Protein AF-0000000075629598 (afdb_homodimer)

Structure (mmCIF, N/CA/C/O backbone):
data_AF-0000000075629598-model_v1
#
loop_
_entity.id
_entity.type
_entity.pdbx_description
1 polymer 'Alanine glyoxylate transaminase'
#
loop_
_atom_site.group_PDB
_atom_site.id
_atom_site.type_symbol
_atom_site.label_atom_id
_atom_site.label_alt_id
_atom_site.label_comp_id
_atom_site.label_asym_id
_atom_site.label_entity_id
_atom_site.label_seq_id
_atom_site.pdbx_PDB_ins_code
_atom_site.Cartn_x
_atom_site.Cartn_y
_atom_site.Cartn_z
_atom_site.occupancy
_atom_site.B_iso_or_equiv
_atom_site.auth_seq_id
_atom_site.auth_comp_id
_atom_site.auth_asym_id
_atom_site.auth_atom_id
_atom_site.pdbx_PDB_model_num
ATOM 1 N N . MET A 1 1 ? -21.469 -3.256 -24.766 1 79.81 1 MET A N 1
ATOM 2 C CA . MET A 1 1 ? -20.688 -2.273 -24.016 1 79.81 1 MET A CA 1
ATOM 3 C C . MET A 1 1 ? -20.672 -2.609 -22.531 1 79.81 1 MET A C 1
ATOM 5 O O . MET A 1 1 ? -21.656 -3.125 -22 1 79.81 1 MET A O 1
ATOM 9 N N . VAL A 1 2 ? -19.547 -2.484 -21.953 1 90.31 2 VAL A N 1
ATOM 10 C CA . VAL A 1 2 ? -19.422 -2.816 -20.547 1 90.31 2 VAL A CA 1
ATOM 11 C C . VAL A 1 2 ? -20.219 -1.815 -19.703 1 90.31 2 VAL A C 1
ATOM 13 O O . VAL A 1 2 ? -20.109 -0.604 -19.922 1 90.31 2 VAL A O 1
ATOM 16 N N . ASP A 1 3 ? -21.062 -2.234 -18.859 1 92.81 3 ASP A N 1
ATOM 17 C CA . ASP A 1 3 ? -21.75 -1.384 -17.891 1 92.81 3 ASP A CA 1
ATOM 18 C C . ASP A 1 3 ? -20.906 -1.229 -16.625 1 92.81 3 ASP A C 1
ATOM 20 O O . ASP A 1 3 ? -21.188 -1.86 -15.602 1 92.81 3 ASP A O 1
ATOM 24 N N . TYR A 1 4 ? -19.984 -0.312 -16.641 1 92 4 TYR A N 1
ATOM 25 C CA . TYR A 1 4 ? -19.031 -0.159 -15.539 1 92 4 TYR A CA 1
ATOM 26 C C . TYR A 1 4 ? -19.734 0.245 -14.258 1 92 4 TYR A C 1
ATOM 28 O O . TYR A 1 4 ? -19.328 -0.156 -13.164 1 92 4 TYR A O 1
ATOM 36 N N . ASP A 1 5 ? -20.75 1.008 -14.328 1 89 5 ASP A N 1
ATOM 37 C CA . ASP A 1 5 ? -21.453 1.5 -13.141 1 89 5 ASP A CA 1
ATOM 38 C C . ASP A 1 5 ? -21.953 0.343 -12.281 1 89 5 ASP A C 1
ATOM 40 O O . ASP A 1 5 ? -21.891 0.404 -11.055 1 89 5 ASP A O 1
ATOM 44 N N . ARG A 1 6 ? -22.422 -0.652 -12.977 1 91.31 6 ARG A N 1
ATOM 45 C CA . ARG A 1 6 ? -22.906 -1.824 -12.258 1 91.31 6 ARG A CA 1
ATOM 46 C C . ARG A 1 6 ? -21.766 -2.578 -11.586 1 91.31 6 ARG A C 1
ATOM 48 O O . ARG A 1 6 ? -21.969 -3.24 -10.57 1 91.31 6 ARG A O 1
ATOM 55 N N . LEU A 1 7 ? -20.625 -2.379 -12.094 1 93 7 LEU A N 1
ATOM 56 C CA . LEU A 1 7 ? -19.5 -3.213 -11.695 1 93 7 LEU A CA 1
ATOM 57 C C . LEU A 1 7 ? -18.703 -2.561 -10.562 1 93 7 LEU A C 1
ATOM 59 O O . LEU A 1 7 ? -17.875 -3.209 -9.922 1 93 7 LEU A O 1
ATOM 63 N N . PHE A 1 8 ? -19.016 -1.327 -10.203 1 92.94 8 PHE A N 1
ATOM 64 C CA . PHE A 1 8 ? -18.25 -0.632 -9.164 1 92.94 8 PHE A CA 1
ATOM 65 C C . PHE A 1 8 ? -18.844 -0.899 -7.789 1 92.94 8 PHE A C 1
ATOM 67 O O . PHE A 1 8 ? -20.062 -1.073 -7.652 1 92.94 8 PHE A O 1
ATOM 74 N N . SER A 1 9 ? -17.984 -0.956 -6.824 1 94.69 9 SER A N 1
ATOM 75 C CA . SER A 1 9 ? -18.375 -1.256 -5.449 1 94.69 9 SER A CA 1
ATOM 76 C C . SER A 1 9 ? -18.984 -0.033 -4.762 1 94.69 9 SER A C 1
ATOM 78 O O . SER A 1 9 ? -18.953 1.069 -5.312 1 94.69 9 SER A O 1
ATOM 80 N N . GLU A 1 10 ? -19.484 -0.264 -3.543 1 91.69 10 GLU A N 1
ATOM 81 C CA . GLU A 1 10 ? -20.078 0.8 -2.738 1 91.69 10 GLU A CA 1
ATOM 82 C C . GLU A 1 10 ? -19.031 1.84 -2.344 1 91.69 10 GLU A C 1
ATOM 84 O O . GLU A 1 10 ? -19.328 3.037 -2.307 1 91.69 10 GLU A O 1
ATOM 89 N N . ILE A 1 11 ? -17.844 1.356 -2.039 1 91.94 11 ILE A N 1
ATOM 90 C CA . ILE A 1 11 ? -16.797 2.287 -1.646 1 91.94 11 ILE A CA 1
ATOM 91 C C . ILE A 1 11 ? -16.5 3.248 -2.795 1 91.94 11 ILE A C 1
ATOM 93 O O . ILE A 1 11 ? -16.328 4.449 -2.578 1 91.94 11 ILE A O 1
ATOM 97 N N . THR A 1 12 ? -16.453 2.746 -4 1 89.94 12 THR A N 1
ATOM 98 C CA . THR A 1 12 ? -16.203 3.553 -5.188 1 89.94 12 THR A CA 1
ATOM 99 C C . THR A 1 12 ? -17.344 4.547 -5.422 1 89.94 12 THR A C 1
ATOM 101 O O . THR A 1 12 ? -17.109 5.664 -5.891 1 89.94 12 THR A O 1
ATOM 104 N N . ARG A 1 13 ? -18.453 4.156 -5.129 1 86.69 13 ARG A N 1
ATOM 105 C CA . ARG A 1 13 ? -19.609 5.035 -5.316 1 86.69 13 ARG A CA 1
ATOM 106 C C . ARG A 1 13 ? -19.625 6.16 -4.289 1 86.69 13 ARG A C 1
ATOM 108 O O . ARG A 1 13 ? -20.062 7.273 -4.582 1 86.69 13 ARG A O 1
ATOM 115 N N . ARG A 1 14 ? -19.141 5.84 -3.125 1 84.19 14 ARG A N 1
ATOM 116 C CA . ARG A 1 14 ? -19.094 6.832 -2.057 1 84.19 14 ARG A CA 1
ATOM 117 C C . ARG A 1 14 ? -17.969 7.832 -2.289 1 84.19 14 ARG A C 1
ATOM 119 O O . ARG A 1 14 ? -18.125 9.031 -2.033 1 84.19 14 ARG A O 1
ATOM 126 N N . PHE A 1 15 ? -16.953 7.211 -2.807 1 80.81 15 PHE A N 1
ATOM 127 C CA . PHE A 1 15 ? -15.758 8.039 -2.824 1 80.81 15 PHE A CA 1
ATOM 128 C C . PHE A 1 15 ? -15.594 8.727 -4.18 1 80.81 15 PHE A C 1
ATOM 130 O O . PHE A 1 15 ? -15.391 8.055 -5.195 1 80.81 15 PHE A O 1
ATOM 137 N N . ARG A 1 16 ? -15.961 9.914 -4.254 1 70.94 16 ARG A N 1
ATOM 138 C CA . ARG A 1 16 ? -15.742 10.758 -5.422 1 70.94 16 ARG A CA 1
ATOM 139 C C . ARG A 1 16 ? -14.484 11.609 -5.258 1 70.94 16 ARG A C 1
ATOM 141 O O . ARG A 1 16 ? -14.086 11.93 -4.137 1 70.94 16 ARG A O 1
ATOM 148 N N . ALA A 1 17 ? -13.852 11.695 -6.363 1 62.41 17 ALA A N 1
ATOM 149 C CA . ALA A 1 17 ? -12.609 12.469 -6.355 1 62.41 17 ALA A CA 1
ATOM 150 C C . ALA A 1 17 ? -12.773 13.773 -5.582 1 62.41 17 ALA A C 1
ATOM 152 O O . ALA A 1 17 ? -13.852 14.375 -5.598 1 62.41 17 ALA A O 1
ATOM 153 N N . SER A 1 18 ? -11.727 14.078 -4.766 1 63.47 18 SER A N 1
ATOM 154 C CA . SER A 1 18 ? -11.742 15.32 -4.008 1 63.47 18 SER A CA 1
ATOM 155 C C . SER A 1 18 ? -11.695 16.531 -4.93 1 63.47 18 SER A C 1
ATOM 157 O O . SER A 1 18 ? -11.039 16.5 -5.977 1 63.47 18 SER A O 1
ATOM 159 N N . ASP A 1 19 ? -12.492 17.453 -4.672 1 61.81 19 ASP A N 1
ATOM 160 C CA . ASP A 1 19 ? -12.531 18.734 -5.359 1 61.81 19 ASP A CA 1
ATOM 161 C C . ASP A 1 19 ? -11.164 19.422 -5.324 1 61.81 19 ASP A C 1
ATOM 163 O O . ASP A 1 19 ? -10.773 20.094 -6.285 1 61.81 19 ASP A O 1
ATOM 167 N N . VAL A 1 20 ? -10.43 19.094 -4.359 1 58.66 20 VAL A N 1
ATOM 168 C CA . VAL A 1 20 ? -9.156 19.781 -4.188 1 58.66 20 VAL A CA 1
ATOM 169 C C . VAL A 1 20 ? -8.172 19.312 -5.258 1 58.66 20 VAL A C 1
ATOM 171 O O . VAL A 1 20 ? -7.43 20.109 -5.828 1 58.66 20 VAL A O 1
ATOM 174 N N . ARG A 1 21 ? -8.219 18.094 -5.492 1 61.78 21 ARG A N 1
ATOM 175 C CA . ARG A 1 21 ? -7.336 17.578 -6.527 1 61.78 21 ARG A CA 1
ATOM 176 C C . ARG A 1 21 ? -7.637 18.219 -7.879 1 61.78 21 ARG A C 1
ATOM 178 O O . ARG A 1 21 ? -6.719 18.531 -8.641 1 61.78 21 ARG A O 1
ATOM 185 N N . GLU A 1 22 ? -8.867 18.391 -7.945 1 65.38 22 GLU A N 1
ATOM 186 C CA . GLU A 1 22 ? -9.281 19.047 -9.188 1 65.38 22 GLU A CA 1
ATOM 187 C C . GLU A 1 22 ? -8.789 20.484 -9.25 1 65.38 22 GLU A C 1
ATOM 189 O O . GLU A 1 22 ? -8.398 20.969 -10.32 1 65.38 22 GLU A O 1
ATOM 194 N N . LEU A 1 23 ? -8.758 20.969 -8.156 1 63.88 23 LEU A N 1
ATOM 195 C CA . LEU A 1 23 ? -8.32 22.359 -8.102 1 63.88 23 LEU A CA 1
ATOM 196 C C . LEU A 1 23 ? -6.812 22.469 -8.312 1 63.88 23 LEU A C 1
ATOM 198 O O . LEU A 1 23 ? -6.344 23.375 -9.008 1 63.88 23 LEU A O 1
ATOM 202 N N . LEU A 1 24 ? -6.164 21.469 -7.832 1 65.44 24 LEU A N 1
ATOM 203 C CA . LEU A 1 24 ? -4.711 21.5 -7.957 1 65.44 24 LEU A CA 1
ATOM 204 C C . LEU A 1 24 ? -4.285 21.203 -9.391 1 65.44 24 LEU A C 1
ATOM 206 O O . LEU A 1 24 ? -3.221 21.641 -9.828 1 65.44 24 LEU A O 1
ATOM 210 N N . LYS A 1 25 ? -5.145 20.578 -10.031 1 66.06 25 LYS A N 1
ATOM 211 C CA . LYS A 1 25 ? -4.891 20.344 -11.445 1 66.06 25 LYS A CA 1
ATOM 212 C C . LYS A 1 25 ? -4.82 21.656 -12.219 1 66.06 25 LYS A C 1
ATOM 214 O O . LYS A 1 25 ? -4.129 21.75 -13.234 1 66.06 25 LYS A O 1
ATOM 219 N N . LEU A 1 26 ? -5.426 22.578 -11.625 1 65.19 26 LEU A N 1
ATOM 220 C CA . LEU A 1 26 ? -5.453 23.891 -12.273 1 65.19 26 LEU A CA 1
ATOM 221 C C . LEU A 1 26 ? -4.066 24.531 -12.273 1 65.19 26 LEU A C 1
ATOM 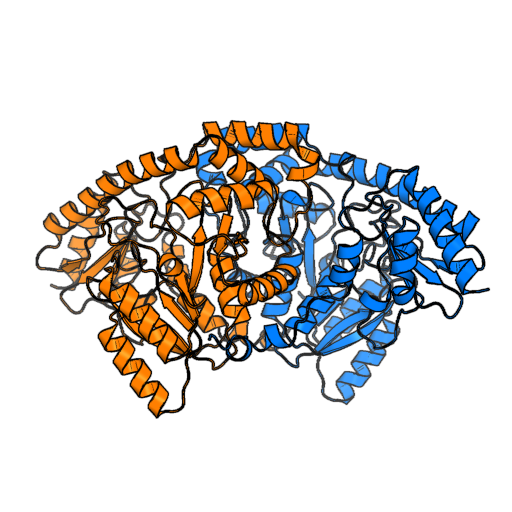223 O O . LEU A 1 26 ? -3.803 25.438 -13.055 1 65.19 26 LEU A O 1
ATOM 227 N N . THR A 1 27 ? -3.271 24.016 -11.438 1 69.81 27 THR A N 1
ATOM 228 C CA . THR A 1 27 ? -1.947 24.625 -11.305 1 69.81 27 THR A CA 1
ATOM 229 C C . THR A 1 27 ? -0.943 23.906 -12.211 1 69.81 27 THR A C 1
ATOM 231 O O . THR A 1 27 ? 0.169 24.406 -12.414 1 69.81 27 THR A O 1
ATOM 234 N N . GLU A 1 28 ? -1.396 22.844 -12.75 1 62.84 28 GLU A N 1
ATOM 235 C CA . GLU A 1 28 ? -0.475 22.047 -13.547 1 62.84 28 GLU A CA 1
ATOM 236 C C . GLU A 1 28 ? -0.024 22.797 -14.797 1 62.84 28 GLU A C 1
ATOM 238 O O . GLU A 1 28 ? -0.853 23.312 -15.555 1 62.84 28 GLU A O 1
ATOM 243 N N . GLY A 1 29 ? 1.29 22.938 -14.992 1 64.06 29 GLY A N 1
ATOM 244 C CA . GLY A 1 29 ? 1.848 23.562 -16.172 1 64.06 29 GLY A CA 1
ATOM 245 C C . GLY A 1 29 ? 1.931 25.062 -16.078 1 64.06 29 GLY A C 1
ATOM 246 O O . GLY A 1 29 ? 2.434 25.734 -16.984 1 64.06 29 GLY A O 1
ATOM 247 N N . LYS A 1 30 ? 1.443 25.656 -14.945 1 74.31 30 LYS A N 1
ATOM 248 C CA . LYS A 1 30 ? 1.45 27.109 -14.797 1 74.31 30 LYS A CA 1
ATOM 249 C C . LYS A 1 30 ? 2.568 27.562 -13.867 1 74.31 30 LYS A C 1
ATOM 251 O O . LYS A 1 30 ? 3.008 26.797 -13 1 74.31 30 LYS A O 1
ATOM 256 N N . ARG A 1 31 ? 3.086 28.703 -14.258 1 84.19 31 ARG A N 1
ATOM 257 C CA . ARG A 1 31 ? 4.031 29.344 -13.344 1 84.19 31 ARG A CA 1
ATOM 258 C C . ARG A 1 31 ? 3.307 30.016 -12.188 1 84.19 31 ARG A C 1
ATOM 260 O O . ARG A 1 31 ? 2.871 31.156 -12.297 1 84.19 31 ARG A O 1
ATOM 267 N N . VAL A 1 32 ? 3.061 29.312 -11.172 1 93.44 32 VAL A N 1
ATOM 268 C CA . VAL A 1 32 ? 2.289 29.781 -10.031 1 93.44 32 VAL A CA 1
ATOM 269 C C . VAL A 1 32 ? 3.08 29.547 -8.742 1 93.44 32 VAL A C 1
ATOM 271 O O . VAL A 1 32 ? 3.766 28.531 -8.602 1 93.44 32 VAL A O 1
ATOM 274 N N . ILE A 1 33 ? 3.094 30.562 -7.883 1 96.25 33 ILE A N 1
ATOM 275 C CA . ILE A 1 33 ? 3.564 30.359 -6.52 1 96.25 33 ILE A CA 1
ATOM 276 C C . ILE A 1 33 ? 2.533 29.547 -5.734 1 96.25 33 ILE A C 1
ATOM 278 O O . ILE A 1 33 ? 1.481 30.078 -5.359 1 96.25 33 ILE A O 1
ATOM 282 N N . SER A 1 34 ? 2.846 28.312 -5.52 1 95.19 34 SER A N 1
ATOM 283 C CA . SER A 1 34 ? 1.849 27.438 -4.914 1 95.19 34 SER A CA 1
ATOM 284 C C . SER A 1 34 ? 2.084 27.281 -3.416 1 95.19 34 SER A C 1
ATOM 286 O O . SER A 1 34 ? 3.107 26.734 -2.994 1 95.19 34 SER A O 1
ATOM 288 N N . PHE A 1 35 ? 1.106 27.75 -2.641 1 96.75 35 PHE A N 1
ATOM 289 C CA . PHE A 1 35 ? 1.072 27.469 -1.208 1 96.75 35 PHE A CA 1
ATOM 290 C C . PHE A 1 35 ? 0.204 26.266 -0.905 1 96.75 35 PHE A C 1
ATOM 292 O O . PHE A 1 35 ? -0.168 26.031 0.247 1 96.75 35 PHE A O 1
ATOM 299 N N . ALA A 1 36 ? -0.15 25.453 -1.925 1 92.75 36 ALA A N 1
ATOM 300 C CA . ALA A 1 36 ? -1.142 24.391 -1.769 1 92.75 36 ALA A CA 1
ATOM 301 C C . ALA A 1 36 ? -0.492 23.109 -1.273 1 92.75 36 ALA A C 1
ATOM 303 O O . ALA A 1 36 ? -1.054 22.406 -0.428 1 92.75 36 ALA A O 1
ATOM 304 N N . GLY A 1 37 ? 0.67 22.781 -1.712 1 87.81 37 GLY A N 1
ATOM 305 C CA . GLY A 1 37 ? 1.261 21.484 -1.434 1 87.81 37 GLY A CA 1
ATOM 306 C C . GLY A 1 37 ? 2.033 21.438 -0.128 1 87.81 37 GLY A C 1
ATOM 307 O O . GLY A 1 37 ? 2.766 22.375 0.192 1 87.81 37 GLY A O 1
ATOM 308 N N . GLY A 1 38 ? 1.829 20.453 0.689 1 90.75 38 GLY A N 1
ATOM 309 C CA . GLY A 1 38 ? 2.65 20.156 1.853 1 90.75 38 GLY A CA 1
ATOM 310 C C . GLY A 1 38 ? 3.861 19.297 1.529 1 90.75 38 GLY A C 1
ATOM 311 O O . GLY A 1 38 ? 4.016 18.203 2.072 1 90.75 38 GLY A O 1
ATOM 312 N N . LEU A 1 39 ? 4.77 19.859 0.706 1 94.5 39 LEU A N 1
ATOM 313 C CA . LEU A 1 39 ? 5.918 19.109 0.204 1 94.5 39 LEU A CA 1
ATOM 314 C C . LEU A 1 39 ? 7.195 19.531 0.927 1 94.5 39 LEU A C 1
ATOM 316 O O . LEU A 1 39 ? 7.414 20.719 1.182 1 94.5 39 LEU A O 1
ATOM 320 N N . PRO A 1 40 ? 8.023 18.578 1.231 1 97.06 40 PRO A N 1
ATOM 321 C CA . PRO A 1 40 ? 9.344 18.953 1.735 1 97.06 40 PRO A CA 1
ATOM 322 C C . PRO A 1 40 ? 10.164 19.734 0.715 1 97.06 40 PRO A C 1
ATOM 324 O O . PRO A 1 40 ? 10.039 19.516 -0.491 1 97.06 40 PRO A O 1
ATOM 327 N N . ASP A 1 41 ? 10.953 20.656 1.213 1 96.94 41 ASP A N 1
ATOM 328 C CA . ASP A 1 41 ? 11.938 21.344 0.398 1 96.94 41 ASP A CA 1
ATOM 329 C C . ASP A 1 41 ? 13.031 20.391 -0.081 1 96.94 41 ASP A C 1
ATOM 331 O O . ASP A 1 41 ? 13.672 19.719 0.729 1 96.94 41 ASP A O 1
ATOM 335 N N . PRO A 1 42 ? 13.227 20.328 -1.382 1 95.19 42 PRO A N 1
ATOM 336 C CA . PRO A 1 42 ? 14.25 19.406 -1.878 1 95.19 42 PRO A CA 1
ATOM 337 C C . PRO A 1 42 ? 15.633 19.688 -1.277 1 95.19 42 PRO A C 1
ATOM 339 O O . PRO A 1 42 ? 16.469 18.781 -1.199 1 95.19 42 PRO A O 1
ATOM 342 N N . ARG A 1 43 ? 15.969 20.953 -0.771 1 95.44 43 ARG A N 1
ATOM 343 C CA . ARG A 1 43 ? 17.25 21.328 -0.193 1 95.44 43 ARG A CA 1
ATOM 344 C C . ARG A 1 43 ? 17.531 20.531 1.083 1 95.44 43 ARG A C 1
ATOM 346 O O . ARG A 1 43 ? 18.672 20.469 1.543 1 95.44 43 ARG A O 1
ATOM 353 N N . VAL A 1 44 ? 16.453 19.906 1.657 1 97 44 VAL A N 1
ATOM 354 C CA . VAL A 1 44 ? 16.656 19.188 2.908 1 97 44 VAL A CA 1
ATOM 355 C C . VAL A 1 44 ? 17.031 17.734 2.609 1 97 44 VAL A C 1
ATOM 357 O O . VAL A 1 44 ? 17.469 17 3.502 1 97 44 VAL A O 1
ATOM 360 N N . PHE A 1 45 ? 16.812 17.25 1.365 1 97.56 45 PHE A N 1
ATOM 361 C CA . PHE A 1 45 ? 17.094 15.852 1.033 1 97.56 45 PHE A CA 1
ATOM 362 C C . PHE A 1 45 ? 18.594 15.562 1.135 1 97.56 45 PHE A C 1
ATOM 364 O O . PHE A 1 45 ? 19.406 16.312 0.591 1 97.56 45 PHE A O 1
ATOM 371 N N . PRO A 1 46 ? 18.922 14.539 1.771 1 97.94 46 PRO A N 1
ATOM 372 C CA . PRO A 1 46 ? 20.344 14.141 1.826 1 97.94 46 PRO A CA 1
ATOM 373 C C . PRO A 1 46 ? 20.766 13.305 0.622 1 97.94 46 PRO A C 1
ATOM 375 O O . PRO A 1 46 ? 21.203 12.164 0.783 1 97.94 46 PRO A O 1
ATOM 378 N N . ALA A 1 47 ? 20.719 13.898 -0.531 1 97.56 47 ALA A N 1
ATOM 379 C CA . ALA A 1 47 ? 20.844 13.172 -1.792 1 97.56 47 ALA A CA 1
ATOM 380 C C . ALA A 1 47 ? 22.203 12.484 -1.88 1 97.56 47 ALA A C 1
ATOM 382 O O . ALA A 1 47 ? 22.281 11.305 -2.244 1 97.56 47 ALA A O 1
ATOM 383 N N . GLU A 1 48 ? 23.281 13.18 -1.536 1 97.44 48 GLU A N 1
ATOM 384 C CA . GLU A 1 48 ? 24.609 12.602 -1.642 1 97.44 48 GLU A CA 1
ATOM 385 C C . GLU A 1 48 ? 24.781 11.414 -0.698 1 97.44 48 GLU A C 1
ATOM 387 O O . GLU A 1 48 ? 25.266 10.352 -1.101 1 97.44 48 GLU A O 1
ATOM 392 N N . GLU A 1 49 ? 24.375 11.609 0.54 1 98.44 49 GLU A N 1
ATOM 393 C CA . GLU A 1 49 ? 24.469 10.531 1.523 1 98.44 49 GLU A CA 1
ATOM 394 C C . GLU A 1 49 ? 23.609 9.344 1.132 1 98.44 49 GLU A C 1
ATOM 396 O O . GLU A 1 49 ? 24.031 8.188 1.242 1 98.44 49 GLU A O 1
ATOM 401 N N . LEU A 1 50 ? 22.406 9.578 0.635 1 98.69 50 LEU A N 1
ATOM 402 C CA . LEU A 1 50 ? 21.484 8.5 0.277 1 98.69 50 LEU A CA 1
ATOM 403 C C . LEU A 1 50 ? 21.969 7.781 -0.979 1 98.69 50 LEU A C 1
ATOM 405 O O . LEU A 1 50 ? 21.734 6.578 -1.133 1 98.69 50 LEU A O 1
ATOM 409 N N . ALA A 1 51 ? 22.609 8.547 -1.899 1 98.69 51 ALA A N 1
ATOM 410 C CA . ALA A 1 51 ? 23.188 7.895 -3.068 1 98.69 51 ALA A CA 1
ATOM 411 C C . ALA A 1 51 ? 24.219 6.84 -2.652 1 98.69 51 ALA A C 1
ATOM 413 O O . ALA A 1 51 ? 24.188 5.715 -3.152 1 98.69 51 ALA A O 1
ATOM 414 N N . ASP A 1 52 ? 25.062 7.207 -1.747 1 98.56 52 ASP A N 1
ATOM 415 C CA . ASP A 1 52 ? 26.078 6.281 -1.243 1 98.56 52 ASP A CA 1
ATOM 416 C C . ASP A 1 52 ? 25.438 5.113 -0.503 1 98.56 52 ASP A C 1
ATOM 418 O O . ASP A 1 52 ? 25.844 3.961 -0.681 1 98.56 52 ASP A O 1
ATOM 422 N N . ILE A 1 53 ? 24.516 5.387 0.292 1 98.75 53 ILE A N 1
ATOM 423 C CA . ILE A 1 53 ? 23.828 4.363 1.08 1 98.75 53 ILE A CA 1
ATOM 424 C C . ILE A 1 53 ? 23.125 3.387 0.15 1 98.75 53 ILE A C 1
ATOM 426 O O . ILE A 1 53 ? 23.203 2.17 0.339 1 98.75 53 ILE A O 1
ATOM 430 N N . ALA A 1 54 ? 22.391 3.943 -0.842 1 98.69 54 ALA A N 1
ATOM 431 C CA . ALA A 1 54 ? 21.672 3.084 -1.771 1 98.69 54 ALA A CA 1
ATOM 432 C C . ALA A 1 54 ? 22.609 2.117 -2.48 1 98.69 54 ALA A C 1
ATOM 434 O O . ALA A 1 54 ? 22.328 0.923 -2.588 1 98.69 54 ALA A O 1
ATOM 435 N N . ARG A 1 55 ? 23.703 2.658 -2.953 1 98.56 55 ARG A N 1
ATOM 436 C CA . ARG A 1 55 ? 24.688 1.812 -3.609 1 98.56 55 ARG A CA 1
ATOM 437 C C . ARG A 1 55 ? 25.203 0.736 -2.662 1 98.56 55 ARG A C 1
ATOM 439 O O . ARG A 1 55 ? 25.266 -0.442 -3.023 1 98.56 55 ARG A O 1
ATOM 446 N N . ASN A 1 56 ? 25.562 1.087 -1.467 1 98.25 56 ASN A N 1
ATOM 447 C CA . ASN A 1 56 ? 26.141 0.167 -0.497 1 98.25 56 ASN A CA 1
ATOM 448 C C . ASN A 1 56 ? 25.141 -0.905 -0.068 1 98.25 56 ASN A C 1
ATOM 450 O O . ASN A 1 56 ? 25.5 -2.072 0.082 1 98.25 56 ASN A O 1
ATOM 454 N N . VAL A 1 57 ? 23.906 -0.502 0.175 1 98.5 57 VAL A N 1
ATOM 455 C CA . VAL A 1 57 ? 22.875 -1.434 0.592 1 98.5 57 VAL A CA 1
ATOM 456 C C . VAL A 1 57 ? 22.672 -2.508 -0.476 1 98.5 57 VAL A C 1
ATOM 458 O O . VAL A 1 57 ? 22.641 -3.701 -0.164 1 98.5 57 VAL A O 1
ATOM 461 N N . VAL A 1 58 ? 22.609 -2.094 -1.732 1 98.25 58 VAL A N 1
ATOM 462 C CA . VAL A 1 58 ? 22.359 -3.053 -2.805 1 98.25 58 VAL A CA 1
ATOM 463 C C . VAL A 1 58 ? 23.594 -3.922 -3.016 1 98.25 58 VAL A C 1
ATOM 465 O O . VAL A 1 58 ? 23.484 -5.137 -3.193 1 98.25 58 VAL A O 1
ATOM 468 N N . SER A 1 59 ? 24.766 -3.32 -2.951 1 97.31 59 SER A N 1
ATOM 469 C CA . SER A 1 59 ? 26 -4.047 -3.219 1 97.31 59 SER A CA 1
ATOM 470 C C . SER A 1 59 ? 26.312 -5.055 -2.113 1 97.31 59 SER A C 1
ATOM 472 O O . SER A 1 59 ? 26.781 -6.16 -2.387 1 97.31 59 SER A O 1
ATOM 474 N N . GLU A 1 60 ? 26.031 -4.68 -0.885 1 97.25 60 GLU A N 1
ATOM 475 C CA . GLU A 1 60 ? 26.453 -5.5 0.251 1 97.25 60 GLU A CA 1
ATOM 476 C C . GLU A 1 60 ? 25.328 -6.426 0.705 1 97.25 60 GLU A C 1
ATOM 478 O O . GLU A 1 60 ? 25.578 -7.516 1.222 1 97.25 60 GLU A O 1
ATOM 483 N N . LEU A 1 61 ? 24.125 -5.973 0.519 1 96.5 61 LEU A N 1
ATOM 484 C CA . LEU A 1 61 ? 22.984 -6.703 1.052 1 96.5 61 LEU A CA 1
ATOM 485 C C . LEU A 1 61 ? 21.984 -7.02 -0.051 1 96.5 61 LEU A C 1
ATOM 487 O O . LEU A 1 61 ? 20.781 -7.172 0.217 1 96.5 61 LEU A O 1
ATOM 491 N N . GLY A 1 62 ? 22.406 -7.07 -1.234 1 95.06 62 GLY A N 1
ATOM 492 C CA . GLY A 1 62 ? 21.531 -7.238 -2.383 1 95.06 62 GLY A CA 1
ATOM 493 C C . GLY A 1 62 ? 20.594 -8.422 -2.25 1 95.06 62 GLY A C 1
ATOM 494 O O . GLY A 1 62 ? 19.406 -8.32 -2.574 1 95.06 62 GLY A O 1
ATOM 495 N N . ASP A 1 63 ? 21.031 -9.586 -1.739 1 94.19 63 ASP A N 1
ATOM 496 C CA . ASP A 1 63 ? 20.234 -10.805 -1.586 1 94.19 63 ASP A CA 1
ATOM 497 C C . ASP A 1 63 ? 19.047 -10.57 -0.644 1 94.19 63 ASP A C 1
ATOM 499 O O . ASP A 1 63 ? 18 -11.188 -0.793 1 94.19 63 ASP A O 1
ATOM 503 N N . LYS A 1 64 ? 19.25 -9.602 0.284 1 96.31 64 LYS A N 1
ATOM 504 C CA . LYS A 1 64 ? 18.219 -9.297 1.263 1 96.31 64 LYS A CA 1
ATOM 505 C C . LYS A 1 64 ? 17.391 -8.094 0.829 1 96.31 64 LYS A C 1
ATOM 507 O O . LYS A 1 64 ? 16.156 -8.172 0.743 1 96.31 64 LYS A O 1
ATOM 512 N N . ALA A 1 65 ? 18.062 -7.055 0.427 1 98.19 65 ALA A N 1
ATOM 513 C CA . ALA A 1 65 ? 17.406 -5.777 0.149 1 98.19 65 ALA A CA 1
ATOM 514 C C . ALA A 1 65 ? 16.547 -5.859 -1.107 1 98.19 65 ALA A C 1
ATOM 516 O O . ALA A 1 65 ? 15.586 -5.102 -1.262 1 98.19 65 ALA A O 1
ATOM 517 N N . LEU A 1 66 ? 16.906 -6.781 -2.014 1 98.5 66 LEU A N 1
ATOM 518 C CA . LEU A 1 66 ? 16.172 -6.918 -3.27 1 98.5 66 LEU A CA 1
ATOM 519 C C . LEU A 1 66 ? 15.164 -8.055 -3.193 1 98.5 66 LEU A C 1
ATOM 521 O O . LEU A 1 66 ? 14.477 -8.344 -4.172 1 98.5 66 LEU A O 1
ATOM 525 N N . GLN A 1 67 ? 14.961 -8.695 -2.051 1 97.31 67 GLN A N 1
ATOM 526 C CA . GLN A 1 67 ? 14.047 -9.812 -1.836 1 97.31 67 GLN A CA 1
ATOM 527 C C . GLN A 1 67 ? 12.812 -9.367 -1.055 1 97.31 67 GLN A C 1
ATOM 529 O O . GLN A 1 67 ? 12.797 -8.273 -0.484 1 97.31 67 GLN A O 1
ATOM 534 N N . TYR A 1 68 ? 11.766 -10.211 -1.017 1 95.56 68 TYR A N 1
ATOM 535 C CA . TYR A 1 68 ? 10.602 -10.008 -0.166 1 95.56 68 TYR A CA 1
ATOM 536 C C . TYR A 1 68 ? 11.008 -9.859 1.295 1 95.56 68 TYR A C 1
ATOM 538 O O . TYR A 1 68 ? 12.008 -10.438 1.728 1 95.56 68 TYR A O 1
ATOM 546 N N . SER A 1 69 ? 10.25 -9.125 2.002 1 94.75 69 SER A N 1
ATOM 547 C CA . SER A 1 69 ? 10.422 -8.984 3.443 1 94.75 69 SER A CA 1
ATOM 548 C C . SER A 1 69 ? 9.195 -9.469 4.203 1 94.75 69 SER A C 1
ATOM 550 O O . SER A 1 69 ? 8.141 -9.695 3.605 1 94.75 69 SER A O 1
ATOM 552 N N . PRO A 1 70 ? 9.391 -9.719 5.523 1 93.56 70 PRO A N 1
ATOM 553 C CA . PRO A 1 70 ? 8.18 -9.914 6.324 1 93.56 70 PRO A CA 1
ATOM 554 C C . PRO A 1 70 ? 7.238 -8.719 6.273 1 93.56 70 PRO A C 1
ATOM 556 O O . PRO A 1 70 ? 7.688 -7.582 6.105 1 93.56 70 PRO A O 1
ATOM 559 N N . THR A 1 71 ? 5.984 -8.953 6.488 1 95.38 71 THR A N 1
ATOM 560 C CA . THR A 1 71 ? 4.949 -7.93 6.41 1 95.38 71 THR A CA 1
ATOM 561 C C . THR A 1 71 ? 5.215 -6.816 7.418 1 95.38 71 THR A C 1
ATOM 563 O O . THR A 1 71 ? 5.082 -5.637 7.094 1 95.38 71 THR A O 1
ATOM 566 N N . PRO A 1 72 ? 5.652 -7.129 8.68 1 95.75 72 PRO A N 1
ATOM 567 C CA . PRO A 1 72 ? 5.855 -6.062 9.664 1 95.75 72 PRO A CA 1
ATOM 568 C C . PRO A 1 72 ? 7.004 -5.129 9.289 1 95.75 72 PRO A C 1
ATOM 570 O O . PRO A 1 72 ? 7.094 -4.016 9.812 1 95.75 72 PRO A O 1
ATOM 573 N N . GLY A 1 73 ? 7.914 -5.598 8.453 1 96.75 73 GLY A N 1
ATOM 574 C CA . GLY A 1 73 ? 9.102 -4.855 8.062 1 96.75 73 GLY A CA 1
ATOM 575 C C . GLY A 1 73 ? 10.391 -5.609 8.344 1 96.75 73 GLY A C 1
ATOM 576 O O . GLY A 1 73 ? 10.391 -6.617 9.055 1 96.75 73 GLY A O 1
ATOM 577 N N . VAL A 1 74 ? 11.477 -5.152 7.738 1 96.94 74 VAL A N 1
ATOM 578 C CA . VAL A 1 74 ? 12.773 -5.781 7.949 1 96.94 74 VAL A CA 1
ATOM 579 C C . VAL A 1 74 ? 13.242 -5.523 9.383 1 96.94 74 VAL A C 1
ATOM 581 O O . VAL A 1 74 ? 13.023 -4.441 9.93 1 96.94 74 VAL A O 1
ATOM 584 N N . SER A 1 75 ? 13.828 -6.508 10.008 1 95.12 75 SER A N 1
ATOM 585 C CA . SER A 1 75 ? 14.148 -6.488 11.43 1 95.12 75 SER A CA 1
ATOM 586 C C . SER A 1 75 ? 15.078 -5.328 11.773 1 95.12 75 SER A C 1
ATOM 588 O O . SER A 1 75 ? 14.859 -4.613 12.75 1 95.12 75 SER A O 1
ATOM 590 N N . ILE A 1 76 ? 16.078 -5.125 10.977 1 96.81 76 ILE A N 1
ATOM 591 C CA . ILE A 1 76 ? 17.078 -4.105 11.281 1 96.81 76 ILE A CA 1
ATOM 592 C C . ILE A 1 76 ? 16.422 -2.721 11.219 1 96.81 76 ILE A C 1
ATOM 594 O O . ILE A 1 76 ? 16.75 -1.84 12.016 1 96.81 76 ILE A O 1
ATOM 598 N N . PHE A 1 77 ? 15.555 -2.498 10.297 1 97.94 77 PHE A N 1
ATOM 599 C CA . PHE A 1 77 ? 14.867 -1.217 10.219 1 97.94 77 PHE A CA 1
ATOM 600 C C . PHE A 1 77 ? 13.93 -1.032 11.406 1 97.94 77 PHE A C 1
ATOM 602 O O . PHE A 1 77 ? 13.898 0.039 12.016 1 97.94 77 PHE A O 1
ATOM 609 N N . ARG A 1 78 ? 13.148 -2.027 11.703 1 96.88 78 ARG A N 1
ATOM 610 C CA . ARG A 1 78 ? 12.234 -1.956 12.844 1 96.88 78 ARG A CA 1
ATOM 611 C C . ARG A 1 78 ? 12.992 -1.641 14.133 1 96.88 78 ARG A C 1
ATOM 613 O O . ARG A 1 78 ? 12.547 -0.808 14.922 1 96.88 78 ARG A O 1
ATOM 620 N N . GLU A 1 79 ? 14.117 -2.262 14.305 1 95.88 79 GLU A N 1
ATOM 621 C CA . GLU A 1 79 ? 14.914 -2.045 15.508 1 95.88 79 GLU A CA 1
ATOM 622 C C . GLU A 1 79 ? 15.414 -0.604 15.586 1 95.88 79 GLU A C 1
ATOM 624 O O . GLU A 1 79 ? 15.289 0.04 16.625 1 95.88 79 GLU A O 1
ATOM 629 N N . ARG A 1 80 ? 15.961 -0.133 14.531 1 96.94 80 ARG A N 1
ATOM 630 C CA . ARG A 1 80 ? 16.484 1.226 14.516 1 96.94 80 ARG A CA 1
ATOM 631 C C . ARG A 1 80 ? 15.375 2.256 14.633 1 96.94 80 ARG A C 1
ATOM 633 O O . ARG A 1 80 ? 15.547 3.293 15.273 1 96.94 80 ARG A O 1
ATOM 640 N N . ALA A 1 81 ? 14.258 1.967 14.023 1 97.12 81 ALA A N 1
ATOM 641 C CA . ALA A 1 81 ? 13.109 2.855 14.117 1 97.12 81 ALA A CA 1
ATOM 642 C C . ALA A 1 81 ? 12.578 2.92 15.547 1 97.12 81 ALA A C 1
ATOM 644 O O . ALA A 1 81 ? 12.195 3.99 16.031 1 97.12 81 ALA A O 1
ATOM 645 N N . LEU A 1 82 ? 12.508 1.773 16.203 1 96.31 82 LEU A N 1
ATOM 646 C CA . LEU A 1 82 ? 12.062 1.742 17.594 1 96.31 82 LEU A CA 1
ATOM 647 C C . LEU A 1 82 ? 12.984 2.578 18.484 1 96.31 82 LEU A C 1
ATOM 649 O O . LEU A 1 82 ? 12.516 3.344 19.328 1 96.31 82 LEU A O 1
ATOM 653 N N . SER A 1 83 ? 14.25 2.42 18.266 1 95.75 83 SER A N 1
ATOM 654 C CA . SER A 1 83 ? 15.211 3.219 19.016 1 95.75 83 SER A CA 1
ATOM 655 C C . SER A 1 83 ? 15.008 4.711 18.766 1 95.75 83 SER A C 1
ATOM 657 O O . SER A 1 83 ? 15.094 5.52 19.688 1 95.75 83 SER A O 1
ATOM 659 N N . PHE A 1 84 ? 14.789 5.051 17.578 1 96.5 84 PHE A N 1
ATOM 660 C CA . PHE A 1 84 ? 14.547 6.434 17.203 1 96.5 84 PHE A CA 1
ATOM 661 C C . PHE A 1 84 ? 13.297 6.98 17.891 1 96.5 84 PHE A C 1
ATOM 663 O O . PHE A 1 84 ? 13.312 8.094 18.406 1 96.5 84 PHE A O 1
ATOM 670 N N . LEU A 1 85 ? 12.234 6.207 17.969 1 95.56 85 LEU A N 1
ATOM 671 C CA . LEU A 1 85 ? 10.969 6.629 18.547 1 95.56 85 LEU A CA 1
ATOM 672 C C . LEU A 1 85 ? 11.07 6.707 20.062 1 95.56 85 LEU A C 1
ATOM 674 O O . LEU A 1 85 ? 10.391 7.52 20.703 1 95.56 85 LEU A O 1
ATOM 678 N N . GLU A 1 86 ? 11.898 5.895 20.609 1 94.38 86 GLU A N 1
ATOM 679 C CA . GLU A 1 86 ? 12.094 5.895 22.062 1 94.38 86 GLU A CA 1
ATOM 680 C C . GLU A 1 86 ? 12.633 7.234 22.547 1 94.38 86 GLU A C 1
ATOM 682 O O . GLU A 1 86 ? 12.359 7.648 23.672 1 94.38 86 GLU A O 1
ATOM 687 N N . ARG A 1 87 ? 13.352 7.887 21.672 1 92.94 87 ARG A N 1
ATOM 688 C CA . ARG A 1 87 ? 13.906 9.195 22.016 1 92.94 87 ARG A CA 1
ATOM 689 C C . ARG A 1 87 ? 12.797 10.203 22.281 1 92.94 87 ARG A C 1
ATOM 691 O O . ARG A 1 87 ? 13.016 11.203 22.969 1 92.94 87 ARG A O 1
ATOM 698 N N . MET A 1 88 ? 11.633 9.898 21.75 1 92.31 88 MET A N 1
ATOM 699 C CA . MET A 1 88 ? 10.484 10.789 21.922 1 92.31 88 MET A CA 1
ATOM 700 C C . MET A 1 88 ? 9.664 10.391 23.141 1 92.31 88 MET A C 1
ATOM 702 O O . MET A 1 88 ? 8.617 10.984 23.422 1 92.31 88 MET A O 1
ATOM 706 N N . GLY A 1 89 ? 10.109 9.305 23.828 1 92.44 89 GLY A N 1
ATOM 707 C CA . GLY A 1 89 ? 9.414 8.844 25.016 1 92.44 89 GLY A CA 1
ATOM 708 C C . GLY A 1 89 ? 8.328 7.828 24.719 1 92.44 89 GLY A C 1
ATOM 709 O O . GLY A 1 89 ? 7.555 7.453 25.609 1 92.44 89 GLY A O 1
ATOM 710 N N . LEU A 1 90 ? 8.211 7.414 23.484 1 95.12 90 LEU A N 1
ATOM 711 C CA . LEU A 1 90 ? 7.203 6.418 23.141 1 95.12 90 LEU A CA 1
ATOM 712 C C . LEU A 1 90 ? 7.504 5.086 23.812 1 95.12 90 LEU A C 1
ATOM 714 O O . LEU A 1 90 ? 8.664 4.719 23.984 1 95.12 90 LEU A O 1
ATOM 718 N N . LYS A 1 91 ? 6.523 4.344 24.219 1 91.5 91 LYS A N 1
ATOM 719 C CA . LYS A 1 91 ? 6.637 3.014 24.812 1 91.5 91 LYS A CA 1
ATOM 720 C C . LYS A 1 91 ? 6.719 1.935 23.734 1 91.5 91 LYS A C 1
ATOM 722 O O . LYS A 1 91 ? 5.723 1.625 23.078 1 91.5 91 LYS A O 1
ATOM 727 N N . THR A 1 92 ? 7.875 1.242 23.594 1 87.25 92 THR A N 1
ATOM 728 C CA . THR A 1 92 ? 8.117 0.372 22.453 1 87.25 92 THR A CA 1
ATOM 729 C C . THR A 1 92 ? 8.25 -1.082 22.891 1 87.25 92 THR A C 1
ATOM 731 O O . THR A 1 92 ? 8.508 -1.967 22.078 1 87.25 92 THR A O 1
ATOM 734 N N . SER A 1 93 ? 8.234 -1.545 24.125 1 71 93 SER A N 1
ATOM 735 C CA . SER A 1 93 ? 8.477 -2.891 24.641 1 71 93 SER A CA 1
ATOM 736 C C . SER A 1 93 ? 7.508 -3.896 24.031 1 71 93 SER A C 1
ATOM 738 O O . SER A 1 93 ? 7.91 -4.98 23.609 1 71 93 SER A O 1
ATOM 740 N N . ASP A 1 94 ? 6.328 -3.854 24.328 1 60.12 94 ASP A N 1
ATOM 741 C CA . ASP A 1 94 ? 5.305 -4.824 23.938 1 60.12 94 ASP A CA 1
ATOM 742 C C . ASP A 1 94 ? 4.633 -4.43 22.625 1 60.12 94 ASP A C 1
ATOM 744 O O . ASP A 1 94 ? 3.803 -5.172 22.109 1 60.12 94 ASP A O 1
ATOM 748 N N . ARG A 1 95 ? 5.215 -3.408 21.906 1 60.66 95 ARG A N 1
ATOM 749 C CA . ARG A 1 95 ? 4.379 -2.705 20.938 1 60.66 95 ARG A CA 1
ATOM 750 C C . ARG A 1 95 ? 4.887 -2.922 19.516 1 60.66 95 ARG A C 1
ATOM 752 O O . ARG A 1 95 ? 5.746 -2.178 19.031 1 60.66 95 ARG A O 1
ATOM 759 N N . GLN A 1 96 ? 4.312 -3.713 18.922 1 81.06 96 GLN A N 1
ATOM 760 C CA . GLN A 1 96 ? 4.762 -4.145 17.594 1 81.06 96 GLN A CA 1
ATOM 761 C C . GLN A 1 96 ? 4.703 -2.994 16.594 1 81.06 96 GLN A C 1
ATOM 763 O O . GLN A 1 96 ? 3.658 -2.359 16.438 1 81.06 96 GLN A O 1
ATOM 768 N N . LEU A 1 97 ? 5.82 -2.623 16.188 1 95.81 97 LEU A N 1
ATOM 769 C CA . LEU A 1 97 ? 6.012 -1.644 15.117 1 95.81 97 LEU A CA 1
ATOM 770 C C . LEU A 1 97 ? 5.766 -2.273 13.75 1 95.81 97 LEU A C 1
ATOM 772 O O . LEU A 1 97 ? 6.312 -3.336 13.445 1 95.81 97 LEU A O 1
ATOM 776 N N . LEU A 1 98 ? 4.844 -1.673 13.062 1 97.5 98 LEU A N 1
ATOM 777 C CA . LEU A 1 98 ? 4.586 -2.092 11.688 1 97.5 98 LEU A CA 1
ATOM 778 C C . LEU A 1 98 ? 5.047 -1.024 10.695 1 97.5 98 LEU A C 1
ATOM 780 O O . LEU A 1 98 ? 4.738 0.158 10.867 1 97.5 98 LEU A O 1
ATOM 784 N N . VAL A 1 99 ? 5.848 -1.464 9.742 1 98.38 99 VAL A N 1
ATOM 785 C CA . VAL A 1 99 ? 6.266 -0.573 8.664 1 98.38 99 VAL A CA 1
ATOM 786 C C . VAL A 1 99 ? 5.164 -0.489 7.609 1 98.38 99 VAL A C 1
ATOM 788 O O . VAL A 1 99 ? 4.621 -1.512 7.188 1 98.38 99 VAL A O 1
ATOM 791 N N . THR A 1 100 ? 4.824 0.682 7.215 1 98.81 100 THR A N 1
ATOM 792 C CA . THR A 1 100 ? 3.775 0.885 6.223 1 98.81 100 THR A CA 1
ATOM 793 C C . THR A 1 100 ? 4.297 1.709 5.047 1 98.81 100 THR A C 1
ATOM 795 O O . THR A 1 100 ? 5.375 2.303 5.129 1 98.81 100 THR A O 1
ATOM 798 N N . THR A 1 101 ? 3.598 1.673 3.922 1 98.81 101 THR A N 1
ATOM 799 C CA . THR A 1 101 ? 3.924 2.473 2.746 1 98.81 101 THR A CA 1
ATOM 800 C C . THR A 1 101 ? 3.434 3.908 2.914 1 98.81 101 THR A C 1
ATOM 802 O O . THR A 1 101 ? 2.381 4.277 2.387 1 98.81 101 THR A O 1
ATOM 805 N N . GLY A 1 102 ? 4.207 4.648 3.648 1 98.44 102 GLY A N 1
ATOM 806 C CA . GLY A 1 102 ? 3.789 5.961 4.113 1 98.44 102 GLY A CA 1
ATOM 807 C C . GLY A 1 102 ? 2.803 5.898 5.266 1 98.44 102 GLY A C 1
ATOM 808 O O . GLY A 1 102 ? 2.219 4.848 5.535 1 98.44 102 GLY A O 1
ATOM 809 N N . SER A 1 103 ? 2.656 7.051 5.918 1 98.38 103 SER A N 1
ATOM 810 C CA . SER A 1 103 ? 1.713 7.09 7.031 1 98.38 103 SER A CA 1
ATOM 811 C C . SER A 1 103 ? 0.271 7.066 6.535 1 98.38 103 SER A C 1
ATOM 813 O O . SER A 1 103 ? -0.645 6.734 7.289 1 98.38 103 SER A O 1
ATOM 815 N N . GLN A 1 104 ? 0.085 7.414 5.262 1 98.19 104 GLN A N 1
ATOM 816 C CA . GLN A 1 104 ? -1.248 7.289 4.68 1 98.19 104 GLN A CA 1
ATOM 817 C C . GLN A 1 104 ? -1.756 5.852 4.773 1 98.19 104 GLN A C 1
ATOM 819 O O . GLN A 1 104 ? -2.92 5.621 5.105 1 98.19 104 GLN A O 1
ATOM 824 N N . GLU A 1 105 ? -0.877 4.898 4.469 1 98.88 105 GLU A N 1
ATOM 825 C CA . GLU A 1 105 ? -1.295 3.502 4.566 1 98.88 105 GLU A CA 1
ATOM 826 C C . GLU A 1 105 ? -1.59 3.117 6.012 1 98.88 105 GLU A C 1
ATOM 828 O O . GLU A 1 105 ? -2.502 2.33 6.277 1 98.88 105 GLU A O 1
ATOM 833 N N . ALA A 1 106 ? -0.781 3.645 6.941 1 98.75 106 ALA A N 1
ATOM 834 C CA . ALA A 1 106 ? -1.031 3.391 8.359 1 98.75 106 ALA A CA 1
ATOM 835 C C . ALA A 1 106 ? -2.436 3.838 8.758 1 98.75 106 ALA A C 1
ATOM 837 O O . ALA A 1 106 ? -3.158 3.105 9.43 1 98.75 106 ALA A O 1
ATOM 838 N N . LEU A 1 107 ? -2.785 5.016 8.328 1 98.75 107 LEU A N 1
ATOM 839 C CA . LEU A 1 107 ? -4.109 5.566 8.602 1 98.75 107 LEU A CA 1
ATOM 840 C C . LEU A 1 107 ? -5.195 4.695 7.977 1 98.75 107 LEU A C 1
ATOM 842 O O . LEU A 1 107 ? -6.172 4.344 8.648 1 98.75 107 LEU A O 1
ATOM 846 N N . PHE A 1 108 ? -5.008 4.305 6.723 1 98.81 108 PHE A N 1
ATOM 847 C CA . PHE A 1 108 ? -5.988 3.492 6.008 1 98.81 108 PHE A CA 1
ATOM 848 C C . PHE A 1 108 ? -6.176 2.143 6.691 1 98.81 108 PHE A C 1
ATOM 850 O O . PHE A 1 108 ? -7.305 1.719 6.945 1 98.81 108 PHE A O 1
ATOM 857 N N . LEU A 1 109 ? -5.07 1.482 7.004 1 98.75 109 LEU A N 1
ATOM 858 C CA . LEU A 1 109 ? -5.117 0.15 7.594 1 98.75 109 LEU A CA 1
ATOM 859 C C . LEU A 1 109 ? -5.754 0.194 8.984 1 98.75 109 LEU A C 1
ATOM 861 O O . LEU A 1 109 ? -6.508 -0.708 9.352 1 98.75 109 LEU A O 1
ATOM 865 N N . THR A 1 110 ? -5.406 1.214 9.766 1 98.38 110 THR A N 1
ATOM 866 C CA . THR A 1 110 ? -6.027 1.353 11.078 1 98.38 110 THR A CA 1
ATOM 867 C C . THR A 1 110 ? -7.535 1.557 10.945 1 98.38 110 THR A C 1
ATOM 869 O O . THR A 1 110 ? -8.32 0.904 11.641 1 98.38 110 THR A O 1
ATOM 872 N N . ALA A 1 111 ? -7.91 2.428 10.023 1 98.62 111 ALA A N 1
ATOM 873 C CA . ALA A 1 111 ? -9.336 2.676 9.797 1 98.62 111 ALA A CA 1
ATOM 874 C C . ALA A 1 111 ? -10.031 1.42 9.281 1 98.62 111 ALA A C 1
ATOM 876 O O . ALA A 1 111 ? -11.102 1.056 9.766 1 98.62 111 ALA A O 1
ATOM 877 N N . LEU A 1 112 ? -9.406 0.765 8.328 1 97.88 112 LEU A N 1
ATOM 878 C CA . LEU A 1 112 ? -9.969 -0.449 7.742 1 97.88 112 LEU A CA 1
ATOM 879 C C . LEU A 1 112 ? -10.164 -1.522 8.812 1 97.88 112 LEU A C 1
ATOM 881 O O . LEU A 1 112 ? -11.141 -2.273 8.766 1 97.88 112 LEU A O 1
ATOM 885 N N . SER A 1 113 ? -9.297 -1.599 9.766 1 97 113 SER A N 1
ATOM 886 C CA . SER A 1 113 ? -9.336 -2.633 10.797 1 97 113 SER A CA 1
ATOM 887 C C . SER A 1 113 ? -10.391 -2.318 11.859 1 97 113 SER A C 1
ATOM 889 O O . SER A 1 113 ? -10.812 -3.203 12.602 1 97 113 SER A O 1
ATOM 891 N N . THR A 1 114 ? -10.875 -1.065 11.906 1 97.5 114 THR A N 1
ATOM 892 C CA . THR A 1 114 ? -11.688 -0.678 13.062 1 97.5 114 THR A CA 1
ATOM 893 C C . THR A 1 114 ? -13.062 -0.18 12.609 1 97.5 114 THR A C 1
ATOM 895 O O . THR A 1 114 ? -14.008 -0.156 13.398 1 97.5 114 THR A O 1
ATOM 898 N N . LEU A 1 115 ? -13.203 0.212 11.328 1 97.5 115 LEU A N 1
ATOM 899 C CA . LEU A 1 115 ? -14.43 0.88 10.922 1 97.5 115 LEU A CA 1
ATOM 900 C C . LEU A 1 115 ? -15.188 0.047 9.898 1 97.5 115 LEU A C 1
ATOM 902 O O . LEU A 1 115 ? -14.594 -0.48 8.953 1 97.5 115 LEU A O 1
ATOM 906 N N . SER A 1 116 ? -16.422 -0.146 10.094 1 96.5 116 SER A N 1
ATOM 907 C CA . SER A 1 116 ? -17.406 -0.604 9.133 1 96.5 116 SER A CA 1
ATOM 908 C C . SER A 1 116 ? -18.375 0.515 8.766 1 96.5 116 SER A C 1
ATOM 910 O O . SER A 1 116 ? -18.484 1.516 9.477 1 96.5 116 SER A O 1
ATOM 912 N N . PRO A 1 117 ? -19.016 0.398 7.562 1 95.62 117 PRO A N 1
ATOM 913 C CA . PRO A 1 117 ? -20 1.431 7.223 1 95.62 117 PRO A CA 1
ATOM 914 C C . PRO A 1 117 ? -20.984 1.695 8.352 1 95.62 117 PRO A C 1
ATOM 916 O O . PRO A 1 117 ? -21.547 0.753 8.93 1 95.62 117 PRO A O 1
ATOM 919 N N . GLY A 1 118 ? -21.109 2.959 8.688 1 96.69 118 GLY A N 1
ATOM 920 C CA . GLY A 1 118 ? -22.047 3.342 9.734 1 96.69 118 GLY A CA 1
ATOM 921 C C . GLY A 1 118 ? -21.359 3.594 11.07 1 96.69 118 GLY A C 1
ATOM 922 O O . GLY A 1 118 ? -21.922 4.27 11.938 1 96.69 118 GLY A O 1
ATOM 923 N N . ASP A 1 119 ? -20.172 3.057 11.305 1 98.12 119 ASP A N 1
ATOM 924 C CA . ASP A 1 119 ? -19.453 3.305 12.547 1 98.12 119 ASP A CA 1
ATOM 925 C C . ASP A 1 119 ? -19.094 4.781 12.688 1 98.12 119 ASP A C 1
ATOM 927 O O . ASP A 1 119 ? -18.969 5.492 11.688 1 98.12 119 ASP A O 1
ATOM 931 N N . VAL A 1 120 ? -18.906 5.246 13.898 1 98.69 120 VAL A N 1
ATOM 932 C CA . VAL A 1 120 ? -18.703 6.66 14.18 1 98.69 120 VAL A CA 1
ATOM 933 C C . VAL A 1 120 ? -17.219 6.91 14.477 1 98.69 120 VAL A C 1
ATOM 935 O O . VAL A 1 120 ? -16.609 6.195 15.273 1 98.69 120 VAL A O 1
ATOM 938 N N . VAL A 1 121 ? -16.656 7.867 13.82 1 98.81 121 VAL A N 1
ATOM 939 C CA . VAL A 1 121 ? -15.305 8.375 14.086 1 98.81 121 VAL A CA 1
ATOM 940 C C . VAL A 1 121 ? -15.375 9.859 14.43 1 98.81 121 VAL A C 1
ATOM 942 O O . VAL A 1 121 ? -16.109 10.617 13.797 1 98.81 121 VAL A O 1
ATOM 945 N N . ILE A 1 122 ? -14.711 10.227 15.484 1 98.81 122 ILE A N 1
ATOM 946 C CA . ILE A 1 122 ? -14.594 11.633 15.875 1 98.81 122 ILE A CA 1
ATOM 947 C C . ILE A 1 122 ? -13.297 12.219 15.32 1 98.81 122 ILE A C 1
ATOM 949 O O . ILE A 1 122 ? -12.242 11.578 15.375 1 98.81 122 ILE A O 1
ATOM 953 N N . MET A 1 123 ? -13.359 13.398 14.75 1 98.19 123 MET A N 1
ATOM 954 C CA . MET A 1 123 ? -12.109 14.023 14.305 1 98.19 123 MET A CA 1
ATOM 955 C C . MET A 1 123 ? -12.18 15.539 14.445 1 98.19 123 MET A C 1
ATOM 957 O O . MET A 1 123 ? -13.266 16.109 14.555 1 98.19 123 MET A O 1
ATOM 961 N N . GLU A 1 124 ? -11.062 16.109 14.5 1 98.31 124 GLU A N 1
ATOM 962 C CA . GLU A 1 124 ? -10.945 17.562 14.57 1 98.31 124 GLU A CA 1
ATOM 963 C C . GLU A 1 124 ? -11.398 18.219 13.273 1 98.31 124 GLU A C 1
ATOM 965 O O . GLU A 1 124 ? -11.234 17.656 12.195 1 98.31 124 GLU A O 1
ATOM 970 N N . GLU A 1 125 ? -11.945 19.422 13.375 1 98.56 125 GLU A N 1
ATOM 971 C CA . GLU A 1 125 ? -12.352 20.234 12.242 1 98.56 125 GLU A CA 1
ATOM 972 C C . GLU A 1 125 ? -11.945 21.703 12.438 1 98.56 125 GLU A C 1
ATOM 974 O O . GLU A 1 125 ? -12.391 22.344 13.383 1 98.56 125 GLU A O 1
ATOM 979 N N . PRO A 1 126 ? -11.18 22.312 11.484 1 98.25 126 PRO A N 1
ATOM 980 C CA . PRO A 1 126 ? -10.656 21.656 10.281 1 98.25 126 PRO A CA 1
ATOM 981 C C . PRO A 1 126 ? -9.742 20.469 10.602 1 98.25 126 PRO A C 1
ATOM 983 O O . PRO A 1 126 ? -9.07 20.469 11.641 1 98.25 126 PRO A O 1
ATOM 986 N N . GLY A 1 127 ? -9.805 19.438 9.734 1 98.19 127 GLY A N 1
ATOM 987 C CA . GLY A 1 127 ? -8.977 18.25 9.898 1 98.19 127 GLY A CA 1
ATOM 988 C C . GLY A 1 127 ? -8.258 17.844 8.633 1 98.19 127 GLY A C 1
ATOM 989 O O . GLY A 1 127 ? -8.539 18.375 7.555 1 98.19 127 GLY A O 1
ATOM 990 N N . TYR A 1 128 ? -7.363 16.969 8.734 1 97.12 128 TYR A N 1
ATOM 991 C CA . TYR A 1 128 ? -6.531 16.516 7.625 1 97.12 128 TYR A CA 1
ATOM 992 C C . TYR A 1 128 ? -7.383 15.898 6.523 1 97.12 128 TYR A C 1
ATOM 994 O O . TYR A 1 128 ? -8.102 14.922 6.762 1 97.12 128 TYR A O 1
ATOM 1002 N N . LEU A 1 129 ? -7.27 16.359 5.344 1 95.44 129 LEU A N 1
ATOM 1003 C CA . LEU A 1 129 ? -8.133 16.031 4.219 1 95.44 129 LEU A CA 1
ATOM 1004 C C . LEU A 1 129 ? -8.031 14.539 3.889 1 95.44 129 LEU A C 1
ATOM 1006 O O . LEU A 1 129 ? -9.047 13.891 3.627 1 95.44 129 LEU A O 1
ATOM 1010 N N . ALA A 1 130 ? -6.828 13.992 3.891 1 95.06 130 ALA A N 1
ATOM 1011 C CA . ALA A 1 130 ? -6.676 12.586 3.518 1 95.06 130 ALA A CA 1
ATOM 1012 C C . ALA A 1 130 ? -7.336 11.672 4.543 1 95.06 130 ALA A C 1
ATOM 1014 O O . ALA A 1 130 ? -7.859 10.609 4.191 1 95.06 130 ALA A O 1
ATOM 1015 N N . ALA A 1 131 ? -7.309 12.039 5.797 1 97.62 131 ALA A N 1
ATOM 1016 C CA . ALA A 1 131 ? -8.031 11.273 6.809 1 97.62 131 ALA A CA 1
ATOM 1017 C C . ALA A 1 131 ? -9.539 11.32 6.566 1 97.62 131 ALA A C 1
ATOM 1019 O O . ALA A 1 131 ? -10.219 10.297 6.633 1 97.62 131 ALA A O 1
ATOM 1020 N N . ILE A 1 132 ? -10.062 12.523 6.27 1 96.81 132 ILE A N 1
ATOM 1021 C CA . ILE A 1 132 ? -11.469 12.688 5.941 1 96.81 132 ILE A CA 1
ATOM 1022 C C . ILE A 1 132 ? -11.852 11.742 4.805 1 96.81 132 ILE A C 1
ATOM 1024 O O . ILE A 1 132 ? -12.852 11.031 4.891 1 96.81 132 ILE A O 1
ATOM 1028 N N . ASN A 1 133 ? -11.016 11.727 3.801 1 95.06 133 ASN A N 1
ATOM 1029 C CA . ASN A 1 133 ? -11.297 10.906 2.625 1 95.06 133 ASN A CA 1
ATOM 1030 C C . ASN A 1 133 ? -11.305 9.422 2.965 1 95.06 133 ASN A C 1
ATOM 1032 O O . ASN A 1 133 ? -12.125 8.664 2.445 1 95.06 133 ASN A O 1
ATOM 1036 N N . VAL A 1 134 ? -10.391 8.953 3.836 1 97.12 134 VAL A N 1
ATOM 1037 C CA . VAL A 1 134 ? -10.352 7.559 4.266 1 97.12 134 VAL A CA 1
ATOM 1038 C C . VAL A 1 134 ? -11.648 7.195 4.973 1 97.12 134 VAL A C 1
ATOM 1040 O O . VAL A 1 134 ? -12.289 6.195 4.645 1 97.12 134 VAL A O 1
ATOM 1043 N N . PHE A 1 135 ? -12.055 8.016 5.934 1 97.56 135 PHE A N 1
ATOM 1044 C CA . PHE A 1 135 ? -13.234 7.723 6.742 1 97.56 135 PHE A CA 1
ATOM 1045 C C . PHE A 1 135 ? -14.492 7.742 5.883 1 97.56 135 PHE A C 1
ATOM 1047 O O . PHE A 1 135 ? -15.359 6.875 6.023 1 97.56 135 PHE A O 1
ATOM 1054 N N . LYS A 1 136 ? -14.547 8.727 4.93 1 95.62 136 LYS A N 1
ATOM 1055 C CA . LYS A 1 136 ? -15.688 8.797 4.02 1 95.62 136 LYS A CA 1
ATOM 1056 C C . LYS A 1 136 ? -15.75 7.566 3.119 1 95.62 136 LYS A C 1
ATOM 1058 O O . LYS A 1 136 ? -16.812 6.977 2.938 1 95.62 136 LYS A O 1
ATOM 1063 N N . ALA A 1 137 ? -14.641 7.227 2.59 1 94.88 137 ALA A N 1
ATOM 1064 C CA . ALA A 1 137 ? -14.578 6.09 1.677 1 94.88 137 ALA A CA 1
ATOM 1065 C C . ALA A 1 137 ? -15.039 4.809 2.363 1 94.88 137 ALA A C 1
ATOM 1067 O O . ALA A 1 137 ? -15.711 3.973 1.75 1 94.88 137 ALA A O 1
ATOM 1068 N N . LEU A 1 138 ? -14.719 4.648 3.629 1 96.31 138 LEU A N 1
ATOM 1069 C CA . LEU A 1 138 ? -15.039 3.434 4.367 1 96.31 138 LEU A CA 1
ATOM 1070 C C . LEU A 1 138 ? -16.469 3.488 4.898 1 96.31 138 LEU A C 1
ATOM 1072 O O . LEU A 1 138 ? -16.938 2.539 5.531 1 96.31 138 LEU A O 1
ATOM 1076 N N . GLY A 1 139 ? -17.188 4.621 4.668 1 95.81 139 GLY A N 1
ATOM 1077 C CA . GLY A 1 139 ? -18.594 4.738 5.012 1 95.81 139 GLY A CA 1
ATOM 1078 C C . GLY A 1 139 ? -18.812 5.098 6.469 1 95.81 139 GLY A C 1
ATOM 1079 O O . GLY A 1 139 ? -19.922 4.91 6.996 1 95.81 139 GLY A O 1
ATOM 1080 N N . ALA A 1 140 ? -17.812 5.609 7.137 1 97.38 140 ALA A N 1
ATOM 1081 C CA . ALA A 1 140 ? -17.938 6 8.539 1 97.38 140 ALA A CA 1
ATOM 1082 C C . ALA A 1 140 ? -18.719 7.301 8.672 1 97.38 140 ALA A C 1
ATOM 1084 O O . ALA A 1 140 ? -18.734 8.125 7.758 1 97.38 140 ALA A O 1
ATOM 1085 N N . ARG A 1 141 ? -19.422 7.379 9.727 1 98.12 141 ARG A N 1
ATOM 1086 C CA . ARG A 1 141 ? -20.016 8.656 10.117 1 98.12 141 ARG A CA 1
ATOM 1087 C C . ARG A 1 141 ? -19 9.516 10.867 1 98.12 141 ARG A C 1
ATOM 1089 O O . ARG A 1 141 ? -18.578 9.172 11.977 1 98.12 141 ARG A O 1
ATOM 1096 N N . ILE A 1 142 ? -18.641 10.625 10.289 1 98.56 142 ILE A N 1
ATOM 1097 C CA . ILE A 1 142 ? -17.656 11.523 10.891 1 98.56 142 ILE A CA 1
ATOM 1098 C C . ILE A 1 142 ? -18.359 12.539 11.781 1 98.56 142 ILE A C 1
ATOM 1100 O O . ILE A 1 142 ? -19.281 13.234 11.336 1 98.56 142 ILE A O 1
ATOM 1104 N N . VAL A 1 143 ? -17.969 12.602 13 1 98.81 143 VAL A N 1
ATOM 1105 C CA . VAL A 1 143 ? -18.453 13.617 13.93 1 98.81 143 VAL A CA 1
ATOM 1106 C C . VAL A 1 143 ? -17.344 14.633 14.203 1 98.81 143 VAL A C 1
ATOM 1108 O O . VAL A 1 143 ? -16.344 14.305 14.859 1 98.81 143 VAL A O 1
ATOM 1111 N N . PRO A 1 144 ? -17.516 15.844 13.75 1 98.69 144 PRO A N 1
ATOM 1112 C CA . PRO A 1 144 ? -16.453 16.844 13.891 1 98.69 144 PRO A CA 1
ATOM 1113 C C . PRO A 1 144 ? -16.438 17.5 15.273 1 98.69 144 PRO A C 1
ATOM 1115 O O . PRO A 1 144 ? -17.5 17.672 15.891 1 98.69 144 PRO A O 1
ATOM 1118 N N . VAL A 1 145 ? -15.289 17.797 15.75 1 98.81 145 VAL A N 1
ATOM 1119 C CA . VAL A 1 145 ? -15.039 18.594 16.953 1 98.81 145 VAL A CA 1
ATOM 1120 C C . VAL A 1 145 ? -14.148 19.781 16.594 1 98.81 145 VAL A C 1
ATOM 1122 O O . VAL A 1 145 ? -13.133 19.625 15.914 1 98.81 145 VAL A O 1
ATOM 1125 N N . PRO A 1 146 ? -14.469 20.953 17.047 1 98.38 146 PRO A N 1
ATOM 1126 C CA . PRO A 1 146 ? -13.727 22.141 16.625 1 98.38 146 PRO A CA 1
ATOM 1127 C C . PRO A 1 146 ? -12.297 22.172 17.172 1 98.38 146 PRO A C 1
ATOM 1129 O O . PRO A 1 146 ? -12.023 21.609 18.234 1 98.38 146 PRO A O 1
ATOM 1132 N N . VAL A 1 147 ? -11.461 22.812 16.391 1 98.06 147 VAL A N 1
ATOM 1133 C CA . VAL A 1 147 ? -10.086 23.125 16.766 1 98.06 147 VAL A CA 1
ATOM 1134 C C . VAL A 1 147 ? -9.961 24.609 17.109 1 98.06 147 VAL A C 1
ATOM 1136 O O . VAL A 1 147 ? -10.508 25.453 16.406 1 98.06 147 VAL A O 1
ATOM 1139 N N . ASP A 1 148 ? -9.391 24.906 18.234 1 96.88 148 ASP A N 1
ATOM 1140 C CA . ASP A 1 148 ? -9.031 26.281 18.562 1 96.88 148 ASP A CA 1
ATOM 1141 C C . ASP A 1 148 ? -7.516 26.469 18.547 1 96.88 148 ASP A C 1
ATOM 1143 O O . ASP A 1 148 ? -6.793 25.688 17.922 1 96.88 148 ASP A O 1
ATOM 1147 N N . ASP A 1 149 ? -6.996 27.531 19.094 1 94.88 149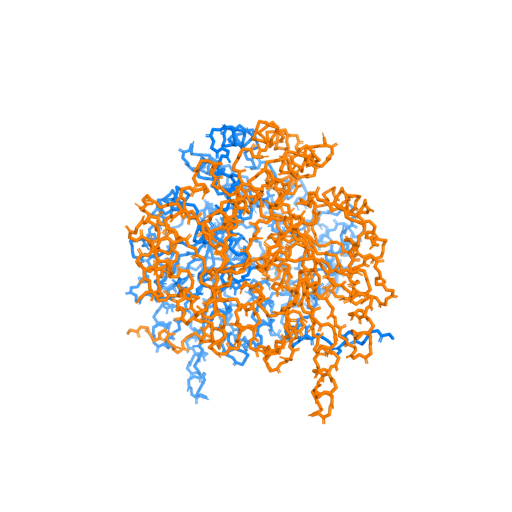 ASP A N 1
ATOM 1148 C CA . ASP A 1 149 ? -5.582 27.875 19.016 1 94.88 149 ASP A CA 1
ATOM 1149 C C . ASP A 1 149 ? -4.719 26.828 19.734 1 94.88 149 ASP A C 1
ATOM 1151 O O . ASP A 1 149 ? -3.498 26.797 19.547 1 94.88 149 ASP A O 1
ATOM 1155 N N . LYS A 1 150 ? -5.418 25.984 20.469 1 94.81 150 LYS A N 1
ATOM 1156 C CA . LYS A 1 150 ? -4.695 24.984 21.234 1 94.81 150 LYS A CA 1
ATOM 1157 C C . LYS A 1 150 ? -4.977 23.578 20.703 1 94.81 150 LYS A C 1
ATOM 1159 O O . LYS A 1 150 ? -4.707 22.578 21.375 1 94.81 150 LYS A O 1
ATOM 1164 N N . GLY A 1 151 ? -5.52 23.469 19.547 1 96.69 151 GLY A N 1
ATOM 1165 C CA . GLY A 1 151 ? -5.809 22.172 18.969 1 96.69 151 GLY A CA 1
ATOM 1166 C C . GLY A 1 151 ? -7.223 21.703 19.234 1 96.69 151 GLY A C 1
ATOM 1167 O O . GLY A 1 151 ? -8.125 22.516 19.422 1 96.69 151 GLY A O 1
ATOM 1168 N N . LEU A 1 152 ? -7.465 20.406 19.094 1 98.25 152 LEU A N 1
ATOM 1169 C CA . LEU A 1 152 ? -8.773 19.797 19.328 1 98.25 152 LEU A CA 1
ATOM 1170 C C . LEU A 1 152 ? -9.367 20.266 20.656 1 98.25 152 LEU A C 1
ATOM 1172 O O . LEU A 1 152 ? -8.703 20.203 21.688 1 98.25 152 LEU A O 1
ATOM 1176 N N . ASN A 1 153 ? -10.586 20.766 20.625 1 98.62 153 ASN A N 1
ATOM 1177 C CA . ASN A 1 153 ? -11.258 21.25 21.828 1 98.62 153 ASN A CA 1
ATOM 1178 C C . ASN A 1 153 ? -11.844 20.109 22.641 1 98.62 153 ASN A C 1
ATOM 1180 O O . ASN A 1 153 ? -12.93 19.625 22.344 1 98.62 153 ASN A O 1
ATOM 1184 N N . THR A 1 154 ? -11.219 19.797 23.75 1 98.56 154 THR A N 1
ATOM 1185 C CA . THR A 1 154 ? -11.617 18.625 24.516 1 98.56 154 THR A CA 1
ATOM 1186 C C . THR A 1 154 ? -12.891 18.906 25.312 1 98.56 154 THR A C 1
ATOM 1188 O O . THR A 1 154 ? -13.617 17.984 25.672 1 98.56 154 THR A O 1
ATOM 1191 N N . GLY A 1 155 ? -13.125 20.203 25.625 1 98.5 155 GLY A N 1
ATOM 1192 C CA . GLY A 1 155 ? -14.406 20.531 26.234 1 98.5 155 GLY A CA 1
ATOM 1193 C C . GLY A 1 155 ? -15.586 20.203 25.328 1 98.5 155 GLY A C 1
ATOM 1194 O O . GLY A 1 155 ? -16.547 19.562 25.766 1 98.5 155 GLY A O 1
ATOM 1195 N N . VAL A 1 156 ? -15.492 20.594 24.094 1 98.75 156 VAL A N 1
ATOM 1196 C CA . VAL A 1 156 ? -16.547 20.312 23.125 1 98.75 156 VAL A CA 1
ATOM 1197 C C . VAL A 1 156 ? -16.594 18.812 22.844 1 98.75 156 VAL A C 1
ATOM 1199 O O . VAL A 1 156 ? -17.672 18.25 22.625 1 98.75 156 VAL A O 1
ATOM 1202 N N . LEU A 1 157 ? -15.453 18.156 22.859 1 98.81 157 LEU A N 1
ATOM 1203 C CA . LEU A 1 157 ? -15.414 16.719 22.688 1 98.81 157 LEU A CA 1
ATOM 1204 C C . LEU A 1 157 ? -16.219 16.016 23.781 1 98.81 157 LEU A C 1
ATOM 1206 O O . LEU A 1 157 ? -17 15.102 23.5 1 98.81 157 LEU A O 1
ATOM 1210 N N . ALA A 1 158 ? -16.016 16.469 25 1 98.81 158 ALA A N 1
ATOM 1211 C CA . ALA A 1 158 ? -16.75 15.875 26.109 1 98.81 158 ALA A CA 1
ATOM 1212 C C . ALA A 1 158 ? -18.25 16.016 25.922 1 98.81 158 ALA A C 1
ATOM 1214 O O . ALA A 1 158 ? -19 15.055 26.125 1 98.81 158 ALA A O 1
ATOM 1215 N N . GLU A 1 159 ? -18.641 17.188 25.531 1 98.81 159 GLU A N 1
ATOM 1216 C CA . GLU A 1 159 ? -20.062 17.438 25.281 1 98.81 159 GLU A CA 1
ATOM 1217 C C . GLU A 1 159 ? -20.594 16.562 24.156 1 98.81 159 GLU A C 1
ATOM 1219 O O . GLU A 1 159 ? -21.688 16.031 24.234 1 98.81 159 GLU A O 1
ATOM 1224 N N . THR A 1 160 ? -19.828 16.469 23.125 1 98.75 160 THR A N 1
ATOM 1225 C CA . THR A 1 160 ? -20.188 15.664 21.953 1 98.75 160 THR A CA 1
ATOM 1226 C C . THR A 1 160 ? -20.359 14.195 22.344 1 98.75 160 THR A C 1
ATOM 1228 O O . THR A 1 160 ? -21.312 13.547 21.938 1 98.75 160 THR A O 1
ATOM 1231 N N . LEU A 1 161 ? -19.453 13.695 23.141 1 98.75 161 LEU A N 1
ATOM 1232 C CA . LEU A 1 161 ? -19.484 12.297 23.562 1 98.75 161 LEU A CA 1
ATOM 1233 C C . LEU A 1 161 ? -20.672 12.031 24.469 1 98.75 161 LEU A C 1
ATOM 1235 O O . LEU A 1 161 ? -21.312 10.984 24.375 1 98.75 161 LEU A O 1
ATOM 1239 N N . ASP A 1 162 ? -20.953 13 25.312 1 98.5 162 ASP A N 1
ATOM 1240 C CA . ASP A 1 162 ? -22.141 12.883 26.156 1 98.5 162 ASP A CA 1
ATOM 1241 C C . ASP A 1 162 ? -23.406 12.789 25.312 1 98.5 162 ASP A C 1
ATOM 1243 O O . ASP A 1 162 ? -24.281 11.969 25.578 1 98.5 162 ASP A O 1
ATOM 1247 N N . ARG A 1 163 ? -23.484 13.594 24.344 1 98.5 163 ARG A N 1
ATOM 1248 C CA . ARG A 1 163 ? -24.641 13.594 23.453 1 98.5 163 ARG A CA 1
ATOM 1249 C C . ARG A 1 163 ? -24.766 12.266 22.719 1 98.5 163 ARG A C 1
ATOM 1251 O O . ARG A 1 163 ? -25.859 11.695 22.641 1 98.5 163 ARG A O 1
ATOM 1258 N N . LEU A 1 164 ? -23.688 11.797 22.172 1 98.5 164 LEU A N 1
ATOM 1259 C CA . LEU A 1 164 ? -23.703 10.531 21.453 1 98.5 164 LEU A CA 1
ATOM 1260 C C . LEU A 1 164 ? -24.109 9.383 22.375 1 98.5 164 LEU A C 1
ATOM 1262 O O . LEU A 1 164 ? -24.891 8.516 21.969 1 98.5 164 LEU A O 1
ATOM 1266 N N . ASP A 1 165 ? -23.562 9.422 23.531 1 97.94 165 ASP A N 1
ATOM 1267 C CA . ASP A 1 165 ? -23.906 8.391 24.516 1 97.94 165 ASP A CA 1
ATOM 1268 C C . ASP A 1 165 ? -25.391 8.391 24.828 1 97.94 165 ASP A C 1
ATOM 1270 O O . ASP A 1 165 ? -26.016 7.328 24.938 1 97.94 165 ASP A O 1
ATOM 1274 N N . ALA A 1 166 ? -25.922 9.523 24.938 1 98.06 166 ALA A N 1
ATOM 1275 C CA . ALA A 1 166 ? -27.359 9.664 25.203 1 98.06 166 ALA A CA 1
ATOM 1276 C C . ALA A 1 166 ? -28.188 9.109 24.047 1 98.06 166 ALA A C 1
ATOM 1278 O O . ALA A 1 166 ? -29.297 8.625 24.25 1 98.06 166 ALA A O 1
ATOM 1279 N N . GLU A 1 167 ? -27.656 9.117 22.875 1 97.81 167 GLU A N 1
ATOM 1280 C CA . GLU A 1 167 ? -28.328 8.617 21.672 1 97.81 167 GLU A CA 1
ATOM 1281 C C . GLU A 1 167 ? -28.047 7.133 21.469 1 97.81 167 GLU A C 1
ATOM 1283 O O . GLU A 1 167 ? -28.5 6.543 20.484 1 97.81 167 GLU A O 1
ATOM 1288 N N . GLY A 1 168 ? -27.25 6.586 22.312 1 97.25 168 GLY A N 1
ATOM 1289 C CA . GLY A 1 168 ? -26.906 5.18 22.203 1 97.25 168 GLY A CA 1
ATOM 1290 C C . GLY A 1 168 ? -25.812 4.906 21.172 1 97.25 168 GLY A C 1
ATOM 1291 O O . GLY A 1 168 ? -25.672 3.777 20.703 1 97.25 168 GLY A O 1
ATOM 1292 N N . VAL A 1 169 ? -25.141 5.945 20.812 1 97.62 169 VAL A N 1
ATOM 1293 C CA . VAL A 1 169 ? -24.078 5.824 19.812 1 97.62 169 VAL A CA 1
ATOM 1294 C C . VAL A 1 169 ? -22.719 5.742 20.516 1 97.62 169 VAL A C 1
ATOM 1296 O O . VAL A 1 169 ? -22.391 6.59 21.344 1 97.62 169 VAL A O 1
ATOM 1299 N N . LYS A 1 170 ? -21.953 4.75 20.219 1 97.19 170 LYS A N 1
ATOM 1300 C CA . LYS A 1 170 ? -20.609 4.574 20.781 1 97.19 170 LYS A CA 1
ATOM 1301 C C . LYS A 1 170 ? -19.547 4.727 19.703 1 97.19 170 LYS A C 1
ATOM 1303 O O . LYS A 1 170 ? -19.281 3.793 18.938 1 97.19 170 LYS A O 1
ATOM 1308 N N . PRO A 1 171 ? -18.859 5.844 19.641 1 98.38 171 PRO A N 1
ATOM 1309 C CA . PRO A 1 171 ? -17.781 5.988 18.672 1 98.38 171 PRO A CA 1
ATOM 1310 C C . PRO A 1 171 ? -16.656 4.984 18.875 1 98.38 171 PRO A C 1
ATOM 1312 O O . PRO A 1 171 ? -16.438 4.516 20 1 98.38 171 PRO A O 1
ATOM 1315 N N . LYS A 1 172 ? -15.977 4.68 17.812 1 98.19 172 LYS A N 1
ATOM 1316 C CA . LYS A 1 172 ? -14.906 3.693 17.906 1 98.19 172 LYS A CA 1
ATOM 1317 C C . LYS A 1 172 ? -13.539 4.367 17.938 1 98.19 172 LYS A C 1
ATOM 1319 O O . LYS A 1 172 ? -12.594 3.844 18.531 1 98.19 172 LYS A O 1
ATOM 1324 N N . LEU A 1 173 ? -13.414 5.5 17.203 1 98.25 173 LEU A N 1
ATOM 1325 C CA . LEU A 1 173 ? -12.117 6.125 16.969 1 98.25 173 LEU A CA 1
ATOM 1326 C C . LEU A 1 173 ? -12.203 7.637 17.156 1 98.25 173 LEU A C 1
ATOM 1328 O O . LEU A 1 173 ? -13.211 8.25 16.812 1 98.25 173 LEU A O 1
ATOM 1332 N N . VAL A 1 174 ? -11.211 8.203 17.719 1 98.75 174 VAL A N 1
ATOM 1333 C CA . VAL A 1 174 ? -10.938 9.633 17.609 1 98.75 174 VAL A CA 1
ATOM 1334 C C . VAL A 1 174 ? -9.617 9.859 16.891 1 98.75 174 VAL A C 1
ATOM 1336 O O . VAL A 1 174 ? -8.602 9.242 17.219 1 98.75 174 VAL A O 1
ATOM 1339 N N . TYR A 1 175 ? -9.617 10.633 15.836 1 98.88 175 TYR A N 1
ATOM 1340 C CA . TYR A 1 175 ? -8.43 10.992 15.07 1 98.88 175 TYR A CA 1
ATOM 1341 C C . TYR A 1 175 ? -7.953 12.398 15.43 1 98.88 175 TYR A C 1
ATOM 1343 O O . TYR A 1 175 ? -8.75 13.336 15.453 1 98.88 175 TYR A O 1
ATOM 1351 N N . THR A 1 176 ? -6.621 12.547 15.664 1 98.69 176 THR A N 1
ATOM 1352 C CA . THR A 1 176 ? -6.074 13.883 15.906 1 98.69 176 THR A CA 1
ATOM 1353 C C . THR A 1 176 ? -4.629 13.969 15.438 1 98.69 176 THR A C 1
ATOM 1355 O O . THR A 1 176 ? -3.916 12.961 15.406 1 98.69 176 THR A O 1
ATOM 1358 N N . ASN A 1 177 ? -4.23 15.016 14.938 1 98.44 177 ASN A N 1
ATOM 1359 C CA . ASN A 1 177 ? -2.861 15.461 14.711 1 98.44 177 ASN A CA 1
ATOM 1360 C C . ASN A 1 177 ? -2.434 16.5 15.734 1 98.44 177 ASN A C 1
ATOM 1362 O O . ASN A 1 177 ? -2.479 17.703 15.461 1 98.44 177 ASN A O 1
ATOM 1366 N N . PRO A 1 178 ? -1.962 16.078 16.875 1 97.94 178 PRO A N 1
ATOM 1367 C CA . PRO A 1 178 ? -1.89 16.953 18.031 1 97.94 178 PRO A CA 1
ATOM 1368 C C . PRO A 1 178 ? -0.674 17.875 18 1 97.94 178 PRO A C 1
ATOM 1370 O O . PRO A 1 178 ? -0.594 18.828 18.781 1 97.94 178 PRO A O 1
ATOM 1373 N N . THR A 1 179 ? 0.294 17.547 17.219 1 97.44 179 THR A N 1
ATOM 1374 C CA . THR A 1 179 ? 1.509 18.359 17.156 1 97.44 179 THR A CA 1
ATOM 1375 C C . THR A 1 179 ? 1.724 18.906 15.75 1 97.44 179 THR A C 1
ATOM 1377 O O . THR A 1 179 ? 1.85 18.156 14.789 1 97.44 179 THR A O 1
ATOM 1380 N N . CYS A 1 180 ? 1.755 20.297 15.688 1 97.25 180 CYS A N 1
ATOM 1381 C CA . CYS A 1 180 ? 1.923 20.969 14.398 1 97.25 180 CYS A CA 1
ATOM 1382 C C . CYS A 1 180 ? 0.877 20.484 13.398 1 97.25 180 CYS A C 1
ATOM 1384 O O . CYS A 1 180 ? 1.22 20.031 12.305 1 97.25 180 CYS A O 1
ATOM 1386 N N . ASN A 1 181 ? -0.33 20.734 13.742 1 97.69 181 ASN A N 1
ATOM 1387 C CA . ASN A 1 181 ? -1.531 20.188 13.133 1 97.69 181 ASN A CA 1
ATOM 1388 C C . ASN A 1 181 ? -1.636 20.547 11.656 1 97.69 181 ASN A C 1
ATOM 1390 O O . ASN A 1 181 ? -1.368 21.703 11.281 1 97.69 181 ASN A O 1
ATOM 1394 N N . ASN A 1 182 ? -1.916 19.641 10.812 1 97.94 182 ASN A N 1
ATOM 1395 C CA . ASN A 1 182 ? -2.395 19.844 9.453 1 97.94 182 ASN A CA 1
ATOM 1396 C C . ASN A 1 182 ? -3.918 19.766 9.375 1 97.94 182 ASN A C 1
ATOM 1398 O O . ASN A 1 182 ? -4.5 18.703 9.57 1 97.94 182 ASN A O 1
ATOM 1402 N N . PRO A 1 183 ? -4.559 20.828 9.164 1 97.81 183 PRO A N 1
ATOM 1403 C CA . PRO A 1 183 ? -4.074 22 8.43 1 97.81 183 PRO A CA 1
ATOM 1404 C C . PRO A 1 183 ? -3.779 23.188 9.344 1 97.81 183 PRO A C 1
ATOM 1406 O O . PRO A 1 183 ? -3.266 24.203 8.883 1 97.81 183 PRO A O 1
ATOM 1409 N N . ASN A 1 184 ? -3.996 23.125 10.594 1 97.94 184 ASN A N 1
ATOM 1410 C CA . ASN A 1 184 ? -4.188 24.297 11.438 1 97.94 184 ASN A CA 1
ATOM 1411 C C . ASN A 1 184 ? -2.854 24.875 11.898 1 97.94 184 ASN A C 1
ATOM 1413 O O . ASN A 1 184 ? -2.779 26.047 12.281 1 97.94 184 ASN A O 1
ATOM 1417 N N . GLY A 1 185 ? -1.859 24.062 11.984 1 97.12 185 GLY A N 1
ATOM 1418 C CA . GLY A 1 185 ? -0.584 24.5 12.523 1 97.12 185 GLY A CA 1
ATOM 1419 C C . GLY A 1 185 ? -0.57 24.578 14.039 1 97.12 185 GLY A C 1
ATOM 1420 O O . GLY A 1 185 ? 0.431 24.969 14.641 1 97.12 185 GLY A O 1
ATOM 1421 N N . THR A 1 186 ? -1.586 24.125 14.695 1 96.5 186 THR A N 1
ATOM 1422 C CA . THR A 1 186 ? -1.693 24.219 16.141 1 96.5 186 THR A CA 1
ATOM 1423 C C . THR A 1 186 ? -1.007 23.031 16.812 1 96.5 186 THR A C 1
ATOM 1425 O O . THR A 1 186 ? -0.745 22.016 16.172 1 96.5 186 THR A O 1
ATOM 1428 N N . THR A 1 187 ? -0.692 23.188 18.078 1 97.31 187 THR A N 1
ATOM 1429 C CA . THR A 1 187 ? -0.139 22.141 18.922 1 97.31 187 THR A CA 1
ATOM 1430 C C . THR A 1 187 ? -0.912 22.047 20.234 1 97.31 187 THR A C 1
ATOM 1432 O O . THR A 1 187 ? -1.059 23.031 20.953 1 97.31 187 THR A O 1
ATOM 1435 N N . MET A 1 188 ? -1.374 20.875 20.469 1 97.25 188 MET A N 1
ATOM 1436 C CA . MET A 1 188 ? -2.182 20.609 21.656 1 97.25 188 MET A CA 1
ATOM 1437 C C . MET A 1 188 ? -1.323 20.625 22.922 1 97.25 188 MET A C 1
ATOM 1439 O O . MET A 1 188 ? -0.263 20 22.969 1 97.25 188 MET A O 1
ATOM 1443 N N . PRO A 1 189 ? -1.745 21.375 23.953 1 96.62 189 PRO A N 1
ATOM 1444 C CA . PRO A 1 189 ? -0.968 21.359 25.188 1 96.62 189 PRO A CA 1
ATOM 1445 C C . PRO A 1 189 ? -1.156 20.078 26 1 96.62 189 PRO A C 1
ATOM 1447 O O . PRO A 1 189 ? -2.07 19.297 25.719 1 96.62 189 PRO A O 1
ATOM 1450 N N . LEU A 1 190 ? -0.338 19.859 27 1 96.94 190 LEU A N 1
ATOM 1451 C CA . LEU A 1 190 ? -0.251 18.625 27.766 1 96.94 190 LEU A CA 1
ATOM 1452 C C . LEU A 1 190 ? -1.566 18.344 28.484 1 96.94 190 LEU A C 1
ATOM 1454 O O . LEU A 1 190 ? -2.01 17.188 28.531 1 96.94 190 LEU A O 1
ATOM 1458 N N . ASP A 1 191 ? -2.154 19.328 29.062 1 96.69 191 ASP A N 1
ATOM 1459 C CA . ASP A 1 191 ? -3.389 19.125 29.812 1 96.69 191 ASP A CA 1
ATOM 1460 C C . ASP A 1 191 ? -4.508 18.609 28.906 1 96.69 191 ASP A C 1
ATOM 1462 O O . ASP A 1 191 ? -5.25 17.703 29.281 1 96.69 191 ASP A O 1
ATOM 1466 N N . ARG A 1 192 ? -4.594 19.125 27.734 1 97.12 192 ARG A N 1
ATOM 1467 C CA . ARG A 1 192 ? -5.617 18.672 26.797 1 97.12 192 ARG A CA 1
ATOM 1468 C C . ARG A 1 192 ? -5.324 17.266 26.281 1 97.12 192 ARG A C 1
ATOM 1470 O O . ARG A 1 192 ? -6.25 16.5 26 1 97.12 192 ARG A O 1
ATOM 1477 N N . ARG A 1 193 ? -4.074 16.969 26.125 1 98.31 193 ARG A N 1
ATOM 1478 C CA . ARG A 1 193 ? -3.703 15.602 25.75 1 98.31 193 ARG A CA 1
ATOM 1479 C C . ARG A 1 193 ? -4.176 14.602 26.797 1 98.31 193 ARG A C 1
ATOM 1481 O O . ARG A 1 193 ? -4.723 13.547 26.453 1 98.31 193 ARG A O 1
ATOM 1488 N N . ARG A 1 194 ? -3.988 14.914 28.047 1 98.19 194 ARG A N 1
ATOM 1489 C CA . ARG A 1 194 ? -4.441 14.062 29.141 1 98.19 194 ARG A CA 1
ATOM 1490 C C . ARG A 1 194 ? -5.965 13.953 29.156 1 98.19 194 ARG A C 1
ATOM 1492 O O . ARG A 1 194 ? -6.516 12.875 29.375 1 98.19 194 ARG A O 1
ATOM 1499 N N . GLU A 1 195 ? -6.609 15.086 28.922 1 98.56 195 GLU A N 1
ATOM 1500 C CA . GLU A 1 195 ? -8.07 15.094 28.859 1 98.56 195 GLU A CA 1
ATOM 1501 C C . GLU A 1 195 ? -8.57 14.195 27.734 1 98.56 195 GLU A C 1
ATOM 1503 O O . GLU A 1 195 ? -9.539 13.453 27.922 1 98.56 195 GLU A O 1
ATOM 1508 N N . LEU A 1 196 ? -7.953 14.289 26.609 1 98.69 196 LEU A N 1
ATOM 1509 C CA . LEU A 1 196 ? -8.336 13.461 25.469 1 98.69 196 LEU A CA 1
ATOM 1510 C C . LEU A 1 196 ? -8.227 11.984 25.812 1 98.69 196 LEU A C 1
ATOM 1512 O O . LEU A 1 196 ? -9.133 11.203 25.5 1 98.69 196 LEU A O 1
ATOM 1516 N N . LEU A 1 197 ? -7.121 11.57 26.438 1 98.62 197 LEU A N 1
ATOM 1517 C CA . LEU A 1 197 ? -6.93 10.172 26.812 1 98.62 197 LEU A CA 1
ATOM 1518 C C . LEU A 1 197 ? -7.965 9.734 27.828 1 98.62 197 LEU A C 1
ATOM 1520 O O . LEU A 1 197 ? -8.438 8.594 27.797 1 98.62 197 LEU A O 1
ATOM 1524 N N . GLN A 1 198 ? -8.281 10.656 28.734 1 98.69 198 GLN A N 1
ATOM 1525 C CA . GLN A 1 198 ? -9.312 10.352 29.719 1 98.69 198 GLN A CA 1
ATOM 1526 C C . GLN A 1 198 ? -10.672 10.133 29.047 1 98.69 198 GLN A C 1
ATOM 1528 O O . GLN A 1 198 ? -11.391 9.195 29.391 1 98.69 198 GLN A O 1
ATOM 1533 N N . LEU A 1 199 ? -11 10.984 28.141 1 98.75 199 LEU A N 1
ATOM 1534 C CA . LEU A 1 199 ? -12.25 10.836 27.406 1 98.75 199 LEU A CA 1
ATOM 1535 C C . LEU A 1 199 ? -12.258 9.547 26.594 1 98.75 199 LEU A C 1
ATOM 1537 O O . LEU A 1 199 ? -13.266 8.852 26.531 1 98.75 199 LEU A O 1
ATOM 1541 N N . ALA A 1 200 ? -11.125 9.234 25.953 1 98.56 200 ALA A N 1
ATOM 1542 C CA . ALA A 1 200 ? -11.016 7.992 25.188 1 98.56 200 ALA A CA 1
ATOM 1543 C C . ALA A 1 200 ? -11.242 6.781 26.094 1 98.56 200 ALA A C 1
ATOM 1545 O O . ALA A 1 200 ? -11.867 5.801 25.688 1 98.56 200 ALA A O 1
ATOM 1546 N N . SER A 1 201 ? -10.734 6.852 27.312 1 98.19 201 SER A N 1
ATOM 1547 C CA . SER A 1 201 ? -10.922 5.789 28.281 1 98.19 201 SER A CA 1
ATOM 1548 C C . SER A 1 201 ? -12.383 5.668 28.703 1 98.19 201 SER A C 1
ATOM 1550 O O . SER A 1 201 ? -12.961 4.578 28.672 1 98.19 201 SER A O 1
ATOM 1552 N N . ASN A 1 202 ? -12.961 6.812 29.062 1 98 202 ASN A N 1
ATOM 1553 C CA . ASN A 1 202 ? -14.328 6.832 29.562 1 98 202 ASN A CA 1
ATOM 1554 C C . ASN A 1 202 ? -15.305 6.258 28.531 1 98 202 ASN A C 1
ATOM 1556 O O . ASN A 1 202 ? -16.297 5.617 28.906 1 98 202 ASN A O 1
ATOM 1560 N N . TYR A 1 203 ? -15.008 6.48 27.297 1 97.88 203 TYR A N 1
ATOM 1561 C CA . TYR A 1 203 ? -15.969 6.102 26.266 1 97.88 203 TYR A CA 1
ATOM 1562 C C . TYR A 1 203 ? -15.453 4.93 25.438 1 97.88 203 TYR A C 1
ATOM 1564 O O . TYR A 1 203 ? -16.031 4.578 24.406 1 97.88 203 TYR A O 1
ATOM 1572 N N . ASP A 1 204 ? -14.336 4.387 25.797 1 97.75 204 ASP A N 1
ATOM 1573 C CA . ASP A 1 204 ? -13.727 3.191 25.234 1 97.75 204 ASP A CA 1
ATOM 1574 C C . ASP A 1 204 ? -13.492 3.357 23.734 1 97.75 204 ASP A C 1
ATOM 1576 O O . ASP A 1 204 ? -13.984 2.557 22.938 1 97.75 204 ASP A O 1
ATOM 1580 N N . MET A 1 205 ? -12.727 4.32 23.406 1 98 205 MET A N 1
ATOM 1581 C CA . MET A 1 205 ? -12.336 4.594 22.016 1 98 205 MET A CA 1
ATOM 1582 C C . MET A 1 205 ? -10.844 4.355 21.812 1 98 205 MET A C 1
ATOM 1584 O O . MET A 1 205 ? -10.055 4.465 22.766 1 98 205 MET A O 1
ATOM 1588 N N . LEU A 1 206 ? -10.445 3.973 20.641 1 98.25 206 LEU A N 1
ATOM 1589 C CA . LEU A 1 206 ? -9.047 4.09 20.219 1 98.25 206 LEU A CA 1
ATOM 1590 C C . LEU A 1 206 ? -8.734 5.516 19.781 1 98.25 206 LEU A C 1
ATOM 1592 O O . LEU A 1 206 ? -9.625 6.254 19.359 1 98.25 206 LEU A O 1
ATOM 1596 N N . VAL A 1 207 ? -7.508 5.895 19.938 1 98.62 207 VAL A N 1
ATOM 1597 C CA . VAL A 1 207 ? -7.023 7.191 19.484 1 98.62 207 VAL A CA 1
ATOM 1598 C C . VAL A 1 207 ? -5.992 6.996 18.359 1 98.62 207 VAL A C 1
ATOM 1600 O O . VAL A 1 207 ? -4.988 6.305 18.562 1 98.62 207 VAL A O 1
ATOM 1603 N N . ILE A 1 208 ? -6.242 7.512 17.203 1 98.81 208 ILE A N 1
ATOM 1604 C CA . ILE A 1 208 ? -5.188 7.637 16.203 1 98.81 208 ILE A CA 1
ATOM 1605 C C . ILE A 1 208 ? -4.434 8.945 16.406 1 98.81 208 ILE A C 1
ATOM 1607 O O . ILE A 1 208 ? -4.996 10.031 16.234 1 98.81 208 ILE A O 1
ATOM 1611 N N . GLU A 1 209 ? -3.25 8.836 16.828 1 98.81 209 GLU A N 1
ATOM 1612 C CA . GLU A 1 209 ? -2.334 9.969 16.922 1 98.81 209 GLU A CA 1
ATOM 1613 C C . GLU A 1 209 ? -1.468 10.086 15.68 1 98.81 209 GLU A C 1
ATOM 1615 O O . GLU A 1 209 ? -0.485 9.359 15.523 1 98.81 209 GLU A O 1
ATOM 1620 N N . ASP A 1 210 ? -1.834 10.977 14.789 1 98.75 210 ASP A N 1
ATOM 1621 C CA . ASP A 1 210 ? -1.092 11.258 13.562 1 98.75 210 ASP A CA 1
ATOM 1622 C C . ASP A 1 210 ? 0.016 12.273 13.812 1 98.75 210 ASP A C 1
ATOM 1624 O O . ASP A 1 210 ? -0.26 13.438 14.117 1 98.75 210 ASP A O 1
ATOM 1628 N N . ASP A 1 211 ? 1.273 11.828 13.625 1 98.19 211 ASP A N 1
ATOM 1629 C CA . ASP A 1 211 ? 2.375 12.695 14.023 1 98.19 211 ASP A CA 1
ATOM 1630 C C . ASP A 1 211 ? 3.457 12.742 12.945 1 98.19 211 ASP A C 1
ATOM 1632 O O . ASP A 1 211 ? 4.578 12.281 13.164 1 98.19 211 ASP A O 1
ATOM 1636 N N . PRO A 1 212 ? 3.217 13.43 11.891 1 98 212 PRO A N 1
ATOM 1637 C CA . PRO A 1 212 ? 4.254 13.547 10.867 1 98 212 PRO A CA 1
ATOM 1638 C C . PRO A 1 212 ? 5.23 14.688 11.141 1 98 212 PRO A C 1
ATOM 1640 O O . PRO A 1 212 ? 6.273 14.789 10.492 1 98 212 PRO A O 1
ATOM 1643 N N . TYR A 1 213 ? 5.004 15.562 12.195 1 97.19 213 TYR A N 1
ATOM 1644 C CA . TYR A 1 213 ? 5.715 16.844 12.188 1 97.19 213 TYR A CA 1
ATOM 1645 C C . TYR A 1 213 ? 6.449 17.062 13.5 1 97.19 213 TYR A C 1
ATOM 1647 O O . TYR A 1 213 ? 7.195 18.031 13.648 1 97.19 213 TYR A O 1
ATOM 1655 N N . SER A 1 214 ? 6.312 16.172 14.461 1 96.12 214 SER A N 1
ATOM 1656 C CA . SER A 1 214 ? 6.871 16.438 15.781 1 96.12 214 SER A CA 1
ATOM 1657 C C . SER A 1 214 ? 8.375 16.688 15.711 1 96.12 214 SER A C 1
ATOM 1659 O O . SER A 1 214 ? 8.914 17.5 16.469 1 96.12 214 SER A O 1
ATOM 1661 N N . HIS A 1 215 ? 9.023 16.094 14.797 1 95.44 215 HIS A N 1
ATOM 1662 C CA . HIS A 1 215 ? 10.477 16.203 14.688 1 95.44 215 HIS A CA 1
ATOM 1663 C C . HIS A 1 215 ? 10.883 17.531 14.047 1 95.44 215 HIS A C 1
ATOM 1665 O O . HIS A 1 215 ? 12.047 17.938 14.117 1 95.44 215 HIS A O 1
ATOM 1671 N N . ILE A 1 216 ? 9.945 18.203 13.43 1 96.19 216 ILE A N 1
ATOM 1672 C CA . ILE A 1 216 ? 10.266 19.484 12.805 1 96.19 216 ILE A CA 1
ATOM 1673 C C . ILE A 1 216 ? 9.539 20.609 13.539 1 96.19 216 ILE A C 1
ATOM 1675 O O . ILE A 1 216 ? 9.023 21.531 12.906 1 96.19 216 ILE A O 1
ATOM 1679 N N . ALA A 1 217 ? 9.438 20.5 14.797 1 95.5 217 ALA A N 1
ATOM 1680 C CA . ALA A 1 217 ? 9.031 21.594 15.664 1 95.5 217 ALA A CA 1
ATOM 1681 C C . ALA A 1 217 ? 10.203 22.531 15.938 1 95.5 217 ALA A C 1
ATOM 1683 O O . ALA A 1 217 ? 11.305 22.094 16.234 1 95.5 217 ALA A O 1
ATOM 1684 N N . PHE A 1 218 ? 9.961 23.859 15.828 1 93.31 218 PHE A N 1
ATOM 1685 C CA . PHE A 1 218 ? 11 24.859 15.898 1 93.31 218 PHE A CA 1
ATOM 1686 C C . PHE A 1 218 ? 11.188 25.359 17.328 1 93.31 218 PHE A C 1
ATOM 1688 O O . PHE A 1 218 ? 12.273 25.797 17.703 1 93.31 218 PHE A O 1
ATOM 1695 N N . GLU A 1 219 ? 10.086 25.422 18 1 88.62 219 GLU A N 1
ATOM 1696 C CA . GLU A 1 219 ? 10.047 26 19.344 1 88.62 219 GLU A CA 1
ATOM 1697 C C . GLU A 1 219 ? 9.453 25.016 20.344 1 88.62 219 GLU A C 1
ATOM 1699 O O . GLU A 1 219 ? 8.391 25.266 20.922 1 88.62 219 GLU A O 1
ATOM 1704 N N . LYS A 1 220 ? 10.195 24.078 20.641 1 82.62 220 LYS A N 1
ATOM 1705 C CA . LYS A 1 220 ? 9.672 23.078 21.562 1 82.62 220 LYS A CA 1
ATOM 1706 C C . LYS A 1 220 ? 9.414 23.672 22.938 1 82.62 220 LYS A C 1
ATOM 1708 O O . LYS A 1 220 ? 10.227 24.453 23.438 1 82.62 220 LYS A O 1
ATOM 1713 N N . THR A 1 221 ? 8.297 23.438 23.406 1 81.88 221 THR A N 1
ATOM 1714 C CA . THR A 1 221 ? 7.883 23.953 24.703 1 81.88 221 THR A CA 1
ATOM 1715 C C . THR A 1 221 ? 7.945 22.844 25.766 1 81.88 221 THR A C 1
ATOM 1717 O O . THR A 1 221 ? 7.895 23.125 26.953 1 81.88 221 THR A O 1
ATOM 1720 N N . GLY A 1 222 ? 8.023 21.672 25.359 1 83.12 222 GLY A N 1
ATOM 1721 C CA . GLY A 1 222 ? 7.945 20.531 26.266 1 83.12 222 GLY A CA 1
ATOM 1722 C C . GLY A 1 222 ? 6.555 19.938 26.359 1 83.12 222 GLY A C 1
ATOM 1723 O O . GLY A 1 222 ? 6.383 18.828 26.875 1 83.12 222 GLY A O 1
ATOM 1724 N N . GLU A 1 223 ? 5.637 20.578 25.797 1 81.81 223 GLU A N 1
ATOM 1725 C CA . GLU A 1 223 ? 4.25 20.141 25.828 1 81.81 223 GLU A CA 1
ATOM 1726 C C . GLU A 1 223 ? 3.959 19.125 24.719 1 81.81 223 GLU A C 1
ATOM 1728 O O . GLU A 1 223 ? 2.941 18.438 24.766 1 81.81 223 GLU A O 1
ATOM 1733 N N . GLU A 1 224 ? 4.887 18.969 23.844 1 89.5 224 GLU A N 1
ATOM 1734 C CA . GLU A 1 224 ? 4.652 18.172 22.641 1 89.5 224 GLU A CA 1
ATOM 1735 C C . GLU A 1 224 ? 4.957 16.688 22.891 1 89.5 224 GLU A C 1
ATOM 1737 O O . GLU A 1 224 ? 5.551 16.031 22.047 1 89.5 224 GLU A O 1
ATOM 1742 N N . VAL A 1 225 ? 4.469 16.234 24.125 1 94.12 225 VAL A N 1
ATOM 1743 C CA . VAL A 1 225 ? 4.602 14.82 24.453 1 94.12 225 VAL A CA 1
ATOM 1744 C C . VAL A 1 225 ? 3.574 14.008 23.656 1 94.12 225 VAL A C 1
ATOM 1746 O O . VAL A 1 225 ? 2.393 14.359 23.625 1 94.12 225 VAL A O 1
ATOM 1749 N N . PRO A 1 226 ? 4.055 12.93 22.984 1 97.25 226 PRO A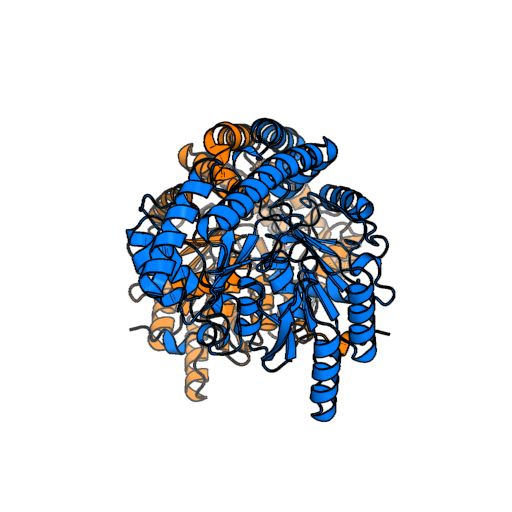 N 1
ATOM 1750 C CA . PRO A 1 226 ? 3.078 12.125 22.25 1 97.25 226 PRO A CA 1
ATOM 1751 C C . PRO A 1 226 ? 1.998 11.539 23.156 1 97.25 226 PRO A C 1
ATOM 1753 O O . PRO A 1 226 ? 2.287 11.125 24.281 1 97.25 226 PRO A O 1
ATOM 1756 N N . LEU A 1 227 ? 0.749 11.453 22.672 1 98.25 227 LEU A N 1
ATOM 1757 C CA . LEU A 1 227 ? -0.332 10.773 23.375 1 98.25 227 LEU A CA 1
ATOM 1758 C C . LEU A 1 227 ? 0.059 9.344 23.719 1 98.25 227 LEU A C 1
ATOM 1760 O O . LEU A 1 227 ? -0.234 8.859 24.812 1 98.25 227 LEU A O 1
ATOM 1764 N N . GLN A 1 228 ? 0.697 8.695 22.812 1 97.38 228 GLN A N 1
ATOM 1765 C CA . GLN A 1 228 ? 1.13 7.312 22.984 1 97.38 228 GLN A CA 1
ATOM 1766 C C . GLN A 1 228 ? 2.023 7.164 24.219 1 97.38 228 GLN A C 1
ATOM 1768 O O . GLN A 1 228 ? 1.926 6.18 24.953 1 97.38 228 GLN A O 1
ATOM 1773 N N . ALA A 1 229 ? 2.875 8.102 24.438 1 96.31 229 ALA A N 1
ATOM 1774 C CA . ALA A 1 229 ? 3.773 8.062 25.578 1 96.31 229 ALA A CA 1
ATOM 1775 C C . ALA A 1 229 ? 2.994 8.164 26.891 1 96.31 229 ALA A C 1
ATOM 1777 O O . ALA A 1 229 ? 3.438 7.664 27.922 1 96.31 229 ALA A O 1
ATOM 1778 N N . LEU A 1 230 ? 1.85 8.781 26.844 1 96.94 230 LEU A N 1
ATOM 1779 C CA . LEU A 1 230 ? 1.027 9.023 28.031 1 96.94 230 LEU A CA 1
ATOM 1780 C C . LEU A 1 230 ? 0.029 7.887 28.234 1 96.94 230 LEU A C 1
ATOM 1782 O O . LEU A 1 230 ? -0.571 7.766 29.297 1 96.94 230 LEU A O 1
ATOM 1786 N N . ASP A 1 231 ? -0.141 7.09 27.203 1 96.25 231 ASP A N 1
ATOM 1787 C CA . ASP A 1 231 ? -1.169 6.051 27.203 1 96.25 231 ASP A CA 1
ATOM 1788 C C . ASP A 1 231 ? -0.811 4.922 28.172 1 96.25 231 ASP A C 1
ATOM 1790 O O . ASP A 1 231 ? 0.247 4.301 28.031 1 96.25 231 ASP A O 1
ATOM 1794 N N . SER A 1 232 ? -1.706 4.609 29.078 1 94.06 232 SER A N 1
ATOM 1795 C CA . SER A 1 232 ? -1.448 3.545 30.047 1 94.06 232 SER A CA 1
ATOM 1796 C C . SER A 1 232 ? -2.395 2.369 29.828 1 94.06 232 SER A C 1
ATOM 1798 O O . SER A 1 232 ? -2.301 1.355 30.531 1 94.06 232 SER A O 1
ATOM 1800 N N . GLU A 1 233 ? -3.244 2.475 28.859 1 95.25 233 GLU A N 1
ATOM 1801 C CA . GLU A 1 233 ? -4.289 1.463 28.75 1 95.25 233 GLU A CA 1
ATOM 1802 C C . GLU A 1 233 ? -4.18 0.707 27.422 1 95.25 233 GLU A C 1
ATOM 1804 O O . GLU A 1 233 ? -4.848 -0.311 27.234 1 95.25 233 GLU A O 1
ATOM 1809 N N . GLY A 1 234 ? -3.354 1.171 26.562 1 94.12 234 GLY A N 1
ATOM 1810 C CA . GLY A 1 234 ? -3.248 0.552 25.25 1 94.12 234 GLY A CA 1
ATOM 1811 C C . GLY A 1 234 ? -4.332 0.999 24.281 1 94.12 234 GLY A C 1
ATOM 1812 O O . GLY A 1 234 ? -4.996 0.168 23.656 1 94.12 234 GLY A O 1
ATOM 1813 N N . ARG A 1 235 ? -4.461 2.408 24.172 1 95.75 235 ARG A N 1
ATOM 1814 C CA . ARG A 1 235 ? -5.551 2.943 23.359 1 95.75 235 ARG A CA 1
ATOM 1815 C C . ARG A 1 235 ? -5.012 3.693 22.156 1 95.75 235 ARG A C 1
ATOM 1817 O O . ARG A 1 235 ? -5.742 3.936 21.188 1 95.75 235 ARG A O 1
ATOM 1824 N N . VAL A 1 236 ? -3.742 3.986 22.125 1 97.62 236 VAL A N 1
ATOM 1825 C CA . VAL A 1 236 ? -3.238 4.918 21.125 1 97.62 236 VAL A CA 1
ATOM 1826 C C . VAL A 1 236 ? -2.561 4.148 20 1 97.62 236 VAL A C 1
ATOM 1828 O O . VAL A 1 236 ? -1.702 3.299 20.25 1 97.62 236 VAL A O 1
ATOM 1831 N N . VAL A 1 237 ? -2.994 4.363 18.797 1 97.56 237 VAL A N 1
ATOM 1832 C CA . VAL A 1 237 ? -2.283 4 17.578 1 97.56 237 VAL A CA 1
ATOM 1833 C C . VAL A 1 237 ? -1.483 5.199 17.062 1 97.56 237 VAL A C 1
ATOM 1835 O O . VAL A 1 237 ? -2.053 6.145 16.516 1 97.56 237 VAL A O 1
ATOM 1838 N N . TYR A 1 238 ? -0.211 5.129 17.266 1 98.12 238 TYR A N 1
ATOM 1839 C CA . TYR A 1 238 ? 0.692 6.195 16.844 1 98.12 238 TYR A CA 1
ATOM 1840 C C . TYR A 1 238 ? 1.157 5.98 15.414 1 98.12 238 TYR A C 1
ATOM 1842 O O . TYR A 1 238 ? 1.677 4.914 15.07 1 98.12 238 TYR A O 1
ATOM 1850 N N . VAL A 1 239 ? 0.924 6.984 14.57 1 98.5 239 VAL A N 1
ATOM 1851 C CA . VAL A 1 239 ? 1.282 6.934 13.156 1 98.5 239 VAL A CA 1
ATOM 1852 C C . VAL A 1 239 ? 2.27 8.055 12.828 1 98.5 239 VAL A C 1
ATOM 1854 O O . VAL A 1 239 ? 2.035 9.211 13.172 1 98.5 239 VAL A O 1
ATOM 1857 N N . THR A 1 240 ? 3.375 7.668 12.195 1 98.44 240 THR A N 1
ATOM 1858 C CA . THR A 1 240 ? 4.363 8.664 11.789 1 98.44 240 THR A CA 1
ATOM 1859 C C . THR A 1 240 ? 5 8.281 10.453 1 98.44 240 THR A C 1
ATOM 1861 O O . THR A 1 240 ? 4.598 7.301 9.828 1 98.44 240 THR A O 1
ATOM 1864 N N . THR A 1 241 ? 5.93 9.109 9.938 1 98.56 241 THR A N 1
ATOM 1865 C CA . THR A 1 241 ? 6.457 8.914 8.594 1 98.56 241 THR A CA 1
ATOM 1866 C C . THR A 1 241 ? 7.895 9.422 8.5 1 98.56 241 THR A C 1
ATOM 1868 O O . THR A 1 241 ? 8.305 10.289 9.266 1 98.56 241 THR A O 1
ATOM 1871 N N . PHE A 1 242 ? 8.633 8.898 7.605 1 98.69 242 PHE A N 1
ATOM 1872 C CA . PHE A 1 242 ? 9.969 9.383 7.277 1 98.69 242 PHE A CA 1
ATOM 1873 C C . PHE A 1 242 ? 9.914 10.398 6.145 1 98.69 242 PHE A C 1
ATOM 1875 O O . PHE A 1 242 ? 10.938 10.961 5.754 1 98.69 242 PHE A O 1
ATOM 1882 N N . SER A 1 243 ? 8.758 10.719 5.672 1 98.31 243 SER A N 1
ATOM 1883 C CA . SER A 1 243 ? 8.578 11.609 4.531 1 98.31 243 SER A CA 1
ATOM 1884 C C . SER A 1 243 ? 9.062 13.016 4.848 1 98.31 243 SER A C 1
ATOM 1886 O O . SER A 1 243 ? 9.484 13.75 3.951 1 98.31 243 SER A O 1
ATOM 1888 N N . LYS A 1 244 ? 8.984 13.375 6.152 1 98 244 LYS A N 1
ATOM 1889 C CA . LYS A 1 244 ? 9.289 14.75 6.535 1 98 244 LYS A CA 1
ATOM 1890 C C . LYS A 1 244 ? 10.68 14.852 7.156 1 98 244 LYS A C 1
ATOM 1892 O O . LYS A 1 244 ? 11.211 15.953 7.309 1 98 244 LYS A O 1
ATOM 1897 N N . ILE A 1 245 ? 11.258 13.68 7.395 1 98.31 245 ILE A N 1
ATOM 1898 C CA . ILE A 1 245 ? 12.508 13.719 8.148 1 98.31 245 ILE A CA 1
ATOM 1899 C C . ILE A 1 245 ? 13.602 12.984 7.371 1 98.31 245 ILE A C 1
ATOM 1901 O O . ILE A 1 245 ? 14.734 12.883 7.84 1 98.31 245 ILE A O 1
ATOM 1905 N N . LEU A 1 246 ? 13.258 12.414 6.234 1 98.5 246 LEU A N 1
ATOM 1906 C CA . LEU A 1 246 ? 14.219 11.789 5.332 1 98.5 246 LEU A CA 1
ATOM 1907 C C . LEU A 1 246 ? 13.883 12.109 3.879 1 98.5 246 LEU A C 1
ATOM 1909 O O . LEU A 1 246 ? 14.414 13.062 3.309 1 98.5 246 LEU A O 1
ATOM 1913 N N . ALA A 1 247 ? 12.883 11.398 3.318 1 98.44 247 ALA A N 1
ATOM 1914 C CA . ALA A 1 247 ? 12.477 11.641 1.94 1 98.44 247 ALA A CA 1
ATOM 1915 C C . ALA A 1 247 ? 11.117 11.016 1.652 1 98.44 247 ALA A C 1
ATOM 1917 O O . ALA A 1 247 ? 10.922 9.812 1.852 1 98.44 247 ALA A O 1
ATOM 1918 N N . PRO A 1 248 ? 10.195 11.852 1.163 1 98.19 248 PRO A N 1
ATOM 1919 C CA . PRO A 1 248 ? 8.867 11.289 0.888 1 98.19 248 PRO A CA 1
ATOM 1920 C C . PRO A 1 248 ? 8.883 10.258 -0.236 1 98.19 248 PRO A C 1
ATOM 1922 O O . PRO A 1 248 ? 8.023 9.375 -0.284 1 98.19 248 PRO A O 1
ATOM 1925 N N . GLY A 1 249 ? 9.891 10.273 -1.082 1 98.44 249 GLY A N 1
ATOM 1926 C CA . GLY A 1 249 ? 9.977 9.352 -2.203 1 98.44 249 GLY A CA 1
ATOM 1927 C C . GLY A 1 249 ? 10.188 7.91 -1.774 1 98.44 249 GLY A C 1
ATOM 1928 O O . GLY A 1 249 ? 9.984 6.984 -2.566 1 98.44 249 GLY A O 1
ATOM 1929 N N . LEU A 1 250 ? 10.602 7.688 -0.518 1 98.75 250 LEU A N 1
ATOM 1930 C CA . LEU A 1 250 ? 10.828 6.34 -0.005 1 98.75 250 LEU A CA 1
ATOM 1931 C C . LEU A 1 250 ? 9.516 5.703 0.451 1 98.75 250 LEU A C 1
ATOM 1933 O O . LEU A 1 250 ? 9.445 4.484 0.629 1 98.75 250 LEU A O 1
ATOM 1937 N N . ARG A 1 251 ? 8.5 6.516 0.749 1 98.69 251 ARG A N 1
ATOM 1938 C CA . ARG A 1 251 ? 7.184 6.059 1.179 1 98.69 251 ARG A CA 1
ATOM 1939 C C . ARG A 1 251 ? 7.289 5.145 2.395 1 98.69 251 ARG A C 1
ATOM 1941 O O . ARG A 1 251 ? 6.711 4.055 2.412 1 98.69 251 ARG A O 1
ATOM 1948 N N . LEU A 1 252 ? 7.961 5.629 3.428 1 98.88 252 LEU A N 1
ATOM 1949 C CA . LEU A 1 252 ? 8.109 4.836 4.641 1 98.88 252 LEU A CA 1
ATOM 1950 C C . LEU A 1 252 ? 7.332 5.457 5.797 1 98.88 252 LEU A C 1
ATOM 1952 O O . LEU A 1 252 ? 7.586 6.605 6.176 1 98.88 252 LEU A O 1
ATOM 1956 N N . GLY A 1 253 ? 6.348 4.77 6.289 1 98.75 253 GLY A N 1
ATOM 1957 C CA . GLY A 1 253 ? 5.598 5.113 7.488 1 98.75 253 GLY A CA 1
ATOM 1958 C C . GLY A 1 253 ? 5.707 4.07 8.578 1 98.75 253 GLY A C 1
ATOM 1959 O O . GLY A 1 253 ? 6.227 2.975 8.352 1 98.75 253 GLY A O 1
ATOM 1960 N N . LEU A 1 254 ? 5.324 4.414 9.766 1 98.12 254 LEU A N 1
ATOM 1961 C CA . LEU A 1 254 ? 5.336 3.527 10.922 1 98.12 254 LEU A CA 1
ATOM 1962 C C . LEU A 1 254 ? 4.016 3.598 11.68 1 98.12 254 LEU A C 1
ATOM 1964 O O . LEU A 1 254 ? 3.398 4.66 11.766 1 98.12 254 LEU A O 1
ATOM 1968 N N . THR A 1 255 ? 3.668 2.479 12.18 1 97.75 255 THR A N 1
ATOM 1969 C CA . THR A 1 255 ? 2.562 2.383 13.125 1 97.75 255 THR A CA 1
ATOM 1970 C C . THR A 1 255 ? 3.01 1.703 14.414 1 97.75 255 THR A C 1
ATOM 1972 O O . THR A 1 255 ? 3.555 0.598 14.383 1 97.75 255 THR A O 1
ATOM 1975 N N . LEU A 1 256 ? 2.893 2.359 15.445 1 97.19 256 LEU A N 1
ATOM 1976 C CA . LEU A 1 256 ? 3.072 1.8 16.781 1 97.19 256 LEU A CA 1
ATOM 1977 C C . LEU A 1 256 ? 1.738 1.696 17.516 1 97.19 256 LEU A C 1
ATOM 1979 O O . LEU A 1 256 ? 1.099 2.713 17.797 1 97.19 256 LEU A O 1
ATOM 1983 N N . ALA A 1 257 ? 1.289 0.514 17.781 1 95.94 257 ALA A N 1
ATOM 1984 C CA . ALA A 1 257 ? -0.041 0.262 18.328 1 95.94 257 ALA A CA 1
ATOM 1985 C C . ALA A 1 257 ? -0.02 -0.921 19.297 1 95.94 257 ALA A C 1
ATOM 1987 O O . ALA A 1 257 ? 0.95 -1.683 19.328 1 95.94 257 ALA A O 1
ATOM 1988 N N . PRO A 1 258 ? -1.084 -1.062 20.109 1 93.69 258 PRO A N 1
ATOM 1989 C CA . PRO A 1 258 ? -1.197 -2.264 20.938 1 93.69 258 PRO A CA 1
ATOM 1990 C C . PRO A 1 258 ? -1.157 -3.553 20.125 1 93.69 258 PRO A C 1
ATOM 1992 O O . PRO A 1 258 ? -1.621 -3.576 18.984 1 93.69 258 PRO A O 1
ATOM 1995 N N . SER A 1 259 ? -0.674 -4.613 20.75 1 92.56 259 SER A N 1
ATOM 1996 C CA . SER A 1 259 ? -0.387 -5.867 20.062 1 92.56 259 SER A CA 1
ATOM 1997 C C . SER A 1 259 ? -1.629 -6.41 19.359 1 92.56 259 SER A C 1
ATOM 1999 O O . SER A 1 259 ? -1.541 -6.93 18.25 1 92.56 259 SER A O 1
ATOM 2001 N N . GLU A 1 260 ? -2.762 -6.266 19.984 1 91.44 260 GLU A N 1
ATOM 2002 C CA . GLU A 1 260 ? -3.998 -6.781 19.406 1 91.44 260 GLU A CA 1
ATOM 2003 C C . GLU A 1 260 ? -4.371 -6.023 18.141 1 91.44 260 GLU A C 1
ATOM 2005 O O . GLU A 1 260 ? -4.824 -6.625 17.156 1 91.44 260 GLU A O 1
ATOM 2010 N N . VAL A 1 261 ? -4.168 -4.734 18.188 1 94.25 261 VAL A N 1
ATOM 2011 C CA . VAL A 1 261 ? -4.48 -3.887 17.031 1 94.25 261 VAL A CA 1
ATOM 2012 C C . VAL A 1 261 ? -3.453 -4.117 15.93 1 94.25 261 VAL A C 1
ATOM 2014 O O . VAL A 1 261 ? -3.814 -4.262 14.758 1 94.25 261 VAL A O 1
ATOM 2017 N N . THR A 1 262 ? -2.197 -4.23 16.344 1 95 262 THR A N 1
ATOM 2018 C CA . THR A 1 262 ? -1.107 -4.438 15.398 1 95 262 THR A CA 1
ATOM 2019 C C . THR A 1 262 ? -1.306 -5.734 14.625 1 95 262 THR A C 1
ATOM 2021 O O . THR A 1 262 ? -1.079 -5.781 13.414 1 95 262 THR A O 1
ATOM 2024 N N . ALA A 1 263 ? -1.719 -6.742 15.297 1 92.06 263 ALA A N 1
ATOM 2025 C CA . ALA A 1 263 ? -1.921 -8.039 14.664 1 92.06 263 ALA A CA 1
ATOM 2026 C C . ALA A 1 263 ? -2.975 -7.957 13.562 1 92.06 263 ALA A C 1
ATOM 2028 O O . ALA A 1 263 ? -2.824 -8.562 12.5 1 92.06 263 ALA A O 1
ATOM 2029 N N . ARG A 1 264 ? -4.02 -7.203 13.789 1 93.56 264 ARG A N 1
ATOM 2030 C CA . ARG A 1 264 ? -5.082 -7.059 12.805 1 93.56 264 ARG A CA 1
ATOM 2031 C C . ARG A 1 264 ? -4.621 -6.207 11.625 1 93.56 264 ARG A C 1
ATOM 2033 O O . ARG A 1 264 ? -4.91 -6.527 10.469 1 93.56 264 ARG A O 1
ATOM 2040 N N . ILE A 1 265 ? -3.898 -5.156 11.945 1 96.31 265 ILE A N 1
ATOM 2041 C CA . ILE A 1 265 ? -3.383 -4.289 10.891 1 96.31 265 ILE A CA 1
ATOM 2042 C C . ILE A 1 265 ? -2.418 -5.074 10.008 1 96.31 265 ILE A C 1
ATOM 2044 O O . ILE A 1 265 ? -2.428 -4.93 8.781 1 96.31 265 ILE A O 1
ATOM 2048 N N . GLU A 1 266 ? -1.629 -5.875 10.617 1 94.94 266 GLU A N 1
ATOM 2049 C CA . GLU A 1 266 ? -0.659 -6.676 9.875 1 94.94 266 GLU A CA 1
ATOM 2050 C C . GLU A 1 266 ? -1.354 -7.633 8.914 1 94.94 266 GLU A C 1
ATOM 2052 O O . GLU A 1 266 ? -0.927 -7.785 7.766 1 94.94 266 GLU A O 1
ATOM 2057 N N . LEU A 1 267 ? -2.385 -8.289 9.383 1 93.38 267 LEU A N 1
ATOM 2058 C CA . LEU A 1 267 ? -3.141 -9.203 8.539 1 93.38 267 LEU A CA 1
ATOM 2059 C C . LEU A 1 267 ? -3.734 -8.477 7.344 1 93.38 267 LEU A C 1
ATOM 2061 O O . LEU A 1 267 ? -3.703 -8.984 6.219 1 93.38 267 LEU A O 1
ATOM 2065 N N . LEU A 1 268 ? -4.246 -7.316 7.555 1 96.56 268 LEU A N 1
ATOM 2066 C CA . LEU A 1 268 ? -4.832 -6.531 6.473 1 96.56 268 LEU A CA 1
ATOM 2067 C C . LEU A 1 268 ? -3.754 -6.047 5.508 1 96.56 268 LEU A C 1
ATOM 2069 O O . LEU A 1 268 ? -3.975 -5.996 4.297 1 96.56 268 LEU A O 1
ATOM 2073 N N . LYS A 1 269 ? -2.621 -5.707 6.078 1 97.06 269 LYS A N 1
ATOM 2074 C CA . LYS A 1 269 ? -1.535 -5.266 5.211 1 97.06 269 LYS A CA 1
ATOM 2075 C C . LYS A 1 269 ? -1.1 -6.379 4.262 1 97.06 269 LYS A C 1
ATOM 2077 O O . LYS A 1 269 ? -0.766 -6.121 3.105 1 97.06 269 LYS A O 1
ATOM 2082 N N . GLN A 1 270 ? -1.119 -7.578 4.727 1 94.56 270 GLN A N 1
ATOM 2083 C CA . GLN A 1 270 ? -0.769 -8.719 3.889 1 94.56 270 GLN A CA 1
ATOM 2084 C C . GLN A 1 270 ? -1.644 -8.773 2.639 1 94.56 270 GLN A C 1
ATOM 2086 O O . GLN A 1 270 ? -1.162 -9.102 1.552 1 94.56 270 GLN A O 1
ATOM 2091 N N . ILE A 1 271 ? -2.869 -8.422 2.828 1 95.06 271 ILE A N 1
ATOM 2092 C CA . ILE A 1 271 ? -3.793 -8.539 1.705 1 95.06 271 ILE A CA 1
ATOM 2093 C C . ILE A 1 271 ? -3.729 -7.273 0.849 1 95.06 271 ILE A C 1
ATOM 2095 O O . ILE A 1 271 ? -4.004 -7.316 -0.352 1 95.06 271 ILE A O 1
ATOM 2099 N N . VAL A 1 272 ? -3.258 -6.172 1.461 1 98.06 272 VAL A N 1
ATOM 2100 C CA . VAL A 1 272 ? -3.26 -4.895 0.756 1 98.06 272 VAL A CA 1
ATOM 2101 C C . VAL A 1 272 ? -2.035 -4.805 -0.153 1 98.06 272 VAL A C 1
ATOM 2103 O O . VAL A 1 272 ? -2.162 -4.547 -1.353 1 98.06 272 VAL A O 1
ATOM 2106 N N . ASP A 1 273 ? -0.867 -5.105 0.478 1 98.38 273 ASP A N 1
ATOM 2107 C CA . ASP A 1 273 ? 0.302 -4.91 -0.375 1 98.38 273 ASP A CA 1
ATOM 2108 C C . ASP A 1 273 ? 1.447 -5.828 0.049 1 98.38 273 ASP A C 1
ATOM 2110 O O . ASP A 1 273 ? 2.584 -5.656 -0.397 1 98.38 273 ASP A O 1
ATOM 2114 N N . LEU A 1 274 ? 1.216 -6.852 0.893 1 96.44 274 LEU A N 1
ATOM 2115 C CA . LEU A 1 274 ? 2.189 -7.801 1.418 1 96.44 274 LEU A CA 1
ATOM 2116 C C . LEU A 1 274 ? 3.158 -7.117 2.375 1 96.44 274 LEU A C 1
ATOM 2118 O O . LEU A 1 274 ? 3.219 -7.461 3.557 1 96.44 274 LEU A O 1
ATOM 2122 N N . HIS A 1 275 ? 3.922 -6.188 1.912 1 97.88 275 HIS A N 1
ATOM 2123 C CA . HIS A 1 275 ? 4.879 -5.434 2.717 1 97.88 275 HIS A CA 1
ATOM 2124 C C . HIS A 1 275 ? 5.402 -4.219 1.958 1 97.88 275 HIS A C 1
ATOM 2126 O O . HIS A 1 275 ? 5.117 -4.055 0.77 1 97.88 275 HIS A O 1
ATOM 2132 N N . THR A 1 276 ? 6.031 -3.369 2.662 1 98.69 276 THR A N 1
ATOM 2133 C CA . THR A 1 276 ? 6.633 -2.15 2.131 1 98.69 276 THR A CA 1
ATOM 2134 C C . THR A 1 276 ? 7.977 -2.453 1.473 1 98.69 276 THR A C 1
ATOM 2136 O O . THR A 1 276 ? 8.625 -3.443 1.807 1 98.69 276 THR A O 1
ATOM 2139 N N . SER A 1 277 ? 8.43 -1.619 0.541 1 98.88 277 SER A N 1
ATOM 2140 C CA . SER A 1 277 ? 9.688 -1.807 -0.175 1 98.88 277 SER A CA 1
ATOM 2141 C C . SER A 1 277 ? 10.812 -2.209 0.776 1 98.88 277 SER A C 1
ATOM 2143 O O . SER A 1 277 ? 11.117 -1.481 1.723 1 98.88 277 SER A O 1
ATOM 2145 N N . THR A 1 278 ? 11.391 -3.363 0.491 1 98.75 278 THR A N 1
ATOM 2146 C CA . THR A 1 278 ? 12.508 -3.854 1.294 1 98.75 278 THR A CA 1
ATOM 2147 C C . THR A 1 278 ? 13.734 -2.961 1.118 1 98.75 278 THR A C 1
ATOM 2149 O O . THR A 1 278 ? 14.414 -2.631 2.094 1 98.75 278 THR A O 1
ATOM 2152 N N . LEU A 1 279 ? 13.961 -2.543 -0.092 1 98.88 279 LEU A N 1
ATOM 2153 C CA . LEU A 1 279 ? 15.117 -1.701 -0.389 1 98.88 279 LEU A CA 1
ATOM 2154 C C . LEU A 1 279 ? 15.039 -0.384 0.375 1 98.88 279 LEU A C 1
ATOM 2156 O O . LEU A 1 279 ? 16.016 0.028 1.011 1 98.88 279 LEU A O 1
ATOM 2160 N N . ASP A 1 280 ? 13.867 0.234 0.333 1 98.94 280 ASP A N 1
ATOM 2161 C CA . ASP A 1 280 ? 13.703 1.521 1 1 98.94 280 ASP A CA 1
ATOM 2162 C C . ASP A 1 280 ? 13.906 1.389 2.508 1 98.94 280 ASP A C 1
ATOM 2164 O O . ASP A 1 280 ? 14.438 2.295 3.15 1 98.94 280 ASP A O 1
ATOM 2168 N N . GLN A 1 281 ? 13.477 0.259 3.074 1 98.88 281 GLN A N 1
ATOM 2169 C CA . GLN A 1 281 ? 13.648 0.019 4.504 1 98.88 281 GLN A CA 1
ATOM 2170 C C . GLN A 1 281 ? 15.125 -0.096 4.863 1 98.88 281 GLN A C 1
ATOM 2172 O O . GLN A 1 281 ? 15.578 0.479 5.855 1 98.88 281 GLN A O 1
ATOM 2177 N N . TYR A 1 282 ? 15.875 -0.825 4.059 1 98.88 282 TYR A N 1
ATOM 2178 C CA . TYR A 1 282 ? 17.297 -0.968 4.328 1 98.88 282 TYR A CA 1
ATOM 2179 C C . TYR A 1 282 ? 18.031 0.367 4.18 1 98.88 282 TYR A C 1
ATOM 2181 O O . TYR A 1 282 ? 18.938 0.677 4.953 1 98.88 282 TYR A O 1
ATOM 2189 N N . ILE A 1 283 ? 17.641 1.142 3.195 1 98.88 283 ILE A N 1
ATOM 2190 C CA . ILE A 1 283 ? 18.219 2.467 3.012 1 98.88 283 ILE A CA 1
ATOM 2191 C C . ILE A 1 283 ? 17.953 3.326 4.246 1 98.88 283 ILE A C 1
ATOM 2193 O O . ILE A 1 283 ? 18.859 3.951 4.789 1 98.88 283 ILE A O 1
ATOM 2197 N N . ALA A 1 284 ? 16.75 3.32 4.719 1 98.88 284 ALA A N 1
ATOM 2198 C CA . ALA A 1 284 ? 16.375 4.121 5.883 1 98.88 284 ALA A CA 1
ATOM 2199 C C . ALA A 1 284 ? 17.078 3.617 7.141 1 98.88 284 ALA A C 1
ATOM 2201 O O . ALA A 1 284 ? 17.469 4.41 8 1 98.88 284 ALA A O 1
ATOM 2202 N N . ALA A 1 285 ? 17.203 2.281 7.238 1 98.75 285 ALA A N 1
ATOM 2203 C CA . ALA A 1 285 ? 17.922 1.712 8.383 1 98.75 285 ALA A CA 1
ATOM 2204 C C . ALA A 1 285 ? 19.344 2.227 8.445 1 98.75 285 ALA A C 1
ATOM 2206 O O . ALA A 1 285 ? 19.844 2.598 9.516 1 98.75 285 ALA A O 1
ATOM 2207 N N . GLU A 1 286 ? 19.984 2.223 7.305 1 98.81 286 GLU A N 1
ATOM 2208 C CA . GLU A 1 286 ? 21.359 2.713 7.246 1 98.81 286 GLU A CA 1
ATOM 2209 C C . GLU A 1 286 ? 21.422 4.215 7.52 1 98.81 286 GLU A C 1
ATOM 2211 O O . GLU A 1 286 ? 22.344 4.695 8.164 1 98.81 286 GLU A O 1
ATOM 2216 N N . ALA A 1 287 ? 20.469 4.977 7.004 1 98.88 287 ALA A N 1
ATOM 2217 C CA . ALA A 1 287 ? 20.422 6.414 7.25 1 98.88 287 ALA A CA 1
ATOM 2218 C C . ALA A 1 287 ? 20.281 6.711 8.742 1 98.88 287 ALA A C 1
ATOM 2220 O O . ALA A 1 287 ? 20.906 7.637 9.258 1 98.88 287 ALA A O 1
ATOM 2221 N N . LEU A 1 288 ? 19.453 5.945 9.43 1 98.81 288 LEU A N 1
ATOM 2222 C CA . LEU A 1 288 ? 19.297 6.086 10.875 1 98.81 288 LEU A CA 1
ATOM 2223 C C . LEU A 1 288 ? 20.609 5.77 11.586 1 98.81 288 LEU A C 1
ATOM 2225 O O . LEU A 1 288 ? 21.031 6.516 12.477 1 98.81 288 LEU A O 1
ATOM 2229 N N . GLU A 1 289 ? 21.203 4.699 11.172 1 98.31 289 GLU A N 1
ATOM 2230 C CA . GLU A 1 289 ? 22.438 4.238 11.805 1 98.31 289 GLU A CA 1
ATOM 2231 C C . GLU A 1 289 ? 23.547 5.273 11.672 1 98.31 289 GLU A C 1
ATOM 2233 O O . GLU A 1 289 ? 24.312 5.496 12.609 1 98.31 289 GLU A O 1
ATOM 2238 N N . ARG A 1 290 ? 23.594 5.941 10.555 1 98.38 290 ARG A N 1
ATOM 2239 C CA . ARG A 1 290 ? 24.688 6.871 10.242 1 98.38 290 ARG A CA 1
ATOM 2240 C C . ARG A 1 290 ? 24.344 8.273 10.742 1 98.38 290 ARG A C 1
ATOM 2242 O O . ARG A 1 290 ? 25.125 9.211 10.539 1 98.38 290 ARG A O 1
ATOM 2249 N N . GLY A 1 291 ? 23.188 8.492 11.273 1 98.38 291 GLY A N 1
ATOM 2250 C CA . GLY A 1 291 ? 22.812 9.781 11.828 1 98.38 291 GLY A CA 1
ATOM 2251 C C . GLY A 1 291 ? 22.312 10.758 10.773 1 98.38 291 GLY A C 1
ATOM 2252 O O . GLY A 1 291 ? 22.219 11.961 11.023 1 98.38 291 GLY A O 1
ATOM 2253 N N . ILE A 1 292 ? 22.031 10.273 9.609 1 98.75 292 ILE A N 1
ATOM 2254 C CA . ILE A 1 292 ? 21.609 11.133 8.508 1 98.75 292 ILE A CA 1
ATOM 2255 C C . ILE A 1 292 ? 20.234 11.719 8.797 1 98.75 292 ILE A C 1
ATOM 2257 O O . ILE A 1 292 ? 19.969 12.883 8.477 1 98.75 292 ILE A O 1
ATOM 2261 N N . VAL A 1 293 ? 19.344 10.969 9.414 1 98.75 293 VAL A N 1
ATOM 2262 C CA . VAL A 1 293 ? 18 11.445 9.75 1 98.75 293 VAL A CA 1
ATOM 2263 C C . VAL A 1 293 ? 18.094 12.656 10.672 1 98.75 293 VAL A C 1
ATOM 2265 O O . VAL A 1 293 ? 17.422 13.656 10.461 1 98.75 293 VAL A O 1
ATOM 2268 N N . ASP A 1 294 ? 18.969 12.586 11.641 1 98.38 294 ASP A N 1
ATOM 2269 C CA . ASP A 1 294 ? 19.156 13.703 12.555 1 98.38 294 ASP A CA 1
ATOM 2270 C C . ASP A 1 294 ? 19.656 14.945 11.812 1 98.38 294 ASP A C 1
ATOM 2272 O O . ASP A 1 294 ? 19.234 16.062 12.117 1 98.38 294 ASP A O 1
ATOM 2276 N N . LYS A 1 295 ? 20.547 14.734 10.891 1 98.25 295 LYS A N 1
ATOM 2277 C CA . LYS A 1 295 ? 21.062 15.836 10.102 1 98.25 295 LYS A CA 1
ATOM 2278 C C . LYS A 1 295 ? 19.969 16.484 9.258 1 98.25 295 LYS A C 1
ATOM 2280 O O . LYS A 1 295 ? 19.906 17.719 9.141 1 98.25 295 LYS A O 1
ATOM 2285 N N . VAL A 1 296 ? 19.156 15.672 8.703 1 98.56 296 VAL A N 1
ATOM 2286 C CA . VAL A 1 296 ? 18.047 16.172 7.895 1 98.56 296 VAL A CA 1
ATOM 2287 C C . VAL A 1 296 ? 17.094 16.984 8.773 1 98.56 296 VAL A C 1
ATOM 2289 O O . VAL A 1 296 ? 16.641 18.062 8.383 1 98.56 296 VAL A O 1
ATOM 2292 N N . ILE A 1 297 ? 16.766 16.469 9.953 1 98.19 297 ILE A N 1
ATOM 2293 C CA . ILE A 1 297 ? 15.867 17.156 10.875 1 98.19 297 ILE A CA 1
ATOM 2294 C C . ILE A 1 297 ? 16.438 18.516 11.242 1 98.19 297 ILE A C 1
ATOM 2296 O O . ILE A 1 297 ? 15.727 19.531 11.203 1 98.19 297 ILE A O 1
ATOM 2300 N N . SER A 1 298 ? 17.703 18.547 11.523 1 97.94 298 SER A N 1
ATOM 2301 C CA . SER A 1 298 ? 18.359 19.812 11.883 1 97.94 298 SER A CA 1
ATOM 2302 C C . SER A 1 298 ? 18.266 20.828 10.75 1 97.94 298 SER A C 1
ATOM 2304 O O . SER A 1 298 ? 17.953 22 10.984 1 97.94 298 SER A O 1
ATOM 2306 N N . ARG A 1 299 ? 18.531 20.375 9.578 1 97.75 299 ARG A N 1
ATOM 2307 C CA . ARG A 1 299 ? 18.453 21.234 8.406 1 97.75 299 ARG A CA 1
ATOM 2308 C C . ARG A 1 299 ? 17.016 21.703 8.18 1 97.75 299 ARG A C 1
ATOM 2310 O O . ARG A 1 299 ? 16.781 22.875 7.883 1 97.75 299 ARG A O 1
ATOM 2317 N N . ALA A 1 300 ? 16.094 20.812 8.297 1 98.19 300 ALA A N 1
ATOM 2318 C CA . ALA A 1 300 ? 14.672 21.109 8.094 1 98.19 300 ALA A CA 1
ATOM 2319 C C . ALA A 1 300 ? 14.188 22.156 9.094 1 98.19 300 ALA A C 1
ATOM 2321 O O . ALA A 1 300 ? 13.508 23.125 8.719 1 98.19 300 ALA A O 1
ATOM 2322 N N . VAL A 1 301 ? 14.539 21.969 10.344 1 97.88 301 VAL A N 1
ATOM 2323 C CA . VAL A 1 301 ? 14.125 22.906 11.398 1 97.88 301 VAL A CA 1
ATOM 2324 C C . VAL A 1 301 ? 14.617 24.312 11.07 1 97.88 301 VAL A C 1
ATOM 2326 O O . VAL A 1 301 ? 13.859 25.281 11.172 1 97.88 301 VAL A O 1
ATOM 2329 N N . SER A 1 302 ? 15.812 24.422 10.648 1 97.69 302 SER A N 1
ATOM 2330 C CA . SER A 1 302 ? 16.406 25.719 10.328 1 97.69 302 SER A CA 1
ATOM 2331 C C . SER A 1 302 ? 15.695 26.359 9.133 1 97.69 302 SER A C 1
ATOM 2333 O O . SER A 1 302 ? 15.289 27.516 9.203 1 97.69 302 SER A O 1
ATOM 2335 N N . ILE A 1 303 ? 15.516 25.625 8.109 1 98.06 303 ILE A N 1
ATOM 2336 C CA . ILE A 1 303 ? 14.961 26.141 6.855 1 98.06 303 ILE A CA 1
ATOM 2337 C C . ILE A 1 303 ? 13.492 26.5 7.055 1 98.06 303 ILE A C 1
ATOM 2339 O O . ILE A 1 303 ? 13.055 27.578 6.676 1 98.06 303 ILE A O 1
ATOM 2343 N N . TYR A 1 304 ? 12.75 25.609 7.664 1 98.44 304 TYR A N 1
ATOM 2344 C CA . TYR A 1 304 ? 11.312 25.812 7.762 1 98.44 304 TYR A CA 1
ATOM 2345 C C . TYR A 1 304 ? 10.969 26.875 8.805 1 98.44 304 TYR A C 1
ATOM 2347 O O . TYR A 1 304 ? 9.992 27.609 8.664 1 98.44 304 TYR A O 1
ATOM 2355 N N . ARG A 1 305 ? 11.797 27 9.875 1 98.25 305 ARG A N 1
ATOM 2356 C CA . ARG A 1 305 ? 11.602 28.078 10.828 1 98.25 305 ARG A CA 1
ATOM 2357 C C . ARG A 1 305 ? 11.703 29.438 10.141 1 98.25 305 ARG A C 1
ATOM 2359 O O . ARG A 1 305 ? 10.852 30.312 10.344 1 98.25 305 ARG A O 1
ATOM 2366 N N . ARG A 1 306 ? 12.695 29.625 9.375 1 98.31 306 ARG A N 1
ATOM 2367 C CA . ARG A 1 306 ? 12.906 30.875 8.656 1 98.31 306 ARG A CA 1
ATOM 2368 C C . ARG A 1 306 ? 11.75 31.156 7.707 1 98.31 306 ARG A C 1
ATOM 2370 O O . ARG A 1 306 ? 11.242 32.281 7.656 1 98.31 306 ARG A O 1
ATOM 2377 N N . LYS A 1 307 ? 11.344 30.188 6.984 1 98.62 307 LYS A N 1
ATOM 2378 C CA . LYS A 1 307 ? 10.258 30.359 6.023 1 98.62 307 LYS A CA 1
ATOM 2379 C C . LYS A 1 307 ? 8.938 30.672 6.73 1 98.62 307 LYS A C 1
ATOM 2381 O O . LYS A 1 307 ? 8.164 31.516 6.254 1 98.62 307 LYS A O 1
ATOM 2386 N N . ARG A 1 308 ? 8.711 29.984 7.812 1 98.44 308 ARG A N 1
ATOM 2387 C CA . ARG A 1 308 ? 7.551 30.281 8.648 1 98.44 308 ARG A CA 1
ATOM 2388 C C . ARG A 1 308 ? 7.57 31.734 9.102 1 98.44 308 ARG A C 1
ATOM 2390 O O . ARG A 1 308 ? 6.562 32.438 8.984 1 98.44 308 ARG A O 1
ATOM 2397 N N . ASP A 1 309 ? 8.695 32.188 9.57 1 98.69 309 ASP A N 1
ATOM 2398 C CA . ASP A 1 309 ? 8.82 33.562 10.039 1 98.69 309 ASP A CA 1
ATOM 2399 C C . ASP A 1 309 ? 8.562 34.562 8.914 1 98.69 309 ASP A C 1
ATOM 2401 O O . ASP A 1 309 ? 7.879 35.562 9.109 1 98.69 309 ASP A O 1
ATOM 2405 N N . ILE A 1 310 ? 9.078 34.25 7.766 1 98.81 310 ILE A N 1
ATOM 2406 C CA . ILE A 1 310 ? 8.898 35.125 6.609 1 98.81 310 ILE A CA 1
ATOM 2407 C C . ILE A 1 310 ? 7.422 35.219 6.238 1 98.81 310 ILE A C 1
ATOM 2409 O O . ILE A 1 310 ? 6.906 36.281 5.93 1 98.81 310 ILE A O 1
ATOM 2413 N N . MET A 1 311 ? 6.746 34.094 6.266 1 98.81 311 MET A N 1
ATOM 2414 C CA . MET A 1 311 ? 5.332 34.094 5.906 1 98.81 311 MET A CA 1
ATOM 2415 C C . MET A 1 311 ? 4.512 34.844 6.941 1 98.81 311 MET A C 1
ATOM 2417 O O . MET A 1 311 ? 3.611 35.625 6.582 1 98.81 311 MET A O 1
ATOM 2421 N N . ILE A 1 312 ? 4.793 34.688 8.195 1 98.69 312 ILE A N 1
ATOM 2422 C CA . ILE A 1 312 ? 4.082 35.375 9.266 1 98.69 312 ILE A CA 1
ATOM 2423 C C . ILE A 1 312 ? 4.305 36.875 9.125 1 98.69 312 ILE A C 1
ATOM 2425 O O . ILE A 1 312 ? 3.355 37.688 9.195 1 98.69 312 ILE A O 1
ATOM 2429 N N . GLU A 1 313 ? 5.523 37.25 8.898 1 98.75 313 GLU A N 1
ATOM 2430 C CA . GLU A 1 313 ? 5.844 38.656 8.711 1 98.75 313 GLU A CA 1
ATOM 2431 C C . GLU A 1 313 ? 5.109 39.219 7.5 1 98.75 313 GLU A C 1
ATOM 2433 O O . GLU A 1 313 ? 4.59 40.344 7.555 1 98.75 313 GLU A O 1
ATOM 2438 N N . SER A 1 314 ? 5.121 38.469 6.469 1 98.81 314 SER A N 1
ATOM 2439 C CA . SER A 1 314 ? 4.441 38.906 5.254 1 98.81 314 SER A CA 1
ATOM 2440 C C . SER A 1 314 ? 2.943 39.062 5.488 1 98.81 314 SER A C 1
ATOM 2442 O O . SER A 1 314 ? 2.324 39.969 4.969 1 98.81 314 SER A O 1
ATOM 2444 N N . LEU A 1 315 ? 2.355 38.156 6.203 1 98.81 315 LEU A N 1
ATOM 2445 C CA . LEU A 1 315 ? 0.94 38.25 6.547 1 98.81 315 LEU A CA 1
ATOM 2446 C C . LEU A 1 315 ? 0.672 39.469 7.43 1 98.81 315 LEU A C 1
ATOM 2448 O O . LEU A 1 315 ? -0.315 40.188 7.227 1 98.81 315 LEU A O 1
ATOM 2452 N N . GLU A 1 316 ? 1.52 39.719 8.375 1 98.69 316 GLU A N 1
ATOM 2453 C CA . GLU A 1 316 ? 1.382 40.875 9.25 1 98.69 316 GLU A CA 1
ATOM 2454 C C . GLU A 1 316 ? 1.42 42.156 8.453 1 98.69 316 GLU A C 1
ATOM 2456 O O . GLU A 1 316 ? 0.625 43.062 8.695 1 98.69 316 GLU A O 1
ATOM 2461 N N . GLU A 1 317 ? 2.258 42.188 7.527 1 98.38 317 GLU A N 1
ATOM 2462 C CA . GLU A 1 317 ? 2.447 43.375 6.719 1 98.38 317 GLU A CA 1
ATOM 2463 C C . GLU A 1 317 ? 1.271 43.594 5.773 1 98.38 317 GLU A C 1
ATOM 2465 O O . GLU A 1 317 ? 0.893 44.75 5.5 1 98.38 317 GLU A O 1
ATOM 2470 N N . ASN A 1 318 ? 0.702 42.531 5.332 1 98.31 318 ASN A N 1
ATOM 2471 C CA . ASN A 1 318 ? -0.195 42.688 4.191 1 98.31 318 ASN A CA 1
ATOM 2472 C C . ASN A 1 318 ? -1.646 42.406 4.578 1 98.31 318 ASN A C 1
ATOM 2474 O O . ASN A 1 318 ? -2.57 42.844 3.891 1 98.31 318 ASN A O 1
ATOM 2478 N N . MET A 1 319 ? -1.876 41.719 5.652 1 97.75 319 MET A N 1
ATOM 2479 C CA . MET A 1 319 ? -3.225 41.188 5.855 1 97.75 319 MET A CA 1
ATOM 2480 C C . MET A 1 319 ? -3.75 41.562 7.238 1 97.75 319 MET A C 1
ATOM 2482 O O . MET A 1 319 ? -4.844 41.156 7.625 1 97.75 319 MET A O 1
ATOM 2486 N N . SER A 1 320 ? -2.949 42.25 7.973 1 97.38 320 SER A N 1
ATOM 2487 C CA . SER A 1 320 ? -3.422 42.719 9.273 1 97.38 320 SER A CA 1
ATOM 2488 C C . SER A 1 320 ? -4.746 43.469 9.148 1 97.38 320 SER A C 1
ATOM 2490 O O . SER A 1 320 ? -4.898 44.344 8.281 1 97.38 320 SER A O 1
ATOM 2492 N N . GLY A 1 321 ? -5.672 43.062 10.023 1 96.31 321 GLY A N 1
ATOM 2493 C CA . GLY A 1 321 ? -6.988 43.688 9.984 1 96.31 321 GLY A CA 1
ATOM 2494 C C . GLY A 1 321 ? -7.934 43 9.008 1 96.31 321 GLY A C 1
ATOM 2495 O O . GLY A 1 321 ? -9.156 43.094 9.148 1 96.31 321 GLY A O 1
ATOM 2496 N N . VAL A 1 322 ? -7.422 42.312 8.125 1 97 322 VAL A N 1
ATOM 2497 C CA . VAL A 1 322 ? -8.203 41.688 7.055 1 97 322 VAL A CA 1
ATOM 2498 C C . VAL A 1 322 ? -8.398 40.219 7.34 1 97 322 VAL A C 1
ATOM 2500 O O . VAL A 1 322 ? -9.406 39.625 6.938 1 97 322 VAL A O 1
ATOM 2503 N N . ALA A 1 323 ? -7.449 39.688 8.047 1 98.38 323 ALA A N 1
ATOM 2504 C CA . ALA A 1 323 ? -7.457 38.25 8.32 1 98.38 323 ALA A CA 1
ATOM 2505 C C . ALA A 1 323 ? -6.754 37.938 9.641 1 98.38 323 ALA A C 1
ATOM 2507 O O . ALA A 1 323 ? -6.066 38.812 10.195 1 98.38 323 ALA A O 1
ATOM 2508 N N . THR A 1 324 ? 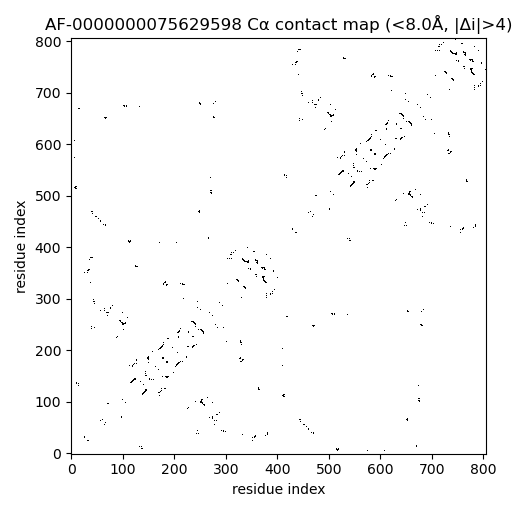-7.031 36.812 10.164 1 98.19 324 THR A N 1
ATOM 2509 C CA . THR A 1 324 ? -6.281 36.188 11.25 1 98.19 324 THR A CA 1
ATOM 2510 C C . THR A 1 324 ? -5.66 34.875 10.797 1 98.19 324 THR A C 1
ATOM 2512 O O . THR A 1 324 ? -6.066 34.312 9.781 1 98.19 324 THR A O 1
ATOM 2515 N N . TRP A 1 325 ? -4.633 34.438 11.461 1 98.38 325 TRP A N 1
ATOM 2516 C CA . TRP A 1 325 ? -3.949 33.219 11.07 1 98.38 325 TRP A CA 1
ATOM 2517 C C . TRP A 1 325 ? -3.285 32.531 12.273 1 98.38 325 TRP A C 1
ATOM 2519 O O . TRP A 1 325 ? -3.059 33.188 13.297 1 98.38 325 TRP A O 1
ATOM 2529 N N . THR A 1 326 ? -3.053 31.281 12.156 1 97.94 326 THR A N 1
ATOM 2530 C CA . THR A 1 326 ? -2.354 30.531 13.195 1 97.94 326 THR A CA 1
ATOM 2531 C C . THR A 1 326 ? -0.854 30.812 13.148 1 97.94 326 THR A C 1
ATOM 2533 O O . THR A 1 326 ? -0.336 31.281 12.133 1 97.94 326 THR A O 1
ATOM 2536 N N . LYS A 1 327 ? -0.179 30.625 14.234 1 96.38 327 LYS A N 1
ATOM 2537 C CA . LYS A 1 327 ? 1.27 30.766 14.367 1 96.38 327 LYS A CA 1
ATOM 2538 C C . LYS A 1 327 ? 1.901 29.438 14.812 1 96.38 327 LYS A C 1
ATOM 2540 O O . LYS A 1 327 ? 2.146 29.234 16 1 96.38 327 LYS A O 1
ATOM 2545 N N . PRO A 1 328 ? 2.209 28.578 13.859 1 96.75 328 PRO A N 1
ATOM 2546 C CA . PRO A 1 328 ? 2.693 27.234 14.195 1 96.75 328 PRO A CA 1
ATOM 2547 C C . PRO A 1 328 ? 4.078 27.25 14.836 1 96.75 328 PRO A C 1
ATOM 2549 O O . PRO A 1 328 ? 4.926 28.062 14.469 1 96.75 328 PRO A O 1
ATOM 2552 N N . ILE A 1 329 ? 4.328 26.328 15.695 1 96.5 329 ILE A N 1
ATOM 2553 C CA . ILE A 1 329 ? 5.641 26.188 16.312 1 96.5 329 ILE A CA 1
ATOM 2554 C C . ILE A 1 329 ? 6.504 25.234 15.492 1 96.5 329 ILE A C 1
ATOM 2556 O O . ILE A 1 329 ? 7.641 24.938 15.867 1 96.5 329 ILE A O 1
ATOM 2560 N N . GLY A 1 330 ? 5.945 24.688 14.477 1 96.69 330 GLY A N 1
ATOM 2561 C CA . GLY A 1 330 ? 6.59 23.75 13.57 1 96.69 330 GLY A CA 1
ATOM 2562 C C . GLY A 1 330 ? 5.684 23.297 12.445 1 96.69 330 GLY A C 1
ATOM 2563 O O . GLY A 1 330 ? 4.629 23.875 12.211 1 96.69 330 GLY A O 1
ATOM 2564 N N . GLY A 1 331 ? 6.145 22.297 11.688 1 97.06 331 GLY A N 1
ATOM 2565 C CA . GLY A 1 331 ? 5.379 21.766 10.57 1 97.06 331 GLY A CA 1
ATOM 2566 C C . GLY A 1 331 ? 5.48 22.609 9.32 1 97.06 331 GLY A C 1
ATOM 2567 O O . GLY A 1 331 ? 6.516 23.234 9.062 1 97.06 331 GLY A O 1
ATOM 2568 N N . PHE A 1 332 ? 4.363 22.531 8.5 1 98.31 332 PHE A N 1
ATOM 2569 C CA . PHE A 1 332 ? 4.453 23.109 7.164 1 98.31 332 PHE A CA 1
ATOM 2570 C C . PHE A 1 332 ? 3.393 24.188 6.969 1 98.31 332 PHE A C 1
ATOM 2572 O O . PHE A 1 332 ? 3.404 24.891 5.965 1 98.31 332 PHE A O 1
ATOM 2579 N N . PHE A 1 333 ? 2.449 24.453 7.984 1 98.44 333 PHE A N 1
ATOM 2580 C CA . PHE A 1 333 ? 1.208 25.047 7.512 1 98.44 333 PHE A CA 1
ATOM 2581 C C . PHE A 1 333 ? 0.783 26.203 8.422 1 98.44 333 PHE A C 1
ATOM 2583 O O . PHE A 1 333 ? 0.991 26.141 9.641 1 98.44 333 PHE A O 1
ATOM 2590 N N . ILE A 1 334 ? 0.223 27.188 7.82 1 98.56 334 ILE A N 1
ATOM 2591 C CA . ILE A 1 334 ? -0.525 28.266 8.461 1 98.56 334 ILE A CA 1
ATOM 2592 C C . ILE A 1 334 ? -1.971 28.25 7.969 1 98.56 334 ILE A C 1
ATOM 2594 O O . ILE A 1 334 ? -2.227 28.062 6.777 1 98.56 334 ILE A O 1
ATOM 2598 N N . PHE A 1 335 ? -2.896 28.312 8.875 1 98.69 335 PHE A N 1
ATOM 2599 C CA . PHE A 1 335 ? -4.309 28.375 8.516 1 98.69 335 PHE A CA 1
ATOM 2600 C C . PHE A 1 335 ? -4.828 29.797 8.578 1 98.69 335 PHE A C 1
ATOM 2602 O O . PHE A 1 335 ? -4.762 30.453 9.617 1 98.69 335 PHE A O 1
ATOM 2609 N N . LEU A 1 336 ? -5.312 30.266 7.457 1 98.69 336 LEU A N 1
ATOM 2610 C CA . LEU A 1 336 ? -5.75 31.641 7.262 1 98.69 336 LEU A CA 1
ATOM 2611 C C . LEU A 1 336 ? -7.27 31.75 7.352 1 98.69 336 LEU A C 1
ATOM 2613 O O . LEU A 1 336 ? -7.988 30.906 6.816 1 98.69 336 LEU A O 1
ATOM 2617 N N . ARG A 1 337 ? -7.734 32.75 8.062 1 98.44 337 ARG A N 1
ATOM 2618 C CA . ARG A 1 337 ? -9.156 33.062 8.141 1 98.44 337 ARG A CA 1
ATOM 2619 C C . ARG A 1 337 ? -9.406 34.531 7.762 1 98.44 337 ARG A C 1
ATOM 2621 O O . ARG A 1 337 ? -8.922 35.438 8.43 1 98.44 337 ARG A O 1
ATOM 2628 N N . ILE A 1 338 ? -10.156 34.688 6.746 1 98.62 338 ILE A N 1
ATOM 2629 C CA . ILE A 1 338 ? -10.477 36.062 6.301 1 98.62 338 ILE A CA 1
ATOM 2630 C C . ILE A 1 338 ? -11.594 36.625 7.164 1 98.62 338 ILE A C 1
ATOM 2632 O O . ILE A 1 338 ? -12.578 35.938 7.449 1 98.62 338 ILE A O 1
ATOM 2636 N N . ASN A 1 339 ? -11.352 37.875 7.547 1 96.75 339 ASN A N 1
ATOM 2637 C CA . ASN A 1 339 ? -12.398 38.594 8.273 1 96.75 339 ASN A CA 1
ATOM 2638 C C . ASN A 1 339 ? -13.461 39.156 7.328 1 96.75 339 ASN A C 1
ATOM 2640 O O . ASN A 1 339 ? -13.414 40.312 6.949 1 96.75 339 ASN A O 1
ATOM 2644 N N . GLY A 1 340 ? -14.398 38.438 6.98 1 93.94 340 GLY A N 1
ATOM 2645 C CA . GLY A 1 340 ? -15.445 38.844 6.051 1 93.94 340 GLY A CA 1
ATOM 2646 C C . GLY A 1 340 ? -15.969 37.688 5.203 1 93.94 340 GLY A C 1
ATOM 2647 O O . GLY A 1 340 ? -15.5 36.562 5.324 1 93.94 340 GLY A O 1
ATOM 2648 N N . PRO A 1 341 ? -16.953 38 4.43 1 93.44 341 PRO A N 1
ATOM 2649 C CA . PRO A 1 341 ? -17.594 36.969 3.633 1 93.44 341 PRO A CA 1
ATOM 2650 C C . PRO A 1 341 ? -16.875 36.688 2.314 1 93.44 341 PRO A C 1
ATOM 2652 O O . PRO A 1 341 ? -17.344 37.094 1.253 1 93.44 341 PRO A O 1
ATOM 2655 N N . VAL A 1 342 ? -15.812 36.062 2.367 1 96.12 342 VAL A N 1
ATOM 2656 C CA . VAL A 1 342 ? -15.07 35.656 1.176 1 96.12 342 VAL A CA 1
ATOM 2657 C C . VAL A 1 342 ? -15.125 34.156 1.007 1 96.12 342 VAL A C 1
ATOM 2659 O O . VAL A 1 342 ? -14.914 33.406 1.967 1 96.12 342 VAL A O 1
ATOM 2662 N N . ASP A 1 343 ? -15.5 33.75 -0.169 1 97.19 343 ASP A N 1
ATOM 2663 C CA . ASP A 1 343 ? -15.43 32.344 -0.521 1 97.19 343 ASP A CA 1
ATOM 2664 C C . ASP A 1 343 ? -14.086 31.984 -1.157 1 97.19 343 ASP A C 1
ATOM 2666 O O . ASP A 1 343 ? -13.891 32.188 -2.355 1 97.19 343 ASP A O 1
ATOM 2670 N N . MET A 1 344 ? -13.266 31.391 -0.368 1 97.12 344 MET A N 1
ATOM 2671 C CA . MET A 1 344 ? -11.883 31.156 -0.795 1 97.12 344 MET A CA 1
ATOM 2672 C C . MET A 1 344 ? -11.828 30.109 -1.904 1 97.12 344 MET A C 1
ATOM 2674 O O . MET A 1 344 ? -10.883 30.094 -2.697 1 97.12 344 MET A O 1
ATOM 2678 N N . ARG A 1 345 ? -12.773 29.172 -1.941 1 95.38 345 ARG A N 1
ATOM 2679 C CA . ARG A 1 345 ? -12.836 28.234 -3.057 1 95.38 345 ARG A CA 1
ATOM 2680 C C . ARG A 1 345 ? -13.172 28.953 -4.359 1 95.38 345 ARG A C 1
ATOM 2682 O O . ARG A 1 345 ? -12.539 28.703 -5.387 1 95.38 345 ARG A O 1
ATOM 2689 N N . ALA A 1 346 ? -14.117 29.812 -4.312 1 94.25 346 ALA A N 1
ATOM 2690 C CA . ALA A 1 346 ? -14.539 30.547 -5.496 1 94.25 346 ALA A CA 1
ATOM 2691 C C . ALA A 1 346 ? -13.438 31.484 -5.98 1 94.25 346 ALA A C 1
ATOM 2693 O O . ALA A 1 346 ? -13.359 31.797 -7.172 1 94.25 346 ALA A O 1
ATOM 2694 N N . LEU A 1 347 ? -12.586 31.891 -5.082 1 95.56 347 LEU A N 1
ATOM 2695 C CA . LEU A 1 347 ? -11.539 32.844 -5.398 1 95.56 347 LEU A CA 1
ATOM 2696 C C . LEU A 1 347 ? -10.336 32.156 -6.027 1 95.56 347 LEU A C 1
ATOM 2698 O O . LEU A 1 347 ? -9.484 32.812 -6.637 1 95.56 347 LEU A O 1
ATOM 2702 N N . MET A 1 348 ? -10.211 30.922 -5.949 1 93.81 348 MET A N 1
ATOM 2703 C CA . MET A 1 348 ? -9.023 30.141 -6.289 1 93.81 348 MET A CA 1
ATOM 2704 C C . MET A 1 348 ? -8.68 30.297 -7.766 1 93.81 348 MET A C 1
ATOM 2706 O O . MET A 1 348 ? -7.52 30.5 -8.117 1 93.81 348 MET A O 1
ATOM 2710 N N . PRO A 1 349 ? -9.695 30.188 -8.688 1 91.88 349 PRO A N 1
ATOM 2711 C CA . PRO A 1 349 ? -9.352 30.359 -10.102 1 91.88 349 PRO A CA 1
ATOM 2712 C C . PRO A 1 349 ? -8.719 31.719 -10.406 1 91.88 349 PRO A C 1
ATOM 2714 O O . PRO A 1 349 ? -7.758 31.797 -11.172 1 91.88 349 PRO A O 1
ATOM 2717 N N . LYS A 1 350 ? -9.25 32.688 -9.812 1 93.69 350 LYS A N 1
ATOM 2718 C CA . LYS A 1 350 ? -8.688 34.031 -9.992 1 93.69 350 LYS A CA 1
ATOM 2719 C C . LYS A 1 3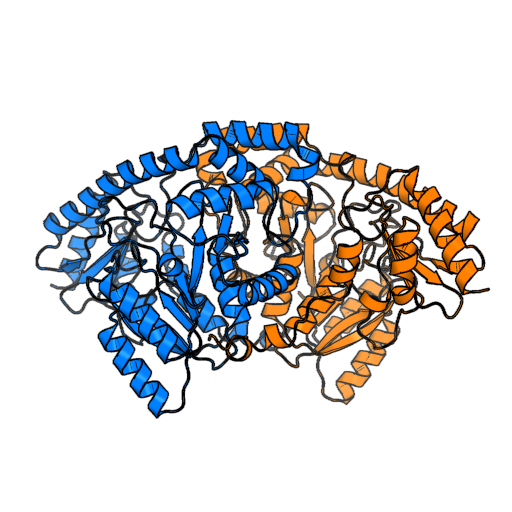50 ? -7.289 34.125 -9.391 1 93.69 350 LYS A C 1
ATOM 2721 O O . LYS A 1 350 ? -6.418 34.781 -9.945 1 93.69 350 LYS A O 1
ATOM 2726 N N . ALA A 1 351 ? -7.098 33.531 -8.258 1 96 351 ALA A N 1
ATOM 2727 C CA . ALA A 1 351 ? -5.785 33.531 -7.613 1 96 351 ALA A CA 1
ATOM 2728 C C . ALA A 1 351 ? -4.746 32.875 -8.516 1 96 351 ALA A C 1
ATOM 2730 O O . ALA A 1 351 ? -3.637 33.375 -8.672 1 96 351 ALA A O 1
ATOM 2731 N N . VAL A 1 352 ? -5.125 31.75 -9.117 1 94.5 352 VAL A N 1
ATOM 2732 C CA . VAL A 1 352 ? -4.223 31.031 -10.008 1 94.5 352 VAL A CA 1
ATOM 2733 C C . VAL A 1 352 ? -3.883 31.891 -11.219 1 94.5 352 VAL A C 1
ATOM 2735 O O . VAL A 1 352 ? -2.73 31.922 -11.656 1 94.5 352 VAL A O 1
ATOM 2738 N N . GLU A 1 353 ? -4.875 32.531 -11.711 1 92.94 353 GLU A N 1
ATOM 2739 C CA . GLU A 1 353 ? -4.648 33.438 -12.836 1 92.94 353 GLU A CA 1
ATOM 2740 C C . GLU A 1 353 ? -3.65 34.531 -12.477 1 92.94 353 GLU A C 1
ATOM 2742 O O . GLU A 1 353 ? -2.875 34.969 -13.32 1 92.94 353 GLU A O 1
ATOM 2747 N N . ARG A 1 354 ? -3.703 34.906 -11.227 1 95.19 354 ARG A N 1
ATOM 2748 C CA . ARG A 1 354 ? -2.818 35.969 -10.766 1 95.19 354 ARG A CA 1
ATOM 2749 C C . ARG A 1 354 ? -1.477 35.406 -10.312 1 95.19 354 ARG A C 1
ATOM 2751 O O . ARG A 1 354 ? -0.575 36.156 -9.938 1 95.19 354 ARG A O 1
ATOM 2758 N N . GLY A 1 355 ? -1.406 34.094 -10.242 1 94.88 355 GLY A N 1
ATOM 2759 C CA . GLY A 1 355 ? -0.094 33.5 -10.047 1 94.88 355 GLY A CA 1
ATOM 2760 C C . GLY A 1 355 ? 0.095 32.906 -8.664 1 94.88 355 GLY A C 1
ATOM 2761 O O . GLY A 1 355 ? 1.225 32.656 -8.242 1 94.88 355 GLY A O 1
ATOM 2762 N N . VAL A 1 356 ? -0.974 32.75 -7.906 1 96.62 356 VAL A N 1
ATOM 2763 C CA . VAL A 1 356 ? -0.83 32.125 -6.586 1 96.62 356 VAL A CA 1
ATOM 2764 C C . VAL A 1 356 ? -1.88 31.047 -6.402 1 96.62 356 VAL A C 1
ATOM 2766 O O . VAL A 1 356 ? -2.973 31.125 -6.969 1 96.62 356 VAL A O 1
ATOM 2769 N N . ALA A 1 357 ? -1.517 30 -5.691 1 95.81 357 ALA A N 1
ATOM 2770 C CA . ALA A 1 357 ? -2.447 28.922 -5.375 1 95.81 357 ALA A CA 1
ATOM 2771 C C . ALA A 1 357 ? -2.408 28.578 -3.889 1 95.81 357 ALA A C 1
ATOM 2773 O O . ALA A 1 357 ? -1.384 28.781 -3.229 1 95.81 357 ALA A O 1
ATOM 2774 N N . TYR A 1 358 ? -3.434 28.203 -3.34 1 96.38 358 TYR A N 1
ATOM 2775 C CA . TYR A 1 358 ? -3.609 27.734 -1.967 1 96.38 358 TYR A CA 1
ATOM 2776 C C . TYR A 1 358 ? -4.652 26.625 -1.893 1 96.38 358 TYR A C 1
ATOM 2778 O O . TYR A 1 358 ? -5.23 26.234 -2.912 1 96.38 358 TYR A O 1
ATOM 2786 N N . VAL A 1 359 ? -4.859 26.031 -0.723 1 96.06 359 VAL A N 1
ATOM 2787 C CA . VAL A 1 359 ? -5.953 25.078 -0.557 1 96.06 359 VAL A CA 1
ATOM 2788 C C . VAL A 1 359 ? -7.113 25.75 0.177 1 96.06 359 VAL A C 1
ATOM 2790 O O . VAL A 1 359 ? -6.949 26.234 1.3 1 96.06 359 VAL A O 1
ATOM 2793 N N . PRO A 1 360 ? -8.25 25.781 -0.504 1 96.62 360 PRO A N 1
ATOM 2794 C CA . PRO A 1 360 ? -9.414 26.312 0.204 1 96.62 360 PRO A CA 1
ATOM 2795 C C . PRO A 1 360 ? -9.727 25.562 1.488 1 96.62 360 PRO A C 1
ATOM 2797 O O . PRO A 1 360 ? -9.68 24.328 1.509 1 96.62 360 PRO A O 1
ATOM 2800 N N . GLY A 1 361 ? -10.078 26.312 2.5 1 97.12 361 GLY A N 1
ATOM 2801 C CA . GLY A 1 361 ? -10.203 25.75 3.832 1 97.12 361 GLY A CA 1
ATOM 2802 C C . GLY A 1 361 ? -11.383 24.812 3.969 1 97.12 361 GLY A C 1
ATOM 2803 O O . GLY A 1 361 ? -11.383 23.922 4.836 1 97.12 361 GLY A O 1
ATOM 2804 N N . ASP A 1 362 ? -12.414 24.984 3.141 1 96.25 362 ASP A N 1
ATOM 2805 C CA . ASP A 1 362 ? -13.602 24.141 3.221 1 96.25 362 ASP A CA 1
ATOM 2806 C C . ASP A 1 362 ? -13.258 22.688 2.953 1 96.25 362 ASP A C 1
ATOM 2808 O O . ASP A 1 362 ? -13.961 21.781 3.408 1 96.25 362 ASP A O 1
ATOM 2812 N N . ALA A 1 363 ? -12.156 22.422 2.275 1 94.75 363 ALA A N 1
ATOM 2813 C CA . ALA A 1 363 ? -11.727 21.062 1.965 1 94.75 363 ALA A CA 1
ATOM 2814 C C . ALA A 1 363 ? -11.375 20.297 3.236 1 94.75 363 ALA A C 1
ATOM 2816 O O . ALA A 1 363 ? -11.398 19.062 3.252 1 94.75 363 ALA A O 1
ATOM 2817 N N . PHE A 1 364 ? -11.062 21.031 4.297 1 97.25 364 PHE A N 1
ATOM 2818 C CA . PHE A 1 364 ? -10.641 20.422 5.551 1 97.25 364 PHE A CA 1
ATOM 2819 C C . PHE A 1 364 ? -11.805 20.312 6.523 1 97.25 364 PHE A C 1
ATOM 2821 O O . PHE A 1 364 ? -11.602 20.062 7.715 1 97.25 364 PHE A O 1
ATOM 2828 N N . HIS A 1 365 ? -13.047 20.547 6.012 1 97.44 365 HIS A N 1
ATOM 2829 C CA . HIS A 1 365 ? -14.258 20.516 6.832 1 97.44 365 HIS A CA 1
ATOM 2830 C C . HIS A 1 365 ? -15.234 19.469 6.328 1 97.44 365 HIS A C 1
ATOM 2832 O O . HIS A 1 365 ? -15.391 19.281 5.117 1 97.44 365 HIS A O 1
ATOM 2838 N N . VAL A 1 366 ? -15.758 18.75 7.211 1 96.5 366 VAL A N 1
ATOM 2839 C CA . VAL A 1 366 ? -16.797 17.797 6.859 1 96.5 366 VAL A CA 1
ATOM 2840 C C . VAL A 1 366 ? -18.172 18.453 6.984 1 96.5 366 VAL A C 1
ATOM 2842 O O . VAL A 1 366 ? -19.141 18.047 6.328 1 96.5 366 VAL A O 1
ATOM 2845 N N . THR A 1 367 ? -18.266 19.484 7.875 1 97 367 THR A N 1
ATOM 2846 C CA . THR A 1 367 ? -19.516 20.234 8.055 1 97 367 THR A CA 1
ATOM 2847 C C . THR A 1 367 ? -19.844 21.047 6.805 1 97 367 THR A C 1
ATOM 2849 O O . THR A 1 367 ? -19.031 21.875 6.367 1 97 367 THR A O 1
ATOM 2852 N N . PRO A 1 368 ? -20.984 20.859 6.27 1 94.62 368 PRO A N 1
ATOM 2853 C CA . PRO A 1 368 ? -21.344 21.594 5.062 1 94.62 368 PRO A CA 1
ATOM 2854 C C . PRO A 1 368 ? -21.312 23.109 5.266 1 94.62 368 PRO A C 1
ATOM 2856 O O . PRO A 1 368 ? -21.828 23.609 6.266 1 94.62 368 PRO A O 1
ATOM 2859 N N . GLY A 1 369 ? -20.656 23.75 4.367 1 94.19 369 GLY A N 1
ATOM 2860 C CA . GLY A 1 369 ? -20.641 25.203 4.375 1 94.19 369 GLY A CA 1
ATOM 2861 C C . GLY A 1 369 ? -19.562 25.781 5.285 1 94.19 369 GLY A C 1
ATOM 2862 O O . GLY A 1 369 ? -19.312 26.984 5.266 1 94.19 369 GLY A O 1
ATOM 2863 N N . ALA A 1 370 ? -18.922 24.953 6.023 1 96.75 370 ALA A N 1
ATOM 2864 C CA . ALA A 1 370 ? -17.906 25.438 6.961 1 96.75 370 ALA A CA 1
ATOM 2865 C C . ALA A 1 370 ? -16.594 25.719 6.254 1 96.75 370 ALA A C 1
ATOM 2867 O O . ALA A 1 370 ? -16.297 25.109 5.219 1 96.75 370 ALA A O 1
ATOM 2868 N N . GLY A 1 371 ? -15.844 26.688 6.73 1 97.56 371 GLY A N 1
ATOM 2869 C CA . GLY A 1 371 ? -14.477 26.953 6.316 1 97.56 371 GLY A CA 1
ATOM 2870 C C . GLY A 1 371 ? -14.383 27.703 5 1 97.56 371 GLY A C 1
ATOM 2871 O O . GLY A 1 371 ? -13.336 27.734 4.363 1 97.56 371 GLY A O 1
ATOM 2872 N N . ARG A 1 372 ? -15.438 28.344 4.535 1 97.38 372 ARG A N 1
ATOM 2873 C CA . ARG A 1 372 ? -15.477 29 3.23 1 97.38 372 ARG A CA 1
ATOM 2874 C C . ARG A 1 372 ? -14.523 30.188 3.182 1 97.38 372 ARG A C 1
ATOM 2876 O O . ARG A 1 372 ? -13.961 30.5 2.127 1 97.38 372 ARG A O 1
ATOM 2883 N N . ASN A 1 373 ? -14.375 30.812 4.301 1 98.25 373 ASN A N 1
ATOM 2884 C CA . ASN A 1 373 ? -13.531 32 4.352 1 98.25 373 ASN A CA 1
ATOM 2885 C C . ASN A 1 373 ? -12.117 31.672 4.824 1 98.25 373 ASN A C 1
ATOM 2887 O O . ASN A 1 373 ? -11.422 32.531 5.367 1 98.25 373 ASN A O 1
ATOM 2891 N N . THR A 1 374 ? -11.711 30.422 4.719 1 98.31 374 THR A N 1
ATOM 2892 C CA . THR A 1 374 ? -10.414 30 5.23 1 98.31 374 THR A CA 1
ATOM 2893 C C . THR A 1 374 ? -9.57 29.375 4.125 1 98.31 374 THR A C 1
ATOM 2895 O O . THR A 1 374 ? -10.094 29.047 3.055 1 98.31 374 THR A O 1
ATOM 2898 N N . ALA A 1 375 ? -8.266 29.297 4.336 1 98.06 375 ALA A N 1
ATOM 2899 C CA . ALA A 1 375 ? -7.293 28.656 3.443 1 98.06 375 ALA A CA 1
ATOM 2900 C C . ALA A 1 375 ? -6.113 28.094 4.227 1 98.06 375 ALA A C 1
ATOM 2902 O O . ALA A 1 375 ? -5.738 28.625 5.27 1 98.06 375 ALA A O 1
ATOM 2903 N N . ARG A 1 376 ? -5.598 27 3.754 1 98.19 376 ARG A N 1
ATOM 2904 C CA . ARG A 1 376 ? -4.312 26.531 4.254 1 98.19 376 ARG A CA 1
ATOM 2905 C C . ARG A 1 376 ? -3.17 27.016 3.365 1 98.19 376 ARG A C 1
ATOM 2907 O O . ARG A 1 376 ? -3.219 26.859 2.143 1 98.19 376 ARG A O 1
ATOM 2914 N N . LEU A 1 377 ? -2.176 27.547 3.965 1 98.44 377 LEU A N 1
ATOM 2915 C CA . LEU A 1 377 ? -0.962 27.984 3.285 1 98.44 377 LEU A CA 1
ATOM 2916 C C . LEU A 1 377 ? 0.241 27.172 3.736 1 98.44 377 LEU A C 1
ATOM 2918 O O . LEU A 1 377 ? 0.52 27.078 4.934 1 98.44 377 LEU A O 1
ATOM 2922 N N . SER A 1 378 ? 0.95 26.625 2.811 1 98.06 378 SER A N 1
ATOM 2923 C CA . SER A 1 378 ? 2.178 25.891 3.104 1 98.06 378 SER A CA 1
ATOM 2924 C C . SER A 1 378 ? 3.41 26.75 2.816 1 98.06 378 SER A C 1
ATOM 2926 O O . SER A 1 378 ? 3.482 27.422 1.783 1 98.06 378 SER A O 1
ATOM 2928 N N . TYR A 1 379 ? 4.348 26.766 3.697 1 98.25 379 TYR A N 1
ATOM 2929 C CA . TYR A 1 379 ? 5.562 27.547 3.486 1 98.25 379 TYR A CA 1
ATOM 2930 C C . TYR A 1 379 ? 6.754 26.656 3.203 1 98.25 379 TYR A C 1
ATOM 2932 O O . TYR A 1 379 ? 7.867 27.125 2.988 1 98.25 379 TYR A O 1
ATOM 2940 N N . SER A 1 380 ? 6.555 25.375 3.129 1 97.19 380 SER A N 1
ATOM 2941 C CA . SER A 1 380 ? 7.648 24.406 3.17 1 97.19 380 SER A CA 1
ATOM 2942 C C . SER A 1 380 ? 8.414 24.375 1.849 1 97.19 380 SER A C 1
ATOM 2944 O O . SER A 1 380 ? 9.641 24.312 1.836 1 97.19 380 SER A O 1
ATOM 2946 N N . PHE A 1 381 ? 7.715 24.516 0.712 1 95.12 381 PHE A N 1
ATOM 2947 C CA . PHE A 1 381 ? 8.32 24.203 -0.578 1 95.12 381 PHE A CA 1
ATOM 2948 C C . PHE A 1 381 ? 8.859 25.469 -1.235 1 95.12 381 PHE A C 1
ATOM 2950 O O . PHE A 1 381 ? 9.875 25.438 -1.937 1 95.12 381 PHE A O 1
ATOM 2957 N N . ASN A 1 382 ? 8.273 26.609 -1.022 1 95.75 382 ASN A N 1
ATOM 2958 C CA . ASN A 1 382 ? 8.586 27.875 -1.701 1 95.75 382 ASN A CA 1
ATOM 2959 C C . ASN A 1 382 ? 9.914 28.453 -1.231 1 95.75 382 ASN A C 1
ATOM 2961 O O . ASN A 1 382 ? 10.344 28.203 -0.1 1 95.75 382 ASN A O 1
ATOM 2965 N N . THR A 1 383 ? 10.516 29.188 -2.107 1 96.94 383 THR A N 1
ATOM 2966 C CA . THR A 1 383 ? 11.703 29.938 -1.716 1 96.94 383 THR A CA 1
ATOM 2967 C C . THR A 1 383 ? 11.328 31.109 -0.797 1 96.94 383 THR A C 1
ATOM 2969 O O . THR A 1 383 ? 10.164 31.5 -0.735 1 96.94 383 THR A O 1
ATOM 2972 N N . GLU A 1 384 ? 12.289 31.594 -0.131 1 98.06 384 GLU A N 1
ATOM 2973 C CA . GLU A 1 384 ? 12.086 32.688 0.788 1 98.06 384 GLU A CA 1
ATOM 2974 C C . GLU A 1 384 ? 11.602 33.938 0.047 1 98.06 384 GLU A C 1
ATOM 2976 O O . GLU A 1 384 ? 10.891 34.781 0.617 1 98.06 384 GLU A O 1
ATOM 2981 N N . GLU A 1 385 ? 11.938 34.062 -1.242 1 98 385 GLU A N 1
ATOM 2982 C CA . GLU A 1 385 ? 11.523 35.188 -2.051 1 98 385 GLU A CA 1
ATOM 2983 C C . GLU A 1 385 ? 10.086 35.031 -2.547 1 98 385 GLU A C 1
ATOM 2985 O O . GLU A 1 385 ? 9.336 36 -2.625 1 98 385 GLU A O 1
ATOM 2990 N N . GLU A 1 386 ? 9.703 33.844 -2.83 1 98 386 GLU A N 1
ATOM 2991 C CA . GLU A 1 386 ? 8.375 33.562 -3.367 1 98 386 GLU A CA 1
ATOM 2992 C C . GLU A 1 386 ? 7.289 33.812 -2.318 1 98 386 GLU A C 1
ATOM 2994 O O . GLU A 1 386 ? 6.164 34.188 -2.652 1 98 386 GLU A O 1
ATOM 2999 N N . ILE A 1 387 ? 7.621 33.656 -1.034 1 98.69 387 ILE A N 1
ATOM 3000 C CA . ILE A 1 387 ? 6.633 33.688 0.038 1 98.69 387 ILE A CA 1
ATOM 3001 C C . ILE A 1 387 ? 6.051 35.094 0.161 1 98.69 387 ILE A C 1
ATOM 3003 O O . ILE A 1 387 ? 4.84 35.312 0.019 1 98.69 387 ILE A O 1
ATOM 3007 N N . PRO A 1 388 ? 6.898 36.125 0.312 1 98.69 388 PRO A N 1
ATOM 3008 C CA . PRO A 1 388 ? 6.312 37.469 0.388 1 98.69 388 PRO A CA 1
ATOM 3009 C C . PRO A 1 388 ? 5.586 37.875 -0.895 1 98.69 388 PRO A C 1
ATOM 3011 O O . PRO A 1 388 ? 4.543 38.531 -0.841 1 98.69 388 PRO A O 1
ATOM 3014 N N . GLU A 1 389 ? 6.141 37.469 -2.004 1 98.38 389 GLU A N 1
ATOM 3015 C CA . GLU A 1 389 ? 5.504 37.781 -3.281 1 98.38 389 GLU A CA 1
ATOM 3016 C C . GLU A 1 389 ? 4.113 37.156 -3.369 1 98.38 389 GLU A C 1
ATOM 3018 O O . GLU A 1 389 ? 3.148 37.844 -3.738 1 98.38 389 GLU A O 1
ATOM 3023 N N . GLY A 1 390 ? 3.996 35.906 -3.043 1 98.44 390 GLY A N 1
ATOM 3024 C CA . GLY A 1 390 ? 2.717 35.219 -3.088 1 98.44 390 GLY A CA 1
ATOM 3025 C C . GLY A 1 390 ? 1.697 35.781 -2.119 1 98.44 390 GLY A C 1
ATOM 3026 O O . GLY A 1 390 ? 0.519 35.906 -2.457 1 98.44 390 GLY A O 1
ATOM 3027 N N . ILE A 1 391 ? 2.152 36.125 -0.934 1 98.75 391 ILE A N 1
ATOM 3028 C CA . ILE A 1 391 ? 1.264 36.688 0.08 1 98.75 391 ILE A CA 1
ATOM 3029 C C . ILE A 1 391 ? 0.752 38.031 -0.377 1 98.75 391 ILE A C 1
ATOM 3031 O O . ILE A 1 391 ? -0.416 38.375 -0.164 1 98.75 391 ILE A O 1
ATOM 3035 N N . SER A 1 392 ? 1.621 38.812 -0.975 1 98.56 392 SER A N 1
ATOM 3036 C CA . SER A 1 392 ? 1.223 40.125 -1.496 1 98.56 392 SER A CA 1
ATOM 3037 C C . SER A 1 392 ? 0.126 39.969 -2.547 1 98.56 392 SER A C 1
ATOM 3039 O O . SER A 1 392 ? -0.866 40.719 -2.516 1 98.56 392 SER A O 1
ATOM 3041 N N . ILE A 1 393 ? 0.31 39.094 -3.436 1 98.12 393 ILE A N 1
ATOM 3042 C CA . ILE A 1 393 ? -0.677 38.844 -4.484 1 98.12 393 ILE A CA 1
ATOM 3043 C C . ILE A 1 393 ? -2.002 38.406 -3.857 1 98.12 393 ILE A C 1
ATOM 3045 O O . ILE A 1 393 ? -3.061 38.938 -4.203 1 98.12 393 ILE A O 1
ATOM 3049 N N . LEU A 1 394 ? -1.965 37.5 -2.912 1 98.19 394 LEU A N 1
ATOM 3050 C CA . LEU A 1 394 ? -3.162 36.969 -2.252 1 98.19 394 LEU A CA 1
ATOM 3051 C C . LEU A 1 394 ? -3.883 38.094 -1.498 1 98.19 394 LEU A C 1
ATOM 3053 O O . LEU A 1 394 ? -5.113 38.188 -1.546 1 98.19 394 LEU A O 1
ATOM 3057 N N . SER A 1 395 ? -3.127 38.906 -0.84 1 98.12 395 SER A N 1
ATOM 3058 C CA . SER A 1 395 ? -3.682 40 -0.076 1 98.12 395 SER A CA 1
ATOM 3059 C C . SER A 1 395 ? -4.453 40.969 -0.978 1 98.12 395 SER A C 1
ATOM 3061 O O . SER A 1 395 ? -5.566 41.375 -0.645 1 98.12 395 SER A O 1
ATOM 3063 N N . LYS A 1 396 ? -3.855 41.312 -2.07 1 97.88 396 LYS A N 1
ATOM 3064 C CA . LYS A 1 396 ? -4.508 42.219 -3.01 1 97.88 396 LYS A CA 1
ATOM 3065 C C . LYS A 1 396 ? -5.824 41.656 -3.518 1 97.88 396 LYS A C 1
ATOM 3067 O O . LYS A 1 396 ? -6.832 42.344 -3.602 1 97.88 396 LYS A O 1
ATOM 3072 N N . LEU A 1 397 ? -5.793 40.406 -3.805 1 97.44 397 LEU A N 1
ATOM 3073 C CA . LEU A 1 397 ? -6.984 39.75 -4.312 1 97.44 397 LEU A CA 1
ATOM 3074 C C . LEU A 1 397 ? -8.094 39.75 -3.27 1 97.44 397 LEU A C 1
ATOM 3076 O O . LEU A 1 397 ? -9.258 40 -3.596 1 97.44 397 LEU A O 1
ATOM 3080 N N . VAL A 1 398 ? -7.781 39.406 -2.027 1 97.88 398 VAL A N 1
ATOM 3081 C CA . VAL A 1 398 ? -8.75 39.375 -0.94 1 97.88 398 VAL A CA 1
ATOM 3082 C C . VAL A 1 398 ? -9.344 40.75 -0.708 1 97.88 398 VAL A C 1
ATOM 3084 O O . VAL A 1 398 ? -10.562 40.906 -0.557 1 97.88 398 VAL A O 1
ATOM 3087 N N . LYS A 1 399 ? -8.531 41.75 -0.765 1 96.81 399 LYS A N 1
ATOM 3088 C CA . LYS A 1 399 ? -8.984 43.125 -0.531 1 96.81 399 LYS A CA 1
ATOM 3089 C C . LYS A 1 399 ? -9.891 43.594 -1.662 1 96.81 399 LYS A C 1
ATOM 3091 O O . LYS A 1 399 ? -10.852 44.344 -1.427 1 96.81 399 LYS A O 1
ATOM 3096 N N . GLU A 1 400 ? -9.594 43.094 -2.84 1 96.25 400 GLU A N 1
ATOM 3097 C CA . GLU A 1 400 ? -10.43 43.438 -3.984 1 96.25 400 GLU A CA 1
ATOM 3098 C C . GLU A 1 400 ? -11.844 42.875 -3.818 1 96.25 400 GLU A C 1
ATOM 3100 O O . GLU A 1 400 ? -12.82 43.531 -4.195 1 96.25 400 GLU A O 1
ATOM 3105 N N . VAL A 1 401 ? -11.914 41.688 -3.299 1 94.38 401 VAL A N 1
ATOM 3106 C CA . VAL A 1 401 ? -13.203 41.031 -3.164 1 94.38 401 VAL A CA 1
ATOM 3107 C C . VAL A 1 401 ? -13.969 41.594 -1.974 1 94.38 401 VAL A C 1
ATOM 3109 O O . VAL A 1 401 ? -15.203 41.656 -1.989 1 94.38 401 VAL A O 1
ATOM 3112 N N . LEU A 1 402 ? -13.297 42.031 -1.022 1 92.88 402 LEU A N 1
ATOM 3113 C CA . LEU A 1 402 ? -13.938 42.594 0.164 1 92.88 402 LEU A CA 1
ATOM 3114 C C . LEU A 1 402 ? -14.398 44.031 -0.095 1 92.88 402 LEU A C 1
ATOM 3116 O O . LEU A 1 402 ? -15.266 44.531 0.614 1 92.88 402 LEU A O 1
ATOM 3120 N N . SER A 1 403 ? -13.82 44.688 -1.043 1 88.12 403 SER A N 1
ATOM 3121 C CA . SER A 1 403 ? -14.234 46.031 -1.401 1 88.12 403 SER A CA 1
ATOM 3122 C C . SER A 1 403 ? -15.453 46.031 -2.314 1 88.12 403 SER A C 1
ATOM 3124 O O . SER A 1 403 ? -16.328 46.906 -2.213 1 88.12 403 SER A O 1
ATOM 3126 N N . MET B 1 1 ? -10.242 -1.695 30.906 1 80.62 1 MET B N 1
ATOM 3127 C CA . MET B 1 1 ? -9.547 -2.436 29.859 1 80.62 1 MET B CA 1
ATOM 3128 C C . MET B 1 1 ? -10.203 -2.211 28.5 1 80.62 1 MET B C 1
ATOM 3130 O O . MET B 1 1 ? -11.422 -2.059 28.422 1 80.62 1 MET B O 1
ATOM 3134 N N . VAL B 1 2 ? -9.406 -2.029 27.531 1 90.75 2 VAL B N 1
ATOM 3135 C CA . VAL B 1 2 ? -9.938 -1.77 26.203 1 90.75 2 VAL B CA 1
ATOM 3136 C C . VAL B 1 2 ? -10.656 -3.01 25.672 1 90.75 2 VAL B C 1
ATOM 3138 O O . VAL B 1 2 ? -10.141 -4.125 25.766 1 90.75 2 VAL B O 1
ATOM 3141 N N . ASP B 1 3 ? -11.836 -2.91 25.25 1 93.12 3 ASP B N 1
ATOM 3142 C CA . ASP B 1 3 ? -12.555 -3.982 24.578 1 93.12 3 ASP B CA 1
ATOM 3143 C C . ASP B 1 3 ? -12.266 -3.971 23.078 1 93.12 3 ASP B C 1
ATOM 3145 O O . ASP B 1 3 ? -13.094 -3.527 22.281 1 93.12 3 ASP B O 1
ATOM 3149 N N . TYR B 1 4 ? -11.188 -4.574 22.672 1 92.25 4 TYR B N 1
ATOM 3150 C CA . TYR B 1 4 ? -10.734 -4.516 21.297 1 92.25 4 TYR B CA 1
ATOM 3151 C C . TYR B 1 4 ? -11.727 -5.191 20.359 1 92.25 4 TYR B C 1
ATOM 3153 O O . TYR B 1 4 ? -11.906 -4.762 19.219 1 92.25 4 TYR B O 1
ATOM 3161 N N . ASP B 1 5 ? -12.352 -6.199 20.766 1 89.31 5 ASP B N 1
ATOM 3162 C CA . ASP B 1 5 ? -13.273 -6.945 19.922 1 89.31 5 ASP B CA 1
ATOM 3163 C C . ASP B 1 5 ? -14.391 -6.043 19.391 1 89.31 5 ASP B C 1
ATOM 3165 O O . ASP B 1 5 ? -14.789 -6.16 18.234 1 89.31 5 ASP B O 1
ATOM 3169 N N . ARG B 1 6 ? -14.828 -5.191 20.266 1 91.5 6 ARG B N 1
ATOM 3170 C CA . ARG B 1 6 ? -15.883 -4.266 19.859 1 91.5 6 ARG B CA 1
ATOM 3171 C C . ARG B 1 6 ? -15.367 -3.25 18.844 1 91.5 6 ARG B C 1
ATOM 3173 O O . ARG B 1 6 ? -16.125 -2.738 18.031 1 91.5 6 ARG B O 1
ATOM 3180 N N . LEU B 1 7 ? -14.109 -3.07 18.859 1 93.19 7 LEU B N 1
ATOM 3181 C CA . LEU B 1 7 ? -13.516 -1.971 18.109 1 93.19 7 LEU B CA 1
ATOM 3182 C C . LEU B 1 7 ? -13.078 -2.436 16.719 1 93.19 7 LEU B C 1
ATOM 3184 O O . LEU B 1 7 ? -12.797 -1.613 15.852 1 93.19 7 LEU B O 1
ATOM 3188 N N . PHE B 1 8 ? -13.117 -3.715 16.438 1 93.31 8 PHE B N 1
ATOM 3189 C CA . PHE B 1 8 ? -12.648 -4.223 15.141 1 93.31 8 PHE B CA 1
ATOM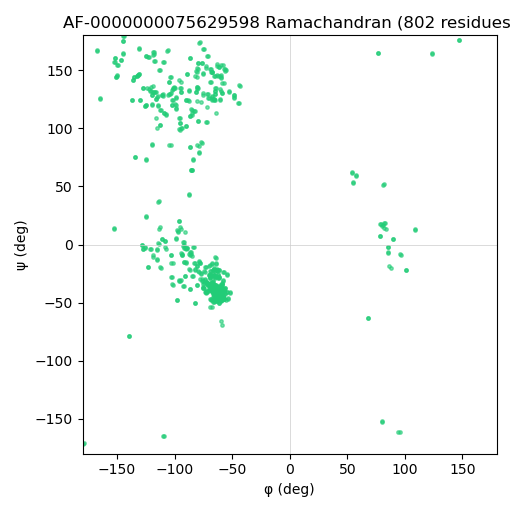 3190 C C . PHE B 1 8 ? -13.781 -4.227 14.125 1 93.31 8 PHE B C 1
ATOM 3192 O O . PHE B 1 8 ? -14.945 -4.422 14.477 1 93.31 8 PHE B O 1
ATOM 3199 N N . SER B 1 9 ? -13.43 -3.986 12.906 1 94.81 9 SER B N 1
ATOM 3200 C CA . SER B 1 9 ? -14.391 -3.895 11.812 1 94.81 9 SER B CA 1
ATOM 3201 C C . SER B 1 9 ? -14.82 -5.277 11.336 1 94.81 9 SER B C 1
ATOM 3203 O O . SER B 1 9 ? -14.266 -6.289 11.766 1 94.81 9 SER B O 1
ATOM 3205 N N . GLU B 1 10 ? -15.812 -5.273 10.43 1 91.94 10 GLU B N 1
ATOM 3206 C CA . GLU B 1 10 ? -16.328 -6.512 9.844 1 91.94 10 GLU B CA 1
ATOM 3207 C C . GLU B 1 10 ? -15.266 -7.223 9.016 1 91.94 10 GLU B C 1
ATOM 3209 O O . GLU B 1 10 ? -15.18 -8.453 9.023 1 91.94 10 GLU B O 1
ATOM 3214 N N . ILE B 1 11 ? -14.477 -6.438 8.305 1 92.25 11 ILE B N 1
ATOM 3215 C CA . ILE B 1 11 ? -13.438 -7.043 7.48 1 92.25 11 ILE B CA 1
ATOM 3216 C C . ILE B 1 11 ? -12.453 -7.801 8.367 1 92.25 11 ILE B C 1
ATOM 3218 O O . ILE B 1 11 ? -12.031 -8.906 8.023 1 92.25 11 ILE B O 1
ATOM 3222 N N . THR B 1 12 ? -12.094 -7.227 9.484 1 90.12 12 THR B N 1
ATOM 3223 C CA . THR B 1 12 ? -11.172 -7.848 10.43 1 90.12 12 THR B CA 1
ATOM 3224 C C . THR B 1 12 ? -11.781 -9.109 11.031 1 90.12 12 THR B C 1
ATOM 3226 O O . THR B 1 12 ? -11.07 -10.086 11.297 1 90.12 12 THR B O 1
ATOM 3229 N N . ARG B 1 13 ? -12.992 -9.094 11.219 1 86.81 13 ARG B N 1
ATOM 3230 C CA . ARG B 1 13 ? -13.672 -10.25 11.781 1 86.81 13 ARG B CA 1
ATOM 3231 C C . ARG B 1 13 ? -13.742 -11.391 10.766 1 86.81 13 ARG B C 1
ATOM 3233 O O . ARG B 1 13 ? -13.68 -12.562 11.141 1 86.81 13 ARG B O 1
ATOM 3240 N N . ARG B 1 14 ? -13.875 -11.023 9.531 1 84.25 14 ARG B N 1
ATOM 3241 C CA . ARG B 1 14 ? -13.953 -12.016 8.469 1 84.25 14 ARG B CA 1
ATOM 3242 C C . ARG B 1 14 ? -12.586 -12.633 8.188 1 84.25 14 ARG B C 1
ATOM 3244 O O . ARG B 1 14 ? -12.477 -13.836 7.945 1 84.25 14 ARG B O 1
ATOM 3251 N N . PHE B 1 15 ? -11.688 -11.695 8.305 1 80.75 15 PHE B N 1
ATOM 3252 C CA . PHE B 1 15 ? -10.391 -12.141 7.809 1 80.75 15 PHE B CA 1
ATOM 3253 C C . PHE B 1 15 ? -9.523 -12.664 8.953 1 80.75 15 PHE B C 1
ATOM 3255 O O . PHE B 1 15 ? -9.156 -11.914 9.852 1 80.75 15 PHE B O 1
ATOM 3262 N N . ARG B 1 16 ? -9.5 -13.898 9.102 1 70.44 16 ARG B N 1
ATOM 3263 C CA . ARG B 1 16 ? -8.617 -14.578 10.047 1 70.44 16 ARG B CA 1
ATOM 3264 C C . ARG B 1 16 ? -7.336 -15.039 9.359 1 70.44 16 ARG B C 1
ATOM 3266 O O . ARG B 1 16 ? -7.328 -15.297 8.156 1 70.44 16 ARG B O 1
ATOM 3273 N N . ALA B 1 17 ? -6.305 -14.852 10.117 1 62 17 ALA B N 1
ATOM 3274 C CA . ALA B 1 17 ? -4.996 -15.219 9.586 1 62 17 ALA B CA 1
ATOM 3275 C C . ALA B 1 17 ? -5.055 -16.562 8.859 1 62 17 ALA B C 1
ATOM 3277 O O . ALA B 1 17 ? -5.809 -17.453 9.25 1 62 17 ALA B O 1
ATOM 3278 N N . SER B 1 18 ? -4.375 -16.578 7.66 1 62.28 18 SER B N 1
ATOM 3279 C CA . SER B 1 18 ? -4.312 -17.812 6.891 1 62.28 18 SER B CA 1
ATOM 3280 C C . SER B 1 18 ? -3.547 -18.891 7.648 1 62.28 18 SER B C 1
ATOM 3282 O O . SER B 1 18 ? -2.592 -18.609 8.367 1 62.28 18 SER B O 1
ATOM 3284 N N . ASP B 1 19 ? -4.051 -20.047 7.668 1 61.25 19 ASP B N 1
ATOM 3285 C CA . ASP B 1 19 ? -3.432 -21.25 8.227 1 61.25 19 ASP B CA 1
ATOM 3286 C C . ASP B 1 19 ? -2.051 -21.484 7.613 1 61.25 19 ASP B C 1
ATOM 3288 O O . ASP B 1 19 ? -1.131 -21.938 8.305 1 61.25 19 ASP B O 1
ATOM 3292 N N . VAL B 1 20 ? -1.882 -20.984 6.461 1 58.38 20 VAL B N 1
ATOM 3293 C CA . VAL B 1 20 ? -0.629 -21.266 5.766 1 58.38 20 VAL B CA 1
ATOM 3294 C C . VAL B 1 20 ? 0.503 -20.469 6.402 1 58.38 20 VAL B C 1
ATOM 3296 O O . VAL B 1 20 ? 1.609 -20.969 6.586 1 58.38 20 VAL B O 1
ATOM 3299 N N . ARG B 1 21 ? 0.206 -19.297 6.723 1 61.12 21 ARG B N 1
ATOM 3300 C CA . ARG B 1 21 ? 1.228 -18.484 7.367 1 61.12 21 ARG B CA 1
ATOM 3301 C C . ARG B 1 21 ? 1.677 -19.109 8.688 1 61.12 21 ARG B C 1
ATOM 3303 O O . ARG B 1 21 ? 2.865 -19.094 9.008 1 61.12 21 ARG B O 1
ATOM 3310 N N . GLU B 1 22 ? 0.672 -19.656 9.203 1 64.62 22 GLU B N 1
ATOM 3311 C CA . GLU B 1 22 ? 0.986 -20.344 10.461 1 64.62 22 GLU B CA 1
ATOM 3312 C C . GLU B 1 22 ? 1.876 -21.562 10.219 1 64.62 22 GLU B C 1
ATOM 3314 O O . GLU B 1 22 ? 2.771 -21.844 11.016 1 64.62 22 GLU B O 1
ATOM 3319 N N . LEU B 1 23 ? 1.63 -22.047 9.164 1 63.69 23 LEU B N 1
ATOM 3320 C CA . LEU B 1 23 ? 2.404 -23.25 8.844 1 63.69 23 LEU B CA 1
ATOM 3321 C C . LEU B 1 23 ? 3.834 -22.875 8.453 1 63.69 23 LEU B C 1
ATOM 3323 O O . LEU B 1 23 ? 4.781 -23.562 8.852 1 63.69 23 LEU B O 1
ATOM 3327 N N . LEU B 1 24 ? 3.906 -21.75 7.828 1 64.81 24 LEU B N 1
ATOM 3328 C CA . LEU B 1 24 ? 5.23 -21.328 7.391 1 64.81 24 LEU B CA 1
ATOM 3329 C C . LEU B 1 24 ? 6.07 -20.859 8.57 1 64.81 24 LEU B C 1
ATOM 3331 O O . LEU B 1 24 ? 7.301 -20.953 8.547 1 64.81 24 LEU B O 1
ATOM 3335 N N . LYS B 1 25 ? 5.383 -20.484 9.547 1 65.81 25 LYS B N 1
ATOM 3336 C CA . LYS B 1 25 ? 6.082 -20.125 10.773 1 65.81 25 LYS B CA 1
ATOM 3337 C C . LYS B 1 25 ? 6.82 -21.328 11.367 1 65.81 25 LYS B C 1
ATOM 3339 O O . LYS B 1 25 ? 7.844 -21.156 12.031 1 65.81 25 LYS B O 1
ATOM 3344 N N . LEU B 1 26 ? 6.336 -22.406 10.969 1 64.5 26 LEU B N 1
ATOM 3345 C CA . LEU B 1 26 ? 6.938 -23.641 11.484 1 64.5 26 LEU B CA 1
ATOM 3346 C C . LEU B 1 26 ? 8.336 -23.844 10.914 1 64.5 26 LEU B C 1
ATOM 3348 O O . LEU B 1 26 ? 9.133 -24.594 11.469 1 64.5 26 LEU B O 1
ATOM 3352 N N . THR B 1 27 ? 8.562 -23.156 9.867 1 69.5 27 THR B N 1
ATOM 3353 C CA . THR B 1 27 ? 9.844 -23.359 9.195 1 69.5 27 THR B CA 1
ATOM 3354 C C . THR B 1 27 ? 10.875 -22.344 9.68 1 69.5 27 THR B C 1
ATOM 3356 O O . THR B 1 27 ? 12.062 -22.469 9.391 1 69.5 27 THR B O 1
ATOM 3359 N N . GLU B 1 28 ? 10.375 -21.422 10.422 1 62.69 28 GLU B N 1
ATOM 3360 C CA . GLU B 1 28 ? 11.258 -20.344 10.836 1 62.69 28 GLU B CA 1
ATOM 3361 C C . GLU B 1 28 ? 12.352 -20.859 11.766 1 62.69 28 GLU B C 1
ATOM 3363 O O . GLU B 1 28 ? 12.07 -21.531 12.758 1 62.69 28 GLU B O 1
ATOM 3368 N N . GLY B 1 29 ? 13.617 -20.609 11.43 1 64.12 29 GLY B N 1
ATOM 3369 C CA . GLY B 1 29 ? 14.75 -20.969 12.273 1 64.12 29 GLY B CA 1
ATOM 3370 C C . GLY B 1 29 ? 15.219 -22.391 12.062 1 64.12 29 GLY B C 1
ATOM 3371 O O . GLY B 1 29 ? 16.203 -22.812 12.664 1 64.12 29 GLY B O 1
ATOM 3372 N N . LYS B 1 30 ? 14.523 -23.156 11.18 1 74.31 30 LYS B N 1
ATOM 3373 C CA . LYS B 1 30 ? 14.891 -24.547 10.969 1 74.31 30 LYS B CA 1
ATOM 3374 C C . LYS B 1 30 ? 15.641 -24.719 9.648 1 74.31 30 LYS B C 1
ATOM 3376 O O . LYS B 1 30 ? 15.477 -23.922 8.727 1 74.31 30 LYS B O 1
ATOM 3381 N N . ARG B 1 31 ? 16.578 -25.641 9.742 1 84.19 31 ARG B N 1
ATOM 3382 C CA . ARG B 1 31 ? 17.234 -26.031 8.5 1 84.19 31 ARG B CA 1
ATOM 3383 C C . ARG B 1 31 ? 16.344 -26.953 7.672 1 84.19 31 ARG B C 1
ATOM 3385 O O . ARG B 1 31 ? 16.328 -28.172 7.887 1 84.19 31 ARG B O 1
ATOM 3392 N N . VAL B 1 32 ? 15.547 -26.422 6.887 1 93.25 32 VAL B N 1
ATOM 3393 C CA . VAL B 1 32 ? 14.555 -27.156 6.102 1 93.25 32 VAL B CA 1
ATOM 3394 C C . VAL B 1 32 ? 14.688 -26.781 4.629 1 93.25 32 VAL B C 1
ATOM 3396 O O . VAL B 1 32 ? 14.93 -25.625 4.293 1 93.25 32 VAL B O 1
ATOM 3399 N N . ILE B 1 33 ? 14.656 -27.812 3.766 1 96.25 33 ILE B N 1
ATOM 3400 C CA . ILE B 1 33 ? 14.477 -27.562 2.34 1 96.25 33 ILE B CA 1
ATOM 3401 C C . ILE B 1 33 ? 13.031 -27.141 2.068 1 96.25 33 ILE B C 1
ATOM 3403 O O . ILE B 1 33 ? 12.125 -27.969 2.094 1 96.25 33 ILE B O 1
ATOM 3407 N N . SER B 1 34 ? 12.859 -25.875 1.822 1 95.06 34 SER B N 1
ATOM 3408 C CA . SER B 1 34 ? 11.5 -25.375 1.708 1 95.06 34 SER B CA 1
ATOM 3409 C C . SER B 1 34 ? 11.07 -25.25 0.249 1 95.06 34 SER B C 1
ATOM 3411 O O . SER B 1 34 ? 11.648 -24.453 -0.503 1 95.06 34 SER B O 1
ATOM 3413 N N . PHE B 1 35 ? 10.055 -26.016 -0.112 1 96.69 35 PHE B N 1
ATOM 3414 C CA . PHE B 1 35 ? 9.383 -25.859 -1.398 1 96.69 35 PHE B CA 1
ATOM 3415 C C . PHE B 1 35 ? 8.156 -24.969 -1.263 1 96.69 35 PHE B C 1
ATOM 3417 O O . PHE B 1 35 ? 7.312 -24.922 -2.162 1 96.69 35 PHE B O 1
ATOM 3424 N N . ALA B 1 36 ? 8.008 -24.25 -0.135 1 92.69 36 ALA B N 1
ATOM 3425 C CA . ALA B 1 36 ? 6.77 -23.531 0.172 1 92.69 36 ALA B CA 1
ATOM 3426 C C . ALA B 1 36 ? 6.766 -22.141 -0.457 1 92.69 36 ALA B C 1
ATOM 3428 O O . ALA B 1 36 ? 5.742 -21.688 -0.975 1 92.69 36 ALA B O 1
ATOM 3429 N N . GLY B 1 37 ? 7.863 -21.469 -0.481 1 87.75 37 GLY B N 1
ATOM 3430 C CA . GLY B 1 37 ? 7.891 -20.062 -0.888 1 87.75 37 GLY B CA 1
ATOM 3431 C C . GLY B 1 37 ? 8.055 -19.891 -2.385 1 87.75 37 GLY B C 1
ATOM 3432 O O . GLY B 1 37 ? 8.844 -20.578 -3.02 1 87.75 37 GLY B O 1
ATOM 3433 N N . GLY B 1 38 ? 7.254 -19.047 -2.996 1 90.62 38 GLY B N 1
ATOM 3434 C CA . GLY B 1 38 ? 7.438 -18.594 -4.367 1 90.62 38 GLY B CA 1
ATOM 3435 C C . GLY B 1 38 ? 8.375 -17.406 -4.488 1 90.62 38 GLY B C 1
ATOM 3436 O O . GLY B 1 38 ? 7.98 -16.359 -4.992 1 90.62 38 GLY B O 1
ATOM 3437 N N . LEU B 1 39 ? 9.656 -17.641 -4.125 1 94.44 39 LEU B N 1
ATOM 3438 C CA . LEU B 1 39 ? 10.633 -16.562 -4.062 1 94.44 39 LEU B CA 1
ATOM 3439 C C . LEU B 1 39 ? 11.586 -16.625 -5.25 1 94.44 39 LEU B C 1
ATOM 3441 O O . LEU B 1 39 ? 12.031 -17.703 -5.641 1 94.44 39 LEU B O 1
ATOM 3445 N N . PRO B 1 40 ? 11.906 -15.477 -5.797 1 97 40 PRO B N 1
ATOM 3446 C CA . PRO B 1 40 ? 12.977 -15.477 -6.793 1 97 40 PRO B CA 1
ATOM 3447 C C . PRO B 1 40 ? 14.32 -15.922 -6.223 1 97 40 PRO B C 1
ATOM 3449 O O . PRO B 1 40 ? 14.609 -15.672 -5.051 1 97 40 PRO B O 1
ATOM 3452 N N . ASP B 1 41 ? 15.086 -16.609 -7.031 1 96.81 41 ASP B N 1
ATOM 3453 C CA . ASP B 1 41 ? 16.469 -16.922 -6.707 1 96.81 41 ASP B CA 1
ATOM 3454 C C . ASP B 1 41 ? 17.328 -15.664 -6.625 1 96.81 41 ASP B C 1
ATOM 3456 O O . ASP B 1 41 ? 17.375 -14.883 -7.578 1 96.81 41 ASP B O 1
ATOM 3460 N N . PRO B 1 42 ? 17.984 -15.484 -5.508 1 95.12 42 PRO B N 1
ATOM 3461 C CA . PRO B 1 42 ? 18.797 -14.273 -5.391 1 95.12 42 PRO B CA 1
ATOM 3462 C C . PRO B 1 42 ? 19.844 -14.164 -6.488 1 95.12 42 PRO B C 1
ATOM 3464 O O . PRO B 1 42 ? 20.281 -13.055 -6.828 1 95.12 42 PRO B O 1
ATOM 3467 N N . ARG B 1 43 ? 20.328 -15.297 -7.176 1 95.44 43 ARG B N 1
ATOM 3468 C CA . ARG B 1 43 ? 21.328 -15.312 -8.227 1 95.44 43 ARG B CA 1
ATOM 3469 C C . ARG B 1 43 ? 20.844 -14.555 -9.461 1 95.44 43 ARG B C 1
ATOM 3471 O O . ARG B 1 43 ? 21.656 -14.188 -10.32 1 95.44 43 ARG B O 1
ATOM 3478 N N . VAL B 1 44 ? 19.5 -14.297 -9.531 1 96.94 44 VAL B N 1
ATOM 3479 C CA . VAL B 1 44 ? 18.984 -13.625 -10.711 1 96.94 44 VAL B CA 1
ATOM 3480 C C . VAL B 1 44 ? 19 -12.109 -10.5 1 96.94 44 VAL B C 1
ATOM 3482 O O . VAL B 1 44 ? 18.828 -11.344 -11.445 1 96.94 44 VAL B O 1
ATOM 3485 N N . PHE B 1 45 ? 19.156 -11.633 -9.242 1 97.56 45 PHE B N 1
ATOM 3486 C CA . PHE B 1 45 ? 19.125 -10.203 -8.961 1 97.56 45 PHE B CA 1
ATOM 3487 C C . PHE B 1 45 ? 20.297 -9.492 -9.617 1 97.56 45 PHE B C 1
ATOM 3489 O O . PHE B 1 45 ? 21.438 -9.922 -9.484 1 97.56 45 PHE B O 1
ATOM 3496 N N . PRO B 1 46 ? 20.047 -8.453 -10.273 1 97.94 46 PRO B N 1
ATOM 3497 C CA . PRO B 1 46 ? 21.141 -7.664 -10.844 1 97.94 46 PRO B CA 1
ATOM 3498 C C . PRO B 1 46 ? 21.734 -6.664 -9.852 1 97.94 46 PRO B C 1
ATOM 3500 O O . PRO B 1 46 ? 21.719 -5.457 -10.102 1 97.94 46 PRO B O 1
ATOM 3503 N N . ALA B 1 47 ? 22.312 -7.18 -8.812 1 97.56 47 ALA B N 1
ATOM 3504 C CA . ALA B 1 47 ? 22.703 -6.371 -7.664 1 97.56 47 ALA B CA 1
ATOM 3505 C C . ALA B 1 47 ? 23.719 -5.305 -8.07 1 97.56 47 ALA B C 1
ATOM 3507 O O . ALA B 1 47 ? 23.578 -4.137 -7.699 1 97.56 47 ALA B O 1
ATOM 3508 N N . GLU B 1 48 ? 24.734 -5.664 -8.844 1 97.44 48 GLU B N 1
ATOM 3509 C CA . GLU B 1 48 ? 25.766 -4.707 -9.234 1 97.44 48 GLU B CA 1
ATOM 3510 C C . GLU B 1 48 ? 25.188 -3.588 -10.094 1 97.44 48 GLU B C 1
ATOM 3512 O O . GLU B 1 48 ? 25.453 -2.41 -9.852 1 97.44 48 GLU B O 1
ATOM 3517 N N . GLU B 1 49 ? 24.406 -3.979 -11.086 1 98.44 49 GLU B N 1
ATOM 3518 C CA . GLU B 1 49 ? 23.781 -2.988 -11.961 1 98.44 49 GLU B CA 1
ATOM 3519 C C . GLU B 1 49 ? 22.828 -2.08 -11.195 1 98.44 49 GLU B C 1
ATOM 3521 O O . GLU B 1 49 ? 22.828 -0.864 -11.391 1 98.44 49 GLU B O 1
ATOM 3526 N N . LEU B 1 50 ? 22.047 -2.629 -10.273 1 98.69 50 LEU B N 1
ATOM 3527 C CA . LEU B 1 50 ? 21.078 -1.85 -9.523 1 98.69 50 LEU B CA 1
ATOM 3528 C C . LEU B 1 50 ? 21.766 -0.944 -8.508 1 98.69 50 LEU B C 1
ATOM 3530 O O . LEU B 1 50 ? 21.266 0.143 -8.203 1 98.69 50 LEU B O 1
ATOM 3534 N N . ALA B 1 51 ? 22.922 -1.429 -7.969 1 98.69 51 ALA B N 1
ATOM 3535 C CA . ALA B 1 51 ? 23.688 -0.562 -7.082 1 98.69 51 ALA B CA 1
ATOM 3536 C C . ALA B 1 51 ? 24.109 0.718 -7.797 1 98.69 51 ALA B C 1
ATOM 3538 O O . ALA B 1 51 ? 23.953 1.817 -7.262 1 98.69 51 ALA B O 1
ATOM 3539 N N . ASP B 1 52 ? 24.609 0.567 -8.977 1 98.5 52 ASP B N 1
ATOM 3540 C CA . ASP B 1 52 ? 25.016 1.714 -9.773 1 98.5 52 ASP B CA 1
ATOM 3541 C C . ASP B 1 52 ? 23.828 2.596 -10.141 1 98.5 52 ASP B C 1
ATOM 3543 O O . ASP B 1 52 ? 23.906 3.824 -10.062 1 98.5 52 ASP B O 1
ATOM 3547 N N . ILE B 1 53 ? 22.797 2.01 -10.523 1 98.75 53 ILE B N 1
ATOM 3548 C CA . ILE B 1 53 ? 21.594 2.736 -10.922 1 98.75 53 ILE B CA 1
ATOM 3549 C C . ILE B 1 53 ? 21.047 3.518 -9.734 1 98.75 53 ILE B C 1
ATOM 3551 O O . ILE B 1 53 ? 20.688 4.688 -9.867 1 98.75 53 ILE B O 1
ATOM 3555 N N . ALA B 1 54 ? 20.969 2.832 -8.57 1 98.69 54 ALA B N 1
ATOM 3556 C CA . ALA B 1 54 ? 20.438 3.494 -7.383 1 98.69 54 ALA B CA 1
ATOM 3557 C C . ALA B 1 54 ? 21.25 4.738 -7.039 1 98.69 54 ALA B C 1
ATOM 3559 O O . ALA B 1 54 ? 20.688 5.797 -6.758 1 98.69 54 ALA B O 1
ATOM 3560 N N . ARG B 1 55 ? 22.547 4.574 -7.062 1 98.56 55 ARG B N 1
ATOM 3561 C CA . ARG B 1 55 ? 23.422 5.715 -6.793 1 98.56 55 ARG B CA 1
ATOM 3562 C C . ARG B 1 55 ? 23.188 6.832 -7.797 1 98.56 55 ARG B C 1
ATOM 3564 O O . ARG B 1 55 ? 23.031 7.996 -7.418 1 98.56 55 ARG B O 1
ATOM 3571 N N . ASN B 1 56 ? 23.125 6.527 -9.055 1 98.25 56 ASN B N 1
ATOM 3572 C CA . ASN B 1 56 ? 22.984 7.516 -10.117 1 98.25 56 ASN B CA 1
ATOM 3573 C C . ASN B 1 56 ? 21.641 8.219 -10.055 1 98.25 56 ASN B C 1
ATOM 3575 O O . ASN B 1 56 ? 21.547 9.43 -10.258 1 98.25 56 ASN B O 1
ATOM 3579 N N . VAL B 1 57 ? 20.594 7.457 -9.82 1 98.5 57 VAL B N 1
ATOM 3580 C CA . VAL B 1 57 ? 19.234 8.016 -9.742 1 98.5 57 VAL B CA 1
ATOM 3581 C C . VAL B 1 57 ? 19.172 9.047 -8.625 1 98.5 57 VAL B C 1
ATOM 3583 O O . VAL B 1 57 ? 18.656 10.148 -8.82 1 98.5 57 VAL B O 1
ATOM 3586 N N . VAL B 1 58 ? 19.719 8.703 -7.461 1 98.31 58 VAL B N 1
ATOM 3587 C CA . VAL B 1 58 ? 19.641 9.617 -6.324 1 98.31 58 VAL B CA 1
ATOM 3588 C C . VAL B 1 58 ? 20.547 10.82 -6.559 1 98.31 58 VAL B C 1
ATOM 3590 O O . VAL B 1 58 ? 20.156 11.961 -6.285 1 98.31 58 VAL B O 1
ATOM 3593 N N . SER B 1 59 ? 21.719 10.586 -7.109 1 97.31 59 SER B N 1
ATOM 3594 C CA . SER B 1 59 ? 22.688 11.656 -7.305 1 97.31 59 SER B CA 1
ATOM 3595 C C . SER B 1 59 ? 22.219 12.641 -8.375 1 97.31 59 SER B C 1
ATOM 3597 O O . SER B 1 59 ? 22.406 13.852 -8.242 1 97.31 59 SER B O 1
ATOM 3599 N N . GLU B 1 60 ? 21.625 12.125 -9.422 1 97.25 60 GLU B N 1
ATOM 3600 C CA . GLU B 1 60 ? 21.297 12.961 -10.578 1 97.25 60 GLU B CA 1
ATOM 3601 C C . GLU B 1 60 ? 19.875 13.484 -10.5 1 97.25 60 GLU B C 1
ATOM 3603 O O . GLU B 1 60 ? 19.578 14.562 -11.008 1 97.25 60 GLU B O 1
ATOM 3608 N N . LEU B 1 61 ? 19.031 12.711 -9.891 1 96.5 61 LEU B N 1
ATOM 3609 C CA . LEU B 1 61 ? 17.609 13.047 -9.891 1 96.5 61 LEU B CA 1
ATOM 3610 C C . LEU B 1 61 ? 17.062 13.117 -8.469 1 96.5 61 LEU B C 1
ATOM 3612 O O . LEU B 1 61 ? 15.875 12.898 -8.242 1 96.5 61 LEU B O 1
ATOM 3616 N N . GLY B 1 62 ? 17.891 13.367 -7.543 1 95.12 62 GLY B N 1
ATOM 3617 C CA . GLY B 1 62 ? 17.516 13.344 -6.137 1 95.12 62 GLY B CA 1
ATOM 3618 C C . GLY B 1 62 ? 16.297 14.188 -5.824 1 95.12 62 GLY B C 1
ATOM 3619 O O . GLY B 1 62 ? 15.422 13.758 -5.07 1 95.12 62 GLY B O 1
ATOM 3620 N N . ASP B 1 63 ? 16.141 15.398 -6.387 1 94.25 63 ASP B N 1
ATOM 3621 C CA . ASP B 1 63 ? 15.023 16.312 -6.145 1 94.25 63 ASP B CA 1
ATOM 3622 C C . ASP B 1 63 ? 13.695 15.68 -6.566 1 94.25 63 ASP B C 1
ATOM 3624 O O . ASP B 1 63 ? 12.656 15.969 -5.977 1 94.25 63 ASP B O 1
ATOM 3628 N N . LYS B 1 64 ? 13.805 14.758 -7.566 1 96.38 64 LYS B N 1
ATOM 3629 C CA . LYS B 1 64 ? 12.609 14.102 -8.078 1 96.38 64 LYS B CA 1
ATOM 3630 C C . LYS B 1 64 ? 12.414 12.734 -7.434 1 96.38 64 LYS B C 1
ATOM 3632 O O . LYS B 1 64 ? 11.352 12.453 -6.875 1 96.38 64 LYS B O 1
ATOM 3637 N N . ALA B 1 65 ? 13.461 11.969 -7.391 1 98.25 65 ALA B N 1
ATOM 3638 C CA . ALA B 1 65 ? 13.383 10.57 -6.961 1 98.25 65 ALA B CA 1
ATOM 3639 C C . ALA B 1 65 ? 13.094 10.477 -5.465 1 98.25 65 ALA B C 1
ATOM 3641 O O . ALA B 1 65 ? 12.539 9.477 -5 1 98.25 65 ALA B O 1
ATOM 3642 N N . LEU B 1 66 ? 13.484 11.516 -4.711 1 98.56 66 LEU B N 1
ATOM 3643 C CA . LEU B 1 66 ? 13.297 11.5 -3.266 1 98.56 66 LEU B CA 1
ATOM 3644 C C . LEU B 1 66 ? 12.047 12.281 -2.871 1 98.56 66 LEU B C 1
ATOM 3646 O O . LEU B 1 66 ? 11.734 12.414 -1.684 1 98.56 66 LEU B O 1
ATOM 3650 N N . GLN B 1 67 ? 11.242 12.781 -3.799 1 97.44 67 GLN B N 1
ATOM 3651 C CA . GLN B 1 67 ? 10.031 13.555 -3.57 1 97.44 67 GLN B CA 1
ATOM 3652 C C . GLN B 1 67 ? 8.781 12.727 -3.842 1 97.44 67 GLN B C 1
ATOM 3654 O O . GLN B 1 67 ? 8.867 11.641 -4.422 1 97.44 67 GLN B O 1
ATOM 3659 N N . TYR B 1 68 ? 7.602 13.227 -3.426 1 95.69 68 TYR B N 1
ATOM 3660 C CA . TYR B 1 68 ? 6.309 12.641 -3.77 1 95.69 68 TYR B CA 1
ATOM 3661 C C . TYR B 1 68 ? 6.145 12.539 -5.281 1 95.69 68 TYR B C 1
ATOM 3663 O O . TYR B 1 68 ? 6.676 13.359 -6.027 1 95.69 68 TYR B O 1
ATOM 3671 N N . SER B 1 69 ? 5.434 11.562 -5.68 1 94.94 69 SER B N 1
ATOM 3672 C CA . SER B 1 69 ? 5.066 11.398 -7.082 1 94.94 69 SER B CA 1
ATOM 3673 C C . SER B 1 69 ? 3.555 11.453 -7.27 1 94.94 69 SER B C 1
ATOM 3675 O O . SER B 1 69 ? 2.801 11.398 -6.297 1 94.94 69 SER B O 1
ATOM 3677 N N . PRO B 1 70 ? 3.137 11.656 -8.547 1 93.81 70 PRO B N 1
ATOM 3678 C CA . PRO B 1 70 ? 1.71 11.445 -8.797 1 93.81 70 PRO B CA 1
ATOM 3679 C C . PRO B 1 70 ? 1.256 10.023 -8.461 1 93.81 70 PRO B C 1
ATOM 3681 O O . PRO B 1 70 ? 2.047 9.086 -8.547 1 93.81 70 PRO B O 1
ATOM 3684 N N . THR B 1 71 ? 0 9.875 -8.156 1 95.62 71 THR B N 1
ATOM 3685 C CA . THR B 1 71 ? -0.571 8.594 -7.742 1 95.62 71 THR B CA 1
ATOM 3686 C C . THR B 1 71 ? -0.405 7.551 -8.844 1 95.62 71 THR B C 1
ATOM 3688 O O . THR B 1 71 ? -0.048 6.402 -8.562 1 95.62 71 THR B O 1
ATOM 3691 N N . PRO B 1 72 ? -0.603 7.906 -10.148 1 95.81 72 PRO B N 1
ATOM 3692 C CA . PRO B 1 72 ? -0.496 6.887 -11.195 1 95.81 72 PRO B CA 1
ATOM 3693 C C . PRO B 1 72 ? 0.926 6.352 -11.352 1 95.81 72 PRO B C 1
ATOM 3695 O O . PRO B 1 72 ? 1.126 5.281 -11.938 1 95.81 72 PRO B O 1
ATOM 3698 N N . GLY B 1 73 ? 1.908 7.113 -10.906 1 96.75 73 GLY B N 1
ATOM 3699 C CA . GLY B 1 73 ? 3.314 6.777 -11.062 1 96.75 73 GLY B CA 1
ATOM 3700 C C . GLY B 1 73 ? 4.113 7.855 -11.766 1 96.75 73 GLY B C 1
ATOM 3701 O O . GLY B 1 73 ? 3.543 8.773 -12.359 1 96.75 73 GLY B O 1
ATOM 3702 N N . VAL B 1 74 ? 5.426 7.777 -11.664 1 97 74 VAL B N 1
ATOM 3703 C CA . VAL B 1 74 ? 6.293 8.75 -12.32 1 97 74 VAL B CA 1
ATOM 3704 C C . VAL B 1 74 ? 6.223 8.555 -13.836 1 97 74 VAL B C 1
ATOM 3706 O O . VAL B 1 74 ? 6.145 7.426 -14.32 1 97 74 VAL B O 1
ATOM 3709 N N . SER B 1 75 ? 6.207 9.625 -14.578 1 95.25 75 SER B N 1
ATOM 3710 C CA . SER B 1 75 ? 5.941 9.617 -16.016 1 95.25 75 SER B CA 1
ATOM 3711 C C . SER B 1 75 ? 6.961 8.758 -16.75 1 95.25 75 SER B C 1
ATOM 3713 O O . SER B 1 75 ? 6.594 7.957 -17.609 1 95.25 75 SER B O 1
ATOM 3715 N N . ILE B 1 76 ? 8.195 8.906 -16.422 1 96.88 76 ILE B N 1
ATOM 3716 C CA . ILE B 1 76 ? 9.242 8.211 -17.156 1 96.88 76 ILE B CA 1
ATOM 3717 C C . ILE B 1 76 ? 9.117 6.703 -16.938 1 96.88 76 ILE B C 1
ATOM 3719 O O . ILE B 1 76 ? 9.352 5.91 -17.859 1 96.88 76 ILE B O 1
ATOM 3723 N N . PHE B 1 77 ? 8.773 6.293 -15.766 1 97.94 77 PHE B N 1
ATOM 3724 C CA . PHE B 1 77 ? 8.578 4.871 -15.508 1 97.94 77 PHE B CA 1
ATOM 3725 C C . PHE B 1 77 ? 7.352 4.352 -16.25 1 97.94 77 PHE B C 1
ATOM 3727 O O . PHE B 1 77 ? 7.398 3.281 -16.859 1 97.94 77 PHE B O 1
ATOM 3734 N N . ARG B 1 78 ? 6.266 5.055 -16.156 1 96.88 78 ARG B N 1
ATOM 3735 C CA . ARG B 1 78 ? 5.047 4.648 -16.844 1 96.88 78 ARG B CA 1
ATOM 3736 C C . ARG B 1 78 ? 5.297 4.492 -18.344 1 96.88 78 ARG B C 1
ATOM 3738 O O . ARG B 1 78 ? 4.848 3.521 -18.953 1 96.88 78 ARG B O 1
ATOM 3745 N N . GLU B 1 79 ? 6.039 5.41 -18.906 1 95.88 79 GLU B N 1
ATOM 3746 C CA . GLU B 1 79 ? 6.336 5.367 -20.328 1 95.88 79 GLU B CA 1
ATOM 3747 C C . GLU B 1 79 ? 7.156 4.133 -20.688 1 95.88 79 GLU B C 1
ATOM 3749 O O . GLU B 1 79 ? 6.836 3.418 -21.641 1 95.88 79 GLU B O 1
ATOM 3754 N N . ARG B 1 80 ? 8.188 3.902 -19.953 1 97 80 ARG B N 1
ATOM 3755 C CA . ARG B 1 80 ? 9.055 2.764 -20.219 1 97 80 ARG B CA 1
ATOM 3756 C C . ARG B 1 80 ? 8.336 1.445 -19.969 1 97 80 ARG B C 1
ATOM 3758 O O . ARG B 1 80 ? 8.539 0.468 -20.688 1 97 80 ARG B O 1
ATOM 3765 N N . ALA B 1 81 ? 7.512 1.428 -18.953 1 97.19 81 ALA B N 1
ATOM 3766 C CA . ALA B 1 81 ? 6.727 0.234 -18.656 1 97.19 81 ALA B CA 1
ATOM 3767 C C . ALA B 1 81 ? 5.73 -0.064 -19.766 1 97.19 81 ALA B C 1
ATOM 3769 O O . ALA B 1 81 ? 5.523 -1.225 -20.125 1 97.19 81 ALA B O 1
ATOM 3770 N N . LEU B 1 82 ? 5.074 0.967 -20.281 1 96.44 82 LEU B N 1
ATOM 3771 C CA . LEU B 1 82 ? 4.141 0.786 -21.375 1 96.44 82 LEU B CA 1
ATOM 3772 C C . LEU B 1 82 ? 4.848 0.208 -22.594 1 96.44 82 LEU B C 1
ATOM 3774 O O . LEU B 1 82 ? 4.332 -0.708 -23.25 1 96.44 82 LEU B O 1
ATOM 3778 N N . SER B 1 83 ? 5.992 0.743 -22.875 1 95.81 83 SER B N 1
ATOM 3779 C CA . SER B 1 83 ? 6.773 0.219 -24 1 95.81 83 SER B CA 1
ATOM 3780 C C . SER B 1 83 ? 7.133 -1.248 -23.781 1 95.81 83 SER B C 1
ATOM 3782 O O . SER B 1 83 ? 7.082 -2.049 -24.719 1 95.81 83 SER B O 1
ATOM 3784 N N . PHE B 1 84 ? 7.488 -1.562 -22.625 1 96.5 84 PHE B N 1
ATOM 3785 C CA . PHE B 1 84 ? 7.832 -2.93 -22.266 1 96.5 84 PHE B CA 1
ATOM 3786 C C . PHE B 1 84 ? 6.637 -3.857 -22.453 1 96.5 84 PHE B C 1
ATOM 3788 O O . PHE B 1 84 ? 6.773 -4.949 -23.016 1 96.5 84 PHE B O 1
ATOM 3795 N N . LEU B 1 85 ? 5.449 -3.436 -22.062 1 95.5 85 LEU B N 1
ATOM 3796 C CA . LEU B 1 85 ? 4.238 -4.246 -22.125 1 95.5 85 LEU B CA 1
ATOM 3797 C C . LEU B 1 85 ? 3.764 -4.379 -23.578 1 95.5 85 LEU B C 1
ATOM 3799 O O . LEU B 1 85 ? 3.162 -5.391 -23.938 1 95.5 85 LEU B O 1
ATOM 3803 N N . GLU B 1 86 ? 4.035 -3.4 -24.344 1 94.38 86 GLU B N 1
ATOM 3804 C CA . GLU B 1 86 ? 3.648 -3.424 -25.75 1 94.38 86 GLU B CA 1
ATOM 3805 C C . GLU B 1 86 ? 4.324 -4.574 -26.5 1 94.38 86 GLU B C 1
ATOM 3807 O O . GLU B 1 86 ? 3.764 -5.121 -27.453 1 94.38 86 GLU B O 1
ATOM 3812 N N . ARG B 1 87 ? 5.484 -4.93 -26.016 1 92.81 87 ARG B N 1
ATOM 3813 C CA . ARG B 1 87 ? 6.215 -6.035 -26.625 1 92.81 87 ARG B CA 1
ATOM 3814 C C . ARG B 1 87 ? 5.441 -7.34 -26.5 1 92.81 87 ARG B C 1
ATOM 3816 O O . ARG B 1 87 ? 5.656 -8.273 -27.281 1 92.81 87 ARG B O 1
ATOM 3823 N N . MET B 1 88 ? 4.547 -7.363 -25.531 1 92.19 88 MET B N 1
ATOM 3824 C CA . MET B 1 88 ? 3.74 -8.562 -25.297 1 92.19 88 MET B CA 1
ATOM 3825 C C . MET B 1 88 ? 2.428 -8.492 -26.078 1 92.19 88 MET B C 1
ATOM 3827 O O . MET B 1 88 ? 1.585 -9.383 -25.969 1 92.19 88 MET B O 1
ATOM 3831 N N . GLY B 1 89 ? 2.227 -7.379 -26.828 1 92.44 89 GLY B N 1
ATOM 3832 C CA . GLY B 1 89 ? 1.021 -7.215 -27.609 1 92.44 89 GLY B CA 1
ATOM 3833 C C . GLY B 1 89 ? -0.109 -6.543 -26.859 1 92.44 89 GLY B C 1
ATOM 3834 O O . GLY B 1 89 ? -1.238 -6.473 -27.344 1 92.44 89 GLY B O 1
ATOM 3835 N N . LEU B 1 90 ? 0.154 -6.109 -25.641 1 95.12 90 LEU B N 1
ATOM 3836 C CA . LEU B 1 90 ? -0.884 -5.434 -24.875 1 95.12 90 LEU B CA 1
ATOM 3837 C C . LEU B 1 90 ? -1.276 -4.113 -25.531 1 95.12 90 LEU B C 1
ATOM 3839 O O . LEU B 1 90 ? -0.436 -3.438 -26.125 1 95.12 90 LEU B O 1
ATOM 3843 N N . LYS B 1 91 ? -2.512 -3.713 -25.469 1 91.5 91 LYS B N 1
ATOM 3844 C CA . LYS B 1 91 ? -3.037 -2.453 -25.984 1 91.5 91 LYS B CA 1
ATOM 3845 C C . LYS B 1 91 ? -2.861 -1.328 -24.969 1 91.5 91 LYS B C 1
ATOM 3847 O O . LYS B 1 91 ? -3.576 -1.273 -23.969 1 91.5 91 LYS B O 1
ATOM 3852 N N . THR B 1 92 ? -1.987 -0.321 -25.234 1 87.19 92 THR B N 1
ATOM 3853 C CA . THR B 1 92 ? -1.587 0.652 -24.234 1 87.19 92 THR B CA 1
ATOM 3854 C C . THR B 1 92 ? -2.066 2.051 -24.609 1 87.19 92 THR B C 1
ATOM 3856 O O . THR B 1 92 ? -1.811 3.016 -23.891 1 87.19 92 THR B O 1
ATOM 3859 N N . SER B 1 93 ? -2.684 2.424 -25.719 1 71.25 93 SER B N 1
ATOM 3860 C CA . SER B 1 93 ? -3.061 3.748 -26.203 1 71.25 93 SER B CA 1
ATOM 3861 C C . SER B 1 93 ? -4.008 4.441 -25.219 1 71.25 93 SER B C 1
ATOM 3863 O O . SER B 1 93 ? -3.822 5.617 -24.906 1 71.25 93 SER B O 1
ATOM 3865 N N . ASP B 1 94 ? -5.113 3.984 -25.031 1 60.69 94 ASP B N 1
ATOM 3866 C CA . ASP B 1 94 ? -6.172 4.621 -24.25 1 60.69 94 ASP B CA 1
ATOM 3867 C C . ASP B 1 94 ? -6.219 4.055 -22.828 1 60.69 94 ASP B C 1
ATOM 3869 O O . ASP B 1 94 ? -6.992 4.531 -21.984 1 60.69 94 ASP B O 1
ATOM 3873 N N . ARG B 1 95 ? -5.145 3.285 -22.453 1 61.56 95 ARG B N 1
ATOM 3874 C CA . ARG B 1 95 ? -5.273 2.467 -21.25 1 61.56 95 ARG B CA 1
ATOM 3875 C C . ARG B 1 95 ? -4.297 2.918 -20.172 1 61.56 95 ARG B C 1
ATOM 3877 O O . ARG B 1 95 ? -3.09 2.695 -20.281 1 61.56 95 ARG B O 1
ATOM 3884 N N . GLN B 1 96 ? -4.809 3.459 -19.25 1 82.56 96 GLN B N 1
ATOM 3885 C CA . GLN B 1 96 ? -4.004 4.102 -18.219 1 82.56 96 GLN B CA 1
ATOM 3886 C C . GLN B 1 96 ? -3.303 3.066 -17.344 1 82.56 96 GLN B C 1
ATOM 3888 O O . GLN B 1 96 ? -3.941 2.141 -16.844 1 82.56 96 GLN B O 1
ATOM 3893 N N . LEU B 1 97 ? -2.07 3.166 -17.422 1 96.12 97 LEU B N 1
ATOM 3894 C CA . LEU B 1 97 ? -1.198 2.363 -16.578 1 96.12 97 LEU B CA 1
ATOM 3895 C C . LEU B 1 97 ? -1.071 2.982 -15.18 1 96.12 97 LEU B C 1
ATOM 3897 O O . LEU B 1 97 ? -0.799 4.18 -15.055 1 96.12 97 LEU B O 1
ATOM 3901 N N . LEU B 1 98 ? -1.413 2.186 -14.203 1 97.56 98 LEU B N 1
ATOM 3902 C CA . LEU B 1 98 ? -1.224 2.598 -12.82 1 97.56 98 LEU B CA 1
ATOM 3903 C C . LEU B 1 98 ? -0.125 1.776 -12.156 1 97.56 98 LEU B C 1
ATOM 3905 O O . LEU B 1 98 ? -0.104 0.549 -12.266 1 97.56 98 LEU B O 1
ATOM 3909 N N . VAL B 1 99 ? 0.813 2.49 -11.547 1 98.44 99 VAL B N 1
ATOM 3910 C CA . VAL B 1 99 ? 1.857 1.83 -10.773 1 98.44 99 VAL B CA 1
ATOM 3911 C C . VAL B 1 99 ? 1.331 1.493 -9.383 1 98.44 99 VAL B C 1
ATOM 3913 O O . VAL B 1 99 ? 0.723 2.338 -8.719 1 98.44 99 VAL B O 1
ATOM 3916 N N . THR B 1 100 ? 1.529 0.296 -8.961 1 98.81 100 THR B N 1
ATOM 3917 C CA . THR B 1 100 ? 1.06 -0.143 -7.648 1 98.81 100 THR B CA 1
ATOM 3918 C C . THR B 1 100 ? 2.213 -0.708 -6.82 1 98.81 100 THR B C 1
ATOM 3920 O O . THR B 1 100 ? 3.291 -0.975 -7.355 1 98.81 100 THR B O 1
ATOM 3923 N N . THR B 1 101 ? 2.029 -0.798 -5.512 1 98.81 101 THR B N 1
ATOM 3924 C CA . THR B 1 101 ? 3.006 -1.391 -4.602 1 98.81 101 THR B CA 1
ATOM 3925 C C . THR B 1 101 ? 2.936 -2.914 -4.652 1 98.81 101 THR B C 1
ATOM 3927 O O . THR B 1 101 ? 2.338 -3.543 -3.777 1 98.81 101 THR B O 1
ATOM 3930 N N . GLY B 1 102 ? 3.535 -3.439 -5.676 1 98.44 102 GLY B N 1
ATOM 3931 C CA . GLY B 1 102 ? 3.381 -4.844 -6.02 1 98.44 102 GLY B CA 1
ATOM 3932 C C . GLY B 1 102 ? 2.055 -5.152 -6.691 1 98.44 102 GLY B C 1
ATOM 3933 O O . GLY B 1 102 ? 1.131 -4.336 -6.652 1 98.44 102 GLY B O 1
ATOM 3934 N N . SER B 1 103 ? 2.016 -6.336 -7.305 1 98.31 103 SER B N 1
ATOM 3935 C CA . SER B 1 103 ? 0.774 -6.723 -7.969 1 98.31 103 SER B CA 1
ATOM 3936 C C . SER B 1 103 ? -0.302 -7.094 -6.953 1 98.31 103 SER B C 1
ATOM 3938 O O . SER B 1 103 ? -1.492 -7.094 -7.273 1 98.31 103 SER B O 1
ATOM 3940 N N . GLN B 1 104 ? 0.127 -7.398 -5.73 1 98.12 104 GLN B N 1
ATOM 3941 C CA . GLN B 1 104 ? -0.851 -7.637 -4.676 1 98.12 104 GLN B CA 1
ATOM 3942 C C . GLN B 1 104 ? -1.751 -6.422 -4.473 1 98.12 104 GLN B C 1
ATOM 3944 O O . GLN B 1 104 ? -2.965 -6.562 -4.312 1 98.12 104 GLN B O 1
ATOM 3949 N N . GLU B 1 105 ? -1.142 -5.23 -4.469 1 98.88 105 GLU B N 1
ATOM 3950 C CA . GLU B 1 105 ? -1.955 -4.031 -4.316 1 98.88 105 GLU B CA 1
ATOM 3951 C C . GLU B 1 105 ? -2.887 -3.836 -5.508 1 98.88 105 GLU B C 1
ATOM 3953 O O . GLU B 1 105 ? -4.016 -3.369 -5.352 1 98.88 105 GLU B O 1
ATOM 3958 N N . ALA B 1 106 ? -2.389 -4.164 -6.699 1 98.75 106 ALA B N 1
ATOM 3959 C CA . ALA B 1 106 ? -3.23 -4.082 -7.891 1 98.75 106 ALA B CA 1
ATOM 3960 C C . ALA B 1 106 ? -4.48 -4.945 -7.742 1 98.75 106 ALA B C 1
ATOM 3962 O O . ALA B 1 106 ? -5.59 -4.496 -8.039 1 98.75 106 ALA B O 1
ATOM 3963 N N . LEU B 1 107 ? -4.273 -6.141 -7.293 1 98.75 107 LEU B N 1
ATOM 3964 C CA . LEU B 1 107 ? -5.371 -7.074 -7.059 1 98.75 107 LEU B CA 1
ATOM 3965 C C . LEU B 1 107 ? -6.336 -6.523 -6.016 1 98.75 107 LEU B C 1
ATOM 3967 O O . LEU B 1 107 ? -7.551 -6.516 -6.23 1 98.75 107 LEU B O 1
ATOM 3971 N N . PHE B 1 108 ? -5.801 -6.012 -4.906 1 98.81 108 PHE B N 1
ATOM 3972 C CA . PHE B 1 108 ? -6.621 -5.484 -3.822 1 98.81 108 PHE B CA 1
ATOM 3973 C C . PHE B 1 108 ? -7.445 -4.293 -4.297 1 98.81 108 PHE B C 1
ATOM 3975 O O . PHE B 1 108 ? -8.656 -4.238 -4.07 1 98.81 108 PHE B O 1
ATOM 3982 N N . LEU B 1 109 ? -6.793 -3.361 -4.973 1 98.75 109 LEU B N 1
ATOM 3983 C CA . LEU B 1 109 ? -7.457 -2.143 -5.418 1 98.75 109 LEU B CA 1
ATOM 3984 C C . LEU B 1 109 ? -8.539 -2.455 -6.449 1 98.75 109 LEU B C 1
ATOM 3986 O O . LEU B 1 109 ? -9.609 -1.842 -6.441 1 98.75 109 LEU B O 1
ATOM 3990 N N . THR B 1 110 ? -8.234 -3.371 -7.363 1 98.38 110 THR B N 1
ATOM 3991 C CA . THR B 1 110 ? -9.25 -3.768 -8.344 1 98.38 110 THR B CA 1
ATOM 3992 C C . THR B 1 110 ? -10.453 -4.398 -7.648 1 98.38 110 THR B C 1
ATOM 3994 O O . THR B 1 110 ? -11.594 -4.047 -7.941 1 98.38 110 THR B O 1
ATOM 3997 N N . ALA B 1 111 ? -10.172 -5.281 -6.707 1 98.62 111 ALA B N 1
ATOM 3998 C CA . ALA B 1 111 ? -11.258 -5.922 -5.965 1 98.62 111 ALA B CA 1
ATOM 3999 C C . ALA B 1 111 ? -12.031 -4.898 -5.145 1 98.62 111 ALA B C 1
ATOM 4001 O O . ALA B 1 111 ? -13.266 -4.898 -5.152 1 98.62 111 ALA B O 1
ATOM 4002 N N . LEU B 1 112 ? -11.312 -4.035 -4.465 1 97.88 112 LEU B N 1
ATOM 4003 C CA . LEU B 1 112 ? -11.938 -3.01 -3.637 1 97.88 112 LEU B CA 1
ATOM 4004 C C . LEU B 1 112 ? -12.836 -2.109 -4.477 1 97.88 112 LEU B C 1
ATOM 4006 O O . LEU B 1 112 ? -13.891 -1.677 -4.016 1 97.88 112 LEU B O 1
ATOM 4010 N N . SER B 1 113 ? -12.461 -1.837 -5.691 1 97.06 113 SER B N 1
ATOM 4011 C CA . SER B 1 113 ? -13.203 -0.926 -6.559 1 97.06 113 SER B CA 1
ATOM 4012 C C . SER B 1 113 ? -14.438 -1.601 -7.145 1 97.06 113 SER B C 1
ATOM 4014 O O . SER B 1 113 ? -15.359 -0.926 -7.605 1 97.06 113 SER B O 1
ATOM 4016 N N . THR B 1 114 ? -14.523 -2.938 -7.082 1 97.5 114 THR B N 1
ATOM 4017 C CA . THR B 1 114 ? -15.562 -3.617 -7.848 1 97.5 114 THR B CA 1
ATOM 4018 C C . THR B 1 114 ? -16.438 -4.469 -6.934 1 97.5 114 THR B C 1
ATOM 4020 O O . THR B 1 114 ? -17.562 -4.812 -7.293 1 97.5 114 THR B O 1
ATOM 4023 N N . LEU B 1 115 ? -15.953 -4.805 -5.727 1 97.5 115 LEU B N 1
ATOM 4024 C CA . LEU B 1 115 ? -16.688 -5.777 -4.918 1 97.5 115 LEU B CA 1
ATOM 4025 C C . LEU B 1 115 ? -17.188 -5.145 -3.627 1 97.5 115 LEU B C 1
ATOM 4027 O O . LEU B 1 115 ? -16.453 -4.41 -2.959 1 97.5 115 LEU B O 1
ATOM 4031 N N . SER B 1 116 ? -18.391 -5.328 -3.324 1 96.5 116 SER B N 1
ATOM 4032 C CA . SER B 1 116 ? -19.016 -5.125 -2.025 1 96.5 116 SER B CA 1
ATOM 4033 C C . SER B 1 116 ? -19.391 -6.453 -1.377 1 96.5 116 SER B C 1
ATOM 4035 O O . SER B 1 116 ? -19.453 -7.48 -2.053 1 96.5 116 SER B O 1
ATOM 4037 N N . PRO B 1 117 ? -19.516 -6.449 -0.011 1 95.56 117 PRO B N 1
ATOM 4038 C CA . PRO B 1 117 ? -19.938 -7.703 0.621 1 95.56 117 PRO B CA 1
ATOM 4039 C C . PRO B 1 117 ? -21.156 -8.312 -0.049 1 95.56 117 PRO B C 1
ATOM 4041 O O . PRO B 1 117 ? -22.141 -7.617 -0.309 1 95.56 117 PRO B O 1
ATOM 4044 N N . GLY B 1 118 ? -21.031 -9.562 -0.39 1 96.69 118 GLY B N 1
ATOM 4045 C CA . GLY B 1 118 ? -22.141 -10.266 -1.016 1 96.69 118 GLY B CA 1
ATOM 4046 C C . GLY B 1 118 ? -21.984 -10.391 -2.52 1 96.69 118 GLY B C 1
ATOM 4047 O O . GLY B 1 118 ? -22.609 -11.258 -3.141 1 96.69 118 GLY B O 1
ATOM 4048 N N . ASP B 1 119 ? -21.203 -9.555 -3.168 1 98.12 119 ASP B N 1
ATOM 4049 C CA . ASP B 1 119 ? -20.969 -9.648 -4.605 1 98.12 119 ASP B CA 1
ATOM 4050 C C . ASP B 1 119 ? -20.281 -10.961 -4.961 1 98.12 119 ASP B C 1
ATOM 4052 O O . ASP B 1 119 ? -19.578 -11.539 -4.133 1 98.12 119 ASP B O 1
ATOM 4056 N N . VAL B 1 120 ? -20.469 -11.43 -6.176 1 98.69 120 VAL B N 1
ATOM 4057 C CA . VAL B 1 120 ? -19.969 -12.734 -6.598 1 98.69 120 VAL B CA 1
ATOM 4058 C C . VAL B 1 120 ? -18.719 -12.555 -7.461 1 98.69 120 VAL B C 1
ATOM 4060 O O . VAL B 1 120 ? -18.703 -11.742 -8.391 1 98.69 120 VAL B O 1
ATOM 4063 N N . VAL B 1 121 ? -17.688 -13.266 -7.137 1 98.81 121 VAL B N 1
ATOM 4064 C CA . VAL B 1 121 ? -16.469 -13.375 -7.934 1 98.81 121 VAL B CA 1
ATOM 4065 C C . VAL B 1 121 ? -16.219 -14.828 -8.312 1 98.81 121 VAL B C 1
ATOM 4067 O O . VAL B 1 121 ? -16.391 -15.734 -7.488 1 98.81 121 VAL B O 1
ATOM 4070 N N . ILE B 1 122 ? -15.938 -15.047 -9.562 1 98.81 122 ILE B N 1
ATOM 4071 C CA . ILE B 1 122 ? -15.578 -16.375 -10.055 1 98.81 122 ILE B CA 1
ATOM 4072 C C . ILE B 1 122 ? -14.055 -16.516 -10.078 1 98.81 122 ILE B C 1
ATOM 4074 O O . ILE B 1 122 ? -13.344 -15.602 -10.5 1 98.81 122 ILE B O 1
ATOM 4078 N N . MET B 1 123 ? -13.539 -17.625 -9.602 1 98.19 123 MET B N 1
ATOM 4079 C CA . MET B 1 123 ? -12.094 -17.828 -9.719 1 98.19 123 MET B CA 1
ATOM 4080 C C . MET B 1 123 ? -11.766 -19.297 -9.906 1 98.19 123 MET B C 1
ATOM 4082 O O . MET B 1 123 ? -12.586 -20.172 -9.617 1 98.19 123 MET B O 1
ATOM 4086 N N . GLU B 1 124 ? -10.641 -19.531 -10.43 1 98.31 124 GLU B N 1
ATOM 4087 C CA . GLU B 1 124 ? -10.133 -20.875 -10.633 1 98.31 124 GLU B CA 1
ATOM 4088 C C . GLU B 1 124 ? -9.836 -21.562 -9.297 1 98.31 124 GLU B C 1
ATOM 4090 O O . GLU B 1 124 ? -9.445 -20.906 -8.336 1 98.31 124 GLU B O 1
ATOM 4095 N N . GLU B 1 125 ? -9.992 -22.875 -9.25 1 98.56 125 GLU B N 1
ATOM 4096 C CA . GLU B 1 125 ? -9.672 -23.703 -8.102 1 98.56 125 GLU B CA 1
ATOM 4097 C C . GLU B 1 125 ? -8.961 -24.984 -8.523 1 98.56 125 GLU B C 1
ATOM 4099 O O . GLU B 1 125 ? -9.531 -25.797 -9.25 1 98.56 125 GLU B O 1
ATOM 4104 N N . PRO B 1 126 ? -7.754 -25.281 -7.984 1 98.25 126 PRO B N 1
ATOM 4105 C CA . PRO B 1 126 ? -7.027 -24.438 -7.043 1 98.25 126 PRO B CA 1
ATOM 4106 C C . PRO B 1 126 ? -6.691 -23.062 -7.625 1 98.25 126 PRO B C 1
ATOM 4108 O O . PRO B 1 126 ? -6.512 -22.922 -8.836 1 98.25 126 PRO B O 1
ATOM 4111 N N . GLY B 1 127 ? -6.715 -22.031 -6.738 1 98.19 127 GLY B N 1
ATOM 4112 C CA . GLY B 1 127 ? -6.398 -20.672 -7.141 1 98.19 127 GLY B CA 1
ATOM 4113 C C . GLY B 1 127 ? -5.402 -20 -6.219 1 98.19 127 GLY B C 1
ATOM 4114 O O . GLY B 1 127 ? -5.078 -20.516 -5.152 1 98.19 127 GLY B O 1
ATOM 4115 N N . TYR B 1 128 ? -4.91 -18.922 -6.609 1 97.06 128 TYR B N 1
ATOM 4116 C CA . TYR B 1 128 ? -3.891 -18.172 -5.883 1 97.06 128 TYR B CA 1
ATOM 4117 C C . TYR B 1 128 ? -4.391 -17.75 -4.504 1 97.06 128 TYR B C 1
ATOM 4119 O O . TYR B 1 128 ? -5.395 -17.047 -4.387 1 97.06 128 TYR B O 1
ATOM 4127 N N . LEU B 1 129 ? -3.699 -18.094 -3.492 1 95.31 129 LEU B N 1
ATOM 4128 C CA . LEU B 1 129 ? -4.113 -17.953 -2.1 1 95.31 129 LEU B CA 1
ATOM 4129 C C . LEU B 1 129 ? -4.34 -16.484 -1.745 1 95.31 129 LEU B C 1
ATOM 4131 O O . LEU B 1 129 ? -5.312 -16.141 -1.07 1 95.31 129 LEU B O 1
ATOM 4135 N N . ALA B 1 130 ? -3.445 -15.609 -2.184 1 95 130 ALA B N 1
ATOM 4136 C CA . ALA B 1 130 ? -3.576 -14.203 -1.814 1 95 130 ALA B CA 1
ATOM 4137 C C . ALA B 1 130 ? -4.82 -13.586 -2.447 1 95 130 ALA B C 1
ATOM 4139 O O . ALA B 1 130 ? -5.449 -12.703 -1.859 1 95 130 ALA B O 1
ATOM 4140 N N . ALA B 1 131 ? -5.18 -14 -3.633 1 97.56 131 ALA B N 1
ATOM 4141 C CA . ALA B 1 131 ? -6.426 -13.547 -4.238 1 97.56 131 ALA B CA 1
ATOM 4142 C C . ALA B 1 131 ? -7.633 -14.023 -3.436 1 97.56 131 ALA B C 1
ATOM 4144 O O . ALA B 1 131 ? -8.555 -13.25 -3.17 1 97.56 131 ALA B O 1
ATOM 4145 N N . ILE B 1 132 ? -7.621 -15.305 -3.027 1 96.75 132 ILE B N 1
ATOM 4146 C CA . ILE B 1 132 ? -8.68 -15.859 -2.186 1 96.75 132 ILE B CA 1
ATOM 4147 C C . ILE B 1 132 ? -8.852 -14.992 -0.94 1 96.75 132 ILE B C 1
ATOM 4149 O O . ILE B 1 132 ? -9.977 -14.609 -0.592 1 96.75 132 ILE B O 1
ATOM 4153 N N . ASN B 1 133 ? -7.742 -14.672 -0.339 1 95 133 ASN B N 1
ATOM 4154 C CA . ASN B 1 133 ? -7.773 -13.906 0.9 1 95 133 ASN B CA 1
ATOM 4155 C C . ASN B 1 133 ? -8.344 -12.508 0.679 1 95 133 ASN B C 1
ATOM 4157 O O . ASN B 1 133 ? -9.086 -11.992 1.521 1 95 133 ASN B O 1
ATOM 4161 N N . VAL B 1 134 ? -8.023 -11.852 -0.45 1 97.06 134 VAL B N 1
ATOM 4162 C CA . VAL B 1 134 ? -8.562 -10.539 -0.777 1 97.06 134 VAL B CA 1
ATOM 4163 C C . VAL B 1 134 ? -10.078 -10.625 -0.905 1 97.06 134 VAL B C 1
ATOM 4165 O O . VAL B 1 134 ? -10.805 -9.828 -0.296 1 97.06 134 VAL B O 1
ATOM 4168 N N . PHE B 1 135 ? -10.562 -11.578 -1.675 1 97.5 135 PHE B N 1
ATOM 4169 C CA . PHE B 1 135 ? -11.992 -11.695 -1.941 1 97.5 135 PHE B CA 1
ATOM 4170 C C . PHE B 1 135 ? -12.758 -12.031 -0.666 1 97.5 135 PHE B C 1
ATOM 4172 O O . PHE B 1 135 ? -13.82 -11.469 -0.407 1 97.5 135 PHE B O 1
ATOM 4179 N N . LYS B 1 136 ? -12.148 -12.922 0.168 1 95.56 136 LYS B N 1
ATOM 4180 C CA . LYS B 1 136 ? -12.773 -13.266 1.441 1 95.56 136 LYS B CA 1
ATOM 4181 C C . LYS B 1 136 ? -12.836 -12.055 2.367 1 95.56 136 LYS B C 1
ATOM 4183 O O . LYS B 1 136 ? -13.875 -11.797 2.982 1 95.56 136 LYS B O 1
ATOM 4188 N N . ALA B 1 137 ? -11.758 -11.383 2.447 1 94.88 137 ALA B N 1
ATOM 4189 C CA . ALA B 1 137 ? -11.688 -10.227 3.332 1 94.88 137 ALA B CA 1
ATOM 4190 C C . ALA B 1 137 ? -12.734 -9.18 2.955 1 94.88 137 ALA B C 1
ATOM 4192 O O . ALA B 1 137 ? -13.32 -8.539 3.828 1 94.88 137 ALA B O 1
ATOM 4193 N N . LEU B 1 138 ? -12.984 -9.016 1.68 1 96.31 138 LEU B N 1
ATOM 4194 C CA . LEU B 1 138 ? -13.914 -7.996 1.197 1 96.31 138 LEU B CA 1
ATOM 4195 C C . LEU B 1 138 ? -15.352 -8.492 1.262 1 96.31 138 LEU B C 1
ATOM 4197 O O . LEU B 1 138 ? -16.281 -7.766 0.911 1 96.31 138 LEU B O 1
ATOM 4201 N N . GLY B 1 139 ? -15.547 -9.766 1.693 1 95.81 139 GLY B N 1
ATOM 4202 C CA . GLY B 1 139 ? -16.875 -10.312 1.914 1 95.81 139 GLY B CA 1
ATOM 4203 C C . GLY B 1 139 ? -17.547 -10.805 0.642 1 95.81 139 GLY B C 1
ATOM 4204 O O . GLY B 1 139 ? -18.766 -10.977 0.594 1 95.81 139 GLY B O 1
ATOM 4205 N N . ALA B 1 140 ? -16.766 -11.039 -0.403 1 97.31 140 ALA B N 1
ATOM 4206 C CA . ALA B 1 140 ? -17.312 -11.531 -1.664 1 97.31 140 ALA B CA 1
ATOM 4207 C C . ALA B 1 140 ? -17.672 -13.016 -1.562 1 97.31 140 ALA B C 1
ATOM 4209 O O . ALA B 1 140 ? -17.078 -13.75 -0.77 1 97.31 140 ALA B O 1
ATOM 4210 N N . ARG B 1 141 ? -18.656 -13.359 -2.262 1 98.12 141 ARG B N 1
ATOM 4211 C CA . ARG B 1 141 ? -18.953 -14.773 -2.475 1 98.12 141 ARG B CA 1
ATOM 4212 C C . ARG B 1 141 ? -18.094 -15.344 -3.604 1 98.12 141 ARG B C 1
ATOM 4214 O O . ARG B 1 141 ? -18.266 -14.961 -4.766 1 98.12 141 ARG B O 1
ATOM 4221 N N . ILE B 1 142 ? -17.234 -16.266 -3.281 1 98.56 142 ILE B N 1
ATOM 4222 C CA . ILE B 1 142 ? -16.344 -16.875 -4.27 1 98.56 142 ILE B CA 1
ATOM 4223 C C . ILE B 1 142 ? -17.016 -18.109 -4.879 1 98.56 142 ILE B C 1
ATOM 4225 O O . ILE B 1 142 ? -17.438 -19.016 -4.156 1 98.56 142 ILE B O 1
ATOM 4229 N N . VAL B 1 143 ? -17.125 -18.109 -6.152 1 98.81 143 VAL B N 1
ATOM 4230 C CA . VAL B 1 143 ? -17.609 -19.281 -6.887 1 98.81 143 VAL B CA 1
ATOM 4231 C C . VAL B 1 143 ? -16.453 -19.938 -7.633 1 98.81 143 VAL B C 1
ATOM 4233 O O . VAL B 1 143 ? -15.93 -19.375 -8.602 1 98.81 143 VAL B O 1
ATOM 4236 N N . PRO B 1 144 ? -16.062 -21.109 -7.215 1 98.69 144 PRO B N 1
ATOM 4237 C CA . PRO B 1 144 ? -14.898 -21.766 -7.82 1 98.69 144 PRO B CA 1
ATOM 4238 C C . PRO B 1 144 ? -15.234 -22.469 -9.133 1 98.69 144 PRO B C 1
ATOM 4240 O O . PRO B 1 144 ? -16.344 -22.984 -9.297 1 98.69 144 PRO B O 1
ATOM 4243 N N . VAL B 1 145 ? -14.328 -22.438 -10.055 1 98.81 145 VAL B N 1
ATOM 4244 C CA . VAL B 1 145 ? -14.344 -23.203 -11.297 1 98.81 145 VAL B CA 1
ATOM 4245 C C . VAL B 1 145 ? -13.078 -24.062 -11.391 1 98.81 145 VAL B C 1
ATOM 4247 O O . VAL B 1 145 ? -11.977 -23.562 -11.164 1 98.81 145 VAL B O 1
ATOM 4250 N N . PRO B 1 146 ? -13.188 -25.297 -11.742 1 98.38 146 PRO B N 1
ATOM 4251 C CA . PRO B 1 146 ? -12.031 -26.188 -11.719 1 98.38 146 PRO B CA 1
ATOM 4252 C C . PRO B 1 146 ? -10.984 -25.828 -12.773 1 98.38 146 PRO B C 1
ATOM 4254 O O . PRO B 1 146 ? -11.32 -25.281 -13.82 1 98.38 146 PRO B O 1
ATOM 4257 N N . VAL B 1 147 ? -9.758 -26.156 -12.422 1 98 147 VAL B N 1
ATOM 4258 C CA . VAL B 1 147 ? -8.609 -26.062 -13.32 1 98 147 VAL B CA 1
ATOM 4259 C C . VAL B 1 147 ? -8.195 -27.469 -13.773 1 98 147 VAL B C 1
ATOM 4261 O O . VAL B 1 147 ? -8.148 -28.391 -12.969 1 98 147 VAL B O 1
ATOM 4264 N N . ASP B 1 148 ? -8.055 -27.656 -15.039 1 96.81 148 ASP B N 1
ATOM 4265 C CA . ASP B 1 148 ? -7.457 -28.875 -15.562 1 96.81 148 ASP B CA 1
ATOM 4266 C C . ASP B 1 148 ? -6.07 -28.609 -16.156 1 96.81 148 ASP B C 1
ATOM 4268 O O . ASP B 1 148 ? -5.434 -27.609 -15.812 1 96.81 148 ASP B O 1
ATOM 4272 N N . ASP B 1 149 ? -5.523 -29.5 -16.922 1 94.75 149 ASP B N 1
ATOM 4273 C CA . ASP B 1 149 ? -4.152 -29.406 -17.422 1 94.75 149 ASP B CA 1
ATOM 4274 C C . ASP B 1 149 ? -3.979 -28.219 -18.344 1 94.75 149 ASP B C 1
ATOM 4276 O O . ASP B 1 149 ? -2.854 -27.812 -18.656 1 94.75 149 ASP B O 1
ATOM 4280 N N . LYS B 1 150 ? -5.121 -27.656 -18.688 1 94.75 150 LYS B N 1
ATOM 4281 C CA . LYS B 1 150 ? -5.086 -26.531 -19.625 1 94.75 150 LYS B CA 1
ATOM 4282 C C . LYS B 1 150 ? -5.531 -25.234 -18.938 1 94.75 150 LYS B C 1
ATOM 4284 O O . LYS B 1 150 ? -5.848 -24.25 -19.609 1 94.75 150 LYS B O 1
ATOM 4289 N N . GLY B 1 151 ? -5.598 -25.234 -17.656 1 96.62 151 GLY B N 1
ATOM 4290 C CA . GLY B 1 151 ? -6.004 -24.031 -16.938 1 96.62 151 GLY B CA 1
ATOM 4291 C C . GLY B 1 151 ? -7.484 -24.016 -16.594 1 96.62 151 GLY B C 1
ATOM 4292 O O . GLY B 1 151 ? -8.109 -25.062 -16.469 1 96.62 151 GLY B O 1
ATOM 4293 N N . LEU B 1 152 ? -8.023 -22.844 -16.297 1 98.19 152 LEU B N 1
ATOM 4294 C CA . LEU B 1 152 ? -9.43 -22.656 -15.969 1 98.19 152 LEU B CA 1
ATOM 4295 C C . LEU B 1 152 ? -10.328 -23.359 -16.984 1 98.19 152 LEU B C 1
ATOM 4297 O O . LEU B 1 152 ? -10.172 -23.156 -18.188 1 98.19 152 LEU B O 1
ATOM 4301 N N . ASN B 1 153 ? -11.234 -24.203 -16.531 1 98.62 153 ASN B N 1
ATOM 4302 C CA . ASN B 1 153 ? -12.141 -24.938 -17.406 1 98.62 153 ASN B CA 1
ATOM 4303 C C . ASN B 1 153 ? -13.305 -24.062 -17.859 1 98.62 153 ASN B C 1
ATOM 4305 O O . ASN B 1 153 ? -14.281 -23.891 -17.125 1 98.62 153 ASN B O 1
ATOM 4309 N N . THR B 1 154 ? -13.281 -23.641 -19.094 1 98.56 154 THR B N 1
ATOM 4310 C CA . THR B 1 154 ? -14.273 -22.688 -19.578 1 98.56 154 THR B CA 1
ATOM 4311 C C . THR B 1 154 ? -15.609 -23.375 -19.844 1 98.56 154 THR B C 1
ATOM 4313 O O . THR B 1 154 ? -16.656 -22.734 -19.828 1 98.56 154 THR B O 1
ATOM 4316 N N . GLY B 1 155 ? -15.555 -24.703 -20.109 1 98.5 155 GLY B N 1
ATOM 4317 C CA . GLY B 1 155 ? -16.797 -25.438 -20.188 1 98.5 155 GLY B CA 1
ATOM 4318 C C . GLY B 1 155 ? -17.578 -25.422 -18.875 1 98.5 155 GLY B C 1
ATOM 4319 O O . GLY B 1 155 ? -18.781 -25.125 -18.875 1 98.5 155 GLY B O 1
ATOM 4320 N N . VAL B 1 156 ? -16.922 -25.688 -17.797 1 98.75 156 VAL B N 1
ATOM 4321 C CA . VAL B 1 156 ? -17.547 -25.672 -16.484 1 98.75 156 VAL B CA 1
ATOM 4322 C C . VAL B 1 156 ? -17.922 -24.234 -16.109 1 98.75 156 VAL B C 1
ATOM 4324 O O . VAL B 1 156 ? -18.938 -24 -15.461 1 98.75 156 VAL B O 1
ATOM 4327 N N . LEU B 1 157 ? -17.125 -23.281 -16.547 1 98.81 157 LEU B N 1
ATOM 4328 C CA . LEU B 1 157 ? -17.438 -21.875 -16.312 1 98.81 157 LEU B CA 1
ATOM 4329 C C . LEU B 1 157 ? -18.766 -21.516 -16.969 1 98.81 157 LEU B C 1
ATOM 4331 O O . LEU B 1 157 ? -19.609 -20.844 -16.359 1 98.81 157 LEU B O 1
ATOM 4335 N N . ALA B 1 158 ? -18.938 -21.953 -18.188 1 98.81 158 ALA B N 1
ATOM 4336 C CA . ALA B 1 158 ? -20.188 -21.656 -18.891 1 98.81 158 ALA B CA 1
ATOM 4337 C C . ALA B 1 158 ? -21.391 -22.234 -18.141 1 98.81 158 ALA B C 1
ATOM 4339 O O . ALA B 1 158 ? -22.406 -21.547 -17.984 1 98.81 158 ALA B O 1
ATOM 4340 N N . GLU B 1 159 ? -21.234 -23.438 -17.703 1 98.81 159 GLU B N 1
ATOM 4341 C CA . GLU B 1 159 ? -22.297 -24.078 -16.938 1 98.81 159 GLU B CA 1
ATOM 4342 C C . GLU B 1 159 ? -22.578 -23.328 -15.641 1 98.81 159 GLU B C 1
ATOM 4344 O O . GLU B 1 159 ? -23.734 -23.156 -15.258 1 98.81 159 GLU B O 1
ATOM 4349 N N . THR B 1 160 ? -21.547 -22.953 -14.984 1 98.75 160 THR B N 1
ATOM 4350 C CA . THR B 1 160 ? -21.641 -22.219 -13.727 1 98.75 160 THR B CA 1
ATOM 4351 C C . THR B 1 160 ? -22.359 -20.891 -13.922 1 98.75 160 THR B C 1
ATOM 4353 O O . THR B 1 160 ? -23.234 -20.531 -13.133 1 98.75 160 THR B O 1
ATOM 4356 N N . LEU B 1 161 ? -22.031 -20.203 -14.984 1 98.75 161 LEU B N 1
ATOM 4357 C CA . LEU B 1 161 ? -22.641 -18.906 -15.281 1 98.75 161 LEU B CA 1
ATOM 4358 C C . LEU B 1 161 ? -24.109 -19.062 -15.633 1 98.75 161 LEU B C 1
ATOM 4360 O O . LEU B 1 161 ? -24.938 -18.234 -15.227 1 98.75 161 LEU B O 1
ATOM 4364 N N . ASP B 1 162 ? -24.391 -20.109 -16.359 1 98.5 162 ASP B N 1
ATOM 4365 C CA . ASP B 1 162 ? -25.781 -20.406 -16.656 1 98.5 162 ASP B CA 1
ATOM 4366 C C . ASP B 1 162 ? -26.594 -20.625 -15.391 1 98.5 162 ASP B C 1
ATOM 4368 O O . ASP B 1 162 ? -27.703 -20.125 -15.25 1 98.5 162 ASP B O 1
ATOM 4372 N N . ARG B 1 163 ? -26.062 -21.359 -14.523 1 98.5 163 ARG B N 1
ATOM 4373 C CA . ARG B 1 163 ? -26.719 -21.656 -13.258 1 98.5 163 ARG B CA 1
ATOM 4374 C C . ARG B 1 163 ? -26.938 -20.375 -12.445 1 98.5 163 ARG B C 1
ATOM 4376 O O . ARG B 1 163 ? -28.031 -20.156 -11.914 1 98.5 163 ARG B O 1
ATOM 4383 N N . LEU B 1 164 ? -25.922 -19.578 -12.336 1 98.5 164 LEU B N 1
ATOM 4384 C CA . LEU B 1 164 ? -26.016 -18.328 -11.594 1 98.5 164 LEU B CA 1
ATOM 4385 C C . LEU B 1 164 ? -27.062 -17.406 -12.211 1 98.5 164 LEU B C 1
ATOM 4387 O O . LEU B 1 164 ? -27.859 -16.797 -11.492 1 98.5 164 LEU B O 1
ATOM 4391 N N . ASP B 1 165 ? -27.031 -17.359 -13.5 1 97.94 165 ASP B N 1
ATOM 4392 C CA . ASP B 1 165 ? -28 -16.531 -14.203 1 97.94 165 ASP B CA 1
ATOM 4393 C C . ASP B 1 165 ? -29.422 -16.984 -13.914 1 97.94 165 ASP B C 1
ATOM 4395 O O . ASP B 1 165 ? -30.328 -16.156 -13.719 1 97.94 165 ASP B O 1
ATOM 4399 N N . ALA B 1 166 ? -29.609 -18.234 -13.875 1 98.06 166 ALA B N 1
ATOM 4400 C CA . ALA B 1 166 ? -30.922 -18.812 -13.57 1 98.06 166 ALA B CA 1
ATOM 4401 C C . ALA B 1 166 ? -31.359 -18.453 -12.148 1 98.06 166 ALA B C 1
ATOM 4403 O O . ALA B 1 166 ? -32.562 -18.328 -11.875 1 98.06 166 ALA B O 1
ATOM 4404 N N . GLU B 1 167 ? -30.453 -18.234 -11.281 1 97.81 167 GLU B N 1
ATOM 4405 C CA . GLU B 1 167 ? -30.703 -17.875 -9.891 1 97.81 167 GLU B CA 1
ATOM 4406 C C . GLU B 1 167 ? -30.812 -16.359 -9.719 1 97.81 167 GLU B C 1
ATOM 4408 O O . GLU B 1 167 ? -31 -15.875 -8.602 1 97.81 167 GLU B O 1
ATOM 4413 N N . GLY B 1 168 ? -30.609 -15.664 -10.766 1 97.25 168 GLY B N 1
ATOM 4414 C CA . GLY B 1 168 ? -30.672 -14.211 -10.711 1 97.25 168 GLY B CA 1
ATOM 4415 C C . GLY B 1 168 ? -29.406 -13.57 -10.172 1 97.25 168 GLY B C 1
ATOM 4416 O O . GLY B 1 168 ? -29.422 -12.422 -9.734 1 97.25 168 GLY B O 1
ATOM 4417 N N . VAL B 1 169 ? -28.359 -14.344 -10.156 1 97.62 169 VAL B N 1
ATOM 4418 C CA . VAL B 1 169 ? -27.094 -13.859 -9.648 1 97.62 169 VAL B CA 1
ATOM 4419 C C . VAL B 1 169 ? -26.203 -13.43 -10.805 1 97.62 169 VAL B C 1
ATOM 4421 O O . VAL B 1 169 ? -25.984 -14.188 -11.75 1 97.62 169 VAL B O 1
ATOM 4424 N N . LYS B 1 170 ? -25.703 -12.234 -10.781 1 97.19 170 LYS B N 1
ATOM 4425 C CA . LYS B 1 170 ? -24.797 -11.703 -11.805 1 97.19 170 LYS B CA 1
ATOM 4426 C C . LYS B 1 170 ? -23.406 -11.469 -11.234 1 97.19 170 LYS B C 1
ATOM 4428 O O . LYS B 1 170 ? -23.156 -10.453 -10.578 1 97.19 170 LYS B O 1
ATOM 4433 N N . PRO B 1 171 ? -22.469 -12.336 -11.508 1 98.38 171 PRO B N 1
ATOM 4434 C CA . PRO B 1 171 ? -21.094 -12.102 -11.039 1 98.38 171 PRO B CA 1
ATOM 4435 C C . PRO B 1 171 ? -20.484 -10.82 -11.609 1 98.38 171 PRO B C 1
ATOM 4437 O O . PRO B 1 171 ? -20.875 -10.383 -12.695 1 98.38 171 PRO B O 1
ATOM 4440 N N . LYS B 1 172 ? -19.578 -10.258 -10.875 1 98.19 172 LYS B N 1
ATOM 4441 C CA . LYS B 1 172 ? -18.953 -9.008 -11.312 1 98.19 172 LYS B CA 1
ATOM 4442 C C . LYS B 1 172 ? -17.578 -9.258 -11.914 1 98.19 172 LYS B C 1
ATOM 4444 O O . LYS B 1 172 ? -17.141 -8.508 -12.797 1 98.19 172 LYS B O 1
ATOM 4449 N N . LEU B 1 173 ? -16.859 -10.258 -11.367 1 98.25 173 LEU B N 1
ATOM 4450 C CA . LEU B 1 173 ? -15.445 -10.461 -11.688 1 98.25 173 LEU B CA 1
ATOM 4451 C C . LEU B 1 173 ? -15.148 -11.938 -11.914 1 98.25 173 LEU B C 1
ATOM 4453 O O . LEU B 1 173 ? -15.711 -12.805 -11.242 1 98.25 173 LEU B O 1
ATOM 4457 N N . VAL B 1 174 ? -14.336 -12.219 -12.836 1 98.75 174 VAL B N 1
ATOM 4458 C CA . VAL B 1 174 ? -13.641 -13.492 -12.945 1 98.75 174 VAL B CA 1
ATOM 4459 C C . VAL B 1 174 ? -12.133 -13.281 -12.805 1 98.75 174 VAL B C 1
ATOM 4461 O O . VAL B 1 174 ? -11.562 -12.414 -13.461 1 98.75 174 VAL B O 1
ATOM 4464 N N . TYR B 1 175 ? -11.5 -13.961 -11.891 1 98.88 175 TYR B N 1
ATOM 4465 C CA . TYR B 1 175 ? -10.062 -13.906 -11.664 1 98.88 175 TYR B CA 1
ATOM 4466 C C . TYR B 1 175 ? -9.367 -15.133 -12.266 1 98.88 175 TYR B C 1
ATOM 4468 O O . TYR B 1 175 ? -9.797 -16.266 -12.039 1 98.88 175 TYR B O 1
ATOM 4476 N N . THR B 1 176 ? -8.258 -14.891 -13 1 98.69 176 THR B N 1
ATOM 4477 C CA . THR B 1 176 ? -7.484 -16.016 -13.516 1 98.69 176 THR B CA 1
ATOM 4478 C C . THR B 1 176 ? -6.008 -15.641 -13.648 1 98.69 176 THR B C 1
ATOM 4480 O O . THR B 1 176 ? -5.672 -14.469 -13.836 1 98.69 176 THR B O 1
ATOM 4483 N N . ASN B 1 177 ? -5.16 -16.5 -13.414 1 98.44 177 ASN B N 1
ATOM 4484 C CA . ASN B 1 177 ? -3.742 -16.5 -13.766 1 98.44 177 ASN B CA 1
ATOM 4485 C C . ASN B 1 177 ? -3.461 -17.438 -14.938 1 98.44 177 ASN B C 1
ATOM 4487 O O . ASN B 1 177 ? -3.043 -18.578 -14.742 1 98.44 177 ASN B O 1
ATOM 4491 N N . PRO B 1 178 ? -3.613 -16.953 -16.141 1 97.88 178 PRO B N 1
ATOM 4492 C CA . PRO B 1 178 ? -3.746 -17.844 -17.297 1 97.88 178 PRO B CA 1
ATOM 4493 C C . PRO B 1 178 ? -2.4 -18.375 -17.797 1 97.88 178 PRO B C 1
ATOM 4495 O O . PRO B 1 178 ? -2.359 -19.297 -18.594 1 97.88 178 PRO B O 1
ATOM 4498 N N . THR B 1 179 ? -1.346 -17.719 -17.422 1 97.44 179 THR B N 1
ATOM 4499 C CA . THR B 1 179 ? -0.028 -18.141 -17.891 1 97.44 179 THR B CA 1
ATOM 4500 C C . THR B 1 179 ? 0.87 -18.516 -16.719 1 97.44 179 THR B C 1
ATOM 4502 O O . THR B 1 179 ? 1.13 -17.703 -15.828 1 97.44 179 THR B O 1
ATOM 4505 N N . CYS B 1 180 ? 1.333 -19.828 -16.75 1 97.12 180 CYS B N 1
ATOM 4506 C CA . CYS B 1 180 ? 2.178 -20.328 -15.68 1 97.12 180 CYS B CA 1
ATOM 4507 C C . CYS B 1 180 ? 1.516 -20.125 -14.32 1 97.12 180 CYS B C 1
ATOM 4509 O O . CYS B 1 180 ? 2.107 -19.516 -13.422 1 97.12 180 CYS B O 1
ATOM 4511 N N . ASN B 1 181 ? 0.404 -20.75 -14.18 1 97.69 181 ASN B N 1
ATOM 4512 C CA . ASN B 1 181 ? -0.573 -20.531 -13.117 1 97.69 181 ASN B CA 1
ATOM 4513 C C . ASN B 1 181 ? 0.019 -20.812 -11.742 1 97.69 181 ASN B C 1
ATOM 4515 O O . ASN B 1 181 ? 0.741 -21.797 -11.57 1 97.69 181 ASN B O 1
ATOM 4519 N N . ASN B 1 182 ? -0.18 -19.984 -10.789 1 97.94 182 ASN B N 1
ATOM 4520 C CA . ASN B 1 182 ? -0.008 -20.234 -9.367 1 97.94 182 ASN B CA 1
ATOM 4521 C C . ASN B 1 182 ? -1.33 -20.609 -8.703 1 97.94 182 ASN B C 1
ATOM 4523 O O . ASN B 1 182 ? -2.229 -19.766 -8.594 1 97.94 182 ASN B O 1
ATOM 4527 N N . PRO B 1 183 ? -1.505 -21.781 -8.336 1 97.81 183 PRO B N 1
ATOM 4528 C CA . PRO B 1 183 ? -0.451 -22.719 -7.918 1 97.81 183 PRO B CA 1
ATOM 4529 C C . PRO B 1 183 ? -0.198 -23.812 -8.945 1 97.81 183 PRO B C 1
ATOM 4531 O O . PRO B 1 183 ? 0.731 -24.609 -8.781 1 97.81 183 PRO B O 1
ATOM 4534 N N . ASN B 1 184 ? -0.895 -23.906 -10 1 98 184 ASN B N 1
ATOM 4535 C CA . ASN B 1 184 ? -1.042 -25.125 -10.773 1 98 184 ASN B CA 1
ATOM 4536 C C . ASN B 1 184 ? 0.113 -25.328 -11.758 1 98 184 ASN B C 1
ATOM 4538 O O . ASN B 1 184 ? 0.373 -26.438 -12.203 1 98 184 ASN B O 1
ATOM 4542 N N . GLY B 1 185 ? 0.706 -24.266 -12.164 1 97.06 185 GLY B N 1
ATOM 4543 C CA . GLY B 1 185 ? 1.741 -24.344 -13.18 1 97.06 185 GLY B CA 1
ATOM 4544 C C . GLY B 1 185 ? 1.188 -24.5 -14.586 1 97.06 185 GLY B C 1
ATOM 4545 O O . GLY B 1 185 ? 1.947 -24.625 -15.547 1 97.06 185 GLY B O 1
ATOM 4546 N N . THR B 1 186 ? -0.087 -24.406 -14.766 1 96.44 186 THR B N 1
ATOM 4547 C CA . THR B 1 186 ? -0.716 -24.609 -16.062 1 96.44 186 THR B CA 1
ATOM 4548 C C . THR B 1 186 ? -0.731 -23.328 -16.875 1 96.44 186 THR B C 1
ATOM 4550 O O . THR B 1 186 ? -0.56 -22.234 -16.312 1 96.44 186 THR B O 1
ATOM 4553 N N . THR B 1 187 ? -0.893 -23.438 -18.156 1 97.19 187 THR B N 1
ATOM 4554 C CA . THR B 1 187 ? -1.05 -22.328 -19.094 1 97.19 187 THR B CA 1
ATOM 4555 C C . THR B 1 187 ? -2.262 -22.547 -19.984 1 97.19 187 THR B C 1
ATOM 4557 O O . THR B 1 187 ? -2.375 -23.594 -20.641 1 97.19 187 THR B O 1
ATOM 4560 N N . MET B 1 188 ? -3.104 -21.594 -19.953 1 97.19 188 MET B N 1
ATOM 4561 C CA . MET B 1 188 ? -4.348 -21.641 -20.719 1 97.19 188 MET B CA 1
ATOM 4562 C C . MET B 1 188 ? -4.078 -21.484 -22.219 1 97.19 188 MET B C 1
ATOM 4564 O O . MET B 1 188 ? -3.354 -20.578 -22.625 1 97.19 188 MET B O 1
ATOM 4568 N N . PRO B 1 189 ? -4.625 -22.375 -23.031 1 96.62 189 PRO B N 1
ATOM 4569 C CA . PRO B 1 189 ? -4.43 -22.219 -24.484 1 96.62 189 PRO B CA 1
ATOM 4570 C C . PRO B 1 189 ? -5.281 -21.094 -25.078 1 96.62 189 PRO B C 1
ATOM 4572 O O . PRO B 1 189 ? -6.203 -20.609 -24.406 1 96.62 189 PRO B O 1
ATOM 4575 N N . LEU B 1 190 ? -5.012 -20.719 -26.297 1 96.94 190 LEU B N 1
ATOM 4576 C CA . LEU B 1 190 ? -5.598 -19.547 -26.953 1 96.94 190 LEU B CA 1
ATOM 4577 C C . LEU B 1 190 ? -7.109 -19.703 -27.094 1 96.94 190 LEU B C 1
ATOM 4579 O O . LEU B 1 190 ? -7.852 -18.734 -26.906 1 96.94 190 LEU B O 1
ATOM 4583 N N . ASP B 1 191 ? -7.555 -20.859 -27.469 1 96.69 191 ASP B N 1
ATOM 4584 C CA . ASP B 1 191 ? -8.984 -21.078 -27.672 1 96.69 191 ASP B CA 1
ATOM 4585 C C . ASP B 1 191 ? -9.758 -20.859 -26.375 1 96.69 191 ASP B C 1
ATOM 4587 O O . ASP B 1 191 ? -10.82 -20.234 -26.375 1 96.69 191 ASP B O 1
ATOM 4591 N N . ARG B 1 192 ? -9.234 -21.297 -25.281 1 97.12 192 ARG B N 1
ATOM 4592 C CA . ARG B 1 192 ? -9.891 -21.109 -24 1 97.12 192 ARG B CA 1
ATOM 4593 C C . ARG B 1 192 ? -9.852 -19.656 -23.562 1 97.12 192 ARG B C 1
ATOM 4595 O O . ARG B 1 192 ? -10.781 -19.172 -22.891 1 97.12 192 ARG B O 1
ATOM 4602 N N . ARG B 1 193 ? -8.789 -18.984 -23.875 1 98.31 193 ARG B N 1
ATOM 4603 C CA . ARG B 1 193 ? -8.719 -17.547 -23.594 1 98.31 193 ARG B CA 1
ATOM 4604 C C . ARG B 1 193 ? -9.836 -16.797 -24.312 1 98.31 193 ARG B C 1
ATOM 4606 O O . ARG B 1 193 ? -10.484 -15.938 -23.734 1 98.31 193 ARG B O 1
ATOM 4613 N N . ARG B 1 194 ? -10.062 -17.125 -25.547 1 98.19 194 ARG B N 1
ATOM 4614 C CA . ARG B 1 194 ? -11.141 -16.5 -26.328 1 98.19 194 ARG B CA 1
ATOM 4615 C C . ARG B 1 194 ? -12.5 -16.859 -25.734 1 98.19 194 ARG B C 1
ATOM 4617 O O . ARG B 1 194 ? -13.391 -16 -25.672 1 98.19 194 ARG B O 1
ATOM 4624 N N . GLU B 1 195 ? -12.641 -18.125 -25.344 1 98.56 195 GLU B N 1
ATOM 4625 C CA . GLU B 1 195 ? -13.883 -18.547 -24.719 1 98.56 195 GLU B CA 1
ATOM 4626 C C . GLU B 1 195 ? -14.156 -17.766 -23.438 1 98.56 195 GLU B C 1
ATOM 4628 O O . GLU B 1 195 ? -15.289 -17.359 -23.188 1 98.56 195 GLU B O 1
ATOM 4633 N N . LEU B 1 196 ? -13.148 -17.609 -22.641 1 98.69 196 LEU B N 1
ATOM 4634 C CA . LEU B 1 196 ? -13.289 -16.859 -21.406 1 98.69 196 LEU B CA 1
ATOM 4635 C C . LEU B 1 196 ? -13.758 -15.438 -21.672 1 98.69 196 LEU B C 1
ATOM 4637 O O . LEU B 1 196 ? -14.656 -14.938 -20.984 1 98.69 196 LEU B O 1
ATOM 4641 N N . LEU B 1 197 ? -13.156 -14.766 -22.656 1 98.62 197 LEU B N 1
ATOM 4642 C CA . LEU B 1 197 ? -13.539 -13.391 -22.984 1 98.62 197 LEU B CA 1
ATOM 4643 C C . LEU B 1 197 ? -14.969 -13.344 -23.5 1 98.62 197 LEU B C 1
ATOM 4645 O O . LEU B 1 197 ? -15.703 -12.391 -23.203 1 98.62 197 LEU B O 1
ATOM 4649 N N . GLN B 1 198 ? -15.336 -14.367 -24.25 1 98.69 198 GLN B N 1
ATOM 4650 C CA . GLN B 1 198 ? -16.703 -14.438 -24.734 1 98.69 198 GLN B CA 1
ATOM 4651 C C . GLN B 1 198 ? -17.688 -14.586 -23.578 1 98.69 198 GLN B C 1
ATOM 4653 O O . GLN B 1 198 ? -18.734 -13.93 -23.562 1 98.69 198 GLN B O 1
ATOM 4658 N N . LEU B 1 199 ? -17.391 -15.438 -22.672 1 98.75 199 LEU B N 1
ATOM 4659 C CA . LEU B 1 199 ? -18.234 -15.625 -21.5 1 98.75 199 LEU B CA 1
ATOM 4660 C C . LEU B 1 199 ? -18.297 -14.352 -20.672 1 98.75 199 LEU B C 1
ATOM 4662 O O . LEU B 1 199 ? -19.359 -13.977 -20.188 1 98.75 199 LEU B O 1
ATOM 4666 N N . ALA B 1 200 ? -17.141 -13.68 -20.516 1 98.5 200 ALA B N 1
ATOM 4667 C CA . ALA B 1 200 ? -17.125 -12.414 -19.781 1 98.5 200 ALA B CA 1
ATOM 4668 C C . ALA B 1 200 ? -18.031 -11.383 -20.453 1 98.5 200 ALA B C 1
ATOM 4670 O O . ALA B 1 200 ? -18.703 -10.602 -19.766 1 98.5 200 ALA B O 1
ATOM 4671 N N . SER B 1 201 ? -18.031 -11.367 -21.766 1 98.12 201 SER B N 1
ATOM 4672 C CA . SER B 1 201 ? -18.891 -10.469 -22.531 1 98.12 201 SER B CA 1
ATOM 4673 C C . SER B 1 201 ? -20.359 -10.805 -22.344 1 98.12 201 SER B C 1
ATOM 4675 O O . SER B 1 201 ? -21.172 -9.93 -22.016 1 98.12 201 SER B O 1
ATOM 4677 N N . ASN B 1 202 ? -20.656 -12.094 -22.516 1 97.94 202 ASN B N 1
ATOM 4678 C CA . ASN B 1 202 ? -22.047 -12.547 -22.438 1 97.94 202 ASN B CA 1
ATOM 4679 C C . ASN B 1 202 ? -22.672 -12.219 -21.078 1 97.94 202 ASN B C 1
ATOM 4681 O O . ASN B 1 202 ? -23.859 -11.922 -21 1 97.94 202 ASN B O 1
ATOM 4685 N N . TYR B 1 203 ? -21.875 -12.266 -20.078 1 97.81 203 TYR B N 1
ATOM 4686 C CA . TYR B 1 203 ? -22.422 -12.117 -18.734 1 97.81 203 TYR B CA 1
ATOM 4687 C C . TYR B 1 203 ? -22 -10.797 -18.109 1 97.81 203 TYR B C 1
ATOM 4689 O O . TYR B 1 203 ? -22.203 -10.57 -16.922 1 97.81 203 TYR B O 1
ATOM 4697 N N . ASP B 1 204 ? -21.328 -9.969 -18.844 1 97.69 204 ASP B N 1
ATOM 4698 C CA . ASP B 1 204 ? -20.922 -8.617 -18.484 1 97.69 204 ASP B CA 1
ATOM 4699 C C . ASP B 1 204 ? -20.078 -8.617 -17.203 1 97.69 204 ASP B C 1
ATOM 4701 O O . ASP B 1 204 ? -20.422 -7.934 -16.234 1 97.69 204 ASP B O 1
ATOM 4705 N N . MET B 1 205 ? -19 -9.305 -17.25 1 98 205 MET B N 1
ATOM 4706 C CA . MET B 1 205 ? -18.047 -9.367 -16.156 1 98 205 MET B CA 1
ATOM 4707 C C . MET B 1 205 ? -16.734 -8.688 -16.531 1 98 205 MET B C 1
ATOM 4709 O O . MET B 1 205 ? -16.391 -8.617 -17.703 1 98 205 MET B O 1
ATOM 4713 N N . LEU B 1 206 ? -16.047 -8.141 -15.57 1 98.25 206 LEU B N 1
ATOM 4714 C CA . LEU B 1 206 ? -14.633 -7.82 -15.742 1 98.25 206 LEU B CA 1
ATOM 4715 C C . LEU B 1 206 ? -13.766 -9.062 -15.539 1 98.25 206 LEU B C 1
ATOM 4717 O O . LEU B 1 206 ? -14.164 -10 -14.852 1 98.25 206 LEU B O 1
ATOM 4721 N N . VAL B 1 207 ? -12.641 -9.062 -16.188 1 98.62 207 VAL B N 1
ATOM 4722 C CA . VAL B 1 207 ? -11.656 -10.133 -16.031 1 98.62 207 VAL B CA 1
ATOM 4723 C C . VAL B 1 207 ? -10.391 -9.578 -15.398 1 98.62 207 VAL B C 1
ATOM 4725 O O . VAL B 1 207 ? -9.789 -8.633 -15.922 1 98.62 207 VAL B O 1
ATOM 4728 N N . ILE B 1 208 ? -10.008 -10.07 -14.258 1 98.81 208 ILE B N 1
ATOM 4729 C CA . ILE B 1 208 ? -8.656 -9.82 -13.758 1 98.81 208 ILE B CA 1
ATOM 4730 C C . ILE B 1 208 ? -7.695 -10.859 -14.32 1 98.81 208 ILE B C 1
ATOM 4732 O O . ILE B 1 208 ? -7.801 -12.055 -14.016 1 98.81 208 ILE B O 1
ATOM 4736 N N . GLU B 1 209 ? -6.859 -10.43 -15.164 1 98.81 209 GLU B N 1
ATOM 4737 C CA . GLU B 1 209 ? -5.762 -11.25 -15.68 1 98.81 209 GLU B CA 1
ATOM 4738 C C . GLU B 1 209 ? -4.484 -11.031 -14.867 1 98.81 209 GLU B C 1
ATOM 4740 O O . GLU B 1 209 ? -3.783 -10.031 -15.062 1 98.81 209 GLU B O 1
ATOM 4745 N N . ASP B 1 210 ? -4.199 -11.938 -13.961 1 98.75 210 ASP B N 1
ATOM 4746 C CA . ASP B 1 210 ? -2.992 -11.906 -13.141 1 98.75 210 ASP B CA 1
ATOM 4747 C C . ASP B 1 210 ? -1.82 -12.57 -13.859 1 98.75 210 ASP B C 1
ATOM 4749 O O . ASP B 1 210 ? -1.837 -13.781 -14.102 1 98.75 210 ASP B O 1
ATOM 4753 N N . ASP B 1 211 ? -0.778 -11.758 -14.148 1 98.19 211 ASP B N 1
ATOM 4754 C CA . ASP B 1 211 ? 0.287 -12.289 -14.992 1 98.19 211 ASP B CA 1
ATOM 4755 C C . ASP B 1 211 ? 1.662 -11.953 -14.422 1 98.19 211 ASP B C 1
ATOM 4757 O O . ASP B 1 211 ? 2.42 -11.188 -15.023 1 98.19 211 ASP B O 1
ATOM 4761 N N . PRO B 1 212 ? 2.066 -12.617 -13.414 1 97.94 212 PRO B N 1
ATOM 4762 C CA . PRO B 1 212 ? 3.406 -12.367 -12.875 1 97.94 212 PRO B CA 1
ATOM 4763 C C . PRO B 1 212 ? 4.484 -13.188 -13.578 1 97.94 212 PRO B C 1
ATOM 4765 O O . PRO B 1 212 ? 5.68 -12.938 -13.391 1 97.94 212 PRO B O 1
ATOM 4768 N N . TYR B 1 213 ? 4.129 -14.148 -14.516 1 97.12 213 TYR B N 1
ATOM 4769 C CA . TYR B 1 213 ? 5.129 -15.156 -14.859 1 97.12 213 TYR B CA 1
ATOM 4770 C C . TYR B 1 213 ? 5.324 -15.234 -16.359 1 97.12 213 TYR B C 1
ATOM 4772 O O . TYR B 1 213 ? 6.211 -15.945 -16.844 1 97.12 213 TYR B O 1
ATOM 4780 N N . SER B 1 214 ? 4.578 -14.5 -17.141 1 96 214 SER B N 1
ATOM 4781 C CA . SER B 1 214 ? 4.633 -14.664 -18.594 1 96 214 SER B CA 1
ATOM 4782 C C . SER B 1 214 ? 6.047 -14.453 -19.125 1 96 214 SER B C 1
ATOM 4784 O O . SER B 1 214 ? 6.461 -15.109 -20.078 1 96 214 SER B O 1
ATOM 4786 N N . HIS B 1 215 ? 6.793 -13.633 -18.5 1 95.38 215 HIS B N 1
ATOM 4787 C CA . HIS B 1 215 ? 8.133 -13.312 -18.969 1 95.38 215 HIS B CA 1
ATOM 4788 C C . HIS B 1 215 ? 9.125 -14.414 -18.609 1 95.38 215 HIS B C 1
ATOM 4790 O O . HIS B 1 215 ? 10.234 -14.453 -19.141 1 95.38 215 HIS B O 1
ATOM 4796 N N . ILE B 1 216 ? 8.75 -15.289 -17.734 1 96.19 216 ILE B N 1
ATOM 4797 C CA . ILE B 1 216 ? 9.648 -16.375 -17.359 1 96.19 216 ILE B CA 1
ATOM 4798 C C . ILE B 1 216 ? 9.062 -17.719 -17.812 1 96.19 216 ILE B C 1
ATOM 4800 O O . ILE B 1 216 ? 9.133 -18.703 -17.094 1 96.19 216 ILE B O 1
ATOM 4804 N N . ALA B 1 217 ? 8.445 -17.703 -18.922 1 95.31 217 ALA B N 1
ATOM 4805 C CA . ALA B 1 217 ? 8.078 -18.938 -19.625 1 95.31 217 ALA B CA 1
ATOM 4806 C C . ALA B 1 217 ? 9.266 -19.5 -20.391 1 95.31 217 ALA B C 1
ATOM 4808 O O . ALA B 1 217 ? 9.984 -18.766 -21.078 1 95.31 217 ALA B O 1
ATOM 4809 N N . PHE B 1 218 ? 9.484 -20.828 -20.297 1 93.12 218 PHE B N 1
ATOM 4810 C CA . PHE B 1 218 ? 10.672 -21.5 -20.828 1 93.12 218 PHE B CA 1
ATOM 4811 C C . PHE B 1 218 ? 10.414 -22 -22.25 1 93.12 218 PHE B C 1
ATOM 4813 O O . PHE B 1 218 ? 11.352 -22.156 -23.031 1 93.12 218 PHE B O 1
ATOM 4820 N N . GLU B 1 219 ? 9.211 -22.406 -22.422 1 88.38 219 GLU B N 1
ATOM 4821 C CA . GLU B 1 219 ? 8.82 -23.062 -23.672 1 88.38 219 GLU B CA 1
ATOM 4822 C C . GLU B 1 219 ? 7.629 -22.359 -24.312 1 88.38 219 GLU B C 1
ATOM 4824 O O . GLU B 1 219 ? 6.559 -22.953 -24.469 1 88.38 219 GLU B O 1
ATOM 4829 N N . LYS B 1 220 ? 7.887 -21.266 -24.812 1 82.25 220 LYS B N 1
ATOM 4830 C CA . LYS B 1 220 ? 6.773 -20.516 -25.391 1 82.25 220 LYS B CA 1
ATOM 4831 C C . LYS B 1 220 ? 6.184 -21.25 -26.594 1 82.25 220 LYS B C 1
ATOM 4833 O O . LYS B 1 220 ? 6.922 -21.797 -27.422 1 82.25 220 LYS B O 1
ATOM 4838 N N . THR B 1 221 ? 4.965 -21.391 -26.562 1 81.12 221 THR B N 1
ATOM 4839 C CA . THR B 1 221 ? 4.238 -22.078 -27.625 1 81.12 221 THR B CA 1
ATOM 4840 C C . THR B 1 221 ? 3.562 -21.094 -28.562 1 81.12 221 THR B C 1
ATOM 4842 O O . THR B 1 221 ? 3.131 -21.453 -29.656 1 81.12 221 THR B O 1
ATOM 4845 N N . GLY B 1 222 ? 3.443 -19.906 -28.156 1 82.69 222 GLY B N 1
ATOM 4846 C CA . GLY B 1 222 ? 2.693 -18.906 -28.906 1 82.69 222 GLY B CA 1
ATOM 4847 C C . GLY B 1 222 ? 1.269 -18.734 -28.406 1 82.69 222 GLY B C 1
ATOM 4848 O O . GLY B 1 222 ? 0.596 -17.766 -28.75 1 82.69 222 GLY B O 1
ATOM 4849 N N . GLU B 1 223 ? 0.88 -19.578 -27.562 1 81.38 223 GLU B N 1
ATOM 4850 C CA . GLU B 1 223 ? -0.481 -19.547 -27.031 1 81.38 223 GLU B CA 1
ATOM 4851 C C . GLU B 1 223 ? -0.594 -18.609 -25.844 1 81.38 223 GLU B C 1
ATOM 4853 O O . GLU B 1 223 ? -1.7 -18.25 -25.422 1 81.38 223 GLU B O 1
ATOM 4858 N N . GLU B 1 224 ? 0.504 -18.125 -25.391 1 89.25 224 GLU B N 1
ATOM 4859 C CA . GLU B 1 224 ? 0.533 -17.344 -24.156 1 89.25 224 GLU B CA 1
ATOM 4860 C C . GLU B 1 224 ? 0.267 -15.875 -24.422 1 89.25 224 GLU B C 1
ATOM 4862 O O . GLU B 1 224 ? 0.922 -15 -23.844 1 89.25 224 GLU B O 1
ATOM 4867 N N . VAL B 1 225 ? -0.781 -15.656 -25.328 1 94 225 VAL B N 1
ATOM 4868 C CA . VAL B 1 225 ? -1.216 -14.289 -25.594 1 94 225 VAL B CA 1
ATOM 4869 C C . VAL B 1 225 ? -2.039 -13.773 -24.422 1 94 225 VAL B C 1
ATOM 4871 O O . VAL B 1 225 ? -2.955 -14.445 -23.953 1 94 225 VAL B O 1
ATOM 4874 N N . PRO B 1 226 ? -1.672 -12.562 -23.906 1 97.19 226 PRO B N 1
ATOM 4875 C CA . PRO B 1 226 ? -2.473 -12.039 -22.797 1 97.19 226 PRO B CA 1
ATOM 4876 C C . PRO B 1 226 ? -3.941 -11.844 -23.172 1 97.19 226 PRO B C 1
ATOM 4878 O O . PRO B 1 226 ? -4.246 -11.438 -24.297 1 97.19 226 PRO B O 1
ATOM 4881 N N . LEU B 1 227 ? -4.867 -12.094 -22.234 1 98.19 227 LEU B N 1
ATOM 4882 C CA . LEU B 1 227 ? -6.285 -11.812 -22.422 1 98.19 227 LEU B CA 1
ATOM 4883 C C . LEU B 1 227 ? -6.496 -10.352 -22.812 1 98.19 227 LEU B C 1
ATOM 4885 O O . LEU B 1 227 ? -7.324 -10.039 -23.672 1 98.19 227 LEU B O 1
ATOM 4889 N N . GLN B 1 228 ? -5.777 -9.492 -22.188 1 97.31 228 GLN B N 1
ATOM 4890 C CA . GLN B 1 228 ? -5.871 -8.062 -22.422 1 97.31 228 GLN B CA 1
ATOM 4891 C C . GLN B 1 228 ? -5.613 -7.734 -23.891 1 97.31 228 GLN B C 1
ATOM 4893 O O . GLN B 1 228 ? -6.273 -6.867 -24.469 1 97.31 228 GLN B O 1
ATOM 4898 N N . ALA B 1 229 ? -4.68 -8.383 -24.484 1 96.25 229 ALA B N 1
ATOM 4899 C CA . ALA B 1 229 ? -4.352 -8.156 -25.891 1 96.25 229 ALA B CA 1
ATOM 4900 C C . ALA B 1 229 ? -5.508 -8.57 -26.797 1 96.25 229 ALA B C 1
ATOM 4902 O O . ALA B 1 229 ? -5.672 -8.023 -27.891 1 96.25 229 ALA B O 1
ATOM 4903 N N . LEU B 1 230 ? -6.309 -9.484 -26.344 1 96.88 230 LEU B N 1
ATOM 4904 C CA . LEU B 1 230 ? -7.414 -10.031 -27.125 1 96.88 230 LEU B CA 1
ATOM 4905 C C . LEU B 1 230 ? -8.703 -9.25 -26.859 1 96.88 230 LEU B C 1
ATOM 4907 O O . LEU B 1 230 ? -9.672 -9.383 -27.609 1 96.88 230 LEU B O 1
ATOM 4911 N N . ASP B 1 231 ? -8.68 -8.484 -25.797 1 96.19 231 ASP B N 1
ATOM 4912 C CA . ASP B 1 231 ? -9.883 -7.801 -25.344 1 96.19 231 ASP B CA 1
ATOM 4913 C C . ASP B 1 231 ? -10.273 -6.676 -26.297 1 96.19 231 ASP B C 1
ATOM 4915 O O . ASP B 1 231 ? -9.484 -5.77 -26.547 1 96.19 231 ASP B O 1
ATOM 4919 N N . SER B 1 232 ? -11.508 -6.695 -26.766 1 93.88 232 SER B N 1
ATOM 4920 C CA . SER B 1 232 ? -11.969 -5.66 -27.688 1 93.88 232 SER B CA 1
ATOM 4921 C C . SER B 1 232 ? -13.062 -4.805 -27.062 1 93.88 232 SER B C 1
ATOM 4923 O O . SER B 1 232 ? -13.547 -3.855 -27.672 1 93.88 232 SER B O 1
ATOM 4925 N N . GLU B 1 233 ? -13.391 -5.094 -25.844 1 95.19 233 GLU B N 1
ATOM 4926 C CA . GLU B 1 233 ? -14.555 -4.43 -25.266 1 95.19 233 GLU B CA 1
ATOM 4927 C C . GLU B 1 233 ? -14.164 -3.59 -24.047 1 95.19 233 GLU B C 1
ATOM 4929 O O . GLU B 1 233 ? -14.961 -2.795 -23.562 1 95.19 233 GLU B O 1
ATOM 4934 N N . GLY B 1 234 ? -12.969 -3.746 -23.594 1 94.25 234 GLY B N 1
ATOM 4935 C CA . GLY B 1 234 ? -12.547 -3.045 -22.391 1 94.25 234 GLY B CA 1
ATOM 4936 C C . GLY B 1 234 ? -12.992 -3.732 -21.109 1 94.25 234 GLY B C 1
ATOM 4937 O O . GLY B 1 234 ? -13.578 -3.098 -20.234 1 94.25 234 GLY B O 1
ATOM 4938 N N . ARG B 1 235 ? -12.648 -5.102 -21.047 1 95.81 235 ARG B N 1
ATOM 4939 C CA . ARG B 1 235 ? -13.133 -5.883 -19.906 1 95.81 235 ARG B CA 1
ATOM 4940 C C . ARG B 1 235 ? -11.969 -6.363 -19.047 1 95.81 235 ARG B C 1
ATOM 4942 O O . ARG B 1 235 ? -12.156 -6.754 -17.891 1 95.81 235 ARG B O 1
ATOM 4949 N N . VAL B 1 236 ? -10.766 -6.266 -19.547 1 97.56 236 VAL B N 1
ATOM 4950 C CA . VAL B 1 236 ? -9.664 -6.945 -18.891 1 97.56 236 VAL B CA 1
ATOM 4951 C C . VAL B 1 236 ? -8.859 -5.941 -18.062 1 97.56 236 VAL B C 1
ATOM 4953 O O . VAL B 1 236 ? -8.461 -4.895 -18.562 1 97.56 236 VAL B O 1
ATOM 4956 N N . VAL B 1 237 ? -8.711 -6.207 -16.797 1 97.69 237 VAL B N 1
ATOM 4957 C CA . VAL B 1 237 ? -7.723 -5.574 -15.922 1 97.69 237 VAL B CA 1
ATOM 4958 C C . VAL B 1 237 ? -6.473 -6.449 -15.836 1 97.69 237 VAL B C 1
ATOM 4960 O O . VAL B 1 237 ? -6.477 -7.488 -15.172 1 97.69 237 VAL B O 1
ATOM 4963 N N . TYR B 1 238 ? -5.461 -6.027 -16.516 1 98.19 238 TYR B N 1
ATOM 4964 C CA . TYR B 1 238 ? -4.195 -6.75 -16.547 1 98.19 238 TYR B CA 1
ATOM 4965 C C . TYR B 1 238 ? -3.295 -6.324 -15.398 1 98.19 238 TYR B C 1
ATOM 4967 O O . TYR B 1 238 ? -3.023 -5.133 -15.227 1 98.19 238 TYR B O 1
ATOM 4975 N N . VAL B 1 239 ? -2.875 -7.305 -14.594 1 98.5 239 VAL B N 1
ATOM 4976 C CA . VAL B 1 239 ? -2.029 -7.066 -13.43 1 98.5 239 VAL B CA 1
ATOM 4977 C C . VAL B 1 239 ? -0.713 -7.824 -13.578 1 98.5 239 VAL B C 1
ATOM 4979 O O . VAL B 1 239 ? -0.71 -9.023 -13.867 1 98.5 239 VAL B O 1
ATOM 4982 N N . THR B 1 240 ? 0.391 -7.09 -13.398 1 98.44 240 THR B N 1
ATOM 4983 C CA . THR B 1 240 ? 1.702 -7.727 -13.469 1 98.44 240 THR B CA 1
ATOM 4984 C C . THR B 1 240 ? 2.664 -7.09 -12.469 1 98.44 240 THR B C 1
ATOM 4986 O O . THR B 1 240 ? 2.268 -6.234 -11.68 1 98.44 240 THR B O 1
ATOM 4989 N N . THR B 1 241 ? 3.92 -7.586 -12.398 1 98.56 241 THR B N 1
ATOM 4990 C CA . THR B 1 241 ? 4.848 -7.164 -11.359 1 98.56 241 THR B CA 1
ATOM 4991 C C . THR B 1 241 ? 6.285 -7.219 -11.859 1 98.56 241 THR B C 1
ATOM 4993 O O . THR B 1 241 ? 6.602 -7.973 -12.773 1 98.56 241 THR B O 1
ATOM 4996 N N . PHE B 1 242 ? 7.125 -6.445 -11.289 1 98.69 242 PHE B N 1
ATOM 4997 C CA . PHE B 1 242 ? 8.562 -6.496 -11.539 1 98.69 242 PHE B CA 1
ATOM 4998 C C . PHE B 1 242 ? 9.25 -7.41 -10.539 1 98.69 242 PHE B C 1
ATOM 5000 O O . PHE B 1 242 ? 10.461 -7.613 -10.609 1 98.69 242 PHE B O 1
ATOM 5007 N N . SER B 1 243 ? 8.516 -8.031 -9.68 1 98.25 243 SER B N 1
ATOM 5008 C CA . SER B 1 243 ? 9.07 -8.859 -8.617 1 98.25 243 SER B CA 1
ATOM 5009 C C . SER B 1 243 ? 9.781 -10.086 -9.172 1 98.25 243 SER B C 1
ATOM 5011 O O . SER B 1 243 ? 10.711 -10.609 -8.555 1 98.25 243 SER B O 1
ATOM 5013 N N . LYS B 1 244 ? 9.312 -10.523 -10.367 1 98 244 LYS B N 1
ATOM 5014 C CA . LYS B 1 244 ? 9.836 -11.773 -10.914 1 98 244 LYS B CA 1
ATOM 5015 C C . LYS B 1 244 ? 10.844 -11.5 -12.031 1 98 244 LYS B C 1
ATOM 5017 O O . LYS B 1 244 ? 11.578 -12.398 -12.445 1 98 244 LYS B O 1
ATOM 5022 N N . ILE B 1 245 ? 10.906 -10.227 -12.414 1 98.25 245 ILE B N 1
ATOM 5023 C CA . ILE B 1 245 ? 11.719 -9.945 -13.594 1 98.25 245 ILE B CA 1
ATOM 5024 C C . ILE B 1 245 ? 12.758 -8.875 -13.258 1 98.25 245 ILE B C 1
ATOM 5026 O O . ILE B 1 245 ? 13.531 -8.461 -14.125 1 98.25 245 ILE B O 1
ATOM 5030 N N . LEU B 1 246 ? 12.734 -8.367 -12.047 1 98.5 246 LEU B N 1
ATOM 5031 C CA . LEU B 1 246 ? 13.742 -7.438 -11.555 1 98.5 246 LEU B CA 1
ATOM 5032 C C . LEU B 1 246 ? 14.102 -7.75 -10.102 1 98.5 246 LEU B C 1
ATOM 5034 O O . LEU B 1 246 ? 15.047 -8.492 -9.844 1 98.5 246 LEU B O 1
ATOM 5038 N N . ALA B 1 247 ? 13.234 -7.328 -9.156 1 98.44 247 ALA B N 1
ATOM 5039 C CA . ALA B 1 247 ? 13.477 -7.602 -7.738 1 98.44 247 ALA B CA 1
ATOM 5040 C C . ALA B 1 247 ? 12.219 -7.379 -6.91 1 98.44 247 ALA B C 1
ATOM 5042 O O . ALA B 1 247 ? 11.625 -6.297 -6.945 1 98.44 247 ALA B O 1
ATOM 5043 N N . PRO B 1 248 ? 11.852 -8.414 -6.156 1 98.19 248 PRO B N 1
ATOM 5044 C CA . PRO B 1 248 ? 10.633 -8.25 -5.352 1 98.19 248 PRO B CA 1
ATOM 5045 C C . PRO B 1 248 ? 10.781 -7.191 -4.262 1 98.19 248 PRO B C 1
ATOM 5047 O O . PRO B 1 248 ? 9.789 -6.602 -3.828 1 98.19 248 PRO B O 1
ATOM 5050 N N . GLY B 1 249 ? 11.992 -6.867 -3.873 1 98.44 249 GLY B N 1
ATOM 5051 C CA . GLY B 1 249 ? 12.234 -5.895 -2.818 1 98.44 249 GLY B CA 1
ATOM 5052 C C . GLY B 1 249 ? 11.836 -4.48 -3.207 1 98.44 249 GLY B C 1
ATOM 5053 O O . GLY B 1 249 ? 11.711 -3.609 -2.346 1 98.44 249 GLY B O 1
ATOM 5054 N N . LEU B 1 250 ? 11.641 -4.223 -4.512 1 98.75 250 LEU B N 1
ATOM 5055 C CA . LEU B 1 250 ? 11.242 -2.902 -4.988 1 98.75 250 LEU B CA 1
ATOM 5056 C C . LEU B 1 250 ? 9.742 -2.703 -4.863 1 98.75 250 LEU B C 1
ATOM 5058 O O . LEU B 1 250 ? 9.25 -1.571 -4.922 1 98.75 250 LEU B O 1
ATOM 5062 N N . ARG B 1 251 ? 8.969 -3.791 -4.789 1 98.69 251 ARG B N 1
ATOM 5063 C CA . ARG B 1 251 ? 7.52 -3.764 -4.648 1 98.69 251 ARG B CA 1
ATOM 5064 C C . ARG B 1 251 ? 6.875 -2.93 -5.754 1 98.69 251 ARG B C 1
ATOM 5066 O O . ARG B 1 251 ? 6.047 -2.061 -5.48 1 98.69 251 ARG B O 1
ATOM 5073 N N . LEU B 1 252 ? 7.195 -3.271 -6.992 1 98.88 252 LEU B N 1
ATOM 5074 C CA . LEU B 1 252 ? 6.625 -2.545 -8.125 1 98.88 252 LEU B CA 1
ATOM 5075 C C . LEU B 1 252 ? 5.68 -3.436 -8.922 1 98.88 252 LEU B C 1
ATOM 5077 O O . LEU B 1 252 ? 6.086 -4.48 -9.43 1 98.88 252 LEU B O 1
ATOM 5081 N N . GLY B 1 253 ? 4.426 -3.092 -8.953 1 98.75 253 GLY B N 1
ATOM 5082 C CA . GLY B 1 253 ? 3.406 -3.715 -9.781 1 98.75 253 GLY B CA 1
ATOM 5083 C C . GLY B 1 253 ? 2.77 -2.752 -10.766 1 98.75 253 GLY B C 1
ATOM 5084 O O . GLY B 1 253 ? 2.992 -1.541 -10.688 1 98.75 253 GLY B O 1
ATOM 5085 N N . LEU B 1 254 ? 2.078 -3.268 -11.727 1 98.19 254 LEU B N 1
ATOM 5086 C CA . LEU B 1 254 ? 1.38 -2.486 -12.742 1 98.19 254 LEU B CA 1
ATOM 5087 C C . LEU B 1 254 ? -0.05 -2.984 -12.922 1 98.19 254 LEU B C 1
ATOM 5089 O O . LEU B 1 254 ? -0.311 -4.188 -12.82 1 98.19 254 LEU B O 1
ATOM 5093 N N . THR B 1 255 ? -0.875 -2.049 -13.18 1 97.81 255 THR B N 1
ATOM 5094 C CA . THR B 1 255 ? -2.238 -2.338 -13.617 1 97.81 255 THR B CA 1
ATOM 5095 C C . THR B 1 255 ? -2.547 -1.637 -14.938 1 97.81 255 THR B C 1
ATOM 5097 O O . THR B 1 255 ? -2.381 -0.421 -15.055 1 97.81 255 THR B O 1
ATOM 5100 N N . LEU B 1 256 ? -2.854 -2.357 -15.875 1 97.31 256 LEU B N 1
ATOM 5101 C CA . LEU B 1 256 ? -3.375 -1.854 -17.141 1 97.31 256 LEU B CA 1
ATOM 5102 C C . LEU B 1 256 ? -4.855 -2.191 -17.297 1 97.31 256 LEU B C 1
ATOM 5104 O O . LEU B 1 256 ? -5.223 -3.365 -17.375 1 97.31 256 LEU B O 1
ATOM 5108 N N . ALA B 1 257 ? -5.699 -1.217 -17.297 1 96.12 257 ALA B N 1
ATOM 5109 C CA . ALA B 1 257 ? -7.148 -1.398 -17.266 1 96.12 257 ALA B CA 1
ATOM 5110 C C . ALA B 1 257 ? -7.848 -0.321 -18.094 1 96.12 257 ALA B C 1
ATOM 5112 O O . ALA B 1 257 ? -7.242 0.691 -18.453 1 96.12 257 ALA B O 1
ATOM 5113 N N . PRO B 1 258 ? -9.141 -0.55 -18.422 1 93.88 258 PRO B N 1
ATOM 5114 C CA . PRO B 1 258 ? -9.914 0.515 -19.078 1 93.88 258 PRO B CA 1
ATOM 5115 C C . PRO B 1 258 ? -9.938 1.804 -18.25 1 93.88 258 PRO B C 1
ATOM 5117 O O . PRO B 1 258 ? -9.914 1.756 -17.016 1 93.88 258 PRO B O 1
ATOM 5120 N N . SER B 1 259 ? -10.062 2.916 -18.953 1 92.62 259 SER B N 1
ATOM 5121 C CA . SER B 1 259 ? -9.914 4.238 -18.344 1 92.62 259 SER B CA 1
ATOM 5122 C C . SER B 1 259 ? -10.891 4.43 -17.188 1 92.62 259 SER B C 1
ATOM 5124 O O . SER B 1 259 ? -10.539 5.016 -16.172 1 92.62 259 SER B O 1
ATOM 5126 N N . GLU B 1 260 ? -12.086 3.924 -17.344 1 91.62 260 GLU B N 1
ATOM 5127 C CA . GLU B 1 260 ? -13.094 4.086 -16.297 1 91.62 260 GLU B CA 1
ATOM 5128 C C . GLU B 1 260 ? -12.703 3.328 -15.031 1 91.62 260 GLU B C 1
ATOM 5130 O O . GLU B 1 260 ? -12.898 3.826 -13.922 1 91.62 260 GLU B O 1
ATOM 5135 N N . VAL B 1 261 ? -12.164 2.16 -15.234 1 94.44 261 VAL B N 1
ATOM 5136 C CA . VAL B 1 261 ? -11.75 1.33 -14.109 1 94.44 261 VAL B CA 1
ATOM 5137 C C . VAL B 1 261 ? -10.492 1.917 -13.469 1 94.44 261 VAL B C 1
ATOM 5139 O O . VAL B 1 261 ? -10.398 2.02 -12.25 1 94.44 261 VAL B O 1
ATOM 5142 N N . THR B 1 262 ? -9.586 2.357 -14.328 1 95.12 262 THR B N 1
ATOM 5143 C CA . THR B 1 262 ? -8.328 2.932 -13.867 1 95.12 262 THR B CA 1
ATOM 5144 C C . THR B 1 262 ? -8.578 4.16 -13 1 95.12 262 THR B C 1
ATOM 5146 O O . THR B 1 262 ? -7.926 4.344 -11.969 1 95.12 262 THR B O 1
ATOM 5149 N N . ALA B 1 263 ? -9.5 4.965 -13.391 1 92.31 263 ALA B N 1
ATOM 5150 C CA . ALA B 1 263 ? -9.812 6.184 -12.648 1 92.31 263 ALA B CA 1
ATOM 5151 C C . ALA B 1 263 ? -10.289 5.859 -11.234 1 92.31 263 ALA B C 1
ATOM 5153 O O . ALA B 1 263 ? -9.922 6.547 -10.281 1 92.31 263 ALA B O 1
ATOM 5154 N N . ARG B 1 264 ? -11.07 4.816 -11.094 1 93.75 264 ARG B N 1
ATOM 5155 C CA . ARG B 1 264 ? -11.57 4.422 -9.781 1 93.75 264 ARG B CA 1
ATOM 5156 C C . ARG B 1 264 ? -10.461 3.818 -8.93 1 93.75 264 ARG B C 1
ATOM 5158 O O . ARG B 1 264 ? -10.352 4.109 -7.734 1 93.75 264 ARG B O 1
ATOM 5165 N N . ILE B 1 265 ? -9.633 3.012 -9.57 1 96.44 265 ILE B N 1
ATOM 5166 C CA . ILE B 1 265 ? -8.523 2.4 -8.852 1 96.44 265 ILE B CA 1
ATOM 5167 C C . ILE B 1 265 ? -7.562 3.486 -8.367 1 96.44 265 ILE B C 1
ATOM 5169 O O . ILE B 1 265 ? -7.055 3.416 -7.242 1 96.44 265 ILE B O 1
ATOM 5173 N N . GLU B 1 266 ? -7.355 4.441 -9.18 1 95.06 266 GLU B N 1
ATOM 5174 C CA . GLU B 1 266 ? -6.457 5.539 -8.828 1 95.06 266 GLU B CA 1
ATOM 5175 C C . GLU B 1 266 ? -6.969 6.305 -7.613 1 95.06 266 GLU B C 1
ATOM 5177 O O . GLU B 1 266 ? -6.195 6.645 -6.715 1 95.06 266 GLU B O 1
ATOM 5182 N N . LEU B 1 267 ? -8.242 6.598 -7.605 1 93.56 267 LEU B N 1
ATOM 5183 C CA . LEU B 1 267 ? -8.852 7.305 -6.477 1 93.56 267 LEU B CA 1
ATOM 5184 C C . LEU B 1 267 ? -8.688 6.504 -5.188 1 93.56 267 LEU B C 1
ATOM 5186 O O . LEU B 1 267 ? -8.367 7.07 -4.137 1 93.56 267 LEU B O 1
ATOM 5190 N N . LEU B 1 268 ? -8.875 5.234 -5.258 1 96.62 268 LEU B N 1
ATOM 5191 C CA . LEU B 1 268 ? -8.734 4.379 -4.086 1 96.62 268 LEU B CA 1
ATOM 5192 C C . LEU B 1 268 ? -7.277 4.289 -3.648 1 96.62 268 LEU B C 1
ATOM 5194 O O . LEU B 1 268 ? -6.988 4.25 -2.449 1 96.62 268 LEU B O 1
ATOM 5198 N N . LYS B 1 269 ? -6.414 4.262 -4.637 1 97.19 269 LYS B N 1
ATOM 5199 C CA . LYS B 1 269 ? -5 4.215 -4.285 1 97.19 269 LYS B CA 1
ATOM 5200 C C . LYS B 1 269 ? -4.578 5.465 -3.516 1 97.19 269 LYS B C 1
ATOM 5202 O O . LYS B 1 269 ? -3.762 5.387 -2.596 1 97.19 269 LYS B O 1
ATOM 5207 N N . GLN B 1 270 ? -5.121 6.574 -3.861 1 94.75 270 GLN B N 1
ATOM 5208 C CA . GLN B 1 270 ? -4.824 7.82 -3.16 1 94.75 270 GLN B CA 1
ATOM 5209 C C . GLN B 1 270 ? -5.113 7.695 -1.667 1 94.75 270 GLN B C 1
ATOM 5211 O O . GLN B 1 270 ? -4.359 8.203 -0.837 1 94.75 270 GLN B O 1
ATOM 5216 N N . ILE B 1 271 ? -6.148 6.988 -1.378 1 95.12 271 ILE B N 1
ATOM 5217 C CA . ILE B 1 271 ? -6.547 6.906 0.024 1 95.12 271 ILE B CA 1
ATOM 5218 C C . ILE B 1 271 ? -5.797 5.766 0.708 1 95.12 271 ILE B C 1
ATOM 5220 O O . ILE B 1 271 ? -5.594 5.789 1.924 1 95.12 271 ILE B O 1
ATOM 5224 N N . VAL B 1 272 ? -5.297 4.816 -0.112 1 98.12 272 VAL B N 1
ATOM 5225 C CA . VAL B 1 272 ? -4.648 3.643 0.46 1 98.12 272 VAL B CA 1
ATOM 5226 C C . VAL B 1 272 ? -3.199 3.975 0.813 1 98.12 272 VAL B C 1
ATOM 5228 O O . VAL B 1 272 ? -2.768 3.764 1.948 1 98.12 272 VAL B O 1
ATOM 5231 N N . ASP B 1 273 ? -2.512 4.555 -0.204 1 98.38 273 ASP B N 1
ATOM 5232 C CA . ASP B 1 273 ? -1.104 4.77 0.114 1 98.38 273 ASP B CA 1
ATOM 5233 C C . ASP B 1 273 ? -0.538 5.953 -0.666 1 98.38 273 ASP B C 1
ATOM 5235 O O . ASP B 1 273 ? 0.679 6.145 -0.716 1 98.38 273 ASP B O 1
ATOM 5239 N N . LEU B 1 274 ? -1.377 6.812 -1.278 1 96.5 274 LEU B N 1
ATOM 5240 C CA . LEU B 1 274 ? -1.01 7.973 -2.082 1 96.5 274 LEU B CA 1
ATOM 5241 C C . LEU B 1 274 ? -0.333 7.547 -3.379 1 96.5 274 LEU B C 1
ATOM 5243 O O . LEU B 1 274 ? -0.847 7.809 -4.469 1 96.5 274 LEU B O 1
ATOM 5247 N N . HIS B 1 275 ? 0.788 6.914 -3.307 1 97.88 275 HIS B N 1
ATOM 5248 C CA . HIS B 1 275 ? 1.527 6.426 -4.465 1 97.88 275 HIS B CA 1
ATOM 5249 C C . HIS B 1 275 ? 2.637 5.469 -4.043 1 97.88 275 HIS B C 1
ATOM 5251 O O . HIS B 1 275 ? 2.9 5.301 -2.85 1 97.88 275 HIS B O 1
ATOM 5257 N N . THR B 1 276 ? 3.166 4.797 -4.988 1 98.75 276 THR B N 1
ATOM 5258 C CA . THR B 1 276 ? 4.254 3.846 -4.809 1 98.75 276 THR B CA 1
ATOM 5259 C C . THR B 1 276 ? 5.594 4.57 -4.707 1 98.75 276 THR B C 1
ATOM 5261 O O . THR B 1 276 ? 5.742 5.688 -5.203 1 98.75 276 THR B O 1
ATOM 5264 N N . SER B 1 277 ? 6.598 3.959 -4.078 1 98.88 277 SER B N 1
ATOM 5265 C CA . SER B 1 277 ? 7.918 4.551 -3.896 1 98.88 277 SER B CA 1
ATOM 5266 C C . SER B 1 277 ? 8.414 5.207 -5.184 1 98.88 277 SER B C 1
ATOM 5268 O O . SER B 1 277 ? 8.516 4.547 -6.219 1 98.88 277 SER B O 1
ATOM 5270 N N . THR B 1 278 ? 8.695 6.488 -5.074 1 98.75 278 THR B N 1
ATOM 5271 C CA . THR B 1 278 ? 9.211 7.234 -6.219 1 98.75 278 THR B CA 1
ATOM 5272 C C . THR B 1 278 ? 10.609 6.754 -6.59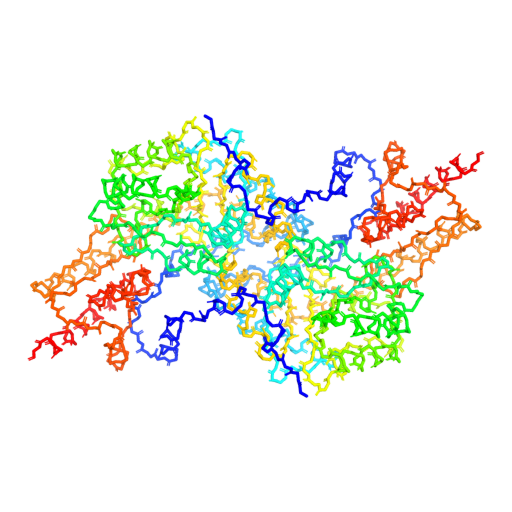 1 98.75 278 THR B C 1
ATOM 5274 O O . THR B 1 278 ? 10.922 6.574 -7.77 1 98.75 278 THR B O 1
ATOM 5277 N N . LEU B 1 279 ? 11.398 6.496 -5.586 1 98.88 279 LEU B N 1
ATOM 5278 C CA . LEU B 1 279 ? 12.773 6.051 -5.812 1 98.88 279 LEU B CA 1
ATOM 5279 C C . LEU B 1 279 ? 12.797 4.727 -6.566 1 98.88 279 LEU B C 1
ATOM 5281 O O . LEU B 1 279 ? 13.516 4.582 -7.555 1 98.88 279 LEU B O 1
ATOM 5285 N N . ASP B 1 280 ? 11.977 3.797 -6.117 1 98.94 280 ASP B N 1
ATOM 5286 C CA . ASP B 1 280 ? 11.953 2.48 -6.746 1 98.94 280 ASP B CA 1
ATOM 5287 C C . ASP B 1 280 ? 11.508 2.574 -8.203 1 98.94 280 ASP B C 1
ATOM 5289 O O . ASP B 1 280 ? 11.984 1.828 -9.055 1 98.94 280 ASP B O 1
ATOM 5293 N N . GLN B 1 281 ? 10.562 3.488 -8.484 1 98.88 281 GLN B N 1
ATOM 5294 C CA . GLN B 1 281 ? 10.094 3.682 -9.852 1 98.88 281 GLN B CA 1
ATOM 5295 C C . GLN B 1 281 ? 11.211 4.207 -10.75 1 98.88 281 GLN B C 1
ATOM 5297 O O . GLN B 1 281 ? 11.383 3.73 -11.875 1 98.88 281 GLN B O 1
ATOM 5302 N N . TYR B 1 282 ? 11.969 5.172 -10.258 1 98.88 282 TYR B N 1
ATOM 5303 C CA . TYR B 1 282 ? 13.07 5.711 -11.055 1 98.88 282 TYR B CA 1
ATOM 5304 C C . TYR B 1 282 ? 14.148 4.66 -11.273 1 98.88 282 TYR B C 1
ATOM 5306 O O . TYR B 1 282 ? 14.734 4.586 -12.359 1 98.88 282 TYR B O 1
ATOM 5314 N N . ILE B 1 283 ? 14.414 3.861 -10.273 1 98.88 283 ILE B N 1
ATOM 5315 C CA . ILE B 1 283 ? 15.383 2.779 -10.406 1 98.88 283 ILE B CA 1
ATOM 5316 C C . ILE B 1 283 ? 14.922 1.806 -11.484 1 98.88 283 ILE B C 1
ATOM 5318 O O . ILE B 1 283 ? 15.695 1.444 -12.383 1 98.88 283 ILE B O 1
ATOM 5322 N N . ALA B 1 284 ? 13.68 1.429 -11.453 1 98.88 284 ALA B N 1
ATOM 5323 C CA . ALA B 1 284 ? 13.141 0.485 -12.43 1 98.88 284 ALA B CA 1
ATOM 5324 C C . ALA B 1 284 ? 13.125 1.093 -13.828 1 98.88 284 ALA B C 1
ATOM 5326 O O . ALA B 1 284 ? 13.359 0.396 -14.82 1 98.88 284 ALA B O 1
ATOM 5327 N N . ALA B 1 285 ? 12.797 2.4 -13.883 1 98.75 285 ALA B N 1
ATOM 5328 C CA . ALA B 1 285 ? 12.812 3.084 -15.18 1 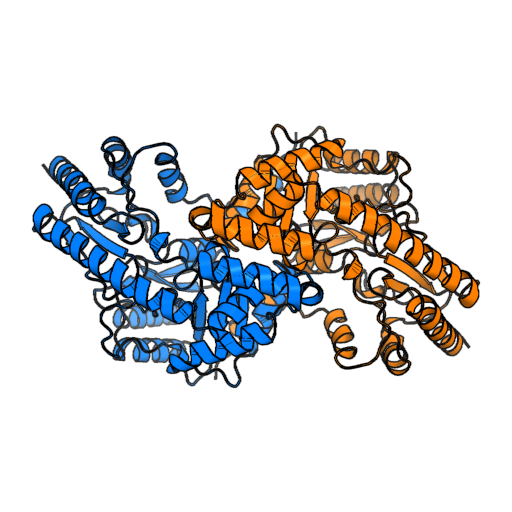98.75 285 ALA B CA 1
ATOM 5329 C C . ALA B 1 285 ? 14.188 3.008 -15.828 1 98.75 285 ALA B C 1
ATOM 5331 O O . ALA B 1 285 ? 14.305 2.727 -17.016 1 98.75 285 ALA B O 1
ATOM 5332 N N . GLU B 1 286 ? 15.18 3.268 -15.016 1 98.81 286 GLU B N 1
ATOM 5333 C CA . GLU B 1 286 ? 16.547 3.207 -15.531 1 98.81 286 GLU B CA 1
ATOM 5334 C C . GLU B 1 286 ? 16.938 1.776 -15.891 1 98.81 286 GLU B C 1
ATOM 5336 O O . GLU B 1 286 ? 17.641 1.551 -16.875 1 98.81 286 GLU B O 1
ATOM 5341 N N . ALA B 1 287 ? 16.547 0.806 -15.102 1 98.88 287 ALA B N 1
ATOM 5342 C CA . ALA B 1 287 ? 16.828 -0.598 -15.391 1 98.88 287 ALA B CA 1
ATOM 5343 C C . ALA B 1 287 ? 16.219 -1.012 -16.734 1 98.88 287 ALA B C 1
ATOM 5345 O O . ALA B 1 287 ? 16.828 -1.744 -17.5 1 98.88 287 ALA B O 1
ATOM 5346 N N . LEU B 1 288 ? 14.984 -0.567 -17 1 98.81 288 LEU B N 1
ATOM 5347 C CA . LEU B 1 288 ? 14.336 -0.83 -18.281 1 98.81 288 LEU B CA 1
ATOM 5348 C C . LEU B 1 288 ? 15.117 -0.19 -19.422 1 98.81 288 LEU B C 1
ATOM 5350 O O . LEU B 1 288 ? 15.359 -0.831 -20.438 1 98.81 288 LEU B O 1
ATOM 5354 N N . GLU B 1 289 ? 15.484 1.033 -19.203 1 98.31 289 GLU B N 1
ATOM 5355 C CA . GLU B 1 289 ? 16.172 1.794 -20.234 1 98.31 289 GLU B CA 1
ATOM 5356 C C . GLU B 1 289 ? 17.5 1.144 -20.609 1 98.31 289 GLU B C 1
ATOM 5358 O O . GLU B 1 289 ? 17.875 1.094 -21.781 1 98.31 289 GLU B O 1
ATOM 5363 N N . ARG B 1 290 ? 18.172 0.591 -19.641 1 98.38 290 ARG B N 1
ATOM 5364 C CA . ARG B 1 290 ? 19.516 0.04 -19.828 1 98.38 290 ARG B CA 1
ATOM 5365 C C . ARG B 1 290 ? 19.453 -1.429 -20.234 1 98.38 290 ARG B C 1
ATOM 5367 O O . ARG B 1 290 ? 20.484 -2.078 -20.406 1 98.38 290 ARG B O 1
ATOM 5374 N N . GLY B 1 291 ? 18.281 -2.018 -20.297 1 98.38 291 GLY B N 1
ATOM 5375 C CA . GLY B 1 291 ? 18.109 -3.395 -20.734 1 98.38 291 GLY B CA 1
ATOM 5376 C C . GLY B 1 291 ? 18.375 -4.406 -19.641 1 98.38 291 GLY B C 1
ATOM 5377 O O . GLY B 1 291 ? 18.547 -5.594 -19.906 1 98.38 291 GLY B O 1
ATOM 5378 N N . ILE B 1 292 ? 18.438 -3.949 -18.422 1 98.75 292 ILE B N 1
ATOM 5379 C CA . ILE B 1 292 ? 18.75 -4.824 -17.297 1 98.75 292 ILE B CA 1
ATOM 5380 C C . ILE B 1 292 ? 17.609 -5.809 -17.062 1 98.75 292 ILE B C 1
ATOM 5382 O O . ILE B 1 292 ? 17.844 -6.973 -16.734 1 98.75 292 ILE B O 1
ATOM 5386 N N . VAL B 1 293 ? 16.391 -5.395 -17.25 1 98.75 293 VAL B N 1
ATOM 5387 C CA . VAL B 1 293 ? 15.219 -6.254 -17.062 1 98.75 293 VAL B CA 1
ATOM 5388 C C . VAL B 1 293 ? 15.297 -7.441 -18.016 1 98.75 293 VAL B C 1
ATOM 5390 O O . VAL B 1 293 ? 15.086 -8.586 -17.625 1 98.75 293 VAL B O 1
ATOM 5393 N N . ASP B 1 294 ? 15.664 -7.176 -19.25 1 98.31 294 ASP B N 1
ATOM 5394 C CA . ASP B 1 294 ? 15.805 -8.242 -20.234 1 98.31 294 ASP B CA 1
ATOM 5395 C C . ASP B 1 294 ? 16.891 -9.234 -19.812 1 98.31 294 ASP B C 1
ATOM 5397 O O . ASP B 1 294 ? 16.734 -10.445 -20 1 98.31 294 ASP B O 1
ATOM 5401 N N . LYS B 1 295 ? 17.953 -8.719 -19.297 1 98.25 295 LYS B N 1
ATOM 5402 C CA . LYS B 1 295 ? 19.047 -9.57 -18.844 1 98.25 295 LYS B CA 1
ATOM 5403 C C . LYS B 1 295 ? 18.609 -10.461 -17.688 1 98.25 295 LYS B C 1
ATOM 5405 O O . LYS B 1 295 ? 18.969 -11.641 -17.625 1 98.25 295 LYS B O 1
ATOM 5410 N N . VAL B 1 296 ? 17.875 -9.883 -16.812 1 98.56 296 VAL B N 1
ATOM 5411 C CA . VAL B 1 296 ? 17.359 -10.641 -15.664 1 98.56 296 VAL B CA 1
ATOM 5412 C C . VAL B 1 296 ? 16.438 -11.75 -16.156 1 98.56 296 VAL B C 1
ATOM 5414 O O . VAL B 1 296 ? 16.516 -12.883 -15.688 1 98.56 296 VAL B O 1
ATOM 5417 N N . ILE B 1 297 ? 15.531 -11.43 -17.078 1 98.19 297 ILE B N 1
ATOM 5418 C CA . ILE B 1 297 ? 14.586 -12.406 -17.625 1 98.19 297 ILE B CA 1
ATOM 5419 C C . ILE B 1 297 ? 15.352 -13.562 -18.25 1 98.19 297 ILE B C 1
ATOM 5421 O O . ILE B 1 297 ? 15.039 -14.727 -18.016 1 98.19 297 ILE B O 1
ATOM 5425 N N . SER B 1 298 ? 16.359 -13.234 -19.016 1 97.88 298 SER B N 1
ATOM 5426 C CA . SER B 1 298 ? 17.156 -14.258 -19.672 1 97.88 298 SER B CA 1
ATOM 5427 C C . SER B 1 298 ? 17.812 -15.188 -18.672 1 97.88 298 SER B C 1
ATOM 5429 O O . SER B 1 298 ? 17.797 -16.406 -18.828 1 97.88 298 SER B O 1
ATOM 5431 N N . ARG B 1 299 ? 18.375 -14.609 -17.656 1 97.69 299 ARG B N 1
ATOM 5432 C CA . ARG B 1 299 ? 19.016 -15.383 -16.609 1 97.69 299 ARG B CA 1
ATOM 5433 C C . ARG B 1 299 ? 17.984 -16.25 -15.867 1 97.69 299 ARG B C 1
ATOM 5435 O O . ARG B 1 299 ? 18.234 -17.406 -15.578 1 97.69 299 ARG B O 1
ATOM 5442 N N . ALA B 1 300 ? 16.875 -15.664 -15.555 1 98.12 300 ALA B N 1
ATOM 5443 C CA . ALA B 1 300 ? 15.805 -16.359 -14.836 1 98.12 300 ALA B CA 1
ATOM 5444 C C . ALA B 1 300 ? 15.297 -17.562 -15.633 1 98.12 300 ALA B C 1
ATOM 5446 O O . ALA B 1 300 ? 15.133 -18.641 -15.078 1 98.12 300 ALA B O 1
ATOM 5447 N N . VAL B 1 301 ? 15.055 -17.359 -16.906 1 97.88 301 VAL B N 1
ATOM 5448 C CA . VAL B 1 301 ? 14.555 -18.422 -17.766 1 97.88 301 VAL B CA 1
ATOM 5449 C C . VAL B 1 301 ? 15.523 -19.609 -17.75 1 97.88 301 VAL B C 1
ATOM 5451 O O . VAL B 1 301 ? 15.102 -20.75 -17.609 1 97.88 301 VAL B O 1
ATOM 5454 N N . SER B 1 302 ? 16.766 -19.328 -17.844 1 97.62 302 SER B N 1
ATOM 5455 C CA . SER B 1 302 ? 17.781 -20.375 -17.844 1 97.62 302 SER B CA 1
ATOM 5456 C C . SER B 1 302 ? 17.828 -21.125 -16.516 1 97.62 302 SER B C 1
ATOM 5458 O O . SER B 1 302 ? 17.781 -22.359 -16.5 1 97.62 302 SER B O 1
ATOM 5460 N N . ILE B 1 303 ? 17.844 -20.422 -15.461 1 98 303 ILE B N 1
ATOM 5461 C CA . ILE B 1 303 ? 18 -20.984 -14.125 1 98 303 ILE B CA 1
ATOM 5462 C C . ILE B 1 303 ? 16.75 -21.781 -13.758 1 98 303 ILE B C 1
ATOM 5464 O O . ILE B 1 303 ? 16.828 -22.922 -13.312 1 98 303 ILE B O 1
ATOM 5468 N N . TYR B 1 304 ? 15.602 -21.203 -13.984 1 98.38 304 TYR B N 1
ATOM 5469 C CA . TYR B 1 304 ? 14.367 -21.828 -13.523 1 98.38 304 TYR B CA 1
ATOM 5470 C C . TYR B 1 304 ? 13.977 -23 -14.414 1 98.38 304 TYR B C 1
ATOM 5472 O O . TYR B 1 304 ? 13.391 -23.969 -13.938 1 98.38 304 TYR B O 1
ATOM 5480 N N . ARG B 1 305 ? 14.312 -22.922 -15.719 1 98.25 305 ARG B N 1
ATOM 5481 C CA . ARG B 1 305 ? 14.094 -24.078 -16.578 1 98.25 305 ARG B CA 1
ATOM 5482 C C . ARG B 1 305 ? 14.844 -25.297 -16.078 1 98.25 305 ARG B C 1
ATOM 5484 O O . ARG B 1 305 ? 14.281 -26.391 -15.984 1 98.25 305 ARG B O 1
ATOM 5491 N N . ARG B 1 306 ? 16.062 -25.141 -15.773 1 98.31 306 ARG B N 1
ATOM 5492 C CA . ARG B 1 306 ? 16.891 -26.234 -15.273 1 98.31 306 ARG B CA 1
ATOM 5493 C C . ARG B 1 306 ? 16.328 -26.781 -13.961 1 98.31 306 ARG B C 1
ATOM 5495 O O . ARG B 1 306 ? 16.234 -28 -13.789 1 98.31 306 ARG B O 1
ATOM 5502 N N . LYS B 1 307 ? 15.977 -25.938 -13.078 1 98.56 307 LYS B N 1
ATOM 5503 C CA . LYS B 1 307 ? 15.453 -26.359 -11.789 1 98.56 307 LYS B CA 1
ATOM 5504 C C . LYS B 1 307 ? 14.125 -27.094 -11.945 1 98.56 307 LYS B C 1
ATOM 5506 O O . LYS B 1 307 ? 13.867 -28.078 -11.258 1 98.56 307 LYS B O 1
ATOM 5511 N N . ARG B 1 308 ? 13.297 -26.547 -12.805 1 98.44 308 ARG B N 1
ATOM 5512 C CA . ARG B 1 308 ? 12.055 -27.234 -13.141 1 98.44 308 ARG B CA 1
ATOM 5513 C C . ARG B 1 308 ? 12.32 -28.641 -13.648 1 98.44 308 ARG B C 1
ATOM 5515 O O . ARG B 1 308 ? 11.688 -29.609 -13.195 1 98.44 308 ARG B O 1
ATOM 5522 N N . ASP B 1 309 ? 13.242 -28.781 -14.555 1 98.62 309 ASP B N 1
ATOM 5523 C CA . ASP B 1 309 ? 13.578 -30.078 -15.117 1 98.62 309 ASP B CA 1
ATOM 5524 C C . ASP B 1 309 ? 14.078 -31.031 -14.039 1 98.62 309 ASP B C 1
ATOM 5526 O O . ASP B 1 309 ? 13.695 -32.219 -14.016 1 98.62 309 ASP B O 1
ATOM 5530 N N . ILE B 1 310 ? 14.883 -30.531 -13.18 1 98.81 310 ILE B N 1
ATOM 5531 C CA . ILE B 1 310 ? 15.43 -31.344 -12.094 1 98.81 310 ILE B CA 1
ATOM 5532 C C . ILE B 1 310 ? 14.305 -31.828 -11.188 1 98.81 310 ILE B C 1
ATOM 5534 O O . ILE B 1 310 ? 14.289 -32.969 -10.766 1 98.81 310 ILE B O 1
ATOM 5538 N N . MET B 1 311 ? 13.391 -30.969 -10.875 1 98.81 311 MET B N 1
ATOM 5539 C CA . MET B 1 311 ? 12.289 -31.359 -9.992 1 98.81 311 MET B CA 1
ATOM 5540 C C . MET B 1 311 ? 11.398 -32.375 -10.664 1 98.81 311 MET B C 1
ATOM 5542 O O . MET B 1 311 ? 10.977 -33.344 -10.039 1 98.81 311 MET B O 1
ATOM 5546 N N . ILE B 1 312 ? 11.102 -32.219 -11.93 1 98.69 312 ILE B N 1
ATOM 5547 C CA . ILE B 1 312 ? 10.273 -33.156 -12.672 1 98.69 312 ILE B CA 1
ATOM 5548 C C . ILE B 1 312 ? 10.961 -34.531 -12.719 1 98.69 312 ILE B C 1
ATOM 5550 O O . ILE B 1 312 ? 10.328 -35.562 -12.461 1 98.69 312 ILE B O 1
ATOM 5554 N N . GLU B 1 313 ? 12.219 -34.469 -13.008 1 98.75 313 GLU B N 1
ATOM 5555 C CA . GLU B 1 313 ? 12.977 -35.719 -13.047 1 98.75 313 GLU B CA 1
ATOM 5556 C C . GLU B 1 313 ? 12.977 -36.406 -11.68 1 98.75 313 GLU B C 1
ATOM 5558 O O . GLU B 1 313 ? 12.828 -37.625 -11.594 1 98.75 313 GLU B O 1
ATOM 5563 N N . SER B 1 314 ? 13.164 -35.594 -10.688 1 98.81 314 SER B N 1
ATOM 5564 C CA . SER B 1 314 ? 13.164 -36.156 -9.328 1 98.81 314 SER B CA 1
ATOM 5565 C C . SER B 1 314 ? 11.812 -36.75 -8.977 1 98.81 314 SER B C 1
ATOM 5567 O O . SER B 1 314 ? 11.75 -37.781 -8.312 1 98.81 314 SER B O 1
ATOM 5569 N N . LEU B 1 315 ? 10.758 -36.125 -9.367 1 98.81 315 LEU B N 1
ATOM 5570 C CA . LEU B 1 315 ? 9.414 -36.656 -9.133 1 98.81 315 LEU B CA 1
ATOM 5571 C C . LEU B 1 315 ? 9.195 -37.938 -9.914 1 98.81 315 LEU B C 1
ATOM 5573 O O . LEU B 1 315 ? 8.625 -38.906 -9.383 1 98.81 315 LEU B O 1
ATOM 5577 N N . GLU B 1 316 ? 9.648 -37.969 -11.117 1 98.69 316 GLU B N 1
ATOM 5578 C CA . GLU B 1 316 ? 9.531 -39.188 -11.945 1 98.69 316 GLU B CA 1
ATOM 5579 C C . GLU B 1 316 ? 10.25 -40.344 -11.305 1 98.69 316 GLU B C 1
ATOM 5581 O O . GLU B 1 316 ? 9.727 -41.469 -11.273 1 98.69 316 GLU B O 1
ATOM 5586 N N . GLU B 1 317 ? 11.352 -40.062 -10.781 1 98.38 317 GLU B N 1
ATOM 5587 C CA . GLU B 1 317 ? 12.18 -41.125 -10.188 1 98.38 317 GLU B CA 1
ATOM 5588 C C . GLU B 1 317 ? 11.586 -41.625 -8.875 1 98.38 317 GLU B C 1
ATOM 5590 O O . GLU B 1 317 ? 11.703 -42.812 -8.547 1 98.38 317 GLU B O 1
ATOM 5595 N N . ASN B 1 318 ? 10.953 -40.719 -8.18 1 98.31 318 ASN B N 1
ATOM 5596 C CA . ASN B 1 318 ? 10.656 -41.062 -6.797 1 98.31 318 ASN B CA 1
ATOM 5597 C C . ASN B 1 318 ? 9.156 -41.25 -6.574 1 98.31 318 ASN B C 1
ATOM 5599 O O . ASN B 1 318 ? 8.75 -41.906 -5.613 1 98.31 318 ASN B O 1
ATOM 5603 N N . MET B 1 319 ? 8.336 -40.719 -7.422 1 97.81 319 MET B N 1
ATOM 5604 C CA . MET B 1 319 ? 6.922 -40.625 -7.059 1 97.81 319 MET B CA 1
ATOM 5605 C C . MET B 1 319 ? 6.039 -41.219 -8.148 1 97.81 319 MET B C 1
ATOM 5607 O O . MET B 1 319 ? 4.812 -41.188 -8.055 1 97.81 319 MET B O 1
ATOM 5611 N N . SER B 1 320 ? 6.652 -41.688 -9.18 1 97.38 320 SER B N 1
ATOM 5612 C CA . SER B 1 320 ? 5.871 -42.344 -10.219 1 97.38 320 SER B CA 1
ATOM 5613 C C . SER B 1 320 ? 4.977 -43.438 -9.633 1 97.38 320 SER B C 1
ATOM 5615 O O . SER B 1 320 ? 5.43 -44.25 -8.828 1 97.38 320 SER B O 1
ATOM 5617 N N . GLY B 1 321 ? 3.717 -43.375 -10.055 1 96.38 321 GLY B N 1
ATOM 5618 C CA . GLY B 1 321 ? 2.756 -44.344 -9.547 1 96.38 321 GLY B CA 1
ATOM 5619 C C . GLY B 1 321 ? 2.117 -43.938 -8.242 1 96.38 321 GLY B C 1
ATOM 5620 O O . GLY B 1 321 ? 1.016 -44.375 -7.91 1 96.38 321 GLY B O 1
ATOM 5621 N N . VAL B 1 322 ? 2.703 -43.062 -7.582 1 97 322 VAL B N 1
ATOM 5622 C CA . VAL B 1 322 ? 2.256 -42.625 -6.258 1 97 322 VAL B CA 1
ATOM 5623 C C . VAL B 1 322 ? 1.543 -41.281 -6.352 1 97 322 VAL B C 1
ATOM 5625 O O . VAL B 1 322 ? 0.646 -41 -5.555 1 97 322 VAL B O 1
ATOM 5628 N N . ALA B 1 323 ? 1.944 -40.562 -7.328 1 98.38 323 ALA B N 1
ATOM 5629 C CA . ALA B 1 323 ? 1.406 -39.219 -7.492 1 98.38 323 ALA B CA 1
ATOM 5630 C C . ALA B 1 323 ? 1.42 -38.781 -8.961 1 98.38 323 ALA B C 1
ATOM 5632 O O . ALA B 1 323 ? 2.061 -39.438 -9.789 1 98.38 323 ALA B O 1
ATOM 5633 N N . THR B 1 324 ? 0.637 -37.812 -9.266 1 98.19 324 THR B N 1
ATOM 5634 C CA . THR B 1 324 ? 0.688 -37.094 -10.523 1 98.19 324 THR B CA 1
ATOM 5635 C C . THR B 1 324 ? 1.02 -35.625 -10.273 1 98.19 324 THR B C 1
ATOM 5637 O O . THR B 1 324 ? 0.895 -35.125 -9.141 1 98.19 324 THR B O 1
ATOM 5640 N N . TRP B 1 325 ? 1.529 -34.938 -11.25 1 98.38 325 TRP B N 1
ATOM 5641 C CA . TRP B 1 325 ? 1.922 -33.531 -11.078 1 98.38 325 TRP B CA 1
ATOM 5642 C C . TRP B 1 325 ? 1.841 -32.781 -12.398 1 98.38 325 TRP B C 1
ATOM 5644 O O . TRP B 1 325 ? 1.824 -33.406 -13.469 1 98.38 325 TRP B O 1
ATOM 5654 N N . THR B 1 326 ? 1.714 -31.5 -12.312 1 97.88 326 THR B N 1
ATOM 5655 C CA . THR B 1 326 ? 1.699 -30.641 -13.5 1 97.88 326 THR B CA 1
ATOM 5656 C C . THR B 1 326 ? 3.109 -30.469 -14.055 1 97.88 326 THR B C 1
ATOM 5658 O O . THR B 1 326 ? 4.094 -30.703 -13.352 1 97.88 326 THR B O 1
ATOM 5661 N N . LYS B 1 327 ? 3.227 -30.156 -15.297 1 96.31 327 LYS B N 1
ATOM 5662 C CA . LYS B 1 327 ? 4.48 -29.859 -15.992 1 96.31 327 LYS B CA 1
ATOM 5663 C C . LYS B 1 327 ? 4.477 -28.453 -16.562 1 96.31 327 LYS B C 1
ATOM 5665 O O . LYS B 1 327 ? 4.168 -28.25 -17.734 1 96.31 327 LYS B O 1
ATOM 5670 N N . PRO B 1 328 ? 4.855 -27.484 -15.758 1 96.69 328 PRO B N 1
ATOM 5671 C CA . PRO B 1 328 ? 4.762 -26.094 -16.172 1 96.69 328 PRO B CA 1
ATOM 5672 C C . PRO B 1 328 ? 5.723 -25.734 -17.297 1 96.69 328 PRO B C 1
ATOM 5674 O O . PRO B 1 328 ? 6.848 -26.25 -17.344 1 96.69 328 PRO B O 1
ATOM 5677 N N . ILE B 1 329 ? 5.34 -24.828 -18.125 1 96.44 329 ILE B N 1
ATOM 5678 C CA . ILE B 1 329 ? 6.199 -24.344 -19.203 1 96.44 329 ILE B CA 1
ATOM 5679 C C . ILE B 1 329 ? 6.996 -23.125 -18.719 1 96.44 329 ILE B C 1
ATOM 5681 O O . ILE B 1 329 ? 7.754 -22.531 -19.484 1 96.44 329 ILE B O 1
ATOM 5685 N N . GLY B 1 330 ? 6.75 -22.719 -17.531 1 96.62 330 GLY B N 1
ATOM 5686 C CA . GLY B 1 330 ? 7.387 -21.578 -16.906 1 96.62 330 GLY B CA 1
ATOM 5687 C C . GLY B 1 330 ? 6.902 -21.328 -15.484 1 96.62 330 GLY B C 1
ATOM 5688 O O . GLY B 1 330 ? 6.242 -22.188 -14.891 1 96.62 330 GLY B O 1
ATOM 5689 N N . GLY B 1 331 ? 7.301 -20.203 -14.898 1 97 331 GLY B N 1
ATOM 5690 C CA . GLY B 1 331 ? 6.906 -19.859 -13.539 1 97 331 GLY B CA 1
ATOM 5691 C C . GLY B 1 331 ? 7.73 -20.562 -12.484 1 97 331 GLY B C 1
ATOM 5692 O O . GLY B 1 331 ? 8.914 -20.828 -12.68 1 97 331 GLY B O 1
ATOM 5693 N N . PHE B 1 332 ? 7.059 -20.75 -11.297 1 98.25 332 PHE B N 1
ATOM 5694 C CA . PHE B 1 332 ? 7.82 -21.203 -10.141 1 98.25 332 PHE B CA 1
ATOM 5695 C C . PHE B 1 332 ? 7.285 -22.531 -9.617 1 98.25 332 PHE B C 1
ATOM 5697 O O . PHE B 1 332 ? 7.891 -23.156 -8.742 1 98.25 332 PHE B O 1
ATOM 5704 N N . PHE B 1 333 ? 6.141 -23.125 -10.195 1 98.44 333 PHE B N 1
ATOM 5705 C CA . PHE B 1 333 ? 5.41 -24.031 -9.32 1 98.44 333 PHE B CA 1
ATOM 5706 C C . PHE B 1 333 ? 5.02 -25.312 -10.062 1 98.44 333 PHE B C 1
ATOM 5708 O O . PHE B 1 333 ? 4.703 -25.266 -11.25 1 98.44 333 PHE B O 1
ATOM 5715 N N . ILE B 1 334 ? 5.051 -26.375 -9.336 1 98.56 334 ILE B N 1
ATOM 5716 C CA . ILE B 1 334 ? 4.465 -27.656 -9.703 1 98.56 334 ILE B CA 1
ATOM 5717 C C . ILE B 1 334 ? 3.387 -28.047 -8.688 1 98.56 334 ILE B C 1
ATOM 5719 O O . ILE B 1 334 ? 3.566 -27.859 -7.48 1 98.56 334 ILE B O 1
ATOM 5723 N N . PHE B 1 335 ? 2.25 -28.422 -9.172 1 98.69 335 PHE B N 1
ATOM 5724 C CA . PHE B 1 335 ? 1.171 -28.875 -8.297 1 98.69 335 PHE B CA 1
ATOM 5725 C C . PHE B 1 335 ? 1.114 -30.391 -8.234 1 98.69 335 PHE B C 1
ATOM 5727 O O . PHE B 1 335 ? 0.954 -31.047 -9.258 1 98.69 335 PHE B O 1
ATOM 5734 N N . LEU B 1 336 ? 1.268 -30.922 -7.047 1 98.69 336 LEU B N 1
ATOM 5735 C CA . LEU B 1 336 ? 1.362 -32.344 -6.777 1 98.69 336 LEU B CA 1
ATOM 5736 C C . LEU B 1 336 ? 0.03 -32.906 -6.281 1 98.69 336 LEU B C 1
ATOM 5738 O O . LEU B 1 336 ? -0.641 -32.25 -5.461 1 98.69 336 LEU B O 1
ATOM 5742 N N . ARG B 1 337 ? -0.357 -34.031 -6.816 1 98.44 337 ARG B N 1
ATOM 5743 C CA . ARG B 1 337 ? -1.532 -34.75 -6.352 1 98.44 337 ARG B CA 1
ATOM 5744 C C . ARG B 1 337 ? -1.177 -36.188 -5.996 1 98.44 337 ARG B C 1
ATOM 5746 O O . ARG B 1 337 ? -0.751 -36.969 -6.855 1 98.44 337 ARG B O 1
ATOM 5753 N N . ILE B 1 338 ? -1.381 -36.5 -4.785 1 98.56 338 ILE B N 1
ATOM 5754 C CA . ILE B 1 338 ? -1.09 -37.875 -4.328 1 98.56 338 ILE B CA 1
ATOM 5755 C C . ILE B 1 338 ? -2.232 -38.812 -4.723 1 98.56 338 ILE B C 1
ATOM 5757 O O . ILE B 1 338 ? -3.406 -38.469 -4.562 1 98.56 338 ILE B O 1
ATOM 5761 N N . ASN B 1 339 ? -1.8 -39.938 -5.246 1 96.75 339 ASN B N 1
ATOM 5762 C CA . ASN B 1 339 ? -2.777 -41 -5.555 1 96.75 339 ASN B CA 1
ATOM 5763 C C . ASN B 1 339 ? -3.178 -41.781 -4.305 1 96.75 339 ASN B C 1
ATOM 5765 O O . ASN B 1 339 ? -2.631 -42.844 -4.035 1 96.75 339 ASN B O 1
ATOM 5769 N N . GLY B 1 340 ? -4.082 -41.344 -3.57 1 93.88 340 GLY B N 1
ATOM 5770 C CA . GLY B 1 340 ? -4.516 -41.969 -2.338 1 93.88 340 GLY B CA 1
ATOM 5771 C C . GLY B 1 340 ? -4.977 -41 -1.284 1 93.88 340 GLY B C 1
ATOM 5772 O O . GLY B 1 340 ? -4.953 -39.781 -1.511 1 93.88 340 GLY B O 1
ATOM 5773 N N . PRO B 1 341 ? -5.445 -41.531 -0.209 1 93.44 341 PRO B N 1
ATOM 5774 C CA . PRO B 1 341 ? -6.02 -40.688 0.837 1 93.44 341 PRO B CA 1
ATOM 5775 C C . PRO B 1 341 ? -4.961 -40.125 1.789 1 93.44 341 PRO B C 1
ATOM 5777 O O . PRO B 1 341 ? -4.871 -40.562 2.939 1 93.44 341 PRO B O 1
ATOM 5780 N N . VAL B 1 342 ? -4.215 -39.219 1.357 1 96.12 342 VAL B N 1
ATOM 5781 C CA . VAL B 1 342 ? -3.219 -38.562 2.189 1 96.12 342 VAL B CA 1
ATOM 5782 C C . VAL B 1 342 ? -3.648 -37.125 2.455 1 96.12 342 VAL B C 1
ATOM 5784 O O . VAL B 1 342 ? -4.055 -36.406 1.534 1 96.12 342 VAL B O 1
ATOM 5787 N N . ASP B 1 343 ? -3.643 -36.75 3.695 1 97.19 343 ASP B N 1
ATOM 5788 C CA . ASP B 1 343 ? -3.861 -35.375 4.078 1 97.19 343 ASP B CA 1
ATOM 5789 C C . ASP B 1 343 ? -2.539 -34.594 4.16 1 97.19 343 ASP B C 1
ATOM 5791 O O . ASP B 1 343 ? -1.836 -34.688 5.172 1 97.19 343 ASP B O 1
ATOM 5795 N N . MET B 1 344 ? -2.301 -33.844 3.158 1 97.12 344 MET B N 1
ATOM 5796 C CA . MET B 1 344 ? -1.001 -33.188 3.031 1 97.12 344 MET B CA 1
ATOM 5797 C C . MET B 1 344 ? -0.829 -32.094 4.094 1 97.12 344 MET B C 1
ATOM 5799 O O . MET B 1 344 ? 0.296 -31.766 4.461 1 97.12 344 MET B O 1
ATOM 5803 N N . ARG B 1 345 ? -1.915 -31.484 4.559 1 95.31 345 ARG B N 1
ATOM 5804 C CA . ARG B 1 345 ? -1.815 -30.531 5.668 1 95.31 345 ARG B CA 1
ATOM 5805 C C . ARG B 1 345 ? -1.393 -31.25 6.953 1 95.31 345 ARG B C 1
ATOM 5807 O O . ARG B 1 345 ? -0.509 -30.766 7.668 1 95.31 345 ARG B O 1
ATOM 5814 N N . ALA B 1 346 ? -1.985 -32.344 7.223 1 94.19 346 ALA B N 1
ATOM 5815 C CA . ALA B 1 346 ? -1.679 -33.094 8.43 1 94.19 346 ALA B CA 1
ATOM 5816 C C . ALA B 1 346 ? -0.251 -33.656 8.391 1 94.19 346 ALA B C 1
ATOM 5818 O O . ALA B 1 346 ? 0.372 -33.844 9.438 1 94.19 346 ALA B O 1
ATOM 5819 N N . LEU B 1 347 ? 0.262 -33.844 7.215 1 95.5 347 LEU B N 1
ATOM 5820 C CA . LEU B 1 347 ? 1.585 -34.438 7.039 1 95.5 347 LEU B CA 1
ATOM 5821 C C . LEU B 1 347 ? 2.676 -33.375 7.199 1 95.5 347 LEU B C 1
ATOM 5823 O O . LEU B 1 347 ? 3.846 -33.719 7.391 1 95.5 347 LEU B O 1
ATOM 5827 N N . MET B 1 348 ? 2.393 -32.156 7.152 1 93.69 348 MET B N 1
ATOM 5828 C CA . MET B 1 348 ? 3.338 -31.047 7.051 1 93.69 348 MET B CA 1
ATOM 5829 C C . MET B 1 348 ? 4.258 -31.016 8.266 1 93.69 348 MET B C 1
ATOM 5831 O O . MET B 1 348 ? 5.473 -30.844 8.125 1 93.69 348 MET B O 1
ATOM 5835 N N . PRO B 1 349 ? 3.691 -31.156 9.516 1 91.69 349 PRO B N 1
ATOM 5836 C CA . PRO B 1 349 ? 4.59 -31.125 10.672 1 91.69 349 PRO B CA 1
ATOM 5837 C C . PRO B 1 349 ? 5.656 -32.219 10.617 1 91.69 349 PRO B C 1
ATOM 5839 O O . PRO B 1 349 ? 6.82 -31.969 10.938 1 91.69 349 PRO B O 1
ATOM 5842 N N . LYS B 1 350 ? 5.254 -33.344 10.219 1 93.56 350 LYS B N 1
ATOM 5843 C CA . LYS B 1 350 ? 6.203 -34.438 10.086 1 93.56 350 LYS B CA 1
ATOM 5844 C C . LYS B 1 350 ? 7.219 -34.156 8.984 1 93.56 350 LYS B C 1
ATOM 5846 O O . LYS B 1 350 ? 8.391 -34.5 9.109 1 93.56 350 LYS B O 1
ATOM 5851 N N . ALA B 1 351 ? 6.777 -33.625 7.898 1 95.94 351 ALA B N 1
ATOM 5852 C CA . ALA B 1 351 ? 7.664 -33.25 6.801 1 95.94 351 ALA B CA 1
ATOM 5853 C C . ALA B 1 351 ? 8.734 -32.25 7.262 1 95.94 351 ALA B C 1
ATOM 5855 O O . ALA B 1 351 ? 9.914 -32.406 6.945 1 95.94 351 ALA B O 1
ATOM 5856 N N . VAL B 1 352 ? 8.312 -31.266 8.031 1 94.44 352 VAL B N 1
ATOM 5857 C CA . VAL B 1 352 ? 9.234 -30.25 8.539 1 94.44 352 VAL B CA 1
ATOM 5858 C C . VAL B 1 352 ? 10.258 -30.906 9.469 1 94.44 352 VAL B C 1
ATOM 5860 O O . VAL B 1 352 ? 11.445 -30.578 9.422 1 94.44 352 VAL B O 1
ATOM 5863 N N . GLU B 1 353 ? 9.766 -31.797 10.273 1 92.88 353 GLU B N 1
ATOM 5864 C CA . GLU B 1 353 ? 10.664 -32.531 11.164 1 92.88 353 GLU B CA 1
ATOM 5865 C C . GLU B 1 353 ? 11.719 -33.281 10.375 1 92.88 353 GLU B C 1
ATOM 5867 O O . GLU B 1 353 ? 12.859 -33.438 10.828 1 92.88 353 GLU B O 1
ATOM 5872 N N . ARG B 1 354 ? 11.289 -33.75 9.227 1 95.12 354 ARG B N 1
ATOM 5873 C CA . ARG B 1 354 ? 12.195 -34.531 8.391 1 95.12 354 ARG B CA 1
ATOM 5874 C C . ARG B 1 354 ? 13.031 -33.625 7.484 1 95.12 354 ARG B C 1
ATOM 5876 O O . ARG B 1 354 ? 13.898 -34.094 6.75 1 95.12 354 ARG B O 1
ATOM 5883 N N . GLY B 1 355 ? 12.68 -32.344 7.473 1 94.81 355 GLY B N 1
ATOM 5884 C CA . GLY B 1 355 ? 13.578 -31.406 6.82 1 94.81 355 GLY B CA 1
ATOM 5885 C C . GLY B 1 355 ? 13.031 -30.875 5.512 1 94.81 355 GLY B C 1
ATOM 5886 O O . GLY B 1 355 ? 13.781 -30.328 4.695 1 94.81 355 GLY B O 1
ATOM 5887 N N . VAL B 1 356 ? 11.75 -31.078 5.242 1 96.56 356 VAL B N 1
ATOM 5888 C CA . VAL B 1 356 ? 11.18 -30.531 4.008 1 96.56 356 VAL B CA 1
ATOM 5889 C C . VAL B 1 356 ? 9.875 -29.812 4.312 1 96.56 356 VAL B C 1
ATOM 5891 O O . VAL B 1 356 ? 9.164 -30.156 5.258 1 96.56 356 VAL B O 1
ATOM 5894 N N . ALA B 1 357 ? 9.617 -28.75 3.58 1 95.75 357 ALA B N 1
ATOM 5895 C CA . ALA B 1 357 ? 8.367 -28 3.715 1 95.75 357 ALA B CA 1
ATOM 5896 C C . ALA B 1 357 ? 7.727 -27.766 2.354 1 95.75 357 ALA B C 1
ATOM 5898 O O . ALA B 1 357 ? 8.422 -27.688 1.336 1 95.75 357 ALA B O 1
ATOM 5899 N N . TYR B 1 358 ? 6.496 -27.734 2.27 1 96.31 358 TYR B N 1
ATOM 5900 C CA . TYR B 1 358 ? 5.672 -27.422 1.103 1 96.31 358 TYR B CA 1
ATOM 5901 C C . TYR B 1 358 ? 4.406 -26.672 1.508 1 96.31 358 TYR B C 1
ATOM 5903 O O . TYR B 1 358 ? 4.191 -26.406 2.691 1 96.31 358 TYR B O 1
ATOM 5911 N N . VAL B 1 359 ? 3.594 -26.234 0.553 1 96 359 VAL B N 1
ATOM 5912 C CA . VAL B 1 359 ? 2.297 -25.656 0.886 1 96 359 VAL B CA 1
ATOM 5913 C C . VAL B 1 359 ? 1.192 -26.688 0.622 1 96 359 VAL B C 1
ATOM 5915 O O . VAL B 1 359 ? 1.041 -27.172 -0.503 1 96 359 VAL B O 1
ATOM 5918 N N . PRO B 1 360 ? 0.478 -27 1.686 1 96.56 360 PRO B N 1
ATOM 5919 C CA . PRO B 1 360 ? -0.651 -27.906 1.453 1 96.56 360 PRO B CA 1
ATOM 5920 C C . PRO B 1 360 ? -1.652 -27.344 0.442 1 96.56 360 PRO B C 1
ATOM 5922 O O . PRO B 1 360 ? -1.979 -26.156 0.479 1 96.56 360 PRO B O 1
ATOM 5925 N N . GLY B 1 361 ? -2.121 -28.234 -0.406 1 97.12 361 GLY B N 1
ATOM 5926 C CA . GLY B 1 361 ? -2.914 -27.812 -1.547 1 97.12 361 GLY B CA 1
ATOM 5927 C C . GLY B 1 361 ? -4.273 -27.266 -1.156 1 97.12 361 GLY B C 1
ATOM 5928 O O . GLY B 1 361 ? -4.871 -26.484 -1.896 1 97.12 361 GLY B O 1
ATOM 5929 N N . ASP B 1 362 ? -4.801 -27.703 -0.001 1 96.19 362 ASP B N 1
ATOM 5930 C CA . ASP B 1 362 ? -6.121 -27.25 0.438 1 96.19 362 ASP B CA 1
ATOM 5931 C C . ASP B 1 362 ? -6.141 -25.734 0.643 1 96.19 362 ASP B C 1
ATOM 5933 O O . ASP B 1 362 ? -7.199 -25.109 0.554 1 96.19 362 ASP B O 1
ATOM 5937 N N . ALA B 1 363 ? -4.988 -25.125 0.855 1 94.69 363 ALA B N 1
ATOM 5938 C CA . ALA B 1 363 ? -4.891 -23.672 1.056 1 94.69 363 ALA B CA 1
ATOM 5939 C C . ALA B 1 363 ? -5.301 -22.922 -0.203 1 94.69 363 ALA B C 1
ATOM 5941 O O . ALA B 1 363 ? -5.684 -21.75 -0.133 1 94.69 363 ALA B O 1
ATOM 5942 N N . PHE B 1 364 ? -5.227 -23.578 -1.341 1 97.12 364 PHE B N 1
ATOM 5943 C CA . PHE B 1 364 ? -5.52 -22.953 -2.623 1 97.12 364 PHE B CA 1
ATOM 5944 C C . PHE B 1 364 ? -6.949 -23.25 -3.061 1 97.12 364 PHE B C 1
ATOM 5946 O O . PHE B 1 364 ? -7.309 -23.031 -4.219 1 97.12 364 PHE B O 1
ATOM 5953 N N . HIS B 1 365 ? -7.77 -23.828 -2.121 1 97.44 365 HIS B N 1
ATOM 5954 C CA . HIS B 1 365 ? -9.148 -24.188 -2.402 1 97.44 365 HIS B CA 1
ATOM 5955 C C . HIS B 1 365 ? -10.117 -23.438 -1.494 1 97.44 365 HIS B C 1
ATOM 5957 O O . HIS B 1 365 ? -9.836 -23.25 -0.31 1 97.44 365 HIS B O 1
ATOM 5963 N N . VAL B 1 366 ? -11.125 -22.969 -2.059 1 96.5 366 VAL B N 1
ATOM 5964 C CA . VAL B 1 366 ? -12.188 -22.344 -1.271 1 96.5 366 VAL B CA 1
ATOM 5965 C C . VAL B 1 366 ? -13.234 -23.391 -0.893 1 96.5 366 VAL B C 1
ATOM 5967 O O . VAL B 1 366 ? -13.945 -23.234 0.106 1 96.5 366 VAL B O 1
ATOM 5970 N N . THR B 1 367 ? -13.367 -24.453 -1.73 1 97 367 THR B N 1
ATOM 5971 C CA . THR B 1 367 ? -14.305 -25.531 -1.458 1 97 367 THR B CA 1
ATOM 5972 C C . THR B 1 367 ? -13.867 -26.328 -0.233 1 97 367 THR B C 1
ATOM 5974 O O . THR B 1 367 ? -12.75 -26.859 -0.196 1 97 367 THR B O 1
ATOM 5977 N N . PRO B 1 368 ? -14.719 -26.453 0.71 1 94.56 368 PRO B N 1
ATOM 5978 C CA . PRO B 1 368 ? -14.344 -27.203 1.917 1 94.56 368 PRO B CA 1
ATOM 5979 C C . PRO B 1 368 ? -13.953 -28.641 1.622 1 94.56 368 PRO B C 1
ATOM 5981 O O . PRO B 1 368 ? -14.648 -29.344 0.872 1 94.56 368 PRO B O 1
ATOM 5984 N N . GLY B 1 369 ? -12.836 -29 2.152 1 94.25 369 GLY B N 1
ATOM 5985 C CA . GLY B 1 369 ? -12.398 -30.391 2.047 1 94.25 369 GLY B CA 1
ATOM 5986 C C . GLY B 1 369 ? -11.656 -30.672 0.759 1 94.25 369 GLY B C 1
ATOM 5987 O O . GLY B 1 369 ? -11.062 -31.75 0.607 1 94.25 369 GLY B O 1
ATOM 5988 N N . ALA B 1 370 ? -11.609 -29.75 -0.117 1 96.75 370 ALA B N 1
ATOM 5989 C CA . ALA B 1 370 ? -10.953 -29.984 -1.401 1 96.75 370 ALA B CA 1
ATOM 5990 C C . ALA B 1 370 ? -9.445 -29.812 -1.282 1 96.75 370 ALA B C 1
ATOM 5992 O O . ALA B 1 370 ? -8.961 -29.078 -0.413 1 96.75 370 ALA B O 1
ATOM 5993 N N . GLY B 1 371 ? -8.688 -30.531 -2.078 1 97.56 371 GLY B N 1
ATOM 5994 C CA . GLY B 1 371 ? -7.254 -30.375 -2.244 1 97.56 371 GLY B CA 1
ATOM 5995 C C . GLY B 1 371 ? -6.449 -30.984 -1.117 1 97.56 371 GLY B C 1
ATOM 5996 O O . GLY B 1 371 ? -5.273 -30.656 -0.937 1 97.56 371 GLY B O 1
ATOM 5997 N N . ARG B 1 372 ? -6.992 -31.859 -0.317 1 97.38 372 ARG B N 1
ATOM 5998 C CA . ARG B 1 372 ? -6.332 -32.406 0.859 1 97.38 372 ARG B CA 1
ATOM 5999 C C . ARG B 1 372 ? -5.129 -33.281 0.461 1 97.38 372 ARG B C 1
ATOM 6001 O O . ARG B 1 372 ? -4.141 -33.344 1.196 1 97.38 372 ARG B O 1
ATOM 6008 N N . ASN B 1 373 ? -5.246 -33.906 -0.666 1 98.25 373 ASN B N 1
ATOM 6009 C CA . ASN B 1 373 ? -4.18 -34.781 -1.111 1 98.25 373 ASN B CA 1
ATOM 6010 C C . ASN B 1 373 ? -3.229 -34.094 -2.076 1 98.25 373 ASN B C 1
ATOM 6012 O O . ASN B 1 373 ? -2.576 -34.719 -2.896 1 98.25 373 ASN B O 1
ATOM 6016 N N . THR B 1 374 ? -3.213 -32.781 -2.062 1 98.31 374 THR B N 1
ATOM 6017 C CA . THR B 1 374 ? -2.4 -32.031 -3.012 1 98.31 374 THR B CA 1
ATOM 6018 C C . THR B 1 374 ? -1.421 -31.109 -2.283 1 98.31 374 THR B C 1
ATOM 6020 O O . THR B 1 374 ? -1.554 -30.875 -1.078 1 98.31 374 THR B O 1
ATOM 6023 N N . ALA B 1 375 ? -0.384 -30.656 -2.977 1 98.06 375 ALA B N 1
ATOM 6024 C CA . ALA B 1 375 ? 0.626 -29.719 -2.492 1 98.06 375 ALA B CA 1
ATOM 6025 C C . ALA B 1 375 ? 1.188 -28.875 -3.635 1 98.06 375 ALA B C 1
ATOM 6027 O O . ALA B 1 375 ? 1.267 -29.344 -4.773 1 98.06 375 ALA B O 1
ATOM 6028 N N . ARG B 1 376 ? 1.496 -27.656 -3.336 1 98.12 376 ARG B N 1
ATOM 6029 C CA . ARG B 1 376 ? 2.287 -26.859 -4.27 1 98.12 376 ARG B CA 1
ATOM 6030 C C . ARG B 1 376 ? 3.771 -26.922 -3.924 1 98.12 376 ARG B C 1
ATOM 6032 O O . ARG B 1 376 ? 4.156 -26.719 -2.773 1 98.12 376 ARG B O 1
ATOM 6039 N N . LEU B 1 377 ? 4.566 -27.188 -4.891 1 98.44 377 LEU B N 1
ATOM 6040 C CA . LEU B 1 377 ? 6.02 -27.203 -4.766 1 98.44 377 LEU B CA 1
ATOM 6041 C C . LEU B 1 377 ? 6.656 -26.094 -5.598 1 98.44 377 LEU B C 1
ATOM 6043 O O . LEU B 1 377 ? 6.402 -26 -6.801 1 98.44 377 LEU B O 1
ATOM 6047 N N . SER B 1 378 ? 7.473 -25.328 -4.988 1 98.06 378 SER B N 1
ATOM 6048 C CA . SER B 1 378 ? 8.219 -24.281 -5.695 1 98.06 378 SER B CA 1
ATOM 6049 C C . SER B 1 378 ? 9.656 -24.719 -5.957 1 98.06 378 SER B C 1
ATOM 6051 O O . SER B 1 378 ? 10.312 -25.266 -5.074 1 98.06 378 SER B O 1
ATOM 6053 N N . TYR B 1 379 ? 10.141 -24.516 -7.129 1 98.19 379 TYR B N 1
ATOM 6054 C CA . TYR B 1 379 ? 11.508 -24.891 -7.453 1 98.19 379 TYR B CA 1
ATOM 6055 C C . TYR B 1 379 ? 12.398 -23.656 -7.602 1 98.19 379 TYR B C 1
ATOM 6057 O O . TYR B 1 379 ? 13.594 -23.781 -7.863 1 98.19 379 TYR B O 1
ATOM 6065 N N . SER B 1 380 ? 11.883 -22.5 -7.375 1 97.12 380 SER B N 1
ATOM 6066 C CA . SER B 1 380 ? 12.547 -21.266 -7.781 1 97.12 380 SER B CA 1
ATOM 6067 C C . SER B 1 380 ? 13.719 -20.938 -6.859 1 97.12 380 SER B C 1
ATOM 6069 O O . SER B 1 380 ? 14.773 -20.516 -7.32 1 97.12 380 SER B O 1
ATOM 6071 N N . PHE B 1 381 ? 13.586 -21.203 -5.555 1 95.12 381 PHE B N 1
ATOM 6072 C CA . PHE B 1 381 ? 14.531 -20.656 -4.586 1 95.12 381 PHE B CA 1
ATOM 6073 C C . PHE B 1 381 ? 15.633 -21.656 -4.277 1 95.12 381 PHE B C 1
ATOM 6075 O O . PHE B 1 381 ? 16.781 -21.281 -4.035 1 95.12 381 PHE B O 1
ATOM 6082 N N . ASN B 1 382 ? 15.375 -22.938 -4.312 1 95.75 382 ASN B N 1
ATOM 6083 C CA . ASN B 1 382 ? 16.281 -24 -3.887 1 95.75 382 ASN B CA 1
ATOM 6084 C C . ASN B 1 382 ? 17.422 -24.188 -4.875 1 95.75 382 ASN B C 1
ATOM 6086 O O . ASN B 1 382 ? 17.281 -23.906 -6.066 1 95.75 382 ASN B O 1
ATOM 6090 N N . THR B 1 383 ? 18.5 -24.672 -4.348 1 96.94 383 THR B N 1
ATOM 6091 C CA . THR B 1 383 ? 19.609 -25.062 -5.219 1 96.94 383 THR B CA 1
ATOM 6092 C C . THR B 1 383 ? 19.25 -26.344 -5.984 1 96.94 383 THR B C 1
ATOM 6094 O O . THR B 1 383 ? 18.328 -27.062 -5.617 1 96.94 383 THR B O 1
ATOM 6097 N N . GLU B 1 384 ? 19.984 -26.562 -7.004 1 98.06 384 GLU B N 1
ATOM 6098 C CA . GLU B 1 384 ? 19.766 -27.75 -7.836 1 98.06 384 GLU B CA 1
ATOM 6099 C C . GLU B 1 384 ? 20 -29.031 -7.043 1 98.06 384 GLU B C 1
ATOM 6101 O O . GLU B 1 384 ? 19.391 -30.062 -7.34 1 98.06 384 GLU B O 1
ATOM 6106 N N . GLU B 1 385 ? 20.828 -28.969 -5.988 1 98 385 GLU B N 1
ATOM 6107 C CA . GLU B 1 385 ? 21.109 -30.125 -5.152 1 98 385 GLU B CA 1
ATOM 6108 C C . GLU B 1 385 ? 20 -30.359 -4.129 1 98 385 GLU B C 1
ATOM 6110 O O . GLU B 1 385 ? 19.672 -31.5 -3.818 1 98 385 GLU B O 1
ATOM 6115 N N . GLU B 1 386 ? 19.422 -29.328 -3.645 1 98 386 GLU B N 1
ATOM 6116 C CA . GLU B 1 386 ? 18.391 -29.406 -2.615 1 98 386 GLU B CA 1
ATOM 6117 C C . GLU B 1 386 ? 17.109 -30.016 -3.174 1 98 386 GLU B C 1
ATOM 6119 O O . GLU B 1 386 ? 16.375 -30.688 -2.451 1 98 386 GLU B O 1
ATOM 6124 N N . ILE B 1 387 ? 16.859 -29.875 -4.473 1 98.69 387 ILE B N 1
ATOM 6125 C CA . ILE B 1 387 ? 15.586 -30.25 -5.074 1 98.69 387 ILE B CA 1
ATOM 6126 C C . ILE B 1 387 ? 15.438 -31.781 -5.047 1 98.69 387 ILE B C 1
ATOM 6128 O O . ILE B 1 387 ? 14.492 -32.312 -4.461 1 98.69 387 ILE B O 1
ATOM 6132 N N . PRO B 1 388 ? 16.422 -32.5 -5.578 1 98.69 388 PRO B N 1
ATOM 6133 C CA . PRO B 1 388 ? 16.266 -33.969 -5.5 1 98.69 388 PRO B CA 1
ATOM 6134 C C . PRO B 1 388 ? 16.25 -34.469 -4.066 1 98.69 388 PRO B C 1
ATOM 6136 O O . PRO B 1 388 ? 15.516 -35.406 -3.748 1 98.69 388 PRO B O 1
ATOM 6139 N N . GLU B 1 389 ? 17.047 -33.875 -3.24 1 98.38 389 GLU B N 1
ATOM 6140 C CA . GLU B 1 389 ? 17.078 -34.281 -1.836 1 98.38 389 GLU B CA 1
ATOM 6141 C C . GLU B 1 389 ? 15.719 -34.094 -1.176 1 98.38 389 GLU B C 1
ATOM 6143 O O . GLU B 1 389 ? 15.219 -35 -0.503 1 98.38 389 GLU B O 1
ATOM 6148 N N . GLY B 1 390 ? 15.133 -32.938 -1.358 1 98.44 390 GLY B N 1
ATOM 6149 C CA . GLY B 1 390 ? 13.828 -32.656 -0.777 1 98.44 390 GLY B CA 1
ATOM 6150 C C . GLY B 1 390 ? 12.727 -33.531 -1.305 1 98.44 390 GLY B C 1
ATOM 6151 O O . GLY B 1 390 ? 11.867 -34 -0.542 1 98.44 390 GLY B O 1
ATOM 6152 N N . ILE B 1 391 ? 12.766 -33.781 -2.592 1 98.75 391 ILE B N 1
ATOM 6153 C CA . ILE B 1 391 ? 11.758 -34.656 -3.211 1 98.75 391 ILE B CA 1
ATOM 6154 C C . ILE B 1 391 ? 11.883 -36.062 -2.674 1 98.75 391 ILE B C 1
ATOM 6156 O O . ILE B 1 391 ? 10.875 -36.75 -2.434 1 98.75 391 ILE B O 1
ATOM 6160 N N . SER B 1 392 ? 13.102 -36.531 -2.514 1 98.5 392 SER B N 1
ATOM 6161 C CA . SER B 1 392 ? 13.336 -37.844 -1.957 1 98.5 392 SER B CA 1
ATOM 6162 C C . SER B 1 392 ? 12.742 -37.969 -0.557 1 98.5 392 SER B C 1
ATOM 6164 O O . SER B 1 392 ? 12.078 -38.969 -0.243 1 98.5 392 SER B O 1
ATOM 6166 N N . ILE B 1 393 ? 12.984 -37 0.245 1 98.12 393 ILE B N 1
ATOM 6167 C CA . ILE B 1 393 ? 12.461 -37 1.606 1 98.12 393 ILE B CA 1
ATOM 6168 C C . ILE B 1 393 ? 10.938 -37.031 1.571 1 98.12 393 ILE B C 1
ATOM 6170 O O . ILE B 1 393 ? 10.305 -37.812 2.268 1 98.12 393 ILE B O 1
ATOM 6174 N N . LEU B 1 394 ? 10.336 -36.188 0.747 1 98.19 394 LEU B N 1
ATOM 6175 C CA . LEU B 1 394 ? 8.883 -36.094 0.636 1 98.19 394 LEU B CA 1
ATOM 6176 C C . LEU B 1 394 ? 8.281 -37.406 0.156 1 98.19 394 LEU B C 1
ATOM 6178 O O . LEU B 1 394 ? 7.258 -37.844 0.673 1 98.19 394 LEU B O 1
ATOM 6182 N N . SER B 1 395 ? 8.922 -38 -0.797 1 98.12 395 SER B N 1
ATOM 6183 C CA . SER B 1 395 ? 8.469 -39.281 -1.352 1 98.12 395 SER B CA 1
ATOM 6184 C C . SER B 1 395 ? 8.43 -40.344 -0.282 1 98.12 395 SER B C 1
ATOM 6186 O O . SER B 1 395 ? 7.445 -41.094 -0.18 1 98.12 395 SER B O 1
ATOM 6188 N N . LYS B 1 396 ? 9.477 -40.469 0.466 1 97.94 396 LYS B N 1
ATOM 6189 C CA . LYS B 1 396 ? 9.539 -41.469 1.528 1 97.94 396 LYS B CA 1
ATOM 6190 C C . LYS B 1 396 ? 8.414 -41.25 2.543 1 97.94 396 LYS B C 1
ATOM 6192 O O . LYS B 1 396 ? 7.777 -42.219 2.971 1 97.94 396 LYS B O 1
ATOM 6197 N N . LEU B 1 397 ? 8.195 -40.062 2.877 1 97.44 397 LEU B N 1
ATOM 6198 C CA . LEU B 1 397 ? 7.156 -39.719 3.848 1 97.44 397 LEU B CA 1
ATOM 6199 C C . LEU B 1 397 ? 5.781 -40.125 3.322 1 97.44 397 LEU B C 1
ATOM 6201 O O . LEU B 1 397 ? 4.969 -40.688 4.059 1 97.44 397 LEU B O 1
ATOM 6205 N N . VAL B 1 398 ? 5.473 -39.781 2.076 1 97.94 398 VAL B N 1
ATOM 6206 C CA . VAL B 1 398 ? 4.184 -40.094 1.457 1 97.94 398 VAL B CA 1
ATOM 6207 C C . VAL B 1 398 ? 3.98 -41.594 1.393 1 97.94 398 VAL B C 1
ATOM 6209 O O . VAL B 1 398 ? 2.904 -42.094 1.721 1 97.94 398 VAL B O 1
ATOM 6212 N N . LYS B 1 399 ? 5.016 -42.312 1.063 1 96.81 399 LYS B N 1
ATOM 6213 C CA . LYS B 1 399 ? 4.93 -43.75 0.943 1 96.81 399 LYS B CA 1
ATOM 6214 C C . LYS B 1 399 ? 4.719 -44.406 2.307 1 96.81 399 LYS B C 1
ATOM 6216 O O . LYS B 1 399 ? 4.012 -45.406 2.416 1 96.81 399 LYS B O 1
ATOM 6221 N N . GLU B 1 400 ? 5.297 -43.781 3.301 1 96.25 400 GLU B N 1
ATOM 6222 C CA . GLU B 1 400 ? 5.105 -44.281 4.66 1 96.25 400 GLU B CA 1
ATOM 6223 C C . GLU B 1 400 ? 3.646 -44.188 5.086 1 96.25 400 GLU B C 1
ATOM 6225 O O . GLU B 1 400 ? 3.127 -45.062 5.773 1 96.25 400 GLU B O 1
ATOM 6230 N N . VAL B 1 401 ? 3.02 -43.094 4.719 1 94.25 401 VAL B N 1
ATOM 6231 C CA . VAL B 1 401 ? 1.644 -42.844 5.133 1 94.25 401 VAL B CA 1
ATOM 6232 C C . VAL B 1 401 ? 0.69 -43.688 4.305 1 94.25 401 VAL B C 1
ATOM 6234 O O . VAL B 1 401 ? -0.359 -44.125 4.793 1 94.25 401 VAL B O 1
ATOM 6237 N N . LEU B 1 402 ? 1.039 -43.969 3.137 1 92.75 402 LEU B N 1
ATOM 6238 C CA . LEU B 1 402 ? 0.193 -44.781 2.258 1 92.75 402 LEU B CA 1
ATOM 6239 C C . LEU B 1 402 ? 0.311 -46.25 2.594 1 92.75 402 LEU B C 1
ATOM 6241 O O . LEU B 1 402 ? -0.576 -47.031 2.26 1 92.75 402 LEU B O 1
ATOM 6245 N N . SER B 1 403 ? 1.38 -46.656 3.201 1 88.38 403 SER B N 1
ATOM 6246 C CA . SER B 1 403 ? 1.56 -48.062 3.613 1 88.38 403 SER B CA 1
ATOM 6247 C C . SER B 1 403 ? 0.849 -48.344 4.934 1 88.38 403 SER B C 1
ATOM 6249 O O . SER B 1 403 ? 0.312 -49.438 5.137 1 88.38 403 SER B O 1
#

Secondary structure (DSSP, 8-state):
---HHHHS-HHHHH----HHHHHHHTTTTS--EE-------GGG--HHHHHHHHHHHHHHHHHHHTS---TT--HHHHHHHHHHHHTTT---SS--EEEEEHHHHHHHHHHHHH--TT-EEEEEES--HHHHHHHHHTT-EEEEEEEETTEE-HHHHHHHHHHHHHTT----EEEE--SS-TTT-----HHHHHHHHHHHHHTT-EEEEE-SSGGGBSS--S----HHHH-SSS-EEEEEESTTTT-GGG-EEEEE--HHHHHHHHHHHHHHTSS--HHHHHHHHHHHHTTHHHHHHHHHHHHHHHHHHHHHHHHHHHHBTTEEE---SBSSEEEEEESSS--HHHHHHHHHHTTEE-EEGGGG--STTTTTTEEEEE-SSS-TTHHHHHHHHHHHHHHHHH-/---HHHHS-HHHHH----HHHHHHHTTTTS--EE-------GGG--HHHHHHHHHHHHHHHHHHHTS---TT--HHHHHHHHHHHHTTT---SS--EEEEEHHHHHHHHHHHHH--TT-EEEEEES--HHHHHHHHHTT-EEEEEEEETTEE-HHHHHHHHHHHHHTT----EEEE--SS-TTT-----HHHHHHHHHHHHHTT-EEEEE-SSGGGBSS--S----HHHH-SSS-EEEEEESTTTT-GGG-EEEEE--HHHHHHHHHHHHHHTSS--HHHHHHHHHHHHTTHHHHHHHHHHHHHHHHHHHHHHHHHHHHBTTEEE---SBSSEEEEEESSS--HHHHHHHHHHHTEE-EEGGGG--STTTTTTEEEEE-SSS-TTHHHHHHHHHHHHHHHHH-

Nearest PDB structures (foldseek):
  3av7-assembly1_C  TM=9.746E-01  e=1.073E-47  Pyrococcus horikoshii OT3
  8tn2-assembly1_B  TM=8.852E-01  e=1.272E-31  Streptomyces hygroscopicus
  4wlh-assembly1_A  TM=8.563E-01  e=7.310E-26  Homo sapiens
  4wp0-assembly1_A  TM=8.516E-01  e=1.273E-25  Homo sapiens
  4je5-assembly2_D  TM=7.927E-01  e=2.846E-26  Saccharomyces cerevisiae S288C

Organism: Aeropyrum pernix (strain ATCC 700893 / DSM 11879 / JCM 9820 / NBRC 100138 / K1) (NCBI:txid272557)

InterPro domains:
  IPR004839 Aminotransferase, class I/classII, large domain [PF00155] (59-389)
  IPR015421 Pyridoxal phosphate-dependent transferase, major domain [G3DSA:3.40.640.10] (67-292)
  IPR015422 Pyridoxal phosphate-dependent transferase, small domain [G3DSA:3.90.1150.10] (18-397)
  IPR015424 Pyridoxal phosphate-dependent transferase [SSF53383] (3-400)
  IPR050859 Class-I pyridoxal-phosphate-dependent aminotransferase-like [PTHR42790] (2-402)

Foldseek 3Di:
DDPVVVVDDPLVVQFDDFVQVVLVVLLPPHQFAEQADQAFAPVLAPVVLLVVLLVCCCVPVVVQQVDDDFAQADPLLQVLVLVVVVVLLFDAVQWRKRKDLALLLVLLLLCVLFDAAAAEEEEEPLADLSSVSSCRSRNYHYDYAYQDLQGGDLVSVLVVCVVCVVVVHQHAEYEGAQALGVQALHHHFQVVLVSVLVSCVVRVYAYEHEYAKLLQFQDDPPRRRGSNSVHDDFRYWYKYGCCHQHNCVLSIIMIIGRPVSVVSSSVVSCVVPSHGNSSSSSSVSVCSVVCVSVSSSVVQNVQQVLLLVLLVVLCCVQQVVQWDWHRHSGRWKIKIAGDDDAQVVVCQSVLVVLRYHWGQSCSSGPDPPPRRRMTIGTRRHDDSVSNSVSSNSVSVSSVVVVD/DDPVVVVDDPLVVQFDDFVQVVLVVLLPPDQFAEQADQAFAPVLAPVVLLVVLLVCCCVPVVVQQVDDDFAQADPLLQVLVLVVVVVLLFDAVQWRKRKDLALLLVLLLLCVLFDAAAAEEEEEPLADLSSVSSCRSRNYHYDYAYQDQQGGDLVSVLVVCVVCVVVVHQHAEYEGAQALGVQALHHHFQVVLVSVLVSCVVRVYAYEHEYAKLLQFQDDPPRRRGSNSVHDDFRYWYKYGCCHQHNCVLSIIMIIGRPVSVVSSSVVSCVVPSHGNSSSSSSVSVCSVVCVSVSSSVVQNVQQVLLLVLLVVLCCVQQVVQWDWHRHSGRWKIKIAGDDDAQVVVLQSVLVVLRYHWGQSCSSGPDPPPRRRMTIGTRRHDDSVSNSVSSNSVSVSSVVVVD

Radius of gyration: 27.09 Å; Cα contacts (8 Å, |Δi|>4): 1767; chains: 2; bounding box: 57×94×59 Å

Sequence (806 aa):
MVDYDRLFSEITRRFRASDVRELLKLTEGKRVISFAGGLPDPRVFPAEELADIARNVVSELGDKALQYSPTPGVSIFRERALSFLERMGLKTSDRQLLVTTGSQEALFLTALSTLSPGDVVIMEEPGYLAAINVFKALGARIVPVPVDDKGLNTGVLAETLDRLDAEGVKPKLVYTNPTCNNPNGTTMPLDRRRELLQLASNYDMLVIEDDPYSHIAFEKTGEEVPLQALDSEGRVVYVTTFSKILAPGLRLGLTLAPSEVTARIELLKQIVDLHTSTLDQYIAAEALERGIVDKVISRAVSIYRRKRDIMIESLEENMSGVATWTKPIGGFFIFLRINGPVDMRALMPKAVERGVAYVPGDAFHVTPGAGRNTARLSYSFNTEEEIPEGISILSKLVKEVLSMVDYDRLFSEITRRFRASDVRELLKLTEGKRVISFAGGLPDPRVFPAEELADIARNVVSELGDKALQYSPTPGVSIFRERALSFLERMGLKTSDRQLLVTTGSQEALFLTALSTLSPGDVVIMEEPGYLAAINVFKALGARIVPVPVDDKGLNTGVLAETLDRLDAEGVKPKLVYTNPTCNNPNGTTMPLDRRRELLQLASNYDMLVIEDDPYSHIAFEKTGEEVPLQALDSEGRVVYVTTFSKILAPGLRLGLTLAPSEVTARIELLKQIVDLHTSTLDQYIAAEALERGIVDKVISRAVSIYRRKRDIMIESLEENMSGVATWTKPIGGFFIFLRINGPVDMRALMPKAVERGVAYVPGDAFHVTPGAGRNTARLSYSFNTEEEIPEGISILSKLVKEVLS

Solvent-accessible surface area (backbone atoms only — not comparable to full-atom values): 39530 Å² total; per-residue (Å²): 129,72,64,59,77,77,38,43,8,64,41,46,70,61,44,61,81,58,67,59,59,58,53,53,54,68,49,61,95,50,87,50,48,61,19,50,57,87,40,73,38,59,88,41,44,56,32,68,63,49,11,54,41,36,21,48,45,26,62,74,38,27,68,55,30,36,25,75,56,55,43,50,42,51,66,67,32,52,52,52,48,49,56,58,44,40,77,65,53,41,74,61,87,78,29,49,60,32,42,26,40,17,36,49,23,36,53,33,39,52,44,50,32,39,44,35,68,67,36,36,33,35,31,36,32,67,24,43,46,66,58,53,51,37,42,46,32,51,39,34,41,77,44,75,31,52,49,54,86,48,20,67,37,54,70,59,40,50,52,50,50,51,53,33,47,74,70,72,46,74,47,42,36,35,45,45,41,51,39,30,14,57,46,46,7,24,45,32,43,51,69,55,51,52,50,45,54,49,52,28,59,77,58,61,27,37,33,40,41,42,43,63,21,64,77,34,45,61,60,80,80,74,38,78,61,49,63,52,46,70,49,86,70,65,40,38,37,36,30,26,44,37,38,74,37,53,33,35,3,52,27,39,12,34,30,39,22,38,50,74,55,36,54,49,33,49,55,51,38,45,43,41,33,39,41,48,42,26,37,47,40,52,41,51,29,49,34,55,75,72,45,48,38,60,52,26,28,55,47,40,28,55,53,40,45,52,31,48,50,47,44,52,52,36,42,56,73,60,29,61,89,44,39,51,64,48,82,39,50,22,42,46,31,32,25,39,36,48,68,58,97,46,52,37,62,77,42,41,66,59,36,44,74,74,27,24,42,58,34,40,25,33,68,26,34,85,57,86,82,40,43,36,34,18,30,33,38,28,46,39,56,53,54,78,69,50,42,46,54,36,47,49,54,50,36,53,52,54,53,59,71,73,101,130,72,64,59,77,77,37,42,8,61,41,46,69,62,42,62,82,59,68,60,60,57,53,52,54,68,50,61,96,52,88,49,48,59,18,48,56,89,42,72,38,58,90,42,43,57,32,69,63,47,13,52,42,36,21,48,45,26,61,75,35,27,70,56,28,36,24,75,55,55,45,52,42,53,66,67,30,53,53,52,49,48,57,58,44,41,75,65,50,41,74,60,87,79,29,45,61,32,42,26,39,17,36,49,22,38,52,32,39,52,45,50,33,38,44,33,68,66,37,35,33,35,31,38,32,66,24,43,48,68,58,52,49,36,42,47,32,51,39,35,40,77,45,76,30,53,49,54,85,47,20,67,37,54,70,59,41,52,53,50,51,51,52,33,48,74,71,71,46,74,45,42,37,36,45,45,42,51,39,29,14,58,45,47,5,22,45,32,44,51,69,54,50,52,50,44,53,49,52,28,58,77,58,62,27,38,33,40,42,43,42,63,22,64,77,35,44,61,58,82,81,75,38,78,61,51,64,50,46,70,48,86,68,64,40,37,37,34,30,26,42,37,40,73,37,54,32,35,3,52,28,40,12,34,30,40,21,38,49,75,57,35,55,49,32,50,55,51,37,46,44,40,35,40,40,46,43,26,36,48,39,51,40,51,31,50,34,54,75,72,45,46,37,60,53,26,28,54,47,39,26,57,54,40,45,50,30,47,50,48,44,52,50,35,42,55,74,59,28,61,89,45,40,52,64,48,81,40,50,21,44,47,29,31,26,38,36,47,68,58,97,47,51,38,62,76,44,42,65,59,36,45,74,74,27,25,42,57,34,41,25,32,67,25,35,88,56,86,83,40,43,36,34,18,30,32,38,26,44,38,55,53,52,79,68,50,42,45,53,34,47,49,54,51,37,52,53,52,52,59,72,73,102

pLDDT: mean 95.13, std 7.29, range [58.38, 98.94]